Protein AF-A0A9N9EGV9-F1 (afdb_monomer_lite)

pLDDT: mean 80.07, std 10.54, range [41.47, 95.0]

Foldseek 3Di:
DAEQEDEAALADALVLVVVSLVVQLVVQVPADPVGHDAYEYEYEAVVRCCNHPRVNLPVVVCQQCPDPPDRGRSHHYHYHHPDDDDCVRCVSDDDDDDDDDDLVNLLVVLQVLLVVLPQPNDDSVLCSLVSVLVVVCLVPPDPANLLEDPLLSSQLSNQCSVDPPALVSNLLSLCFRVAFDPCSVVSCVPRVQVSSCVNVVNDGDDRDDDQVLVSVQVQLVDLPHFFEEEEAAFLLVVLVVQVSCCPPHPCVVVVAREDEDEDDPFAPCDLVNLLVVVVVVLVCQQVQHEYEYENPVVQLSQCLQVLQQPFDWDDDPVDTWTWTWGDRPSDTDTGTGDSSHHYYYYHYNVCVNVDDSSSSSSHRYYYDFLVSPDDPLLVVLLVVLVVVLVQLQFAADPPDRDTDPLGDSCQFFPLDDPRFASSLLLVALCVVDPPDDSVVSSVSSVLLRLQRTALLSLVRSCRGNDDNVVSVVSNCSQAPVPNQAHDQQAQLSNVVSVVVVDDDDDAAAAEEEEEQDDLPPDLCVLCVVPWFEDEDELVVDRDPVVLLVVLLCQLPPDPGQEYEYEYELVPDDLSSVSSSVVSNLVSRVVSRVPDDPPDHHHYYYYYYHDAPPDPDVRSRDRCRPNYRYGYHLYNDRDPFRPVLVPPDQLLVCCVPRNPLLNLCLVCVLVLLQLAADPPDPVSVVVSVCCNPLCSVFVVNSVLLSVVLSVVCVVPPPDDVLNVCSSDCVLPRVDSGSSVSSVVVSSLSSSFLVSLLVLLCQLLLQSLLQSVQRDPPNPPPPQNVVLSVLSPDCVNRVSPPDDTGDGNNHYHDNDRDNANGGSLVSVLVVLVVCVVVLVVCVVVVVVDDDADDPCLVSSLLRVLQVVCVVVVNNPCSVVLSVLLCVQQPVGDSDPNSSVVSCVVCVVVSVVVD

Sequence (912 aa):
VYLIPHQGSSSSTSDGILEVFHKAKKFQETGTREFPVVSVVLLDGVELAEVSPHNPLKVLHSLLEPSYPIDIPTVSVVGISNRRLDISKSSRAILVQRPKFGIDDLVDTAARLLENEGAGKIQRMSLKPLAEAYSEYEQTGQIHPNFHGLRDYYGLVKSLSKTEMTPENIQMALARNFSGTDQSAKLYEEYFSKVLQKFNNYAHWEYKPIPISTLINANLNDESARHLMVIGKGDFVVNILIHHLYNEGKFKEEGLDPVVIMGSQFPDDQQDYSYSVLSRIMMCVETGRPLILTDLEIIYGALYDLWNQNYVVYGSNDNPRHYARVALGDANPMLNVNKKFKCILVLDESNLPITDPHLLSRFEKQKLSAEDILTEKQHELLKSLNTWTKQMVTIIEKNNFTVCHDFTLEDLFIGYDPEKTLQSLVISTMHQNEGATNEEILETCKESLISIASSDGIIRATKSVMRKEESLRWMRIYFSNEFKNQHHDNLMNYFNGLLNSHMVNSDPLLVVVTTFSNINTNIKGCLETVLRVQVETISTFRTEIQLQNRVKHFWLDSDDQMLVLQCEVAIMNSRCIKLAKFIVEQYRDEFLRIRKVGTTSKHACIILHVHRGKKENFLSFGFMRGWKQVTIETLEPQGKHLLTILDESVTNIINTAYPFEDILKQELSWCLLCMKYPSDEDSINRLRMLNSEILQHPSFISCLKERTLAWLEERYLTDWQYDVAFNKKLLYPYSSFSAALHARIRTMVRRPVAKMLFALESFSTTKTFFNMDQPGNEGSPLLIFWKTMFNDPKVIEIDDLPEPNLDQYILPYYLHDLQFPFSYYIMRKIDDFKDTCLEKLDSLKQDRKTIEPYLEKYFNDFVTIISTRIGRKNNNESFSLLLRQFMGEEMYDPVLIHICWWVNSSKILAAL

InterPro domains:
  IPR031248 E3 ubiquitin-protein ligase RNF213 [PTHR22605] (2-834)

Secondary structure (DSSP, 8-state):
-EEEEEE--TT--HHHHHHHHHHHHHHHHT--SSS---EEEEEE-HHHHHS-TT-GGGGHHHHHSPPTT--S-SSEEEEE-SSPPPHHHHTTS----PPPPPHHHHHHHHHHHHHTTT-----HHHHHHHHHHHHHHHHHT-SSTTSS-HHHHHHHHHHHHSS---HHHHHHHHHHHS-SSTTHHHHIIIIIHHHHHHHTTT------PPPHHHHHHHHHH-TTSPEEEEEE-HHHHHHHHHHHHHHHSHHHHTT-PPEEEEPP--TT--HHHHHHHHHHHHHHHHHT--EEEES-HHHHGGGHHHHTT-PEEES-TTSPEEEEE--BTTB-PEEEEPTT--EEEEEEGGGTTTS-HHHHHHEEEEE--SGGG--HHHHHHHHHHHHHHHHHH-BB-TTS--B-TT--HHHHBTT--TTTHHHHHHHHHHHHSTT--HHHHHHHHHHHHHTTB-HHHHHHHTTBSS-HHHHHHHHHHHH-TTSTT---S-HHHHHHHHHHH--SS----EEEEEE-S-TTS-HHHHHTTT--EEEEEGGG--SHHHHHHHHHIIIII---SEEEEEEETTTS-HHHHHHHHHHHHHHHHHHHHHPPTTPPPPEEEEEEE--TT------PPPSGGGEEEEE-S-SSPPSS-GGGTTT--HHHHHHTTS-HHHHHHHHHHHHHHTEE--SSHHHHHHHHHHHHHGGG-HHHHHHHHHHHHHHHHHH--S-HHHHHHH-HHHHTTSSSHHHHHHHHHHHHHHHHHHHHHHHHHHTT-HHHHHHH--TT-TT-HHHHHHHHHHH-TTTS--TTSPPP-TT-EE--S-----SSTTHHHHHHHHHHTHHHHHHTHHHHTS--PPPPTTHHHHHHHHHHHHHHHTT-GGGHHHHHHHHHHHH-TT---HHHHHHHHHHHHHHHHHH-

Structure (mmCIF, N/CA/C/O backbone):
data_AF-A0A9N9EGV9-F1
#
_entry.id   AF-A0A9N9EGV9-F1
#
loop_
_atom_site.group_PDB
_atom_site.id
_atom_site.type_symbol
_atom_site.label_atom_id
_atom_site.label_alt_id
_atom_site.label_comp_id
_atom_site.label_asym_id
_atom_site.label_entity_id
_atom_site.label_seq_id
_atom_site.pdbx_PDB_ins_code
_atom_site.Cartn_x
_atom_site.Cartn_y
_atom_site.Cartn_z
_atom_site.occupancy
_atom_site.B_iso_or_equiv
_atom_site.auth_seq_id
_atom_site.auth_comp_id
_atom_site.auth_asym_id
_atom_site.auth_atom_id
_atom_site.pdbx_PDB_model_num
ATOM 1 N N . VAL A 1 1 ? -48.027 -6.015 26.447 1.00 80.19 1 VAL A N 1
ATOM 2 C CA . VAL A 1 1 ? -47.537 -5.124 25.369 1.00 80.19 1 VAL A CA 1
ATOM 3 C C . VAL A 1 1 ? -46.361 -5.805 24.693 1.00 80.19 1 VAL A C 1
ATOM 5 O O . VAL A 1 1 ? -45.494 -6.295 25.406 1.00 80.19 1 VAL A O 1
ATOM 8 N N . TYR A 1 2 ? -46.348 -5.891 23.367 1.00 80.31 2 TYR A N 1
ATOM 9 C CA . TYR A 1 2 ? -45.293 -6.520 22.577 1.00 80.31 2 TYR A CA 1
ATOM 10 C C . TYR A 1 2 ? -44.716 -5.500 21.592 1.00 80.31 2 TYR A C 1
ATOM 12 O O . TYR A 1 2 ? -45.456 -4.928 20.796 1.00 80.31 2 TYR A O 1
ATOM 20 N N . LEU A 1 3 ? -43.407 -5.250 21.679 1.00 81.38 3 LEU A N 1
ATOM 21 C CA . LEU A 1 3 ? -42.705 -4.273 20.845 1.00 81.38 3 LEU A CA 1
ATOM 22 C C . LEU A 1 3 ? -42.136 -4.951 19.601 1.00 81.38 3 LEU A C 1
ATOM 24 O O . LEU A 1 3 ? -41.317 -5.867 19.718 1.00 81.38 3 LEU A O 1
ATOM 28 N N . ILE A 1 4 ? -42.521 -4.455 18.431 1.00 81.94 4 ILE A N 1
ATOM 29 C CA . ILE A 1 4 ? -42.025 -4.901 17.132 1.00 81.94 4 ILE A CA 1
ATOM 30 C C . ILE A 1 4 ? -41.134 -3.787 16.583 1.00 81.94 4 ILE A C 1
ATOM 32 O O . ILE A 1 4 ? -41.653 -2.775 16.110 1.00 81.94 4 ILE A O 1
ATOM 36 N N . PRO A 1 5 ? -39.804 -3.927 16.710 1.00 77.44 5 PRO A N 1
ATOM 37 C CA . PRO A 1 5 ? -38.872 -2.905 16.268 1.00 77.44 5 PRO A CA 1
ATOM 38 C C . PRO A 1 5 ? -38.740 -2.899 14.743 1.00 77.44 5 PRO A C 1
ATOM 40 O O . PRO A 1 5 ? -38.786 -3.948 14.098 1.00 77.44 5 PRO A O 1
ATOM 43 N N . HIS A 1 6 ? -38.505 -1.716 14.198 1.00 77.62 6 HIS A N 1
ATOM 44 C CA . HIS A 1 6 ? -38.046 -1.480 12.841 1.00 77.62 6 HIS A CA 1
ATOM 45 C C . HIS A 1 6 ? -36.994 -0.378 12.888 1.00 77.62 6 HIS A C 1
ATOM 47 O O . HIS A 1 6 ? -37.257 0.715 13.391 1.00 77.62 6 HIS A O 1
ATOM 53 N N . GLN A 1 7 ? -35.804 -0.680 12.384 1.00 73.62 7 GLN A N 1
ATOM 54 C CA . GLN A 1 7 ? -34.700 0.263 12.364 1.00 73.62 7 GLN A CA 1
ATOM 55 C C . GLN A 1 7 ? -34.727 1.049 11.051 1.00 73.62 7 GLN A C 1
ATOM 57 O O . GLN A 1 7 ? -34.652 0.481 9.962 1.00 73.62 7 GLN A O 1
ATOM 62 N N . GLY A 1 8 ? -34.856 2.366 11.164 1.00 67.69 8 GLY A N 1
ATOM 63 C CA . GLY A 1 8 ? -34.770 3.305 10.061 1.00 67.69 8 GLY A CA 1
ATOM 64 C C . GLY A 1 8 ? -33.350 3.376 9.512 1.00 67.69 8 GLY A C 1
ATOM 65 O O . GLY A 1 8 ? -32.366 3.397 10.251 1.00 67.69 8 GLY A O 1
ATOM 66 N N . SER A 1 9 ? -33.248 3.424 8.191 1.00 66.25 9 SER A N 1
ATOM 67 C CA . SER A 1 9 ? -31.996 3.529 7.450 1.00 66.25 9 SER A CA 1
ATOM 68 C C . SER A 1 9 ? -32.197 4.395 6.207 1.00 66.25 9 SER A C 1
ATOM 70 O O . SER A 1 9 ? -33.327 4.659 5.789 1.00 66.25 9 SER A O 1
ATOM 72 N N . SER A 1 10 ? -31.101 4.819 5.579 1.00 63.66 10 SER A N 1
ATOM 73 C CA . SER A 1 10 ? -31.150 5.553 4.309 1.00 63.66 10 SER A CA 1
ATOM 74 C C . SER A 1 10 ? -31.729 4.719 3.154 1.00 63.66 10 SER A C 1
ATOM 76 O O . SER A 1 10 ? -32.237 5.289 2.188 1.00 63.66 10 SER A O 1
ATOM 78 N N . SER A 1 11 ? -31.720 3.387 3.263 1.00 65.69 11 SER A N 1
ATOM 79 C CA . SER A 1 11 ? -32.306 2.446 2.300 1.00 65.69 11 SER A CA 1
ATOM 80 C C . SER A 1 11 ? -33.718 1.975 2.670 1.00 65.69 11 SER A C 1
ATOM 82 O O . SER A 1 11 ? -34.290 1.162 1.948 1.00 65.69 11 SER A O 1
ATOM 84 N N . SER A 1 12 ? -34.308 2.475 3.764 1.00 70.44 12 SER A N 1
ATOM 85 C CA . SER A 1 12 ? -35.654 2.071 4.186 1.00 70.44 12 SER A CA 1
ATOM 86 C C . SER A 1 12 ? -36.702 2.388 3.115 1.00 70.44 12 SER A C 1
ATOM 88 O O . SER A 1 12 ? -36.758 3.499 2.586 1.00 70.44 12 SER A O 1
ATOM 90 N N . THR A 1 13 ? -37.577 1.421 2.834 1.00 80.56 13 THR A N 1
ATOM 91 C CA . THR A 1 13 ? -38.673 1.539 1.863 1.00 80.56 13 THR A CA 1
ATOM 92 C C . THR A 1 13 ? -40.032 1.585 2.560 1.00 80.56 13 THR A C 1
ATOM 94 O O . THR A 1 13 ? -40.180 1.208 3.725 1.00 80.56 13 THR A O 1
ATOM 97 N N . SER A 1 14 ? -41.052 2.070 1.849 1.00 84.38 14 SER A N 1
ATOM 98 C CA . SER A 1 14 ? -42.433 2.056 2.342 1.00 84.38 14 SER A CA 1
ATOM 99 C C . SER A 1 14 ? -42.949 0.639 2.608 1.00 84.38 14 SER A C 1
ATOM 101 O O . SER A 1 14 ? -43.672 0.439 3.584 1.00 84.38 14 SER A O 1
ATOM 103 N N . ASP A 1 15 ? -42.549 -0.332 1.784 1.00 82.44 15 ASP A N 1
ATOM 104 C CA . ASP A 1 15 ? -42.978 -1.728 1.904 1.00 82.44 15 ASP A CA 1
ATOM 105 C C . ASP A 1 15 ? -42.492 -2.355 3.215 1.00 82.44 15 ASP A C 1
ATOM 107 O O . ASP A 1 15 ? -43.289 -2.949 3.938 1.00 82.44 15 ASP A O 1
ATOM 111 N N . GLY A 1 16 ? -41.233 -2.112 3.604 1.00 79.62 16 GLY A N 1
ATOM 112 C CA . GLY A 1 16 ? -40.695 -2.612 4.874 1.00 79.62 16 GLY A CA 1
ATOM 113 C C . GLY A 1 16 ? -41.447 -2.078 6.100 1.00 79.62 16 GLY A C 1
ATOM 114 O O . GLY A 1 16 ? -41.691 -2.812 7.059 1.00 79.62 16 GLY A O 1
ATOM 115 N N . ILE A 1 17 ? -41.894 -0.815 6.068 1.00 84.56 17 ILE A N 1
ATOM 116 C CA . ILE A 1 17 ? -42.744 -0.263 7.135 1.00 84.56 17 ILE A CA 1
ATOM 117 C C . ILE A 1 17 ? -44.111 -0.959 7.135 1.00 84.56 17 ILE A C 1
ATOM 119 O O . ILE A 1 17 ? -44.593 -1.363 8.193 1.00 84.56 17 ILE A O 1
ATOM 123 N N . LEU A 1 18 ? -44.743 -1.131 5.971 1.00 86.50 18 LEU A N 1
ATOM 124 C CA . LEU A 1 18 ? -46.048 -1.791 5.866 1.00 86.50 18 LEU A CA 1
ATOM 125 C C . LEU A 1 18 ? -46.007 -3.232 6.389 1.00 86.50 18 LEU A C 1
ATOM 127 O O . LEU A 1 18 ? -46.892 -3.628 7.151 1.00 86.50 18 LEU A O 1
ATOM 131 N N . GLU A 1 19 ? -44.974 -4.000 6.052 1.00 85.44 19 GLU A N 1
ATOM 132 C CA . GLU A 1 19 ? -44.802 -5.373 6.534 1.00 85.44 19 GLU A CA 1
ATOM 133 C C . GLU A 1 19 ? -44.707 -5.456 8.059 1.00 85.44 19 GLU A C 1
ATOM 135 O O . GLU A 1 19 ? -45.347 -6.308 8.685 1.00 85.44 19 GLU A O 1
ATOM 140 N N . VAL A 1 20 ? -43.979 -4.530 8.684 1.00 85.50 20 VAL A N 1
ATOM 141 C CA . VAL A 1 20 ? -43.873 -4.447 10.146 1.00 85.50 20 VAL A CA 1
ATOM 142 C C . VAL A 1 20 ? -45.236 -4.176 10.785 1.00 85.50 20 VAL A C 1
ATOM 144 O O . VAL A 1 20 ? -45.592 -4.819 11.779 1.00 85.50 20 VAL A O 1
ATOM 147 N N . PHE A 1 21 ? -46.039 -3.285 10.201 1.00 87.62 21 PHE A N 1
ATOM 148 C CA . PHE A 1 21 ? -47.402 -3.020 10.670 1.00 87.62 21 PHE A CA 1
ATOM 149 C C . PHE A 1 21 ? -48.331 -4.222 10.460 1.00 87.62 21 PHE A C 1
ATOM 151 O O . PHE A 1 21 ? -49.118 -4.548 11.353 1.00 87.62 21 PHE A O 1
ATOM 158 N N . HIS A 1 22 ? -48.219 -4.932 9.335 1.00 87.19 22 HIS A N 1
ATOM 159 C CA . HIS A 1 22 ? -48.964 -6.171 9.096 1.00 87.19 22 HIS A CA 1
ATOM 160 C C . HIS A 1 22 ? -48.616 -7.248 10.126 1.00 87.19 22 HIS A C 1
ATOM 162 O O . HIS A 1 22 ? -49.514 -7.876 10.695 1.00 87.19 22 HIS A O 1
ATOM 168 N N . LYS A 1 23 ? -47.326 -7.422 10.426 1.00 84.56 23 LYS A N 1
ATOM 169 C CA . LYS A 1 23 ? -46.845 -8.336 11.467 1.00 84.56 23 LYS A CA 1
ATOM 170 C C . LYS A 1 23 ? -47.400 -7.951 12.835 1.00 84.56 23 LYS A C 1
ATOM 172 O O . LYS A 1 23 ? -47.867 -8.824 13.563 1.00 84.56 23 LYS A O 1
ATOM 177 N N . ALA A 1 24 ? -47.418 -6.659 13.159 1.00 86.94 24 ALA A N 1
ATOM 178 C CA . ALA A 1 24 ? -47.965 -6.152 14.412 1.00 86.94 24 ALA A CA 1
ATOM 179 C C . ALA A 1 24 ? -49.464 -6.392 14.558 1.00 86.94 24 ALA A C 1
ATOM 181 O O . ALA A 1 24 ? -49.904 -6.861 15.612 1.00 86.94 24 ALA A O 1
ATOM 182 N N . LYS A 1 25 ? -50.227 -6.159 13.490 1.00 87.00 25 LYS A N 1
ATOM 183 C CA . LYS A 1 25 ? -51.661 -6.440 13.449 1.00 87.00 25 LYS A CA 1
ATOM 184 C C . LYS A 1 25 ? -51.940 -7.928 13.661 1.00 87.00 25 LYS A C 1
ATOM 186 O O . LYS A 1 25 ? -52.708 -8.280 14.551 1.00 87.00 25 LYS A O 1
ATOM 191 N N . LYS A 1 26 ? -51.232 -8.801 12.938 1.00 85.69 26 LYS A N 1
ATOM 192 C CA . LYS A 1 26 ? -51.359 -10.259 13.076 1.00 85.69 26 LYS A CA 1
ATOM 193 C C . LYS A 1 26 ? -51.031 -10.743 14.495 1.00 85.69 26 LYS A C 1
ATOM 195 O O . LYS A 1 26 ? -51.704 -11.624 15.016 1.00 85.69 26 LYS A O 1
ATOM 200 N N . PHE A 1 27 ? -50.026 -10.147 15.140 1.00 83.38 27 PHE A N 1
ATOM 201 C CA . PHE A 1 27 ? -49.647 -10.484 16.518 1.00 83.38 27 PHE A CA 1
ATOM 202 C C . PHE A 1 27 ? -50.666 -9.991 17.560 1.00 83.38 27 PHE A C 1
ATOM 204 O O . PHE A 1 27 ? -50.832 -10.589 18.624 1.00 83.38 27 PHE A O 1
ATOM 211 N N . GLN A 1 28 ? -51.371 -8.902 17.258 1.00 84.94 28 GLN A N 1
ATOM 212 C CA . GLN A 1 28 ? -52.442 -8.386 18.106 1.00 84.94 28 GLN A CA 1
ATOM 213 C C . GLN A 1 28 ? -53.697 -9.264 18.007 1.00 84.94 28 GLN A C 1
ATOM 215 O O . GLN A 1 28 ? -54.348 -9.522 19.015 1.00 84.94 28 GLN A O 1
ATOM 220 N N . GLU A 1 29 ? -53.983 -9.788 16.811 1.00 83.81 29 GLU A N 1
ATOM 221 C CA . GLU A 1 29 ? -55.077 -10.735 16.548 1.00 83.81 29 GLU A CA 1
ATOM 222 C C . GLU A 1 29 ? -54.886 -12.090 17.254 1.00 83.81 29 GLU A C 1
ATOM 224 O O . GLU A 1 29 ? -55.869 -12.760 17.557 1.00 83.81 29 GLU A O 1
ATOM 229 N N . THR A 1 30 ? -53.649 -12.486 17.585 1.00 80.56 30 THR A N 1
ATOM 230 C CA . THR A 1 30 ? -53.379 -13.680 18.413 1.00 80.56 30 THR A CA 1
ATOM 231 C C . THR A 1 30 ? -53.730 -13.516 19.897 1.00 80.56 30 THR A C 1
ATOM 233 O O . THR A 1 30 ? -53.708 -14.503 20.634 1.00 80.56 30 THR A O 1
ATOM 236 N N . GLY A 1 31 ? -54.051 -12.305 20.362 1.00 76.62 31 GLY A N 1
ATOM 237 C CA . GLY A 1 31 ? -54.482 -12.070 21.739 1.00 76.62 31 GLY A CA 1
ATOM 238 C C . GLY A 1 31 ? -55.871 -12.648 22.020 1.00 76.62 31 GLY A C 1
ATOM 239 O O . GLY A 1 31 ? -56.805 -12.467 21.241 1.00 76.62 31 GLY A O 1
ATOM 240 N N . THR A 1 32 ? -56.037 -13.319 23.160 1.00 75.19 32 THR A N 1
ATOM 241 C CA . THR A 1 32 ? -57.350 -13.793 23.626 1.00 75.19 32 THR A CA 1
ATOM 242 C C . THR A 1 32 ? -57.967 -12.795 24.606 1.00 75.19 32 THR A C 1
ATOM 244 O O . THR A 1 32 ? -57.295 -11.894 25.106 1.00 75.19 32 THR A O 1
ATOM 247 N N . ARG A 1 33 ? -59.260 -12.953 24.925 1.00 70.19 33 ARG A N 1
ATOM 248 C CA . ARG A 1 33 ? -59.929 -12.115 25.940 1.00 70.19 33 ARG A CA 1
ATOM 249 C C . ARG A 1 33 ? -59.303 -12.237 27.336 1.00 70.19 33 ARG A C 1
ATOM 251 O O . ARG A 1 33 ? -59.384 -11.287 28.103 1.00 70.19 33 ARG A O 1
ATOM 258 N N . GLU A 1 34 ? -58.689 -13.378 27.648 1.00 73.31 34 GLU A N 1
ATOM 259 C CA . GLU A 1 34 ? -58.002 -13.620 28.926 1.00 73.31 34 GLU A CA 1
ATOM 260 C C . GLU A 1 34 ? -56.571 -13.065 28.941 1.00 73.31 34 GLU A C 1
ATOM 262 O O . GLU A 1 34 ? -56.104 -12.604 29.980 1.00 73.31 34 GLU A O 1
ATOM 267 N N . PHE A 1 35 ? -55.895 -13.044 27.787 1.00 75.38 35 PHE A N 1
ATOM 268 C CA . PHE A 1 35 ? -54.536 -12.521 27.637 1.00 75.38 35 PHE A CA 1
ATOM 269 C C . PHE A 1 35 ? -54.485 -11.489 26.501 1.00 75.38 35 PHE A C 1
ATOM 271 O O . PHE A 1 35 ? -54.028 -11.804 25.395 1.00 75.38 35 PHE A O 1
ATOM 278 N N . PRO A 1 36 ? -54.965 -10.253 26.742 1.00 80.19 36 PRO A N 1
ATOM 279 C CA . PRO A 1 36 ? -54.971 -9.215 25.724 1.00 80.19 36 PRO A CA 1
ATOM 280 C C . PRO A 1 36 ? -53.537 -8.830 25.349 1.00 80.19 36 PRO A C 1
ATOM 282 O O . PRO A 1 36 ? -52.739 -8.380 26.178 1.00 80.19 36 PRO A O 1
ATOM 285 N N . VAL A 1 37 ? -53.209 -8.989 24.069 1.00 82.56 37 VAL A N 1
ATOM 286 C CA . VAL A 1 37 ? -51.927 -8.568 23.504 1.00 82.56 37 VAL A CA 1
ATOM 287 C C . VAL A 1 37 ? -52.109 -7.187 22.888 1.00 82.56 37 VAL A C 1
ATOM 289 O O . VAL A 1 37 ? -53.030 -6.959 22.117 1.00 82.56 37 VAL A O 1
ATOM 292 N N . VAL A 1 38 ? -51.217 -6.260 23.232 1.00 85.88 38 VAL A N 1
ATOM 293 C CA . VAL A 1 38 ? -51.135 -4.934 22.605 1.00 85.88 38 VAL A CA 1
ATOM 294 C C . VAL A 1 38 ? -49.835 -4.889 21.825 1.00 85.88 38 VAL A C 1
ATOM 296 O O . VAL A 1 38 ? -48.771 -4.951 22.448 1.00 85.88 38 VAL A O 1
ATOM 299 N N . SER A 1 39 ? -49.912 -4.811 20.500 1.00 87.38 39 SER A N 1
ATOM 300 C CA . SER A 1 39 ? -48.739 -4.691 19.638 1.00 87.38 39 SER A CA 1
ATOM 301 C C . SER A 1 39 ? -48.363 -3.224 19.465 1.00 87.38 39 SER A C 1
ATOM 303 O O . SER A 1 39 ? -49.216 -2.374 19.211 1.00 87.38 39 SER A O 1
ATOM 305 N N . VAL A 1 40 ? -47.074 -2.927 19.595 1.00 89.69 40 VAL A N 1
ATOM 306 C CA . VAL A 1 40 ? -46.520 -1.584 19.424 1.00 89.69 40 VAL A CA 1
ATOM 307 C C . VAL A 1 40 ? -45.396 -1.660 18.403 1.00 89.69 40 VAL A C 1
ATOM 309 O O . VAL A 1 40 ? -44.432 -2.398 18.603 1.00 89.69 40 VAL A O 1
ATOM 312 N N . VAL A 1 41 ? -45.500 -0.896 17.321 1.00 88.62 41 VAL A N 1
ATOM 313 C CA . VAL A 1 41 ? -44.408 -0.729 16.359 1.00 88.62 41 VAL A CA 1
ATOM 314 C C . VAL A 1 41 ? -43.430 0.297 16.917 1.00 88.62 41 VAL A C 1
ATOM 316 O O . VAL A 1 41 ? -43.813 1.428 17.212 1.00 88.62 41 VAL A O 1
ATOM 319 N N . LEU A 1 42 ? -42.171 -0.100 17.077 1.00 87.31 42 LEU A N 1
ATOM 320 C CA . LEU A 1 42 ? -41.090 0.773 17.519 1.00 87.31 42 LEU A CA 1
ATOM 321 C C . LEU A 1 42 ? -40.230 1.134 16.308 1.00 87.31 42 LEU A C 1
ATOM 323 O O . LEU A 1 42 ? -39.461 0.304 15.839 1.00 87.31 42 LEU A O 1
ATOM 327 N N . LEU A 1 43 ? -40.368 2.354 15.801 1.00 85.19 43 LEU A N 1
ATOM 328 C CA . LEU A 1 43 ? -39.522 2.881 14.736 1.00 85.19 43 LEU A CA 1
ATOM 329 C C . LEU A 1 43 ? -38.303 3.548 15.381 1.00 85.19 43 LEU A C 1
ATOM 331 O O . LEU A 1 43 ? -38.437 4.620 15.968 1.00 85.19 43 LEU A O 1
ATOM 335 N N . ASP A 1 44 ? -37.137 2.916 15.312 1.00 78.94 44 ASP A N 1
ATOM 336 C CA . ASP A 1 44 ? -35.886 3.490 15.822 1.00 78.94 44 ASP A CA 1
ATOM 337 C C . ASP A 1 44 ? -35.107 4.155 14.681 1.00 78.94 44 ASP A C 1
ATOM 339 O O . ASP A 1 44 ? -35.056 3.610 13.585 1.00 78.94 44 ASP A O 1
ATOM 343 N N . GLY A 1 45 ? -34.518 5.330 14.895 1.00 74.81 45 GLY A N 1
ATOM 344 C CA . GLY A 1 45 ? -33.777 6.051 13.851 1.00 74.81 45 GLY A CA 1
ATOM 345 C C . GLY A 1 45 ? -34.657 6.619 12.725 1.00 74.81 45 GLY A C 1
ATOM 346 O O . GLY A 1 45 ? -34.282 6.565 11.549 1.00 74.81 45 GLY A O 1
ATOM 347 N N . VAL A 1 46 ? -35.843 7.145 13.053 1.00 79.75 46 VAL A N 1
ATOM 348 C CA . VAL A 1 46 ? -36.813 7.681 12.069 1.00 79.75 46 VAL A CA 1
ATOM 349 C C . VAL A 1 46 ? -36.208 8.793 11.195 1.00 79.75 46 VAL A C 1
ATOM 351 O O . VAL A 1 46 ? -36.575 8.939 10.029 1.00 79.75 46 VAL A O 1
ATOM 354 N N . GLU A 1 47 ? -35.239 9.543 11.715 1.00 73.88 47 GLU A N 1
ATOM 355 C CA . GLU A 1 47 ? -34.497 10.580 10.997 1.00 73.88 47 GLU A CA 1
ATOM 356 C C . GLU A 1 47 ? -33.726 10.051 9.784 1.00 73.88 47 GLU A C 1
ATOM 358 O O . GLU A 1 47 ? -33.596 10.758 8.787 1.00 73.88 47 GLU A O 1
ATOM 363 N N . LEU A 1 48 ? -33.229 8.812 9.835 1.00 71.81 48 LEU A N 1
ATOM 364 C CA . LEU A 1 48 ? -32.478 8.218 8.726 1.00 71.81 48 LEU A CA 1
ATOM 365 C C . LEU A 1 48 ? -33.418 7.849 7.576 1.00 71.81 48 LEU A C 1
ATOM 367 O O . LEU A 1 48 ? -33.096 8.062 6.408 1.00 71.81 48 LEU A O 1
ATOM 371 N N . ALA A 1 49 ? -34.614 7.373 7.923 1.00 74.94 49 ALA A N 1
ATOM 372 C CA . ALA A 1 49 ? -35.676 7.066 6.975 1.00 74.94 49 ALA A CA 1
ATOM 373 C C . ALA A 1 49 ? -36.270 8.335 6.332 1.00 74.94 49 ALA A C 1
ATOM 375 O O . ALA A 1 49 ? -36.782 8.279 5.218 1.00 74.94 49 ALA A O 1
ATOM 376 N N . GLU A 1 50 ? -36.190 9.495 6.991 1.00 75.62 50 GLU A N 1
ATOM 377 C CA . GLU A 1 50 ? -36.620 10.778 6.421 1.00 75.62 50 GLU A CA 1
ATOM 378 C C . GLU A 1 50 ? -35.709 11.272 5.289 1.00 75.62 50 GLU A C 1
ATOM 380 O O . GLU A 1 50 ? -36.199 11.874 4.336 1.00 75.62 50 GLU A O 1
ATOM 385 N N . VAL A 1 51 ? -34.408 10.984 5.369 1.00 73.81 51 VAL A N 1
ATOM 386 C CA . VAL A 1 51 ? -33.412 11.367 4.351 1.00 73.81 51 VAL A CA 1
ATOM 387 C C . VAL A 1 51 ? -33.384 10.374 3.175 1.00 73.81 51 VAL A C 1
ATOM 389 O O . VAL A 1 51 ? -32.751 10.633 2.154 1.00 73.81 51 VAL A O 1
ATOM 392 N N . SER A 1 52 ? -34.086 9.242 3.285 1.00 74.62 52 SER A N 1
ATOM 393 C CA . SER A 1 52 ? -34.125 8.223 2.237 1.00 74.62 52 SER A CA 1
ATOM 394 C C . SER A 1 52 ? -34.764 8.746 0.937 1.00 74.62 52 SER A C 1
ATOM 396 O O . SER A 1 52 ? -35.847 9.344 0.984 1.00 74.62 52 SER A O 1
ATOM 398 N N . PRO A 1 53 ? -34.184 8.448 -0.246 1.00 73.81 53 PRO A N 1
ATOM 399 C CA . PRO A 1 53 ? -34.776 8.819 -1.534 1.00 73.81 53 PRO A CA 1
ATOM 400 C C . PRO A 1 53 ? -36.130 8.136 -1.786 1.00 73.81 53 PRO A C 1
ATOM 402 O O . PRO A 1 53 ? -36.916 8.613 -2.603 1.00 73.81 53 PRO A O 1
ATOM 405 N N . HIS A 1 54 ? -36.430 7.044 -1.073 1.00 76.62 54 HIS A N 1
ATOM 406 C CA . HIS A 1 54 ? -37.683 6.296 -1.199 1.00 76.62 54 HIS A CA 1
ATOM 407 C C . HIS A 1 54 ? -38.852 6.916 -0.418 1.00 76.62 54 HIS A C 1
ATOM 409 O O . HIS A 1 54 ? -39.980 6.447 -0.550 1.00 76.62 54 HIS A O 1
ATOM 415 N N . ASN A 1 55 ? -38.605 7.960 0.385 1.00 79.19 55 ASN A N 1
ATOM 416 C CA . ASN A 1 55 ? -39.592 8.624 1.246 1.00 79.19 55 ASN A CA 1
ATOM 417 C C . ASN A 1 55 ? -40.521 7.638 2.002 1.00 79.19 55 ASN A C 1
ATOM 419 O O . ASN A 1 55 ? -41.754 7.741 1.925 1.00 79.19 55 ASN A O 1
ATOM 423 N N . PRO A 1 56 ? -39.944 6.672 2.744 1.00 80.62 56 PRO A N 1
ATOM 424 C CA . PRO A 1 56 ? -40.676 5.564 3.351 1.00 80.62 56 PRO A CA 1
ATOM 425 C C . PRO A 1 56 ? -41.757 6.037 4.327 1.00 80.62 56 PRO A C 1
ATOM 427 O O . PRO A 1 56 ? -42.833 5.450 4.390 1.00 80.62 56 PRO A O 1
ATOM 430 N N . LEU A 1 57 ? -41.516 7.148 5.030 1.00 83.25 57 LEU A N 1
ATOM 431 C CA . LEU A 1 57 ? -42.399 7.684 6.070 1.00 83.25 57 LEU A CA 1
ATOM 432 C C . LEU A 1 57 ? -43.749 8.198 5.545 1.00 83.25 57 LEU A C 1
ATOM 434 O O . LEU A 1 57 ? -44.652 8.429 6.347 1.00 83.25 57 LEU A O 1
ATOM 438 N N . LYS A 1 58 ? -43.934 8.339 4.225 1.00 84.00 58 LYS A N 1
ATOM 439 C CA . LYS A 1 58 ? -45.213 8.760 3.630 1.00 84.00 58 LYS A CA 1
ATOM 440 C C . LYS A 1 58 ? -46.376 7.834 4.016 1.00 84.00 58 LYS A C 1
ATOM 442 O O . LYS A 1 58 ? -47.496 8.308 4.193 1.00 84.00 58 LYS A O 1
ATOM 447 N N . VAL A 1 59 ? -46.121 6.535 4.185 1.00 84.94 59 VAL A N 1
ATOM 448 C CA . VAL A 1 59 ? -47.160 5.546 4.545 1.00 84.94 59 VAL A CA 1
ATOM 449 C C . VAL A 1 59 ? -47.648 5.668 5.987 1.00 84.94 59 VAL A C 1
ATOM 451 O O . VAL A 1 59 ? -48.764 5.245 6.287 1.00 84.94 59 VAL A O 1
ATOM 454 N N . LEU A 1 60 ? -46.872 6.301 6.877 1.00 83.12 60 LEU A N 1
ATOM 455 C CA . LEU A 1 60 ? -47.290 6.514 8.266 1.00 83.12 60 LEU A CA 1
ATOM 456 C C . LEU A 1 60 ? -48.568 7.345 8.346 1.00 83.12 60 LEU A C 1
ATOM 458 O O . LEU A 1 60 ? -49.368 7.140 9.256 1.00 83.12 60 LEU A O 1
ATOM 462 N N . HIS A 1 61 ? -48.803 8.226 7.370 1.00 80.69 61 HIS A N 1
ATOM 463 C CA . HIS A 1 61 ? -50.003 9.047 7.338 1.00 80.69 61 HIS A CA 1
ATOM 464 C C . HIS A 1 61 ? -51.281 8.206 7.300 1.00 80.69 61 HIS A C 1
ATOM 466 O O . HIS A 1 61 ? -52.154 8.393 8.142 1.00 80.69 61 HIS A O 1
ATOM 472 N N . SER A 1 62 ? -51.357 7.254 6.371 1.00 81.00 62 SER A N 1
ATOM 473 C CA . SER A 1 62 ? -52.503 6.349 6.233 1.00 81.00 62 SER A CA 1
ATOM 474 C C . SER A 1 62 ? -52.611 5.325 7.361 1.00 81.00 62 SER A C 1
ATOM 476 O O . SER A 1 62 ? -53.700 4.833 7.636 1.00 81.00 62 SER A O 1
ATOM 478 N N . LEU A 1 63 ? -51.490 4.974 8.000 1.00 84.00 63 LEU A N 1
ATOM 479 C CA . LEU A 1 63 ? -51.465 3.971 9.069 1.00 84.00 63 LEU A CA 1
ATOM 480 C C . LEU A 1 63 ? -51.914 4.543 10.419 1.00 84.00 63 LEU A C 1
ATOM 482 O O . LEU A 1 63 ? -52.541 3.834 11.205 1.00 84.00 63 LEU A O 1
ATOM 486 N N . LEU A 1 64 ? -51.589 5.811 10.686 1.00 83.88 64 LEU A N 1
ATOM 487 C CA . LEU A 1 64 ? -51.945 6.508 11.925 1.00 83.88 64 LEU A CA 1
ATOM 488 C C . LEU A 1 64 ? -53.326 7.177 11.855 1.00 83.88 64 LEU A C 1
ATOM 490 O O . LEU A 1 64 ? -53.989 7.286 12.882 1.00 83.88 64 LEU A O 1
ATOM 494 N N . GLU A 1 65 ? -53.767 7.587 10.661 1.00 80.75 65 GLU A N 1
ATOM 495 C CA . GLU A 1 65 ? -55.107 8.133 10.392 1.00 80.75 65 GLU A CA 1
ATOM 496 C C . GLU A 1 65 ? -55.864 7.219 9.410 1.00 80.75 65 GLU A C 1
ATOM 498 O O . GLU A 1 65 ? -55.918 7.501 8.207 1.00 80.75 65 GLU A O 1
ATOM 503 N N . PRO A 1 66 ? -56.420 6.090 9.882 1.00 73.75 66 PRO A N 1
ATOM 504 C CA . PRO A 1 66 ? -57.226 5.227 9.032 1.00 73.75 66 PRO A CA 1
ATOM 505 C C . PRO A 1 66 ? -58.502 5.941 8.550 1.00 73.75 66 PRO A C 1
ATOM 507 O O . PRO A 1 66 ? -59.048 6.819 9.213 1.00 73.75 66 PRO A O 1
ATOM 510 N N . SER A 1 67 ? -58.975 5.571 7.358 1.00 71.44 67 SER A N 1
ATOM 511 C CA . SER A 1 67 ? -60.215 6.111 6.787 1.00 71.44 67 SER A CA 1
ATOM 512 C C . SER A 1 67 ? -61.453 5.445 7.409 1.00 71.44 67 SER A C 1
ATOM 514 O O . SER A 1 67 ? -61.426 4.258 7.743 1.00 71.44 67 SER A O 1
ATOM 516 N N . TYR A 1 68 ? -62.553 6.197 7.519 1.00 63.66 68 TYR A N 1
ATOM 517 C CA . TYR A 1 68 ? -63.848 5.717 8.026 1.00 63.66 68 TYR A CA 1
ATOM 518 C C . TYR A 1 68 ? -64.260 4.377 7.372 1.00 63.66 68 TYR A C 1
ATOM 520 O O . TYR A 1 68 ? -64.113 4.245 6.152 1.00 63.66 68 TYR A O 1
ATOM 528 N N . PRO A 1 69 ? -64.776 3.378 8.126 1.00 70.12 69 PRO A N 1
ATOM 529 C CA . PRO A 1 69 ? -65.351 3.443 9.481 1.00 70.12 69 PRO A CA 1
ATOM 530 C C . PRO A 1 69 ? -64.376 3.158 10.638 1.00 70.12 69 PRO A C 1
ATOM 532 O O . PRO A 1 69 ? -64.814 2.916 11.760 1.00 70.12 69 PRO A O 1
ATOM 535 N N . ILE A 1 70 ? -63.067 3.108 10.381 1.00 72.81 70 ILE A N 1
ATOM 536 C CA . ILE A 1 70 ? -62.067 2.812 11.412 1.00 72.81 70 ILE A CA 1
ATOM 537 C C . ILE A 1 70 ? -61.621 4.134 12.046 1.00 72.81 70 ILE A C 1
ATOM 539 O O . ILE A 1 70 ? -60.856 4.871 11.438 1.00 72.81 70 ILE A O 1
ATOM 543 N N . ASP A 1 71 ? -62.079 4.419 13.267 1.00 67.00 71 ASP A N 1
ATOM 544 C CA . ASP A 1 71 ? -61.795 5.694 13.953 1.00 67.00 71 ASP A CA 1
ATOM 545 C C . ASP A 1 71 ? -60.470 5.696 14.744 1.00 67.00 71 ASP A C 1
ATOM 547 O O . ASP A 1 71 ? -60.005 6.747 15.183 1.00 67.00 71 ASP A O 1
ATOM 551 N N . ILE A 1 72 ? -59.859 4.524 14.966 1.00 69.31 72 ILE A N 1
ATOM 552 C CA . ILE A 1 72 ? -58.655 4.368 15.798 1.00 69.31 72 ILE A CA 1
ATOM 553 C C . ILE A 1 72 ? -57.627 3.494 15.062 1.00 69.31 72 ILE A C 1
ATOM 555 O O . ILE A 1 72 ? -57.999 2.437 14.538 1.00 69.31 72 ILE A O 1
ATOM 559 N N . PRO A 1 73 ? -56.333 3.876 15.036 1.00 74.94 73 PRO A N 1
ATOM 560 C CA . PRO A 1 73 ? -55.286 3.035 14.468 1.00 74.94 73 PRO A CA 1
ATOM 561 C C . PRO A 1 73 ? -55.232 1.677 15.174 1.00 74.94 73 PRO A C 1
ATOM 563 O O . PRO A 1 73 ? -55.245 1.579 16.400 1.00 74.94 73 PRO A O 1
ATOM 566 N N . THR A 1 74 ? -55.157 0.603 14.386 1.00 77.31 74 THR A N 1
ATOM 567 C CA . THR A 1 74 ? -55.200 -0.775 14.905 1.00 77.31 74 THR A CA 1
ATOM 568 C C . THR A 1 74 ? -53.973 -1.125 15.751 1.00 77.31 74 THR A C 1
ATOM 570 O O . THR A 1 74 ? -54.051 -1.995 16.614 1.00 77.31 74 THR A O 1
ATOM 573 N N . VAL A 1 75 ? -52.847 -0.452 15.508 1.00 85.88 75 VAL A N 1
ATOM 574 C CA . VAL A 1 75 ? -51.543 -0.722 16.119 1.00 85.88 75 VAL A CA 1
ATOM 575 C C . VAL A 1 75 ? -50.967 0.587 16.655 1.00 85.88 75 VAL A C 1
ATOM 577 O O . VAL A 1 75 ? -51.016 1.613 15.978 1.00 85.88 75 VAL A O 1
ATOM 580 N N . SER A 1 76 ? -50.415 0.561 17.868 1.00 88.44 76 SER A N 1
ATOM 581 C CA . SER A 1 76 ? -49.746 1.727 18.457 1.00 88.44 76 SER A CA 1
ATOM 582 C C . SER A 1 76 ? -48.324 1.885 17.915 1.00 88.44 76 SER A C 1
ATOM 584 O O . SER A 1 76 ? -47.676 0.897 17.576 1.00 88.44 76 SER A O 1
ATOM 586 N N . VAL A 1 77 ? -47.809 3.115 17.867 1.00 89.06 77 VAL A N 1
ATOM 587 C CA . VAL A 1 77 ? -46.490 3.414 17.287 1.00 89.06 77 VAL A CA 1
ATOM 588 C C . VAL A 1 77 ? -45.674 4.284 18.236 1.00 89.06 77 VAL A C 1
ATOM 590 O O . VAL A 1 77 ? -46.188 5.252 18.791 1.00 89.06 77 VAL A O 1
ATOM 593 N N . VAL A 1 78 ? -44.395 3.952 18.396 1.00 90.94 78 VAL A N 1
ATOM 594 C CA . VAL A 1 78 ? -43.392 4.769 19.088 1.00 90.94 78 VAL A CA 1
ATOM 595 C C . VAL A 1 78 ? -42.259 5.039 18.108 1.00 90.94 78 VAL A C 1
ATOM 597 O O . VAL A 1 78 ? -41.680 4.102 17.571 1.00 90.94 78 VAL A O 1
ATOM 600 N N . GLY A 1 79 ? -41.954 6.312 17.865 1.00 87.94 79 GLY A N 1
ATOM 601 C CA . GLY A 1 79 ? -40.817 6.730 17.046 1.00 87.94 79 GLY A CA 1
ATOM 602 C C . GLY A 1 79 ? -39.706 7.302 17.918 1.00 87.94 79 GLY A C 1
ATOM 603 O O . GLY A 1 79 ? -39.961 8.216 18.702 1.00 87.94 79 GLY A O 1
ATOM 604 N N . ILE A 1 80 ? -38.487 6.787 17.780 1.00 87.69 80 ILE A N 1
ATOM 605 C CA . ILE A 1 80 ? -37.280 7.333 18.406 1.00 87.69 80 ILE A CA 1
ATOM 606 C C . ILE A 1 80 ? -36.467 8.031 17.319 1.00 87.69 80 ILE A C 1
ATOM 608 O O . ILE A 1 80 ? -36.259 7.484 16.238 1.00 87.69 80 ILE A O 1
ATOM 612 N N . SER A 1 81 ? -36.036 9.259 17.604 1.00 82.69 81 SER A N 1
ATOM 613 C CA . SER A 1 81 ? -35.229 10.044 16.677 1.00 82.69 81 SER A CA 1
ATOM 614 C C . SER A 1 81 ? -34.246 10.937 17.417 1.00 82.69 81 SER A C 1
ATOM 616 O O . SER A 1 81 ? -34.599 11.560 18.422 1.00 82.69 81 SER A O 1
ATOM 618 N N . ASN A 1 82 ? -33.023 11.040 16.897 1.00 78.75 82 ASN A N 1
ATOM 619 C CA . ASN A 1 82 ? -32.015 11.976 17.403 1.00 78.75 82 ASN A CA 1
ATOM 620 C C . ASN A 1 82 ? -32.134 13.373 16.775 1.00 78.75 82 ASN A C 1
ATOM 622 O O . ASN A 1 82 ? -31.500 14.320 17.243 1.00 78.75 82 ASN A O 1
ATOM 626 N N . ARG A 1 83 ? -32.945 13.524 15.721 1.00 76.75 83 ARG A N 1
ATOM 627 C CA . ARG A 1 83 ? -33.229 14.809 15.068 1.00 76.75 83 ARG A CA 1
ATOM 628 C C . ARG A 1 83 ? -34.708 15.157 15.175 1.00 76.75 83 ARG A C 1
ATOM 630 O O . ARG A 1 83 ? -35.567 14.301 15.380 1.00 76.75 83 ARG A O 1
ATOM 637 N N . ARG A 1 84 ? -35.025 16.442 15.036 1.00 77.25 84 ARG A N 1
ATOM 638 C CA . ARG A 1 84 ? -36.424 16.856 14.908 1.00 77.25 84 ARG A CA 1
ATOM 639 C C . ARG A 1 84 ? -36.951 16.387 13.554 1.00 77.25 84 ARG A C 1
ATOM 641 O O . ARG A 1 84 ? -36.363 16.732 12.536 1.00 77.25 84 ARG A O 1
ATOM 648 N N . LEU A 1 85 ? -38.038 15.621 13.584 1.00 78.06 85 LEU A N 1
ATOM 649 C CA . LEU A 1 85 ? -38.800 15.244 12.397 1.00 78.06 85 LEU A CA 1
ATOM 650 C C . LEU A 1 85 ? -39.621 16.436 11.904 1.00 78.06 85 LEU A C 1
ATOM 652 O O . LEU A 1 85 ? -39.977 17.316 12.697 1.00 78.06 85 LEU A O 1
ATOM 656 N N . ASP A 1 86 ? -39.973 16.431 10.621 1.00 77.62 86 ASP A N 1
ATOM 657 C CA . ASP A 1 86 ? -40.875 17.436 10.064 1.00 77.62 86 ASP A CA 1
ATOM 658 C C . ASP A 1 86 ? -42.232 17.465 10.806 1.00 77.62 86 ASP A C 1
ATOM 660 O O . ASP A 1 86 ? -42.771 16.445 11.260 1.00 77.62 86 ASP A O 1
ATOM 664 N N . ILE A 1 87 ? -42.802 18.663 10.936 1.00 76.75 87 ILE A N 1
ATOM 665 C CA . ILE A 1 87 ? -44.090 18.921 11.596 1.00 76.75 87 ILE A CA 1
ATOM 666 C C . ILE A 1 87 ? -45.210 18.163 10.880 1.00 76.75 87 ILE A C 1
ATOM 668 O O . ILE A 1 87 ? -46.117 17.638 11.528 1.00 76.75 87 ILE A O 1
ATOM 672 N N . SER A 1 88 ? -45.122 18.035 9.552 1.00 74.50 88 SER A N 1
ATOM 673 C CA . SER A 1 88 ? -46.095 17.280 8.755 1.00 74.50 88 SER A CA 1
ATOM 674 C C . SER A 1 88 ? -46.258 15.835 9.252 1.00 74.50 88 SER A C 1
ATOM 676 O O . SER A 1 88 ? -47.381 15.335 9.312 1.00 74.50 88 SER A O 1
ATOM 678 N N . LYS A 1 89 ? -45.170 15.197 9.704 1.00 76.81 89 LYS A N 1
ATOM 679 C CA . LYS A 1 89 ? -45.138 13.812 10.205 1.00 76.81 89 LYS A CA 1
ATOM 680 C C . LYS A 1 89 ? -45.372 13.720 11.714 1.00 76.81 89 LYS A C 1
ATOM 682 O O . LYS A 1 89 ? -46.022 12.787 12.176 1.00 76.81 89 LYS A O 1
ATOM 687 N N . SER A 1 90 ? -44.864 14.683 12.483 1.00 77.62 90 SER A N 1
ATOM 688 C CA . SER A 1 90 ? -44.946 14.672 13.952 1.00 77.62 90 SER A CA 1
ATOM 689 C C . SER A 1 90 ? -46.253 15.235 14.518 1.00 77.62 90 SER A C 1
ATOM 691 O O . SER A 1 90 ? -46.587 14.917 15.654 1.00 77.62 90 SER A O 1
ATOM 693 N N . SER A 1 91 ? -47.037 15.988 13.734 1.00 81.19 91 SER A N 1
ATOM 694 C CA . SER A 1 91 ? -48.342 16.549 14.147 1.00 81.19 91 SER A CA 1
ATOM 695 C C . SER A 1 91 ? -49.362 15.512 14.634 1.00 81.19 91 SER A C 1
ATOM 697 O O . SER A 1 91 ? -50.293 15.854 15.358 1.00 81.19 91 SER A O 1
ATOM 699 N N . ARG A 1 92 ? -49.174 14.243 14.261 1.00 79.62 92 ARG A N 1
ATOM 700 C CA . ARG A 1 92 ? -50.051 13.105 14.590 1.00 79.62 92 ARG A CA 1
ATOM 701 C C . ARG A 1 92 ? -49.565 12.296 15.789 1.00 79.62 92 ARG A C 1
ATOM 703 O O . ARG A 1 92 ? -50.182 11.299 16.152 1.00 79.62 92 ARG A O 1
ATOM 710 N N . ALA A 1 93 ? -48.438 12.689 16.373 1.00 82.56 93 ALA A N 1
ATOM 711 C CA . ALA A 1 93 ? -47.807 12.005 17.485 1.00 82.56 93 ALA A CA 1
ATOM 712 C C . ALA A 1 93 ? -47.648 12.951 18.678 1.00 82.56 93 ALA A C 1
ATOM 714 O O . ALA A 1 93 ? -47.524 14.167 18.536 1.00 82.56 93 ALA A O 1
ATOM 715 N N . ILE A 1 94 ? -47.595 12.375 19.877 1.00 87.94 94 ILE A N 1
ATOM 716 C CA . ILE A 1 94 ? -47.177 13.116 21.065 1.00 87.94 94 ILE A CA 1
ATOM 717 C C . ILE A 1 94 ? -45.657 13.241 21.009 1.00 87.94 94 ILE A C 1
ATOM 719 O O . ILE A 1 94 ? -44.929 12.264 21.187 1.00 87.94 94 ILE A O 1
ATOM 723 N N . LEU A 1 95 ? -45.178 14.453 20.742 1.00 86.69 95 LEU A N 1
ATOM 724 C CA . LEU A 1 95 ? -43.755 14.738 20.657 1.00 86.69 95 LEU A CA 1
ATOM 725 C C . LEU A 1 95 ? -43.171 14.976 22.053 1.00 86.69 95 LEU A C 1
ATOM 727 O O . LEU A 1 95 ? -43.424 16.004 22.680 1.00 86.69 95 LEU A O 1
ATOM 731 N N . VAL A 1 96 ? -42.340 14.044 22.514 1.00 88.75 96 VAL A N 1
ATOM 732 C CA . VAL A 1 96 ? -41.556 14.193 23.745 1.00 88.75 96 VAL A CA 1
ATOM 733 C C . VAL A 1 96 ? -40.134 14.590 23.365 1.00 88.75 96 VAL A C 1
ATOM 735 O O . VAL A 1 96 ? -39.428 13.828 22.710 1.00 88.75 96 VAL A O 1
ATOM 738 N N . GLN A 1 97 ? -39.705 15.790 23.761 1.00 84.00 97 GLN A N 1
ATOM 739 C CA . GLN A 1 97 ? -38.338 16.263 23.533 1.00 84.00 97 GLN A CA 1
ATOM 740 C C . GLN A 1 97 ? -37.559 16.305 24.836 1.00 84.00 97 GLN A C 1
ATOM 742 O O . GLN A 1 97 ? -38.030 16.832 25.844 1.00 84.00 97 GLN A O 1
ATOM 747 N N . ARG A 1 98 ? -36.331 15.791 24.788 1.00 83.12 98 ARG A N 1
ATOM 748 C CA . ARG A 1 98 ? -35.380 15.914 25.885 1.00 83.12 98 ARG A CA 1
ATOM 749 C C . ARG A 1 98 ? -34.552 17.195 25.707 1.00 83.12 98 ARG A C 1
ATOM 751 O O . ARG A 1 98 ? -33.958 17.358 24.639 1.00 83.12 98 ARG A O 1
ATOM 758 N N . PRO A 1 99 ? -34.487 18.094 26.706 1.00 82.12 99 PRO A N 1
ATOM 759 C CA . PRO A 1 99 ? -33.578 19.235 26.659 1.00 82.12 99 PRO A CA 1
ATOM 760 C C . PRO A 1 99 ? -32.116 18.778 26.769 1.00 82.12 99 PRO A C 1
ATOM 762 O O . PRO A 1 99 ? -31.827 17.641 27.149 1.00 82.12 99 PRO A O 1
ATOM 765 N N . LYS A 1 100 ? -31.184 19.679 26.441 1.00 80.19 100 LYS A N 1
ATOM 766 C CA . LYS A 1 100 ? -29.760 19.456 26.721 1.00 80.19 100 LYS A CA 1
ATOM 767 C C . LYS A 1 100 ? -29.550 19.336 28.234 1.00 80.19 100 LYS A C 1
ATOM 769 O O . LYS A 1 100 ? -30.206 20.049 28.989 1.00 80.19 100 LYS A O 1
ATOM 774 N N . PHE A 1 101 ? -28.654 18.445 28.652 1.00 83.25 101 PHE A N 1
ATOM 775 C CA . PHE A 1 101 ? -28.321 18.262 30.064 1.00 83.25 101 PHE A CA 1
ATOM 776 C C . PHE A 1 101 ? -27.619 19.500 30.616 1.00 83.25 101 PHE A C 1
ATOM 778 O O . PHE A 1 101 ? -26.666 19.992 30.011 1.00 83.25 101 PHE A O 1
ATOM 785 N N . GLY A 1 102 ? -28.067 19.967 31.777 1.00 88.75 102 GLY A N 1
ATOM 786 C CA . GLY A 1 102 ? -27.303 20.906 32.586 1.00 88.75 102 GLY A CA 1
ATOM 787 C C . GLY A 1 102 ? -26.215 20.202 33.401 1.00 88.75 102 GLY A C 1
ATOM 788 O O . GLY A 1 102 ? -26.166 18.975 33.498 1.00 88.75 102 GLY A O 1
ATOM 789 N N . ILE A 1 103 ? -25.368 20.999 34.055 1.00 90.50 103 ILE A N 1
ATOM 790 C CA . ILE A 1 103 ? -24.328 20.496 34.968 1.00 90.50 103 ILE A CA 1
ATOM 791 C C . ILE A 1 103 ? -24.955 19.675 36.107 1.00 90.50 103 ILE A C 1
ATOM 793 O O . ILE A 1 103 ? -24.455 18.601 36.434 1.00 90.50 103 ILE A O 1
ATOM 797 N N . ASP A 1 104 ? -26.074 20.134 36.674 1.00 90.19 104 ASP A N 1
ATOM 798 C CA . ASP A 1 104 ? -26.756 19.432 37.769 1.00 90.19 104 ASP A CA 1
ATOM 799 C C . ASP A 1 104 ? -27.308 18.063 37.332 1.00 90.19 104 ASP A C 1
ATOM 801 O O . ASP A 1 104 ? -27.210 17.093 38.085 1.00 90.19 104 ASP A O 1
ATOM 805 N N . ASP A 1 105 ? -27.806 17.951 36.094 1.00 90.56 105 ASP A N 1
ATOM 806 C CA . ASP A 1 105 ? -28.294 16.683 35.540 1.00 90.56 105 ASP A CA 1
ATOM 807 C C . ASP A 1 105 ? -27.148 15.675 35.347 1.00 90.56 105 ASP A C 1
ATOM 809 O O . ASP A 1 105 ? -27.306 14.478 35.610 1.00 90.56 105 ASP A O 1
ATOM 813 N N . LEU A 1 106 ? -25.981 16.149 34.893 1.00 91.31 106 LEU A N 1
ATOM 814 C CA . LEU A 1 106 ? -24.775 15.328 34.745 1.00 91.31 106 LEU A CA 1
ATOM 815 C C . LEU A 1 106 ? -24.284 14.822 36.104 1.00 91.31 106 LEU A C 1
ATOM 817 O O . LEU A 1 106 ? -23.985 13.635 36.240 1.00 91.31 106 LEU A O 1
ATOM 821 N N . VAL A 1 107 ? -24.264 15.690 37.120 1.00 90.62 107 VAL A N 1
ATOM 822 C CA . VAL A 1 107 ? -23.876 15.326 38.491 1.00 90.62 107 VAL A CA 1
ATOM 823 C C . VAL A 1 107 ? -24.848 14.318 39.100 1.00 90.62 107 VAL A C 1
ATOM 825 O O . VAL A 1 107 ? -24.399 13.337 39.693 1.00 90.62 107 VAL A O 1
ATOM 828 N N . ASP A 1 108 ? -26.162 14.515 38.954 1.00 88.69 108 ASP A N 1
ATOM 829 C CA . ASP A 1 108 ? -27.160 13.570 39.475 1.00 88.69 108 ASP A CA 1
ATOM 830 C C . ASP A 1 108 ? -27.066 12.214 38.761 1.00 88.69 108 ASP A C 1
ATOM 832 O O . ASP A 1 108 ? -27.103 11.167 39.409 1.00 88.69 108 ASP A O 1
ATOM 836 N N . THR A 1 109 ? -26.845 12.220 37.443 1.00 88.00 109 THR A N 1
ATOM 837 C CA . THR A 1 109 ? -26.618 10.989 36.673 1.00 88.00 109 THR A CA 1
ATOM 838 C C . THR A 1 109 ? -25.362 10.264 37.152 1.00 88.00 109 THR A C 1
ATOM 840 O O . THR A 1 109 ? -25.403 9.056 37.390 1.00 88.00 109 THR A O 1
ATOM 843 N N . ALA A 1 110 ? -24.257 10.988 37.340 1.00 87.19 110 ALA A N 1
ATOM 844 C CA . ALA A 1 110 ? -23.003 10.406 37.794 1.00 87.19 110 ALA A CA 1
ATOM 845 C C . ALA A 1 110 ? -23.115 9.824 39.210 1.00 87.19 110 ALA A C 1
ATOM 847 O O . ALA A 1 110 ? -22.673 8.703 39.452 1.00 87.19 110 ALA A O 1
ATOM 848 N N . ALA A 1 111 ? -23.767 10.542 40.129 1.00 85.75 111 ALA A N 1
ATOM 849 C CA . ALA A 1 111 ? -23.987 10.083 41.497 1.00 85.75 111 ALA A CA 1
ATOM 850 C C . ALA A 1 111 ? -24.772 8.764 41.541 1.00 85.75 111 ALA A C 1
ATOM 852 O O . ALA A 1 111 ? -24.363 7.829 42.225 1.00 85.75 111 ALA A O 1
ATOM 853 N N . ARG A 1 112 ? -25.852 8.649 40.756 1.00 84.50 112 ARG A N 1
ATOM 854 C CA . ARG A 1 112 ? -26.660 7.419 40.694 1.00 84.50 112 ARG A CA 1
ATOM 855 C C . ARG A 1 112 ? -25.912 6.240 40.071 1.00 84.50 112 ARG A C 1
ATOM 857 O O . ARG A 1 112 ? -26.123 5.103 40.482 1.00 84.50 112 ARG A O 1
ATOM 864 N N . LEU A 1 113 ? -25.056 6.490 39.078 1.00 82.75 113 LEU A N 1
ATOM 865 C CA . LEU A 1 113 ? -24.227 5.439 38.480 1.00 82.75 113 LEU A CA 1
ATOM 866 C C . LEU A 1 113 ? -23.202 4.888 39.480 1.00 82.75 113 LEU A C 1
ATOM 868 O O . LEU A 1 113 ? -22.989 3.682 39.510 1.00 82.75 113 LEU A O 1
ATOM 872 N N . LEU A 1 114 ? -22.627 5.748 40.325 1.00 77.50 114 LEU A N 1
ATOM 873 C CA . LEU A 1 114 ? -21.679 5.342 41.367 1.00 77.50 114 LEU A CA 1
ATOM 874 C C . LEU A 1 114 ? -22.362 4.572 42.512 1.00 77.50 114 LEU A C 1
ATOM 876 O O . LEU A 1 114 ? -21.802 3.597 43.006 1.00 77.50 114 LEU A O 1
ATOM 880 N N . GLU A 1 115 ? -23.581 4.963 42.904 1.00 69.88 115 GLU A N 1
ATOM 881 C CA . GLU A 1 115 ? -24.354 4.296 43.968 1.00 69.88 115 GLU A CA 1
ATOM 882 C C . GLU A 1 115 ? -24.755 2.851 43.611 1.00 69.88 115 GLU A C 1
ATOM 884 O O . GLU A 1 115 ? -24.787 1.986 44.486 1.00 69.88 115 GLU A O 1
ATOM 889 N N . ASN A 1 116 ? -25.037 2.569 42.334 1.00 62.88 116 ASN A N 1
ATOM 890 C CA . ASN A 1 116 ? -25.529 1.261 41.884 1.00 62.88 116 ASN A CA 1
ATOM 891 C C . ASN A 1 116 ? -24.461 0.150 41.842 1.00 62.88 116 ASN A C 1
ATOM 893 O O . ASN A 1 116 ? -24.827 -1.022 41.797 1.00 62.88 116 ASN A O 1
ATOM 897 N N . GLU A 1 117 ? -23.166 0.485 41.858 1.00 59.62 117 GLU A N 1
ATOM 898 C CA . GLU A 1 117 ? -22.067 -0.491 41.723 1.00 59.62 117 GLU A CA 1
ATOM 899 C C . GLU A 1 117 ? -21.240 -0.691 43.007 1.00 59.62 117 GLU A C 1
ATOM 901 O O . GLU A 1 117 ? -20.208 -1.357 42.990 1.00 59.62 117 GLU A O 1
ATOM 906 N N . GLY A 1 118 ? -21.708 -0.178 44.150 1.00 53.50 118 GLY A N 1
ATOM 907 C CA . GLY A 1 118 ? -21.106 -0.473 45.457 1.00 53.50 118 GLY A CA 1
ATOM 908 C C . GLY A 1 118 ? -19.913 0.405 45.848 1.00 53.50 118 GLY A C 1
ATOM 909 O O . GLY A 1 118 ? -19.325 0.175 46.907 1.00 53.50 118 GLY A O 1
ATOM 910 N N . ALA A 1 119 ? -19.587 1.444 45.070 1.00 51.12 119 ALA A N 1
ATOM 911 C CA . ALA A 1 119 ? -18.733 2.523 45.555 1.00 51.12 119 ALA A CA 1
ATOM 912 C C . ALA A 1 119 ? -19.447 3.204 46.734 1.00 51.12 119 ALA A C 1
ATOM 914 O O . ALA A 1 119 ? -20.629 3.538 46.641 1.00 51.12 119 ALA A O 1
ATOM 915 N N . GLY A 1 120 ? -18.765 3.378 47.871 1.00 54.75 120 GLY A N 1
ATOM 916 C CA . GLY A 1 120 ? -19.337 4.033 49.055 1.00 54.75 120 GLY A CA 1
ATOM 917 C C . GLY A 1 120 ? -19.941 5.413 48.742 1.00 54.75 120 GLY A C 1
ATOM 918 O O . GLY A 1 120 ? -19.745 5.947 47.658 1.00 54.75 120 GLY A O 1
ATOM 919 N N . LYS A 1 121 ? -20.673 6.021 49.692 1.00 54.41 121 LYS A N 1
ATOM 920 C CA . LYS A 1 121 ? -21.344 7.333 49.526 1.00 54.41 121 LYS A CA 1
ATOM 921 C C . LYS A 1 121 ? -20.369 8.451 49.102 1.00 54.41 121 LYS A C 1
ATOM 923 O O . LYS A 1 121 ? -19.897 9.223 49.938 1.00 54.41 121 LYS A O 1
ATOM 928 N N . ILE A 1 122 ? -20.092 8.569 47.808 1.00 62.09 122 ILE A N 1
ATOM 929 C CA . ILE A 1 122 ? -19.348 9.679 47.219 1.00 62.09 122 ILE A CA 1
ATOM 930 C C . ILE A 1 122 ? -20.255 10.908 47.294 1.00 62.09 122 ILE A C 1
ATOM 932 O O . ILE A 1 122 ? -21.413 10.887 46.877 1.00 62.09 122 ILE A O 1
ATOM 936 N N . GLN A 1 123 ? -19.748 11.997 47.870 1.00 63.31 123 GLN A N 1
ATOM 937 C CA . GLN A 1 123 ? -20.517 13.234 47.981 1.00 63.31 123 GLN A CA 1
ATOM 938 C C . GLN A 1 123 ? -20.714 13.842 46.591 1.00 63.31 123 GLN A C 1
ATOM 940 O O . GLN A 1 123 ? -19.740 14.138 45.915 1.00 63.31 123 GLN A O 1
ATOM 945 N N . ARG A 1 124 ? -21.959 14.131 46.190 1.00 70.25 124 ARG A N 1
ATOM 946 C CA . ARG A 1 124 ? -22.300 14.771 44.896 1.00 70.25 124 ARG A CA 1
ATOM 947 C C . ARG A 1 124 ? -21.423 15.986 44.544 1.00 70.25 124 ARG A C 1
ATOM 949 O O . ARG A 1 124 ? -21.089 16.210 43.386 1.00 70.25 124 ARG A O 1
ATOM 956 N N . MET A 1 125 ? -21.001 16.738 45.561 1.00 65.38 125 MET A N 1
ATOM 957 C CA . MET A 1 125 ? -20.108 17.900 45.453 1.00 65.38 125 MET A CA 1
ATOM 958 C C . MET A 1 125 ? -18.711 17.579 44.881 1.00 65.38 125 MET A C 1
ATOM 960 O O . MET A 1 125 ? -18.054 18.465 44.325 1.00 65.38 125 MET A O 1
ATOM 964 N N . SER A 1 126 ? -18.219 16.342 45.005 1.00 75.38 126 SER A N 1
ATOM 965 C CA . SER A 1 126 ? -16.919 15.943 44.449 1.00 75.38 126 SER A CA 1
ATOM 966 C C . SER A 1 126 ? -16.968 15.756 42.929 1.00 75.38 126 SER A C 1
ATOM 968 O O . SER A 1 126 ? -15.957 16.006 42.281 1.00 75.38 126 SER A O 1
ATOM 970 N N . LEU A 1 127 ? -18.136 15.425 42.363 1.00 83.00 127 LEU A N 1
ATOM 971 C CA . LEU A 1 127 ? -18.342 15.128 40.935 1.00 83.00 127 LEU A CA 1
ATOM 972 C C . LEU A 1 127 ? -18.607 16.369 40.075 1.00 83.00 127 LEU A C 1
ATOM 974 O O . LEU A 1 127 ? -18.446 16.319 38.858 1.00 83.00 127 LEU A O 1
ATOM 978 N N . LYS A 1 128 ? -18.985 17.494 40.694 1.00 87.62 128 LYS A N 1
ATOM 979 C CA . LYS A 1 128 ? -19.286 18.751 39.990 1.00 87.62 128 LYS A CA 1
ATOM 980 C C . LYS A 1 128 ? -18.175 19.221 39.030 1.00 87.62 128 LYS A C 1
ATOM 982 O O . LYS A 1 128 ? -18.502 19.495 37.880 1.00 87.62 128 LYS A O 1
ATOM 987 N N . PRO A 1 129 ? -16.882 19.221 39.410 1.00 88.38 129 PRO A N 1
ATOM 988 C CA . PRO A 1 129 ? -15.804 19.606 38.495 1.00 88.38 129 PRO A CA 1
ATOM 989 C C . PRO A 1 129 ? -15.678 18.686 37.282 1.00 88.38 129 PRO A C 1
ATOM 991 O O . PRO A 1 129 ? -15.272 19.135 36.220 1.00 88.38 129 PRO A O 1
ATOM 994 N N . LEU A 1 130 ? -16.026 17.402 37.428 1.00 89.31 130 LEU A N 1
ATOM 995 C CA . LEU A 1 130 ? -15.993 16.457 36.316 1.00 89.31 130 LEU A CA 1
ATOM 996 C C . LEU A 1 130 ? -17.084 16.782 35.287 1.00 89.31 130 LEU A C 1
ATOM 998 O O . LEU A 1 130 ? -16.836 16.731 34.085 1.00 89.31 130 LEU A O 1
ATOM 1002 N N . ALA A 1 131 ? -18.283 17.129 35.762 1.00 91.75 131 ALA A N 1
ATOM 1003 C CA . ALA A 1 131 ? -19.387 17.565 34.910 1.00 91.75 131 ALA A CA 1
ATOM 1004 C C . ALA A 1 131 ? -19.099 18.918 34.234 1.00 91.75 131 ALA A C 1
ATOM 1006 O O . ALA A 1 131 ? -19.389 19.074 33.051 1.00 91.75 131 ALA A O 1
ATOM 1007 N N . GLU A 1 132 ? -18.498 19.869 34.957 1.00 91.88 132 GLU A N 1
ATOM 1008 C CA . GLU A 1 132 ? -18.064 21.163 34.409 1.00 91.88 132 GLU A CA 1
ATOM 1009 C C . GLU A 1 132 ? -17.008 20.981 33.311 1.00 91.88 132 GLU A C 1
ATOM 1011 O O . GLU A 1 132 ? -17.198 21.489 32.209 1.00 91.88 132 GLU A O 1
ATOM 1016 N N . ALA A 1 133 ? -15.962 20.187 33.569 1.00 91.69 133 ALA A N 1
ATOM 1017 C CA . ALA A 1 133 ? -14.903 19.906 32.598 1.00 91.69 133 ALA A CA 1
ATOM 1018 C C . ALA A 1 133 ? -15.441 19.241 31.323 1.00 91.69 133 ALA A C 1
ATOM 1020 O O . ALA A 1 133 ? -15.110 19.660 30.215 1.00 91.69 133 ALA A O 1
ATOM 1021 N N . TYR A 1 134 ? -16.314 18.236 31.464 1.00 92.44 134 TYR A N 1
ATOM 1022 C CA . TYR A 1 134 ? -16.954 17.599 30.313 1.00 92.44 134 TYR A CA 1
ATOM 1023 C C . TYR A 1 134 ? -17.853 18.574 29.539 1.00 92.44 134 TYR A C 1
ATOM 1025 O O . TYR A 1 134 ? -17.790 18.608 28.312 1.00 92.44 134 TYR A O 1
ATOM 1033 N N . SER A 1 135 ? -18.662 19.382 30.232 1.00 91.44 135 SER A N 1
ATOM 1034 C CA . SER A 1 135 ? -19.556 20.351 29.587 1.00 91.44 135 SER A CA 1
ATOM 1035 C C . SER A 1 135 ? -18.790 21.445 28.839 1.00 91.44 135 SER A C 1
ATOM 1037 O O . SER A 1 135 ? -19.264 21.906 27.804 1.00 91.44 135 SER A O 1
ATOM 1039 N N . GLU A 1 136 ? -17.645 21.888 29.360 1.00 91.12 136 GLU A N 1
ATOM 1040 C CA . GLU A 1 136 ? -16.764 22.849 28.689 1.00 91.12 136 GLU A CA 1
ATOM 1041 C C . GLU A 1 136 ? -16.129 22.208 27.446 1.00 91.12 136 GLU A C 1
ATOM 1043 O O . GLU A 1 136 ? -16.247 22.731 26.337 1.00 91.12 136 GLU A O 1
ATOM 1048 N N . TYR A 1 137 ? -15.567 21.006 27.606 1.00 90.38 137 TYR A N 1
ATOM 1049 C CA . TYR A 1 137 ? -14.962 20.244 26.517 1.00 90.38 137 TYR A CA 1
ATOM 1050 C C . TYR A 1 137 ? -15.944 19.946 25.372 1.00 90.38 137 TYR A C 1
ATOM 1052 O O . TYR A 1 137 ? -15.599 20.104 24.199 1.00 90.38 137 TYR A O 1
ATOM 1060 N N . GLU A 1 138 ? -17.179 19.551 25.687 1.00 88.75 138 GLU A N 1
ATOM 1061 C CA . GLU A 1 138 ? -18.205 19.256 24.684 1.00 88.75 138 GLU A CA 1
ATOM 1062 C C . GLU A 1 138 ? -18.533 20.480 23.813 1.00 88.75 138 GLU A C 1
ATOM 1064 O O . GLU A 1 138 ? -18.825 20.324 22.627 1.00 88.75 138 GLU A O 1
ATOM 1069 N N . GLN A 1 139 ? -18.465 21.689 24.381 1.00 85.62 139 GLN A N 1
ATOM 1070 C CA . GLN A 1 139 ? -18.836 22.930 23.700 1.00 85.62 139 GLN A CA 1
ATOM 1071 C C . GLN A 1 139 ? -17.705 23.520 22.855 1.00 85.62 139 GLN A C 1
ATOM 1073 O O . GLN A 1 139 ? -17.983 24.047 21.777 1.00 85.62 139 GLN A O 1
ATOM 1078 N N . THR A 1 140 ? -16.457 23.467 23.331 1.00 84.44 140 THR A N 1
ATOM 1079 C CA . THR A 1 140 ? -15.340 24.200 22.703 1.00 84.44 140 THR A CA 1
ATOM 1080 C C . THR A 1 140 ? -14.147 23.336 22.310 1.00 84.44 140 THR A C 1
ATOM 1082 O O . THR A 1 140 ? -13.323 23.790 21.521 1.00 84.44 140 THR A O 1
ATOM 1085 N N . GLY A 1 141 ? -14.028 22.117 22.840 1.00 79.56 141 GLY A N 1
ATOM 1086 C CA . GLY A 1 141 ? -12.796 21.326 22.762 1.00 79.56 141 GLY A CA 1
ATOM 1087 C C . GLY A 1 141 ? -12.773 20.218 21.709 1.00 79.56 141 GLY A C 1
ATOM 1088 O O . GLY A 1 141 ? -11.727 19.606 21.498 1.00 79.56 141 GLY A O 1
ATOM 1089 N N . GLN A 1 142 ? -13.895 19.914 21.047 1.00 85.56 142 GLN A N 1
ATOM 1090 C CA . GLN A 1 142 ? -13.947 18.817 20.075 1.00 85.56 142 GLN A CA 1
ATOM 1091 C C . GLN A 1 142 ? -13.502 19.254 18.672 1.00 85.56 142 GLN A C 1
ATOM 1093 O O . GLN A 1 142 ? -14.139 20.095 18.046 1.00 85.56 142 GLN A O 1
ATOM 1098 N N . ILE A 1 143 ? -12.450 18.614 18.147 1.00 79.50 143 ILE A N 1
ATOM 1099 C CA . ILE A 1 143 ? -11.964 18.811 16.767 1.00 79.50 143 ILE A CA 1
ATOM 1100 C C . ILE A 1 143 ? -13.000 18.309 15.754 1.00 79.50 143 ILE A C 1
ATOM 1102 O O . ILE A 1 143 ? -13.341 18.995 14.793 1.00 79.50 143 ILE A O 1
ATOM 1106 N N . HIS A 1 144 ? -13.494 17.090 15.981 1.00 80.44 144 HIS A N 1
ATOM 1107 C CA . HIS A 1 144 ? -14.550 16.480 15.185 1.00 80.44 144 HIS A CA 1
ATOM 1108 C C . HIS A 1 144 ? -15.879 16.636 15.930 1.00 80.44 144 HIS A C 1
ATOM 1110 O O . HIS A 1 144 ? -15.964 16.256 17.101 1.00 80.44 144 HIS A O 1
ATOM 1116 N N . PRO A 1 145 ? -16.925 17.182 15.288 1.00 80.38 145 PRO A N 1
ATOM 1117 C CA . PRO A 1 145 ? -18.192 17.428 15.959 1.00 80.38 145 PRO A CA 1
ATOM 1118 C C . PRO A 1 145 ? -18.816 16.111 16.439 1.00 80.38 145 PRO A C 1
ATOM 1120 O O . PRO A 1 145 ? -19.025 15.194 15.647 1.00 80.38 145 PRO A O 1
ATOM 1123 N N . ASN A 1 146 ? -19.172 16.049 17.725 1.00 82.94 146 ASN A N 1
ATOM 1124 C CA . ASN A 1 146 ? -19.791 14.886 18.378 1.00 82.94 146 ASN A CA 1
ATOM 1125 C C . ASN A 1 146 ? -18.927 13.606 18.386 1.00 82.94 146 ASN A C 1
ATOM 1127 O O . ASN A 1 146 ? -19.464 12.498 18.383 1.00 82.94 146 ASN A O 1
ATOM 1131 N N . PHE A 1 147 ? -17.600 13.738 18.405 1.00 90.12 147 PHE A N 1
ATOM 1132 C CA . PHE A 1 147 ? -16.684 12.601 18.537 1.00 90.12 147 PHE A CA 1
ATOM 1133 C C . PHE A 1 147 ? -16.769 11.938 19.923 1.00 90.12 147 PHE A C 1
ATOM 1135 O O . PHE A 1 147 ? -16.860 10.708 20.046 1.00 90.12 147 PHE A O 1
ATOM 1142 N N . HIS A 1 148 ? -16.798 12.766 20.967 1.00 91.38 148 HIS A N 1
ATOM 1143 C CA . HIS A 1 148 ? -17.100 12.365 22.336 1.00 91.38 148 HIS A CA 1
ATOM 1144 C C . HIS A 1 148 ? -18.488 12.867 22.730 1.00 91.38 148 HIS A C 1
ATOM 1146 O O . HIS A 1 148 ? -18.848 14.016 22.475 1.00 91.38 148 HIS A O 1
ATOM 1152 N N . GLY A 1 149 ? -19.277 12.015 23.374 1.00 90.00 149 GLY A N 1
ATOM 1153 C CA . GLY A 1 149 ? -20.619 12.360 23.834 1.00 90.00 149 GLY A CA 1
ATOM 1154 C C . GLY A 1 149 ? -20.936 11.794 25.212 1.00 90.00 149 GLY A C 1
ATOM 1155 O O . GLY A 1 149 ? -20.069 11.295 25.929 1.00 90.00 149 GLY A O 1
ATOM 1156 N N . LEU A 1 150 ? -22.222 11.803 25.564 1.00 90.06 150 LEU A N 1
ATOM 1157 C CA . LEU A 1 150 ? -22.687 11.371 26.887 1.00 90.06 150 LEU A CA 1
ATOM 1158 C C . LEU A 1 150 ? -22.304 9.925 27.230 1.00 90.06 150 LEU A C 1
ATOM 1160 O O . LEU A 1 150 ? -22.077 9.610 28.393 1.00 90.06 150 LEU A O 1
ATOM 1164 N N . ARG A 1 151 ? -22.202 9.035 26.234 1.00 91.31 151 ARG A N 1
ATOM 1165 C CA . ARG A 1 151 ? -21.759 7.647 26.449 1.00 91.31 151 ARG A CA 1
ATOM 1166 C C . ARG A 1 151 ? -20.302 7.561 26.906 1.00 91.31 151 ARG A C 1
ATOM 1168 O O . ARG A 1 151 ? -19.987 6.672 27.692 1.00 91.31 151 ARG A O 1
ATOM 1175 N N . ASP A 1 152 ? -19.448 8.477 26.455 1.00 92.88 152 ASP A N 1
ATOM 1176 C CA . ASP A 1 152 ? -18.055 8.568 26.896 1.00 92.88 152 ASP A CA 1
ATOM 1177 C C . ASP A 1 152 ? -17.978 9.064 28.342 1.00 92.88 152 ASP A C 1
ATOM 1179 O O . ASP A 1 152 ? -17.285 8.467 29.164 1.00 92.88 152 ASP A O 1
ATOM 1183 N N . TYR A 1 153 ? -18.796 10.061 28.692 1.00 92.50 153 TYR A N 1
ATOM 1184 C CA . TYR A 1 153 ? -18.950 10.510 30.076 1.00 92.50 153 TYR A CA 1
ATOM 1185 C C . TYR A 1 153 ? -19.483 9.397 30.997 1.00 92.50 153 TYR A C 1
ATOM 1187 O O . TYR A 1 153 ? -18.942 9.168 32.077 1.00 92.50 153 TYR A O 1
ATOM 1195 N N . TYR A 1 154 ? -20.503 8.645 30.571 1.00 91.12 154 TYR A N 1
ATOM 1196 C CA . TYR A 1 154 ? -21.015 7.509 31.348 1.00 91.12 154 TYR A CA 1
ATOM 1197 C C . TYR A 1 154 ? -19.986 6.386 31.472 1.00 91.12 154 TYR A C 1
ATOM 1199 O O . TYR A 1 154 ? -19.895 5.772 32.532 1.00 91.12 154 TYR A O 1
ATOM 1207 N N . GLY A 1 155 ? -19.209 6.128 30.417 1.00 90.56 155 GLY A N 1
ATOM 1208 C CA . GLY A 1 155 ? -18.090 5.190 30.449 1.00 90.56 155 GLY A CA 1
ATOM 1209 C C . GLY A 1 155 ? -17.044 5.598 31.484 1.00 90.56 155 GLY A C 1
ATOM 1210 O O . GLY A 1 155 ? -16.663 4.777 32.312 1.00 90.56 155 GLY A O 1
ATOM 1211 N N . LEU A 1 156 ? -16.674 6.881 31.516 1.00 91.56 156 LEU A N 1
ATOM 1212 C CA . LEU A 1 156 ? -15.752 7.437 32.506 1.00 91.56 156 LEU A CA 1
ATOM 1213 C C . LEU A 1 156 ? -16.257 7.229 33.937 1.00 91.56 156 LEU A C 1
ATOM 1215 O O . LEU A 1 156 ? -15.535 6.692 34.773 1.00 91.56 156 LEU A O 1
ATOM 1219 N N . VAL A 1 157 ? -17.505 7.610 34.218 1.00 89.38 157 VAL A N 1
ATOM 1220 C CA . VAL A 1 157 ? -18.081 7.476 35.565 1.00 89.38 157 VAL A CA 1
ATOM 1221 C C . VAL A 1 157 ? -18.179 6.008 35.994 1.00 89.38 157 VAL A C 1
ATOM 1223 O O . VAL A 1 157 ? -17.863 5.696 37.138 1.00 89.38 157 VAL A O 1
ATOM 1226 N N . LYS A 1 158 ? -18.557 5.100 35.085 1.00 87.44 158 LYS A N 1
ATOM 1227 C CA . LYS A 1 158 ? -18.595 3.649 35.350 1.00 87.44 158 LYS A CA 1
ATOM 1228 C C . LYS A 1 158 ? -17.211 3.025 35.533 1.00 87.44 158 LYS A C 1
ATOM 1230 O O . LYS A 1 158 ? -17.067 2.034 36.231 1.00 87.44 158 LYS A O 1
ATOM 1235 N N . SER A 1 159 ? -16.171 3.556 34.899 1.00 86.88 159 SER A N 1
ATOM 1236 C CA . SER A 1 159 ? -14.807 3.109 35.198 1.00 86.88 159 SER A CA 1
ATOM 1237 C C . SER A 1 159 ? -14.405 3.525 36.617 1.00 86.88 159 SER A C 1
ATOM 1239 O O . SER A 1 159 ? -13.774 2.748 37.327 1.00 86.88 159 SER A O 1
ATOM 1241 N N . LEU A 1 160 ? -14.832 4.714 37.054 1.00 85.81 160 LEU A N 1
ATOM 1242 C CA . LEU A 1 160 ? -14.548 5.247 38.388 1.00 85.81 160 LEU A CA 1
ATOM 1243 C C . LEU A 1 160 ? -15.372 4.609 39.517 1.00 85.81 160 LEU A C 1
ATOM 1245 O O . LEU A 1 160 ? -14.933 4.672 40.658 1.00 85.81 160 LEU A O 1
ATOM 1249 N N . SER A 1 161 ? -16.533 3.997 39.253 1.00 80.50 161 SER A N 1
ATOM 1250 C CA . SER A 1 161 ? -17.299 3.271 40.288 1.00 80.50 161 SER A CA 1
ATOM 1251 C C . SER A 1 161 ? -16.572 2.028 40.798 1.00 80.50 161 SER A C 1
ATOM 1253 O O . SER A 1 161 ? -16.818 1.588 41.917 1.00 80.50 161 SER A O 1
ATOM 1255 N N . LYS A 1 162 ? -15.678 1.452 39.993 1.00 76.75 162 LYS A N 1
ATOM 1256 C CA . LYS A 1 162 ? -15.012 0.179 40.300 1.00 76.75 162 LYS A CA 1
ATOM 1257 C C . LYS A 1 162 ? -13.705 0.326 41.067 1.00 76.75 162 LYS A C 1
ATOM 1259 O O . LYS A 1 162 ? -13.193 -0.657 41.596 1.00 76.75 162 LYS A O 1
ATOM 1264 N N . THR A 1 163 ? -13.139 1.525 41.079 1.00 78.75 163 THR A N 1
ATOM 1265 C CA . THR A 1 163 ? -11.808 1.806 41.623 1.00 78.75 163 THR A CA 1
ATOM 1266 C C . THR A 1 163 ? -11.869 2.989 42.572 1.00 78.75 163 THR A C 1
ATOM 1268 O O . THR A 1 163 ? -12.720 3.862 42.434 1.00 78.75 163 THR A O 1
ATOM 1271 N N . GLU A 1 164 ? -10.930 3.077 43.508 1.00 80.12 164 GLU A N 1
ATOM 1272 C CA . GLU A 1 164 ? -10.806 4.279 44.334 1.00 80.12 164 GLU A CA 1
ATOM 1273 C C . GLU A 1 164 ? -10.490 5.507 43.465 1.00 80.12 164 GLU A C 1
ATOM 1275 O O . GLU A 1 164 ? -9.709 5.420 42.516 1.00 80.12 164 GLU A O 1
ATOM 1280 N N . MET A 1 165 ? -11.092 6.660 43.778 1.00 78.88 165 MET A N 1
ATOM 1281 C CA . MET A 1 165 ? -10.900 7.914 43.034 1.00 78.88 165 MET A CA 1
ATOM 1282 C C . MET A 1 165 ? -9.552 8.575 43.362 1.00 78.88 165 MET A C 1
ATOM 1284 O O . MET A 1 165 ? -9.504 9.677 43.909 1.00 78.88 165 MET A O 1
ATOM 1288 N N . THR A 1 166 ? -8.455 7.894 43.036 1.00 84.56 166 THR A N 1
ATOM 1289 C CA . THR A 1 166 ? -7.106 8.469 43.056 1.00 84.56 166 THR A CA 1
ATOM 1290 C C . THR A 1 166 ? -6.820 9.191 41.733 1.00 84.56 166 THR A C 1
ATOM 1292 O O . THR A 1 166 ? -7.444 8.874 40.712 1.00 84.56 166 THR A O 1
ATOM 1295 N N . PRO A 1 167 ? -5.882 10.153 41.703 1.00 85.25 167 PRO A N 1
ATOM 1296 C CA . PRO A 1 167 ? -5.488 10.827 40.466 1.00 85.25 167 PRO A CA 1
ATOM 1297 C C . PRO A 1 167 ? -5.048 9.859 39.357 1.00 85.25 167 PRO A C 1
ATOM 1299 O O . PRO A 1 167 ? -5.408 10.062 38.200 1.00 85.25 167 PRO A O 1
ATOM 1302 N N . GLU A 1 168 ? -4.353 8.770 39.697 1.00 87.50 168 GLU A N 1
ATOM 1303 C CA . GLU A 1 168 ? -3.907 7.738 38.752 1.00 87.50 168 GLU A CA 1
ATOM 1304 C C . GLU A 1 168 ? -5.089 6.999 38.117 1.00 87.50 168 GLU A C 1
ATOM 1306 O O . GLU A 1 168 ? -5.135 6.825 36.898 1.00 87.50 168 GLU A O 1
ATOM 1311 N N . ASN A 1 169 ? -6.077 6.603 38.925 1.00 88.00 169 ASN A N 1
ATOM 1312 C CA . ASN A 1 169 ? -7.269 5.909 38.436 1.00 88.00 169 ASN A CA 1
ATOM 1313 C C . ASN A 1 169 ? -8.157 6.838 37.603 1.00 88.00 169 ASN A C 1
ATOM 1315 O O . ASN A 1 169 ? -8.713 6.414 36.590 1.00 88.00 169 ASN A O 1
ATOM 1319 N N . ILE A 1 170 ? -8.245 8.120 37.973 1.00 88.25 170 ILE A N 1
ATOM 1320 C CA . ILE A 1 170 ? -8.932 9.139 37.169 1.00 88.25 170 ILE A CA 1
ATOM 1321 C C . ILE A 1 170 ? -8.222 9.334 35.837 1.00 88.25 170 ILE A C 1
ATOM 1323 O O . ILE A 1 170 ? -8.878 9.346 34.797 1.00 88.25 170 ILE A O 1
ATOM 1327 N N . GLN A 1 171 ? -6.894 9.422 35.845 1.00 90.88 171 GLN A N 1
ATOM 1328 C CA . GLN A 1 171 ? -6.104 9.528 34.627 1.00 90.88 171 GLN A CA 1
ATOM 1329 C C . GLN A 1 171 ? -6.308 8.308 33.715 1.00 90.88 171 GLN A C 1
ATOM 1331 O O . GLN A 1 171 ? -6.520 8.480 32.516 1.00 90.88 171 GLN A O 1
ATOM 1336 N N . MET A 1 172 ? -6.301 7.091 34.267 1.00 90.56 172 MET A N 1
ATOM 1337 C CA . MET A 1 172 ? -6.578 5.858 33.522 1.00 90.56 172 MET A CA 1
ATOM 1338 C C . MET A 1 172 ? -7.996 5.857 32.936 1.00 90.56 172 MET A C 1
ATOM 1340 O O . MET A 1 172 ? -8.186 5.557 31.758 1.00 90.56 172 MET A O 1
ATOM 1344 N N . ALA A 1 173 ? -9.004 6.225 33.726 1.00 91.00 173 ALA A N 1
ATOM 1345 C CA . ALA A 1 173 ? -10.394 6.250 33.282 1.00 91.00 173 ALA A CA 1
ATOM 1346 C C . ALA A 1 173 ? -10.643 7.319 32.197 1.00 91.00 173 ALA A C 1
ATOM 1348 O O . ALA A 1 173 ? -11.408 7.070 31.258 1.00 91.00 173 ALA A O 1
ATOM 1349 N N . LEU A 1 174 ? -9.968 8.473 32.290 1.00 91.94 174 LEU A N 1
ATOM 1350 C CA . LEU A 1 174 ? -9.949 9.512 31.256 1.00 91.94 174 LEU A CA 1
ATOM 1351 C C . LEU A 1 174 ? -9.267 9.010 29.982 1.00 91.94 174 LEU A C 1
ATOM 1353 O O . LEU A 1 174 ? -9.869 9.091 28.918 1.00 91.94 174 LEU A O 1
ATOM 1357 N N . ALA A 1 175 ? -8.074 8.417 30.094 1.00 92.00 175 ALA A N 1
ATOM 1358 C CA . ALA A 1 175 ? -7.325 7.877 28.958 1.00 92.00 175 ALA A CA 1
ATOM 1359 C C . ALA A 1 175 ? -8.074 6.764 28.212 1.00 92.00 175 ALA A C 1
ATOM 1361 O O . ALA A 1 175 ? -7.956 6.623 26.996 1.00 92.00 175 ALA A O 1
ATOM 1362 N N . ARG A 1 176 ? -8.897 5.993 28.923 1.00 92.56 176 ARG A N 1
ATOM 1363 C CA . ARG A 1 176 ? -9.785 5.005 28.310 1.00 92.56 176 ARG A CA 1
ATOM 1364 C C . ARG A 1 176 ? -10.938 5.659 27.552 1.00 92.56 176 ARG A C 1
ATOM 1366 O O . ARG A 1 176 ? -11.181 5.321 26.402 1.00 92.56 176 ARG A O 1
ATOM 1373 N N . ASN A 1 177 ? -11.649 6.605 28.164 1.00 92.25 177 ASN A N 1
ATOM 1374 C CA . ASN A 1 177 ? -12.930 7.083 27.629 1.00 92.25 177 ASN A CA 1
ATOM 1375 C C . ASN A 1 177 ? -12.860 8.353 26.764 1.00 92.25 177 ASN A C 1
ATOM 1377 O O . ASN A 1 177 ? -13.785 8.577 25.987 1.00 92.25 177 ASN A O 1
ATOM 1381 N N . PHE A 1 178 ? -11.802 9.156 26.886 1.00 92.00 178 PHE A N 1
ATOM 1382 C CA . PHE A 1 178 ? -11.607 10.436 26.192 1.00 92.00 178 PHE A CA 1
ATOM 1383 C C . PHE A 1 178 ? -10.307 10.442 25.365 1.00 92.00 178 PHE A C 1
ATOM 1385 O O . PHE A 1 178 ? -9.504 11.367 25.450 1.00 92.00 178 PHE A O 1
ATOM 1392 N N . SER A 1 179 ? -10.110 9.395 24.559 1.00 88.94 179 SER A N 1
ATOM 1393 C CA . SER A 1 179 ? -8.949 9.190 23.678 1.00 88.94 179 SER A CA 1
ATOM 1394 C C . SER A 1 179 ? -9.397 8.958 22.224 1.00 88.94 179 SER A C 1
ATOM 1396 O O . SER A 1 179 ? -10.569 9.108 21.888 1.00 88.94 179 SER A O 1
ATOM 1398 N N . GLY A 1 180 ? -8.467 8.634 21.324 1.00 84.50 180 GLY A N 1
ATOM 1399 C CA . GLY A 1 180 ? -8.748 8.399 19.901 1.00 84.50 180 GLY A CA 1
ATOM 1400 C C . GLY A 1 180 ? -8.403 9.569 18.979 1.00 84.50 180 GLY A C 1
ATOM 1401 O O . GLY A 1 180 ? -8.712 9.514 17.793 1.00 84.50 180 GLY A O 1
ATOM 1402 N N . THR A 1 181 ? -7.743 10.610 19.499 1.00 83.88 181 THR A N 1
ATOM 1403 C CA . THR A 1 181 ? -7.229 11.744 18.710 1.00 83.88 181 THR A CA 1
ATOM 1404 C C . THR A 1 181 ? -5.787 12.080 19.096 1.00 83.88 181 THR A C 1
ATOM 1406 O O . THR A 1 181 ? -5.364 11.810 20.223 1.00 83.88 181 THR A O 1
ATOM 1409 N N . ASP A 1 182 ? -5.050 12.747 18.203 1.00 78.56 182 ASP A N 1
ATOM 1410 C CA . ASP A 1 182 ? -3.664 13.189 18.454 1.00 78.56 182 ASP A CA 1
ATOM 1411 C C . ASP A 1 182 ? -3.537 14.253 19.558 1.00 78.56 182 ASP A C 1
ATOM 1413 O O . ASP A 1 182 ? -2.441 14.558 20.019 1.00 78.56 182 ASP A O 1
ATOM 1417 N N . GLN A 1 183 ? -4.652 14.849 19.992 1.00 77.69 183 GLN A N 1
ATOM 1418 C CA . GLN A 1 183 ? -4.672 15.936 20.976 1.00 77.69 183 GLN A CA 1
ATOM 1419 C C . GLN A 1 183 ? -5.115 15.482 22.369 1.00 77.69 183 GLN A C 1
ATOM 1421 O O . GLN A 1 183 ? -5.413 16.319 23.218 1.00 77.69 183 GLN A O 1
ATOM 1426 N N . SER A 1 184 ? -5.129 14.173 22.630 1.00 80.50 184 SER A N 1
ATOM 1427 C CA . SER A 1 184 ? -5.591 13.622 23.910 1.00 80.50 184 SER A CA 1
ATOM 1428 C C . SER A 1 184 ? -4.837 14.225 25.109 1.00 80.50 184 SER A C 1
ATOM 1430 O O . SER A 1 184 ? -5.461 14.602 26.093 1.00 80.50 184 SER A O 1
ATOM 1432 N N . ALA A 1 185 ? -3.518 14.438 25.004 1.00 79.12 185 ALA A N 1
ATOM 1433 C CA . ALA A 1 185 ? -2.736 15.093 26.061 1.00 79.12 185 ALA A CA 1
ATOM 1434 C C . ALA A 1 185 ? -3.187 16.544 26.332 1.00 79.12 185 ALA A C 1
ATOM 1436 O O . ALA A 1 185 ? -3.421 16.915 27.481 1.00 79.12 185 ALA A O 1
ATOM 1437 N N . LYS A 1 186 ? -3.398 17.338 25.270 1.00 82.44 186 LYS A N 1
ATOM 1438 C CA . LYS A 1 186 ? -3.885 18.725 25.377 1.00 82.44 186 LYS A CA 1
ATOM 1439 C C . LYS A 1 186 ? -5.276 18.787 26.000 1.00 82.44 186 LYS A C 1
ATOM 1441 O O . LYS A 1 186 ? -5.538 19.645 26.833 1.00 82.44 186 LYS A O 1
ATOM 1446 N N . LEU A 1 187 ? -6.145 17.840 25.647 1.00 85.62 187 LEU A N 1
ATOM 1447 C CA . LEU A 1 187 ? -7.482 17.711 26.225 1.00 85.62 187 LEU A CA 1
ATOM 1448 C C . LEU A 1 187 ? -7.420 17.533 27.746 1.00 85.62 187 LEU A C 1
ATOM 1450 O O . LEU A 1 187 ? -8.179 18.178 28.475 1.00 85.62 187 LEU A O 1
ATOM 1454 N N . TYR A 1 188 ? -6.515 16.684 28.239 1.00 86.19 188 TYR A N 1
ATOM 1455 C CA . TYR A 1 188 ? -6.367 16.466 29.677 1.00 86.19 188 TYR A CA 1
ATOM 1456 C C . TYR A 1 188 ? -5.819 17.707 30.387 1.00 86.19 188 TYR A C 1
ATOM 1458 O O . TYR A 1 188 ? -6.315 18.062 31.456 1.00 86.19 188 TYR A O 1
ATOM 1466 N N . GLU A 1 189 ? -4.841 18.385 29.790 1.00 84.31 189 GLU A N 1
ATOM 1467 C CA . GLU A 1 189 ? -4.227 19.592 30.352 1.00 84.31 189 GLU A CA 1
ATOM 1468 C C . GLU A 1 189 ? -5.188 20.789 30.386 1.00 84.31 189 GLU A C 1
ATOM 1470 O O . GLU A 1 189 ? -5.304 21.456 31.419 1.00 84.31 189 GLU A O 1
ATOM 1475 N N . GLU A 1 190 ? -5.911 21.048 29.297 1.00 86.25 190 GLU A N 1
ATOM 1476 C CA . GLU A 1 190 ? -6.787 22.217 29.165 1.00 86.25 190 GLU A CA 1
ATOM 1477 C C . GLU A 1 190 ? -8.075 22.074 29.987 1.00 86.25 190 GLU A C 1
ATOM 1479 O O . GLU A 1 190 ? -8.442 22.996 30.718 1.00 86.25 190 GLU A O 1
ATOM 1484 N N . TYR A 1 191 ? -8.741 20.914 29.917 1.00 88.00 191 TYR A N 1
ATOM 1485 C CA . TYR A 1 191 ? -10.093 20.748 30.466 1.00 88.00 191 TYR A CA 1
ATOM 1486 C C . TYR A 1 191 ? -10.123 19.966 31.787 1.00 88.00 191 TYR A C 1
ATOM 1488 O O . TYR A 1 191 ? -10.867 20.317 32.703 1.00 88.00 191 TYR A O 1
ATOM 1496 N N . PHE A 1 192 ? -9.307 18.915 31.930 1.00 88.44 192 PHE A N 1
ATOM 1497 C CA . PHE A 1 192 ? -9.391 17.988 33.071 1.00 88.44 192 PHE A CA 1
ATOM 1498 C C . PHE A 1 192 ? -8.306 18.185 34.142 1.00 88.44 192 PHE A C 1
ATOM 1500 O O . PHE A 1 192 ? -8.386 17.573 35.211 1.00 88.44 192 PHE A O 1
ATOM 1507 N N . SER A 1 193 ? -7.337 19.080 33.940 1.00 85.75 193 SER A N 1
ATOM 1508 C CA . SER A 1 193 ? -6.253 19.340 34.903 1.00 85.75 193 SER A CA 1
ATOM 1509 C C . SER A 1 193 ? -6.770 19.786 36.272 1.00 85.75 193 SER A C 1
ATOM 1511 O O . SER A 1 193 ? -6.307 19.296 37.302 1.00 85.75 193 SER A O 1
ATOM 1513 N N . LYS A 1 194 ? -7.795 20.647 36.302 1.00 84.50 194 LYS A N 1
ATOM 1514 C CA . LYS A 1 194 ? -8.464 21.088 37.540 1.00 84.50 194 LYS A CA 1
ATOM 1515 C C . LYS A 1 194 ? -9.120 19.927 38.289 1.00 84.50 194 LYS A C 1
ATOM 1517 O O . LYS A 1 194 ? -9.151 19.926 39.520 1.00 84.50 194 LYS A O 1
ATOM 1522 N N . VAL A 1 195 ? -9.637 18.938 37.556 1.00 85.50 195 VAL A N 1
ATOM 1523 C CA . VAL A 1 195 ? -10.229 17.729 38.141 1.00 85.50 195 VAL A CA 1
ATOM 1524 C C . VAL A 1 195 ? -9.129 16.916 38.817 1.00 85.50 195 VAL A C 1
ATOM 1526 O O . VAL A 1 195 ? -9.231 16.644 40.011 1.00 85.50 195 VAL A O 1
ATOM 1529 N N . LEU A 1 196 ? -8.044 16.615 38.101 1.00 85.56 196 LEU A N 1
ATOM 1530 C CA . LEU A 1 196 ? -6.910 15.852 38.636 1.00 85.56 196 LEU A CA 1
ATOM 1531 C C . LEU A 1 196 ? -6.278 16.534 39.857 1.00 85.56 196 LEU A C 1
ATOM 1533 O O . LEU A 1 196 ? -6.056 15.880 40.872 1.00 85.56 196 LEU A O 1
ATOM 1537 N N . GLN A 1 197 ? -6.086 17.856 39.816 1.00 84.69 197 GLN A N 1
ATOM 1538 C CA . GLN A 1 197 ? -5.578 18.625 40.957 1.00 84.69 197 GLN A CA 1
ATOM 1539 C C . GLN A 1 197 ? -6.488 18.501 42.180 1.00 84.69 197 GLN A C 1
ATOM 1541 O O . GLN A 1 197 ? -6.001 18.258 43.281 1.00 84.69 197 GLN A O 1
ATOM 1546 N N . LYS A 1 198 ? -7.813 18.613 42.018 1.00 84.06 198 LYS A N 1
ATOM 1547 C CA . LYS A 1 198 ? -8.753 18.506 43.145 1.00 84.06 198 LYS A CA 1
ATOM 1548 C C . LYS A 1 198 ? -8.674 17.143 43.837 1.00 84.06 198 LYS A C 1
ATOM 1550 O O . LYS A 1 198 ? -8.705 17.090 45.064 1.00 84.06 198 LYS A O 1
ATOM 1555 N N . PHE A 1 199 ? -8.565 16.062 43.066 1.00 81.88 199 PHE A N 1
ATOM 1556 C CA . PHE A 1 199 ? -8.419 14.706 43.607 1.00 81.88 199 PHE A CA 1
ATOM 1557 C C . PHE A 1 199 ? -6.989 14.397 44.086 1.00 81.88 199 PHE A C 1
ATOM 1559 O O . PHE A 1 199 ? -6.791 13.432 44.815 1.00 81.88 199 PHE A O 1
ATOM 1566 N N . ASN A 1 200 ? -6.016 15.255 43.766 1.00 84.94 200 ASN A N 1
ATOM 1567 C CA . ASN A 1 200 ? -4.639 15.216 44.263 1.00 84.94 200 ASN A CA 1
ATOM 1568 C C . ASN A 1 200 ? -4.390 16.216 45.415 1.00 84.94 200 ASN A C 1
ATOM 1570 O O . ASN A 1 200 ? -3.323 16.819 45.508 1.00 84.94 200 ASN A O 1
ATOM 1574 N N . ASN A 1 201 ? -5.385 16.477 46.273 1.00 82.38 201 ASN A N 1
ATOM 1575 C CA . ASN A 1 201 ? -5.286 17.454 47.373 1.00 82.38 201 ASN A CA 1
ATOM 1576 C C . ASN A 1 201 ? -4.823 18.861 46.932 1.00 82.38 201 ASN A C 1
ATOM 1578 O O . ASN A 1 201 ? -4.121 19.551 47.669 1.00 82.38 201 ASN A O 1
ATOM 1582 N N . TYR A 1 202 ? -5.221 19.290 45.732 1.00 82.38 202 TYR A N 1
ATOM 1583 C CA . TYR A 1 202 ? -4.822 20.544 45.078 1.00 82.38 202 TYR A CA 1
ATOM 1584 C C . TYR A 1 202 ? -3.327 20.659 44.739 1.00 82.38 202 TYR A C 1
ATOM 1586 O O . TYR A 1 202 ? -2.871 21.733 44.346 1.00 82.38 202 TYR A O 1
ATOM 1594 N N . ALA A 1 203 ? -2.560 19.572 44.842 1.00 82.38 203 ALA A N 1
ATOM 1595 C CA . ALA A 1 203 ? -1.188 19.535 44.359 1.00 82.38 203 ALA A CA 1
ATOM 1596 C C . ALA A 1 203 ? -1.150 19.422 42.828 1.00 82.38 203 ALA A C 1
ATOM 1598 O O . ALA A 1 203 ? -2.041 18.844 42.195 1.00 82.38 203 ALA A O 1
ATOM 1599 N N . HIS A 1 204 ? -0.088 19.969 42.231 1.00 83.00 204 HIS A N 1
ATOM 1600 C CA . HIS A 1 204 ? 0.155 19.844 40.799 1.00 83.00 204 HIS A CA 1
ATOM 1601 C C . HIS A 1 204 ? 0.223 18.363 40.401 1.00 83.00 204 HIS A C 1
ATOM 1603 O O . HIS A 1 204 ? 0.875 17.565 41.074 1.00 83.00 204 HIS A O 1
ATOM 1609 N N . TRP A 1 205 ? -0.472 18.012 39.321 1.00 81.44 205 TRP A N 1
ATOM 1610 C CA . TRP A 1 205 ? -0.463 16.674 38.744 1.00 81.44 205 TRP A CA 1
ATOM 1611 C C . TRP A 1 205 ? 0.136 16.753 37.346 1.00 81.44 205 TRP A C 1
ATOM 1613 O O . TRP A 1 205 ? -0.439 17.394 36.465 1.00 81.44 205 TRP A O 1
ATOM 1623 N N . GLU A 1 206 ? 1.285 16.115 37.159 1.00 82.12 206 GLU A N 1
ATOM 1624 C CA . GLU A 1 206 ? 1.917 15.981 35.853 1.00 82.12 206 GLU A CA 1
ATOM 1625 C C . GLU A 1 206 ? 1.356 14.736 35.165 1.00 82.12 206 GLU A C 1
ATOM 1627 O O . GLU A 1 206 ? 1.467 13.619 35.681 1.00 82.12 206 GLU A O 1
ATOM 1632 N N . TYR A 1 207 ? 0.720 14.929 34.011 1.00 81.50 207 TYR A N 1
ATOM 1633 C CA . TYR A 1 207 ? 0.177 13.821 33.239 1.00 81.50 207 TYR A CA 1
ATOM 1634 C C . TYR A 1 207 ? 1.315 12.939 32.717 1.00 81.50 207 TYR A C 1
ATOM 1636 O O . TYR A 1 207 ? 2.162 13.387 31.947 1.00 81.50 207 TYR A O 1
ATOM 1644 N N . LYS A 1 208 ? 1.308 11.660 33.101 1.00 83.69 208 LYS A N 1
ATOM 1645 C CA . LYS A 1 208 ? 2.226 10.653 32.553 1.00 83.69 208 LYS A CA 1
ATOM 1646 C C . LYS A 1 208 ? 1.517 9.860 31.455 1.00 83.69 208 LYS A C 1
ATOM 1648 O O . LYS A 1 208 ? 0.567 9.155 31.792 1.00 83.69 208 LYS A O 1
ATOM 1653 N N . PRO A 1 209 ? 1.943 9.935 30.182 1.00 84.00 209 PRO A N 1
ATOM 1654 C CA . PRO A 1 209 ? 1.324 9.171 29.103 1.00 84.00 209 PRO A CA 1
ATOM 1655 C C . PRO A 1 209 ? 1.251 7.677 29.427 1.00 84.00 209 PRO A C 1
ATOM 1657 O O . PRO A 1 209 ? 2.245 7.064 29.814 1.00 84.00 209 PRO A O 1
ATOM 1660 N N . ILE A 1 210 ? 0.055 7.104 29.292 1.00 87.44 210 ILE A N 1
ATOM 1661 C CA . ILE A 1 210 ? -0.180 5.673 29.503 1.00 87.44 210 ILE A CA 1
ATOM 1662 C C . ILE A 1 210 ? -0.001 4.972 28.151 1.00 87.44 210 ILE A C 1
ATOM 1664 O O . ILE A 1 210 ? -0.648 5.393 27.189 1.00 87.44 210 ILE A O 1
ATOM 1668 N N . PRO A 1 211 ? 0.822 3.910 28.055 1.00 87.62 211 PRO A N 1
ATOM 1669 C CA . PRO A 1 211 ? 0.981 3.159 26.814 1.00 87.62 211 PRO A CA 1
ATOM 1670 C C . PRO A 1 211 ? -0.355 2.633 26.283 1.00 87.62 211 PRO A C 1
ATOM 1672 O O . PRO A 1 211 ? -1.185 2.122 27.042 1.00 87.62 211 PRO A O 1
ATOM 1675 N N . ILE A 1 212 ? -0.555 2.717 24.969 1.00 88.00 212 ILE A N 1
ATOM 1676 C CA . ILE A 1 212 ? -1.831 2.359 24.330 1.00 88.00 212 ILE A CA 1
ATOM 1677 C C . ILE A 1 212 ? -2.113 0.859 24.458 1.00 88.00 212 ILE A C 1
ATOM 1679 O O . ILE A 1 212 ? -3.257 0.469 24.684 1.00 88.00 212 ILE A O 1
ATOM 1683 N N . SER A 1 213 ? -1.078 0.017 24.425 1.00 83.88 213 SER A N 1
ATOM 1684 C CA . SER A 1 213 ? -1.186 -1.421 24.713 1.00 83.88 213 SER A CA 1
ATOM 1685 C C . SER A 1 213 ? -1.820 -1.693 26.084 1.00 83.88 213 SER A C 1
ATOM 1687 O O . SER A 1 213 ? -2.698 -2.551 26.206 1.00 83.88 213 SER A O 1
ATOM 1689 N N . THR A 1 214 ? -1.463 -0.907 27.103 1.00 88.25 214 THR A N 1
ATOM 1690 C CA . THR A 1 214 ? -2.055 -0.980 28.446 1.00 88.25 214 THR A CA 1
ATOM 1691 C C . THR A 1 214 ? -3.527 -0.574 28.435 1.00 88.25 214 THR A C 1
ATOM 1693 O O . THR A 1 214 ? -4.339 -1.235 29.082 1.00 88.25 214 THR A O 1
ATOM 1696 N N . LEU A 1 215 ? -3.900 0.471 27.687 1.00 90.62 215 LEU A N 1
ATOM 1697 C CA . LEU A 1 215 ? -5.296 0.917 27.559 1.00 90.62 215 LEU A CA 1
ATOM 1698 C C . LEU A 1 215 ? -6.164 -0.135 26.854 1.00 90.62 215 LEU A C 1
ATOM 1700 O O . LEU A 1 215 ? -7.256 -0.455 27.328 1.00 90.62 215 LEU A O 1
ATOM 1704 N N . ILE A 1 216 ? -5.655 -0.723 25.767 1.00 89.44 216 ILE A N 1
ATOM 1705 C CA . ILE A 1 216 ? -6.313 -1.816 25.039 1.00 89.44 216 ILE A CA 1
ATOM 1706 C C . ILE A 1 216 ? -6.518 -3.012 25.975 1.00 89.44 216 ILE A C 1
ATOM 1708 O O . ILE A 1 216 ? -7.639 -3.499 26.114 1.00 89.44 216 ILE A O 1
ATOM 1712 N N . ASN A 1 217 ? -5.473 -3.444 26.684 1.00 88.06 217 ASN A N 1
ATOM 1713 C CA . ASN A 1 217 ? -5.566 -4.556 27.633 1.00 88.06 217 ASN A CA 1
ATOM 1714 C C . ASN A 1 217 ? -6.547 -4.256 28.778 1.00 88.06 217 ASN A C 1
ATOM 1716 O O . ASN A 1 217 ? -7.328 -5.128 29.163 1.00 88.06 217 ASN A O 1
ATOM 1720 N N . ALA A 1 218 ? -6.570 -3.023 29.291 1.00 89.44 218 ALA A N 1
ATOM 1721 C CA . ALA A 1 218 ? -7.518 -2.608 30.321 1.00 89.44 218 ALA A CA 1
ATOM 1722 C C . ALA A 1 218 ? -8.978 -2.690 29.838 1.00 89.44 218 ALA A C 1
ATOM 1724 O O . ALA A 1 218 ? -9.837 -3.140 30.594 1.00 89.44 218 ALA A O 1
ATOM 1725 N N . ASN A 1 219 ? -9.266 -2.319 28.585 1.00 91.69 219 ASN A N 1
ATOM 1726 C CA . ASN A 1 219 ? -10.600 -2.480 27.998 1.00 91.69 219 ASN A CA 1
ATOM 1727 C C . ASN A 1 219 ? -10.991 -3.957 27.831 1.00 91.69 219 ASN A C 1
ATOM 1729 O O . ASN A 1 219 ? -12.103 -4.351 28.192 1.00 91.69 219 ASN A O 1
ATOM 1733 N N . LEU A 1 220 ? -10.079 -4.780 27.308 1.00 88.00 220 LEU A N 1
ATOM 1734 C CA . LEU A 1 220 ? -10.338 -6.198 27.037 1.00 88.00 220 LEU A CA 1
ATOM 1735 C C . LEU A 1 220 ? -10.539 -7.012 28.322 1.00 88.00 220 LEU A C 1
ATOM 1737 O O . LEU A 1 220 ? -11.316 -7.969 28.335 1.00 88.00 220 LEU A O 1
ATOM 1741 N N . ASN A 1 221 ? -9.890 -6.608 29.413 1.00 86.44 221 ASN A N 1
ATOM 1742 C CA . ASN A 1 221 ? -10.026 -7.249 30.719 1.00 86.44 221 ASN A CA 1
ATOM 1743 C C . ASN A 1 221 ? -11.297 -6.829 31.476 1.00 86.44 221 ASN A C 1
ATOM 1745 O O . ASN A 1 221 ? -11.743 -7.563 32.357 1.00 86.44 221 ASN A O 1
ATOM 1749 N N . ASP A 1 222 ? -11.899 -5.691 31.126 1.00 87.12 222 ASP A N 1
ATOM 1750 C CA . ASP A 1 222 ? -13.063 -5.116 31.799 1.00 87.12 222 ASP A CA 1
ATOM 1751 C C . ASP A 1 222 ? -14.378 -5.542 31.128 1.00 87.12 222 ASP A C 1
ATOM 1753 O O . ASP A 1 222 ? -14.782 -4.986 30.108 1.00 87.12 222 ASP A O 1
ATOM 1757 N N . GLU A 1 223 ? -15.091 -6.511 31.710 1.00 83.75 223 GLU A N 1
ATOM 1758 C CA . GLU A 1 223 ? -16.329 -7.076 31.140 1.00 83.75 223 GLU A CA 1
ATOM 1759 C C . GLU A 1 223 ? -17.432 -6.031 30.901 1.00 83.75 223 GLU A C 1
ATOM 1761 O O . GLU A 1 223 ? -18.159 -6.131 29.914 1.00 83.75 223 GLU A O 1
ATOM 1766 N N . SER A 1 224 ? -17.526 -4.985 31.732 1.00 82.31 224 SER A N 1
ATOM 1767 C CA . SER A 1 224 ? -18.559 -3.948 31.567 1.00 82.31 224 SER A CA 1
ATOM 1768 C C . SER A 1 224 ? -18.116 -2.777 30.690 1.00 82.31 224 SER A C 1
ATOM 1770 O O . SER A 1 224 ? -18.878 -1.820 30.524 1.00 82.31 224 SER A O 1
ATOM 1772 N N . ALA A 1 225 ? -16.883 -2.797 30.181 1.00 89.25 225 ALA A N 1
ATOM 1773 C CA . ALA A 1 225 ? -16.421 -1.772 29.265 1.00 89.25 225 ALA A CA 1
ATOM 1774 C C . ALA A 1 225 ? -17.173 -1.845 27.937 1.00 89.25 225 ALA A C 1
ATOM 1776 O O . ALA A 1 225 ? -17.553 -2.925 27.458 1.00 89.25 225 ALA A O 1
ATOM 1777 N N . ARG A 1 226 ? -17.294 -0.683 27.295 1.00 93.00 226 ARG A N 1
ATOM 1778 C CA . ARG A 1 226 ? -17.744 -0.595 25.907 1.00 93.00 226 ARG A CA 1
ATOM 1779 C C . ARG A 1 226 ? -16.811 -1.399 25.005 1.00 93.00 226 ARG A C 1
ATOM 1781 O O . ARG A 1 226 ? -15.662 -1.675 25.352 1.00 93.00 226 ARG A O 1
ATOM 1788 N N . HIS A 1 227 ? -17.319 -1.780 23.842 1.00 94.62 227 HIS A N 1
ATOM 1789 C CA . HIS A 1 227 ? -16.482 -2.349 22.791 1.00 94.62 227 HIS A CA 1
ATOM 1790 C C . HIS A 1 227 ? -15.399 -1.350 22.365 1.00 94.62 227 HIS A C 1
ATOM 1792 O O . HIS A 1 227 ? -15.554 -0.145 22.564 1.00 94.62 227 HIS A O 1
ATOM 1798 N N . LEU A 1 228 ? -14.309 -1.846 21.787 1.00 94.94 228 LEU A N 1
ATOM 1799 C CA . LEU A 1 228 ? -13.144 -1.034 21.451 1.00 94.94 228 LEU A CA 1
ATOM 1800 C C . LEU A 1 228 ? -13.200 -0.596 19.985 1.00 94.94 228 LEU A C 1
ATOM 1802 O O . LEU A 1 228 ? -13.499 -1.403 19.109 1.00 94.94 228 LEU A O 1
ATOM 1806 N N . MET A 1 229 ? -12.899 0.665 19.711 1.00 95.00 229 MET A N 1
ATOM 1807 C CA . MET A 1 229 ? -12.636 1.180 18.374 1.00 95.00 229 MET A CA 1
ATOM 1808 C C . MET A 1 229 ? -11.173 1.596 18.301 1.00 95.00 229 MET A C 1
ATOM 1810 O O . MET A 1 229 ? -10.720 2.415 19.099 1.00 95.00 229 MET A O 1
ATOM 1814 N N . VAL A 1 230 ? -10.442 1.033 17.345 1.00 93.88 230 VAL A N 1
ATOM 1815 C CA . VAL A 1 230 ? -9.033 1.346 17.116 1.00 93.88 230 VAL A CA 1
ATOM 1816 C C . VAL A 1 230 ? -8.916 2.119 15.813 1.00 93.88 230 VAL A C 1
ATOM 1818 O O . VAL A 1 230 ? -9.276 1.614 14.751 1.00 93.88 230 VAL A O 1
ATOM 1821 N N . ILE A 1 231 ? -8.442 3.355 15.910 1.00 91.88 231 ILE A N 1
ATOM 1822 C CA . ILE A 1 231 ? -8.319 4.288 14.793 1.00 91.88 231 ILE A CA 1
ATOM 1823 C C . ILE A 1 231 ? -6.858 4.304 14.349 1.00 91.88 231 ILE A C 1
ATOM 1825 O O . ILE A 1 231 ? -5.971 4.548 15.164 1.00 91.88 231 ILE A O 1
ATOM 1829 N N 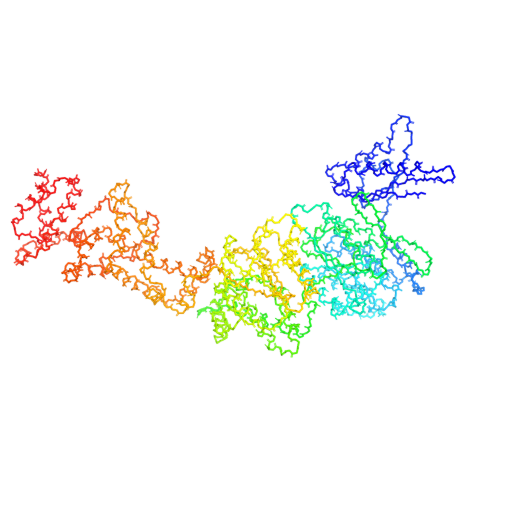. GLY A 1 232 ? -6.600 4.036 13.074 1.00 87.88 232 GLY A N 1
ATOM 1830 C CA . GLY A 1 232 ? -5.249 4.054 12.514 1.00 87.88 232 GLY A CA 1
ATOM 1831 C C . GLY A 1 232 ? -5.245 3.630 11.050 1.00 87.88 232 GLY A C 1
ATOM 1832 O O . GLY A 1 232 ? -6.291 3.560 10.412 1.00 87.88 232 GLY A O 1
ATOM 1833 N N . LYS A 1 233 ? -4.082 3.306 10.483 1.00 78.88 233 LYS A N 1
ATOM 1834 C CA . LYS A 1 233 ? -4.006 2.783 9.107 1.00 78.88 233 LYS A CA 1
ATOM 1835 C C . LYS A 1 233 ? -4.421 1.303 9.074 1.00 78.88 233 LYS A C 1
ATOM 1837 O O . LYS A 1 233 ? -3.644 0.435 9.479 1.00 78.88 233 LYS A O 1
ATOM 1842 N N . GLY A 1 234 ? -5.619 1.018 8.551 1.00 69.88 234 GLY A N 1
ATOM 1843 C CA . GLY A 1 234 ? -6.400 -0.202 8.829 1.00 69.88 234 GLY A CA 1
ATOM 1844 C C . GLY A 1 234 ? -5.647 -1.545 8.809 1.00 69.88 234 GLY A C 1
ATOM 1845 O O . GLY A 1 234 ? -5.626 -2.242 9.816 1.00 69.88 234 GLY A O 1
ATOM 1846 N N . ASP A 1 235 ? -4.985 -1.912 7.704 1.00 73.19 235 ASP A N 1
ATOM 1847 C CA . ASP A 1 235 ? -4.308 -3.226 7.571 1.00 73.19 235 ASP A CA 1
ATOM 1848 C C . ASP A 1 235 ? -3.154 -3.404 8.574 1.00 73.19 235 ASP A C 1
ATOM 1850 O O . ASP A 1 235 ? -2.975 -4.452 9.195 1.00 73.19 235 ASP A O 1
ATOM 1854 N N . PHE A 1 236 ? -2.372 -2.349 8.787 1.00 77.56 236 PHE A N 1
ATOM 1855 C CA . PHE A 1 236 ? -1.248 -2.407 9.711 1.00 77.56 236 PHE A CA 1
ATOM 1856 C C . PHE A 1 236 ? -1.731 -2.541 11.164 1.00 77.56 236 PHE A C 1
ATOM 1858 O O . PHE A 1 236 ? -1.233 -3.393 11.899 1.00 77.56 236 PHE A O 1
ATOM 1865 N N . VAL A 1 237 ? -2.775 -1.792 11.535 1.00 83.44 237 VAL A N 1
ATOM 1866 C CA . VAL A 1 237 ? -3.438 -1.891 12.846 1.00 83.44 237 VAL A CA 1
ATOM 1867 C C . VAL A 1 237 ? -3.994 -3.291 13.092 1.00 83.44 237 VAL A C 1
ATOM 1869 O O . VAL A 1 237 ? -3.764 -3.850 14.160 1.00 83.44 237 VAL A O 1
ATOM 1872 N N . VAL A 1 238 ? -4.681 -3.888 12.112 1.00 85.94 238 VAL A N 1
ATOM 1873 C CA . VAL A 1 238 ? -5.204 -5.260 12.226 1.00 85.94 238 VAL A CA 1
ATOM 1874 C C . VAL A 1 238 ? -4.068 -6.243 12.512 1.00 85.94 238 VAL A C 1
ATOM 1876 O O . VAL A 1 238 ? -4.166 -7.032 13.450 1.00 85.94 238 VAL A O 1
ATOM 1879 N N . ASN A 1 239 ? -2.964 -6.168 11.766 1.00 80.94 239 ASN A N 1
ATOM 1880 C CA . ASN A 1 239 ? -1.815 -7.050 11.974 1.00 80.94 239 ASN A CA 1
ATOM 1881 C C . ASN A 1 239 ? -1.192 -6.890 13.366 1.00 80.94 239 ASN A C 1
ATOM 1883 O O . ASN A 1 239 ? -0.866 -7.895 14.000 1.00 80.94 239 ASN A O 1
ATOM 1887 N N . ILE A 1 240 ? -1.065 -5.655 13.857 1.00 80.38 240 ILE A N 1
ATOM 1888 C CA . ILE A 1 240 ? -0.558 -5.396 15.205 1.00 80.38 240 ILE A CA 1
ATOM 1889 C C . ILE A 1 240 ? -1.511 -5.921 16.271 1.00 80.38 240 ILE A C 1
ATOM 1891 O O . ILE A 1 240 ? -1.066 -6.585 17.197 1.00 80.38 240 ILE A O 1
ATOM 1895 N N . LEU A 1 241 ? -2.812 -5.650 16.158 1.00 83.25 241 LEU A N 1
ATOM 1896 C CA . LEU A 1 241 ? -3.792 -6.122 17.134 1.00 83.25 241 LEU A CA 1
ATOM 1897 C C . LEU A 1 241 ? -3.775 -7.640 17.220 1.00 83.25 241 LEU A C 1
ATOM 1899 O O . LEU A 1 241 ? -3.769 -8.193 18.312 1.00 83.25 241 LEU A O 1
ATOM 1903 N N . ILE A 1 242 ? -3.714 -8.317 16.076 1.00 79.88 242 ILE A N 1
ATOM 1904 C CA . ILE A 1 242 ? -3.611 -9.770 16.051 1.00 79.88 242 ILE A CA 1
ATOM 1905 C C . ILE A 1 242 ? -2.326 -10.230 16.746 1.00 79.88 242 ILE A C 1
ATOM 1907 O O . ILE A 1 242 ? -2.369 -11.137 17.574 1.00 79.88 242 ILE A O 1
ATOM 1911 N N . HIS A 1 243 ? -1.197 -9.592 16.440 1.00 74.88 243 HIS A N 1
ATOM 1912 C CA . HIS A 1 243 ? 0.080 -9.891 17.073 1.00 74.88 243 HIS A CA 1
ATOM 1913 C C . HIS A 1 243 ? 0.023 -9.721 18.601 1.00 74.88 243 HIS A C 1
ATOM 1915 O O . HIS A 1 243 ? 0.372 -10.636 19.346 1.00 74.88 243 HIS A O 1
ATOM 1921 N N . HIS A 1 244 ? -0.487 -8.578 19.058 1.00 75.75 244 HIS A N 1
ATOM 1922 C CA . HIS A 1 244 ? -0.653 -8.228 20.466 1.00 75.75 244 HIS A CA 1
ATOM 1923 C C . HIS A 1 244 ? -1.560 -9.224 21.196 1.00 75.75 244 HIS A C 1
ATOM 1925 O O . HIS A 1 244 ? -1.203 -9.753 22.245 1.00 75.75 244 HIS A O 1
ATOM 1931 N N . LEU A 1 245 ? -2.714 -9.554 20.609 1.00 74.88 245 LEU A N 1
ATOM 1932 C CA . LEU A 1 245 ? -3.695 -10.462 21.207 1.00 74.88 245 LEU A CA 1
ATOM 1933 C C . LEU A 1 245 ? -3.193 -11.910 21.296 1.00 74.88 245 LEU A C 1
ATOM 1935 O O . LEU A 1 245 ? -3.513 -12.587 22.272 1.00 74.88 245 LEU A O 1
ATOM 1939 N N . TYR A 1 246 ? -2.409 -12.381 20.320 1.00 68.75 246 TYR A N 1
ATOM 1940 C CA . TYR A 1 246 ? -1.827 -13.730 20.349 1.00 68.75 246 TYR A CA 1
ATOM 1941 C C . TYR A 1 246 ? -0.638 -13.862 21.307 1.00 68.75 246 TYR A C 1
ATOM 1943 O O . TYR A 1 246 ? -0.405 -14.949 21.844 1.00 68.75 246 TYR A O 1
ATOM 1951 N N . ASN A 1 247 ? 0.123 -12.788 21.526 1.00 64.12 247 ASN A N 1
ATOM 1952 C CA . ASN A 1 247 ? 1.358 -12.851 22.305 1.00 64.12 247 ASN A CA 1
ATOM 1953 C C . ASN A 1 247 ? 1.191 -12.408 23.759 1.00 64.12 247 ASN A C 1
ATOM 1955 O O . ASN A 1 247 ? 1.746 -13.067 24.637 1.00 64.12 247 ASN A O 1
ATOM 1959 N N . GLU A 1 248 ? 0.394 -11.369 24.009 1.00 58.00 248 GLU A N 1
ATOM 1960 C CA . GLU A 1 248 ? 0.327 -10.658 25.295 1.00 58.00 248 GLU A CA 1
ATOM 1961 C C . GLU A 1 248 ? -1.105 -10.527 25.853 1.00 58.00 248 GLU A C 1
ATOM 1963 O O . GLU A 1 248 ? -1.327 -9.880 26.876 1.00 58.00 248 GLU A O 1
ATOM 1968 N N . GLY A 1 249 ? -2.102 -11.121 25.187 1.00 58.91 249 GLY A N 1
ATOM 1969 C CA . GLY A 1 249 ? -3.513 -10.964 25.539 1.00 58.91 249 GLY A CA 1
ATOM 1970 C C . GLY A 1 249 ? -4.068 -12.032 26.491 1.00 58.91 249 GLY A C 1
ATOM 1971 O O . GLY A 1 249 ? -3.760 -13.218 26.368 1.00 58.91 249 GLY A O 1
ATOM 1972 N N . LYS A 1 250 ? -5.027 -11.626 27.342 1.00 62.16 250 LYS A N 1
ATOM 1973 C CA . LYS A 1 250 ? -5.894 -12.499 28.174 1.00 62.16 250 LYS A CA 1
ATOM 1974 C C . LYS A 1 250 ? -6.475 -13.695 27.404 1.00 62.16 250 LYS A C 1
ATOM 1976 O O . LYS A 1 250 ? -6.685 -14.769 27.956 1.00 62.16 250 LYS A O 1
ATOM 1981 N N . PHE A 1 251 ? -6.727 -13.527 26.109 1.00 63.12 251 PHE A N 1
ATOM 1982 C CA . PHE A 1 251 ? -7.343 -14.552 25.269 1.00 63.12 251 PHE A CA 1
ATOM 1983 C C . PHE A 1 251 ? -6.434 -15.751 24.969 1.00 63.12 251 PHE A C 1
ATOM 1985 O O . PHE A 1 251 ? -6.951 -16.841 24.720 1.00 63.12 251 PHE A O 1
ATOM 1992 N N . LYS A 1 252 ? -5.106 -15.588 25.066 1.00 59.41 252 LYS A N 1
ATOM 1993 C CA . LYS A 1 252 ? -4.145 -16.699 25.001 1.00 59.41 252 LYS A CA 1
ATOM 1994 C C . LYS A 1 252 ? -4.279 -17.619 26.214 1.00 59.41 252 LYS A C 1
ATOM 1996 O O . LYS A 1 252 ? -4.274 -18.836 26.063 1.00 59.41 252 LYS A O 1
ATOM 2001 N N . GLU A 1 253 ? -4.442 -17.037 27.402 1.00 56.88 253 GLU A N 1
ATOM 2002 C CA . GLU A 1 253 ? -4.626 -17.777 28.659 1.00 56.88 253 GLU A CA 1
ATOM 2003 C C . GLU A 1 253 ? -5.963 -18.531 28.685 1.00 56.88 253 GLU A C 1
ATOM 2005 O O . GLU A 1 253 ? -6.059 -19.617 29.253 1.00 56.88 253 GLU A O 1
ATOM 2010 N N . GLU A 1 254 ? -6.988 -17.979 28.027 1.00 61.72 254 GLU A N 1
ATOM 2011 C CA . GLU A 1 254 ? -8.330 -18.568 27.948 1.00 61.72 254 GLU A CA 1
ATOM 2012 C C . GLU A 1 254 ? -8.551 -19.488 26.726 1.00 61.72 254 GLU A C 1
ATOM 2014 O O . GLU A 1 254 ? -9.616 -20.095 26.611 1.00 61.72 254 GLU A O 1
ATOM 2019 N N . GLY A 1 255 ? -7.573 -19.619 25.818 1.00 63.25 255 GLY A N 1
ATOM 2020 C CA . GLY A 1 255 ? -7.662 -20.476 24.626 1.00 63.25 255 GLY A CA 1
ATOM 2021 C C . GLY A 1 255 ? -8.704 -20.033 23.586 1.00 63.25 255 GLY A C 1
ATOM 2022 O O . GLY A 1 255 ? -9.242 -20.870 22.857 1.00 63.25 255 GLY A O 1
ATOM 2023 N N . LEU A 1 256 ? -9.030 -18.737 23.530 1.00 69.25 256 LEU A N 1
ATOM 2024 C CA . LEU A 1 256 ? -10.026 -18.164 22.618 1.00 69.25 256 LEU A CA 1
ATOM 2025 C C . LEU A 1 256 ? -9.347 -17.349 21.508 1.00 69.25 256 LEU A C 1
ATOM 2027 O O . LEU A 1 256 ? -9.114 -16.154 21.666 1.00 69.25 256 LEU A O 1
ATOM 2031 N N . ASP A 1 257 ? -9.080 -17.977 20.361 1.00 75.62 257 ASP A N 1
ATOM 2032 C CA . ASP A 1 257 ? -8.486 -17.284 19.208 1.00 75.62 257 ASP A CA 1
ATOM 2033 C C . ASP A 1 257 ? -9.408 -16.162 18.676 1.00 75.62 257 ASP A C 1
ATOM 2035 O O . ASP A 1 257 ? -10.601 -16.412 18.437 1.00 75.62 257 ASP A O 1
ATOM 2039 N N . PRO A 1 258 ? -8.887 -14.939 18.440 1.00 84.38 258 PRO A N 1
ATOM 2040 C CA . PRO A 1 258 ? -9.663 -13.857 17.850 1.00 84.38 258 PRO A CA 1
ATOM 2041 C C . PRO A 1 258 ? -10.039 -14.154 16.400 1.00 84.38 258 PRO A C 1
ATOM 2043 O O . PRO A 1 258 ? -9.221 -14.601 15.594 1.00 84.38 258 PRO A O 1
ATOM 2046 N N . VAL A 1 259 ? -11.288 -13.850 16.048 1.00 89.00 259 VAL A N 1
ATOM 2047 C CA . VAL A 1 259 ? -11.794 -13.966 14.679 1.00 89.00 259 VAL A CA 1
ATOM 2048 C C . VAL A 1 259 ? -11.722 -12.600 14.013 1.00 89.00 259 VAL A C 1
ATOM 2050 O O . VAL A 1 259 ? -12.280 -11.627 14.513 1.00 89.00 259 VAL A O 1
ATOM 2053 N N . VAL A 1 260 ? -11.053 -12.532 12.867 1.00 90.56 260 VAL A N 1
ATOM 2054 C CA . VAL A 1 260 ? -10.951 -11.314 12.057 1.00 90.56 260 VAL A CA 1
ATOM 2055 C C . VAL A 1 260 ? -11.928 -11.424 10.894 1.00 90.56 260 VAL A C 1
ATOM 2057 O O . VAL A 1 260 ? -11.963 -12.446 10.204 1.00 90.56 260 VAL A O 1
ATOM 2060 N N . ILE A 1 261 ? -12.729 -10.386 10.678 1.00 91.56 261 ILE A N 1
ATOM 2061 C CA . ILE A 1 261 ? -13.613 -10.274 9.521 1.00 91.56 261 ILE A CA 1
ATOM 2062 C C . ILE A 1 261 ? -13.342 -8.935 8.841 1.00 91.56 261 ILE A C 1
ATOM 2064 O O . ILE A 1 261 ? -13.595 -7.868 9.403 1.00 91.56 261 ILE A O 1
ATOM 2068 N N . MET A 1 262 ? -12.821 -9.022 7.622 1.00 90.44 262 MET A N 1
ATOM 2069 C CA . MET A 1 262 ? -12.614 -7.895 6.720 1.00 90.44 262 MET A CA 1
ATOM 2070 C C . MET A 1 262 ? -13.742 -7.882 5.699 1.00 90.44 262 MET A C 1
ATOM 2072 O O . MET A 1 262 ? -14.063 -8.929 5.140 1.00 90.44 262 MET A O 1
ATOM 2076 N N . GLY A 1 263 ? -14.365 -6.726 5.494 1.00 88.81 263 GLY A N 1
ATOM 2077 C CA . GLY A 1 263 ? -15.506 -6.624 4.603 1.00 88.81 263 GLY A CA 1
ATOM 2078 C C . GLY A 1 263 ? -15.134 -6.537 3.128 1.00 88.81 263 GLY A C 1
ATOM 2079 O O . GLY A 1 263 ? -14.212 -5.815 2.741 1.00 88.81 263 GLY A O 1
ATOM 2080 N N . SER A 1 264 ? -15.894 -7.254 2.302 1.00 89.44 264 SER A N 1
ATOM 2081 C CA . SER A 1 264 ? -15.822 -7.163 0.853 1.00 89.44 264 SER A CA 1
ATOM 2082 C C . SER A 1 264 ? -16.173 -5.787 0.312 1.00 89.44 264 SER A C 1
ATOM 2084 O O . SER A 1 264 ? -17.096 -5.118 0.766 1.00 89.44 264 SER A O 1
ATOM 2086 N N . GLN A 1 265 ? -15.417 -5.401 -0.712 1.00 86.31 265 GLN A N 1
ATOM 2087 C CA . GLN A 1 265 ? -15.609 -4.191 -1.506 1.00 86.31 265 GLN A CA 1
ATOM 2088 C C . GLN A 1 265 ? -15.754 -4.545 -2.997 1.00 86.31 265 GLN A C 1
ATOM 2090 O O . GLN A 1 265 ? -15.548 -3.701 -3.873 1.00 86.31 265 GLN A O 1
ATOM 2095 N N . PHE A 1 266 ? -16.062 -5.814 -3.293 1.00 88.31 266 PHE A N 1
ATOM 2096 C CA . PHE A 1 266 ? -16.386 -6.275 -4.636 1.00 88.31 266 PHE A CA 1
ATOM 2097 C C . PHE A 1 266 ? -17.792 -5.793 -5.054 1.00 88.31 266 PHE A C 1
ATOM 2099 O O . PHE A 1 266 ? -18.675 -5.658 -4.209 1.00 88.31 266 PHE A O 1
ATOM 2106 N N . PRO A 1 267 ? -18.019 -5.515 -6.351 1.00 84.12 267 PRO A N 1
ATOM 2107 C CA . PRO A 1 267 ? -19.207 -4.792 -6.811 1.00 84.12 267 PRO A CA 1
ATOM 2108 C C . PRO A 1 267 ? -20.533 -5.555 -6.664 1.00 84.12 267 PRO A C 1
ATOM 2110 O O . PRO A 1 267 ? -21.568 -4.913 -6.496 1.00 84.12 267 PRO A O 1
ATOM 2113 N N . ASP A 1 268 ? -20.521 -6.891 -6.730 1.00 87.50 268 ASP A N 1
ATOM 2114 C CA . ASP A 1 268 ? -21.746 -7.706 -6.702 1.00 87.50 268 ASP A CA 1
ATOM 2115 C C . ASP A 1 268 ? -22.063 -8.248 -5.289 1.00 87.50 268 ASP A C 1
ATOM 2117 O O . ASP A 1 268 ? -23.068 -8.938 -5.112 1.00 87.50 268 ASP A O 1
ATOM 2121 N N . ASP A 1 269 ? -21.252 -7.945 -4.265 1.00 84.38 269 ASP A N 1
ATOM 2122 C CA . ASP A 1 269 ? -21.538 -8.363 -2.886 1.00 84.38 269 ASP A CA 1
ATOM 2123 C C . ASP A 1 269 ? -22.638 -7.488 -2.262 1.00 84.38 269 ASP A C 1
ATOM 2125 O O . ASP A 1 269 ? -22.444 -6.310 -1.960 1.00 84.38 269 ASP A O 1
ATOM 2129 N N . GLN A 1 270 ? -23.824 -8.082 -2.085 1.00 77.44 270 GLN A N 1
ATOM 2130 C CA . GLN A 1 270 ? -25.032 -7.410 -1.586 1.00 77.44 270 GLN A CA 1
ATOM 2131 C C . GLN A 1 270 ? -25.624 -8.093 -0.330 1.00 77.44 270 GLN A C 1
ATOM 2133 O O . GLN A 1 270 ? -24.904 -8.475 0.589 1.00 77.44 270 GLN A O 1
ATOM 2138 N N . GLN A 1 271 ? -26.955 -8.221 -0.247 1.00 70.69 271 GLN A N 1
ATOM 2139 C CA . GLN A 1 271 ? -27.677 -8.673 0.950 1.00 70.69 271 GLN A CA 1
ATOM 2140 C C . GLN A 1 271 ? -27.293 -10.091 1.402 1.00 70.69 271 GLN A C 1
ATOM 2142 O O . GLN A 1 271 ? -27.117 -10.311 2.601 1.00 70.69 271 GLN A O 1
ATOM 2147 N N . ASP A 1 272 ? -27.094 -11.029 0.470 1.00 79.38 272 ASP A N 1
ATOM 2148 C CA . ASP A 1 272 ? -26.674 -12.401 0.798 1.00 79.38 272 ASP A CA 1
ATOM 2149 C C . ASP A 1 272 ? -25.300 -12.424 1.482 1.00 79.38 272 ASP A C 1
ATOM 2151 O O . ASP A 1 272 ? -25.075 -13.163 2.447 1.00 79.38 272 ASP A O 1
ATOM 2155 N N . TYR A 1 273 ? -24.394 -11.551 1.035 1.00 85.50 273 TYR A N 1
ATOM 2156 C CA . TYR A 1 273 ? -23.091 -11.367 1.659 1.00 85.50 273 TYR A CA 1
ATOM 2157 C C . TYR A 1 273 ? -23.251 -10.858 3.101 1.00 85.50 273 TYR A C 1
ATOM 2159 O O . TYR A 1 273 ? -22.730 -11.490 4.027 1.00 85.50 273 TYR A O 1
ATOM 2167 N N . SER A 1 274 ? -24.060 -9.815 3.322 1.00 83.56 274 SER A N 1
ATOM 2168 C CA . SER A 1 274 ? -24.376 -9.302 4.665 1.00 83.56 274 SER A CA 1
ATOM 2169 C C . SER A 1 274 ? -24.920 -10.388 5.594 1.00 83.56 274 SER A C 1
ATOM 2171 O O . SER A 1 274 ? -24.489 -10.479 6.744 1.00 83.56 274 SER A O 1
ATOM 2173 N N . TYR A 1 275 ? -25.817 -11.249 5.103 1.00 84.31 275 TYR A N 1
ATOM 2174 C CA . TYR A 1 275 ? -26.351 -12.374 5.874 1.00 84.31 275 TYR A CA 1
ATOM 2175 C C . TYR A 1 275 ? -25.243 -13.347 6.294 1.00 84.31 275 TYR A C 1
ATOM 2177 O O . TYR A 1 275 ? -25.155 -13.727 7.465 1.00 84.31 275 TYR A O 1
ATOM 2185 N N . SER A 1 276 ? -24.366 -13.727 5.360 1.00 86.19 276 SER A N 1
ATOM 2186 C CA . SER A 1 276 ? -23.272 -14.664 5.639 1.00 86.19 276 SER A CA 1
ATOM 2187 C C . SER A 1 276 ? -22.298 -14.124 6.694 1.00 86.19 276 SER A C 1
ATOM 2189 O O . SER A 1 276 ? -21.899 -14.850 7.612 1.00 86.19 276 SER A O 1
ATOM 2191 N N . VAL A 1 277 ? -21.972 -12.829 6.624 1.00 89.62 277 VAL A N 1
ATOM 2192 C CA . VAL A 1 277 ? -21.098 -12.164 7.593 1.00 89.62 277 VAL A CA 1
ATOM 2193 C C . VAL A 1 277 ? -21.775 -12.059 8.954 1.00 89.62 277 VAL A C 1
ATOM 2195 O O . VAL A 1 277 ? -21.174 -12.434 9.962 1.00 89.62 277 VAL A O 1
ATOM 2198 N N . LEU A 1 278 ? -23.034 -11.616 9.004 1.00 88.75 278 LEU A N 1
ATOM 2199 C CA . LEU A 1 278 ? -23.797 -11.529 10.250 1.00 88.75 278 LEU A CA 1
ATOM 2200 C C . LEU A 1 278 ? -23.904 -12.896 10.932 1.00 88.75 278 LEU A C 1
ATOM 2202 O O . LEU A 1 278 ? -23.720 -12.979 12.144 1.00 88.75 278 LEU A O 1
ATOM 2206 N N . SER A 1 279 ? -24.093 -13.981 10.177 1.00 88.06 279 SER A N 1
ATOM 2207 C CA . SER A 1 279 ? -24.086 -15.340 10.732 1.00 88.06 279 SER A CA 1
ATOM 2208 C C . SER A 1 279 ? -22.758 -15.700 11.400 1.00 88.06 279 SER A C 1
ATOM 2210 O O . SER A 1 279 ? -22.758 -16.291 12.481 1.00 88.06 279 SER A O 1
ATOM 2212 N N . ARG A 1 280 ? -21.620 -15.328 10.802 1.00 90.25 280 ARG A N 1
ATOM 2213 C CA . ARG A 1 280 ? -20.291 -15.538 11.406 1.00 90.25 280 ARG A CA 1
ATOM 2214 C C . ARG A 1 280 ? -20.117 -14.720 12.686 1.00 90.25 280 ARG A C 1
ATOM 2216 O O . ARG A 1 280 ? -19.585 -15.239 13.668 1.00 90.25 280 ARG A O 1
ATOM 2223 N N . ILE A 1 281 ? -20.592 -13.474 12.692 1.00 92.19 281 ILE A N 1
ATOM 2224 C CA . ILE A 1 281 ? -20.557 -12.590 13.867 1.00 92.19 281 ILE A CA 1
ATOM 2225 C C . ILE A 1 281 ? -21.406 -13.173 14.999 1.00 92.19 281 ILE A C 1
ATOM 2227 O O . ILE A 1 281 ? -20.920 -13.270 16.124 1.00 92.19 281 ILE A O 1
ATOM 2231 N N . MET A 1 282 ? -22.629 -13.625 14.703 1.00 90.00 282 MET A N 1
ATOM 2232 C CA . MET A 1 282 ? -23.534 -14.225 15.689 1.00 90.00 282 MET A CA 1
ATOM 2233 C C . MET A 1 282 ? -22.887 -15.419 16.404 1.00 90.00 282 MET A C 1
ATOM 2235 O O . MET A 1 282 ? -22.903 -15.468 17.632 1.00 90.00 282 MET A O 1
ATOM 2239 N N . MET A 1 283 ? -22.208 -16.311 15.672 1.00 89.62 283 MET A N 1
ATOM 2240 C CA . MET A 1 283 ? -21.471 -17.419 16.296 1.00 89.62 283 MET A CA 1
ATOM 2241 C C . MET A 1 283 ? -20.359 -16.939 17.243 1.00 89.62 283 MET A C 1
ATOM 2243 O O . MET A 1 283 ? -20.154 -17.526 18.306 1.00 89.62 283 MET A O 1
ATOM 2247 N N . CYS A 1 284 ? -19.627 -15.878 16.887 1.00 91.00 284 CYS A N 1
ATOM 2248 C CA . CYS A 1 284 ? -18.564 -15.333 17.740 1.00 91.00 284 CYS A CA 1
ATOM 2249 C C . CYS A 1 284 ? -19.135 -14.738 19.035 1.00 91.00 284 CYS A C 1
ATOM 2251 O O . CYS A 1 284 ? -18.584 -14.961 20.112 1.00 91.00 284 CYS A O 1
ATOM 2253 N N . VAL A 1 285 ? -20.274 -14.048 18.941 1.00 91.38 285 VAL A N 1
ATOM 2254 C CA . VAL A 1 285 ? -20.976 -13.456 20.088 1.00 91.38 285 VAL A CA 1
ATOM 2255 C C . VAL A 1 285 ? -21.475 -14.528 21.062 1.00 91.38 285 VAL A C 1
ATOM 2257 O O . VAL A 1 285 ? -21.259 -14.403 22.269 1.00 91.38 285 VAL A O 1
ATOM 2260 N N . GLU A 1 286 ? -22.093 -15.600 20.557 1.00 90.12 286 GLU A N 1
ATOM 2261 C CA . GLU A 1 286 ? -22.606 -16.699 21.392 1.00 90.12 286 GLU A CA 1
ATOM 2262 C C . GLU A 1 286 ? -21.478 -17.487 22.063 1.00 90.12 286 GLU A C 1
ATOM 2264 O O . GLU A 1 286 ? -21.559 -17.838 23.243 1.00 90.12 286 GLU A O 1
ATOM 2269 N N . THR A 1 287 ? -20.396 -17.741 21.323 1.00 88.75 287 THR A N 1
ATOM 2270 C CA . THR A 1 287 ? -19.228 -18.474 21.837 1.00 88.75 287 THR A CA 1
ATOM 2271 C C . THR A 1 287 ? -18.324 -17.620 22.725 1.00 88.75 287 THR A C 1
ATOM 2273 O O . THR A 1 287 ? -17.497 -18.171 23.448 1.00 88.75 287 THR A O 1
ATOM 2276 N N . GLY A 1 288 ? -18.487 -16.294 22.717 1.00 87.50 288 GLY A N 1
ATOM 2277 C CA . GLY A 1 288 ? -17.633 -15.361 23.452 1.00 87.50 288 GLY A CA 1
ATOM 2278 C C . GLY A 1 288 ? -16.249 -15.162 22.840 1.00 87.50 288 GLY A C 1
ATOM 2279 O O . GLY A 1 288 ? -15.356 -14.672 23.527 1.00 87.50 288 GLY A O 1
ATOM 2280 N N . ARG A 1 289 ? -16.056 -15.530 21.568 1.00 87.38 289 ARG A N 1
ATOM 2281 C CA . ARG A 1 289 ? -14.786 -15.312 20.866 1.00 87.38 289 ARG A CA 1
ATOM 2282 C C . ARG A 1 289 ? -14.594 -13.823 20.566 1.00 87.38 289 ARG A C 1
ATOM 2284 O O . ARG A 1 289 ? -15.533 -13.193 20.068 1.00 87.38 289 ARG A O 1
ATOM 2291 N N . PRO A 1 290 ? -13.405 -13.257 20.830 1.00 88.06 290 PRO A N 1
ATOM 2292 C CA . PRO A 1 290 ? -13.128 -11.872 20.488 1.00 88.06 290 PRO A CA 1
ATOM 2293 C C . PRO A 1 290 ? -13.177 -11.679 18.970 1.00 88.06 290 PRO A C 1
ATOM 2295 O O . PRO A 1 290 ? -12.731 -12.533 18.200 1.00 88.06 290 PRO A O 1
ATOM 2298 N N . LEU A 1 291 ? -13.743 -10.556 18.543 1.00 92.12 291 LEU A N 1
ATOM 2299 C CA . LEU A 1 291 ? -14.040 -10.276 17.142 1.00 92.12 291 LEU A CA 1
ATOM 2300 C C . LEU A 1 291 ? -13.362 -8.978 16.705 1.00 92.12 291 LEU A C 1
ATOM 2302 O O . LEU A 1 291 ? -13.566 -7.949 17.345 1.00 92.12 291 LEU A O 1
ATOM 2306 N N . ILE A 1 292 ? -12.604 -9.016 15.609 1.00 92.69 292 ILE A N 1
ATOM 2307 C CA . ILE A 1 292 ? -11.999 -7.839 14.970 1.00 92.69 292 ILE A CA 1
ATOM 2308 C C . ILE A 1 292 ? -12.721 -7.581 13.647 1.00 92.69 292 ILE A C 1
ATOM 2310 O O . ILE A 1 292 ? -12.742 -8.453 12.779 1.00 92.69 292 ILE A O 1
ATOM 2314 N N . LEU A 1 293 ? -13.305 -6.393 13.494 1.00 93.25 293 LEU A N 1
ATOM 2315 C CA . LEU A 1 293 ? -14.064 -5.982 12.310 1.00 93.25 293 LEU A CA 1
ATOM 2316 C C . LEU A 1 293 ? -13.380 -4.810 11.603 1.00 93.25 293 LEU A C 1
ATOM 2318 O O . LEU A 1 293 ? -12.957 -3.864 12.264 1.00 93.25 293 LEU A O 1
ATOM 2322 N N . THR A 1 294 ? -13.319 -4.848 10.272 1.00 91.88 294 THR A N 1
ATOM 2323 C CA . THR A 1 294 ? -12.867 -3.730 9.421 1.00 91.88 294 THR A CA 1
ATOM 2324 C C . THR A 1 294 ? -13.632 -3.728 8.097 1.00 91.88 294 THR A C 1
ATOM 2326 O O . THR A 1 294 ? -14.023 -4.790 7.615 1.00 91.88 294 THR A O 1
ATOM 2329 N N . ASP A 1 295 ? -13.836 -2.548 7.506 1.00 87.75 295 ASP A N 1
ATOM 2330 C CA . ASP A 1 295 ? -14.424 -2.357 6.163 1.00 87.75 295 ASP A CA 1
ATOM 2331 C C . ASP A 1 295 ? -15.823 -2.986 5.957 1.00 87.75 295 ASP A C 1
ATOM 2333 O O . ASP A 1 295 ? -16.150 -3.466 4.874 1.00 87.75 295 ASP A O 1
ATOM 2337 N N . LEU A 1 296 ? -16.650 -3.016 7.010 1.00 87.62 296 LEU A N 1
ATOM 2338 C CA . LEU A 1 296 ? -17.970 -3.665 7.044 1.00 87.62 296 LEU A CA 1
ATOM 2339 C C . LEU A 1 296 ? -19.123 -2.655 7.200 1.00 87.62 296 LEU A C 1
ATOM 2341 O O . LEU A 1 296 ? -20.122 -2.937 7.869 1.00 87.62 296 LEU A O 1
ATOM 2345 N N . GLU A 1 297 ? -19.013 -1.471 6.586 1.00 84.25 297 GLU A N 1
ATOM 2346 C CA . GLU A 1 297 ? -19.964 -0.366 6.793 1.00 84.25 297 GLU A CA 1
ATOM 2347 C C . GLU A 1 297 ? -21.420 -0.762 6.495 1.00 84.25 297 GLU A C 1
ATOM 2349 O O . GLU A 1 297 ? -22.343 -0.315 7.178 1.00 84.25 297 GLU A O 1
ATOM 2354 N N . ILE A 1 298 ? -21.618 -1.673 5.538 1.00 80.25 298 ILE A N 1
ATOM 2355 C CA . ILE A 1 298 ? -22.929 -2.186 5.119 1.00 80.25 298 ILE A CA 1
ATOM 2356 C C . ILE A 1 298 ? -23.708 -2.923 6.226 1.00 80.25 298 ILE A C 1
ATOM 2358 O O . ILE A 1 298 ? -24.933 -2.982 6.155 1.00 80.25 298 ILE A O 1
ATOM 2362 N N . ILE A 1 299 ? -23.035 -3.473 7.247 1.00 84.69 299 ILE A N 1
ATOM 2363 C CA . ILE A 1 299 ? -23.680 -4.239 8.333 1.00 84.69 299 ILE A CA 1
ATOM 2364 C C . ILE A 1 299 ? -23.625 -3.544 9.696 1.00 84.69 299 ILE A C 1
ATOM 2366 O O . ILE A 1 299 ? -24.236 -4.029 10.646 1.00 84.69 299 ILE A O 1
ATOM 2370 N N . TYR A 1 300 ? -22.929 -2.411 9.830 1.00 85.62 300 TYR A N 1
ATOM 2371 C CA . TYR A 1 300 ? -22.789 -1.733 11.125 1.00 85.62 300 TYR A CA 1
ATOM 2372 C C . TYR A 1 300 ? -24.140 -1.357 11.736 1.00 85.62 300 TYR A C 1
ATOM 2374 O O . TYR A 1 300 ? -24.336 -1.557 12.933 1.00 85.62 300 TYR A O 1
ATOM 2382 N N . GLY A 1 301 ? -25.096 -0.909 10.916 1.00 78.31 301 GLY A N 1
ATOM 2383 C CA . GLY A 1 301 ? -26.453 -0.600 11.374 1.00 78.31 301 GLY A CA 1
ATOM 2384 C C . GLY A 1 301 ? -27.136 -1.784 12.066 1.00 78.31 301 GLY A C 1
ATOM 2385 O O . GLY A 1 301 ? -27.735 -1.603 13.124 1.00 78.31 301 GLY A O 1
ATOM 2386 N N . ALA A 1 302 ? -26.963 -3.001 11.541 1.00 80.62 302 ALA A N 1
ATOM 2387 C CA . ALA A 1 302 ? -27.564 -4.219 12.087 1.00 80.62 302 ALA A CA 1
ATOM 2388 C C . ALA A 1 302 ? -27.020 -4.627 13.467 1.00 80.62 302 ALA A C 1
ATOM 2390 O O . ALA A 1 302 ? -27.671 -5.388 14.186 1.00 80.62 302 ALA A O 1
ATOM 2391 N N . LEU A 1 303 ? -25.839 -4.125 13.841 1.00 87.56 303 LEU A N 1
ATOM 2392 C CA . LEU A 1 303 ? -25.140 -4.446 15.088 1.00 87.56 303 LEU A CA 1
ATOM 2393 C C . LEU A 1 303 ? -25.310 -3.362 16.166 1.00 87.56 303 LEU A C 1
ATOM 2395 O O . LEU A 1 303 ? -24.746 -3.485 17.252 1.00 87.56 303 LEU A O 1
ATOM 2399 N N . TYR A 1 304 ? -26.091 -2.306 15.913 1.00 84.19 304 TYR A N 1
ATOM 2400 C CA . TYR A 1 304 ? -26.253 -1.196 16.860 1.00 84.19 304 TYR A CA 1
ATOM 2401 C C . TYR A 1 304 ? -26.817 -1.637 18.211 1.00 84.19 304 TYR A C 1
ATOM 2403 O O . TYR A 1 304 ? -26.331 -1.166 19.239 1.00 84.19 304 TYR A O 1
ATOM 2411 N N . ASP A 1 305 ? -27.787 -2.551 18.228 1.00 81.75 305 ASP A N 1
ATOM 2412 C CA . ASP A 1 305 ? -28.359 -3.089 19.468 1.00 81.75 305 ASP A CA 1
ATOM 2413 C C . ASP A 1 305 ? -27.351 -3.926 20.260 1.00 81.75 305 ASP A C 1
ATOM 2415 O O . ASP A 1 305 ? -27.291 -3.812 21.487 1.00 81.75 305 ASP A O 1
ATOM 2419 N N . LEU A 1 306 ? -26.501 -4.693 19.569 1.00 87.81 306 LEU A N 1
ATOM 2420 C CA . LEU A 1 306 ? -25.380 -5.401 20.185 1.00 87.81 306 LEU A CA 1
ATOM 2421 C C . LEU A 1 306 ? -24.402 -4.401 20.821 1.00 87.81 306 LEU A C 1
ATOM 2423 O O . LEU A 1 306 ? -24.079 -4.510 22.000 1.00 87.81 306 LEU A O 1
ATOM 2427 N N . TRP A 1 307 ? -23.985 -3.372 20.081 1.00 90.06 307 TRP A N 1
ATOM 2428 C CA . TRP A 1 307 ? -22.993 -2.407 20.563 1.00 90.06 307 TRP A CA 1
ATOM 2429 C C . TRP A 1 307 ? -23.523 -1.391 21.575 1.00 90.06 307 TRP A C 1
ATOM 2431 O O . TRP A 1 307 ? -22.742 -0.797 22.315 1.00 90.06 307 TRP A O 1
ATOM 2441 N N . ASN A 1 308 ? -24.839 -1.196 21.647 1.00 84.69 308 ASN A N 1
ATOM 2442 C CA . ASN A 1 308 ? -25.480 -0.388 22.682 1.00 84.69 308 ASN A CA 1
ATOM 2443 C C . ASN A 1 308 ? -25.309 -0.992 24.088 1.00 84.69 308 ASN A C 1
ATOM 2445 O O . ASN A 1 308 ? -25.500 -0.268 25.065 1.00 84.69 308 ASN A O 1
ATOM 2449 N N . GLN A 1 309 ? -24.997 -2.292 24.195 1.00 84.44 309 GLN A N 1
ATOM 2450 C CA . GLN A 1 309 ? -24.880 -3.039 25.456 1.00 84.44 309 GLN A CA 1
ATOM 2451 C C . GLN A 1 309 ? -26.123 -2.931 26.364 1.00 84.44 309 GLN A C 1
ATOM 2453 O O . GLN A 1 309 ? -26.040 -3.083 27.583 1.00 84.44 309 GLN A O 1
ATOM 2458 N N . ASN A 1 310 ? -27.299 -2.684 25.777 1.00 81.00 310 ASN A N 1
ATOM 2459 C CA . ASN A 1 310 ? -28.579 -2.660 26.483 1.00 81.00 310 ASN A CA 1
ATOM 2460 C C . ASN A 1 310 ? -29.271 -4.024 26.357 1.00 81.00 310 ASN A C 1
ATOM 2462 O O . ASN A 1 310 ? -30.254 -4.179 25.631 1.00 81.00 310 ASN A O 1
ATOM 2466 N N . TYR A 1 311 ? -28.695 -5.035 27.004 1.00 84.56 311 TYR A N 1
ATOM 2467 C CA . TYR A 1 311 ? -29.133 -6.419 26.851 1.00 84.56 311 TYR A CA 1
ATOM 2468 C C . TYR A 1 311 ? -30.371 -6.742 27.684 1.00 84.56 311 TYR A C 1
ATOM 2470 O O . TYR A 1 311 ? -30.473 -6.376 28.856 1.00 84.56 311 TYR A O 1
ATOM 2478 N N . VAL A 1 312 ? -31.283 -7.518 27.100 1.00 81.62 312 VAL A N 1
ATOM 2479 C CA . VAL A 1 312 ? -32.416 -8.091 27.828 1.00 81.62 312 VAL A CA 1
ATOM 2480 C C . VAL A 1 312 ? -31.902 -9.248 28.675 1.00 81.62 312 VAL A C 1
ATOM 2482 O O . VAL A 1 312 ? -31.319 -10.195 28.151 1.00 81.62 312 VAL A O 1
ATOM 2485 N N . VAL A 1 313 ? -32.106 -9.173 29.987 1.00 79.88 313 VAL A N 1
ATOM 2486 C CA . VAL A 1 313 ? -31.646 -10.204 30.921 1.00 79.88 313 VAL A CA 1
ATOM 2487 C C . VAL A 1 313 ? -32.758 -11.220 31.165 1.00 79.88 313 VAL A C 1
ATOM 2489 O O . VAL A 1 313 ? -33.850 -10.855 31.594 1.00 79.88 313 VAL A O 1
ATOM 2492 N N . TYR A 1 314 ? -32.472 -12.497 30.920 1.00 74.62 314 TYR A N 1
ATOM 2493 C CA . TYR A 1 314 ? -33.345 -13.626 31.249 1.00 74.62 314 TYR A CA 1
ATOM 2494 C C . TYR A 1 314 ? -32.609 -14.620 32.158 1.00 74.62 314 TYR A C 1
ATOM 2496 O O . TYR A 1 314 ? -31.423 -14.876 31.969 1.00 74.62 314 TYR A O 1
ATOM 2504 N N . GLY A 1 315 ? -33.316 -15.225 33.115 1.00 68.38 315 GLY A N 1
ATOM 2505 C CA . GLY A 1 315 ? -32.760 -16.220 34.045 1.00 68.38 315 GLY A CA 1
ATOM 2506 C C . GLY A 1 315 ? -32.869 -15.806 35.513 1.00 68.38 315 GLY A C 1
ATOM 2507 O O . GLY A 1 315 ? -33.417 -14.753 35.829 1.00 68.38 315 GLY A O 1
ATOM 2508 N N . SER A 1 316 ? -32.382 -16.660 36.417 1.00 66.06 316 SER A N 1
ATOM 2509 C CA . SER A 1 316 ? -32.258 -16.332 37.842 1.00 66.06 316 SER A CA 1
ATOM 2510 C C . SER A 1 316 ? -31.097 -15.359 38.074 1.00 66.06 316 SER A C 1
ATOM 2512 O O . SER A 1 316 ? -30.143 -15.331 37.294 1.00 66.06 316 SER A O 1
ATOM 2514 N N . ASN A 1 317 ? -31.153 -14.592 39.169 1.00 67.75 317 ASN A N 1
ATOM 2515 C CA . ASN A 1 317 ? -30.108 -13.623 39.531 1.00 67.75 317 ASN A CA 1
ATOM 2516 C C . ASN A 1 317 ? -28.698 -14.247 39.609 1.00 67.75 317 ASN A C 1
ATOM 2518 O O . ASN A 1 317 ? -27.721 -13.552 39.351 1.00 67.75 317 ASN A O 1
ATOM 2522 N N . ASP A 1 318 ? -28.598 -15.550 39.898 1.00 64.25 318 ASP A N 1
ATOM 2523 C CA . ASP A 1 318 ? -27.323 -16.271 39.996 1.00 64.25 318 ASP A CA 1
ATOM 2524 C C . ASP A 1 318 ? -26.708 -16.639 38.631 1.00 64.25 318 ASP A C 1
ATOM 2526 O O . ASP A 1 318 ? -25.501 -16.860 38.540 1.00 64.25 318 ASP A O 1
ATOM 2530 N N . ASN A 1 319 ? -27.497 -16.702 37.548 1.00 70.81 319 ASN A N 1
ATOM 2531 C CA . ASN A 1 319 ? -26.978 -16.963 36.199 1.00 70.81 319 ASN A CA 1
ATOM 2532 C C . ASN A 1 319 ? -27.754 -16.190 35.114 1.00 70.81 319 ASN A C 1
ATOM 2534 O O . ASN A 1 319 ? -28.502 -16.788 34.329 1.00 70.81 319 ASN A O 1
ATOM 2538 N N . PRO A 1 320 ? -27.592 -14.853 35.064 1.00 80.25 320 PRO A N 1
ATOM 2539 C CA . PRO A 1 320 ? -28.267 -14.023 34.081 1.00 80.25 320 PRO A CA 1
ATOM 2540 C C . PRO A 1 320 ? -27.714 -14.299 32.680 1.00 80.25 320 PRO A C 1
ATOM 2542 O O . PRO A 1 320 ? -26.502 -14.243 32.452 1.00 80.25 320 PRO A O 1
ATOM 2545 N N . ARG A 1 321 ? -28.617 -14.567 31.735 1.00 83.06 321 ARG A N 1
ATOM 2546 C CA . ARG A 1 321 ? -28.325 -14.631 30.300 1.00 83.06 321 ARG A CA 1
ATOM 2547 C C . ARG A 1 321 ? -28.692 -13.307 29.656 1.00 83.06 321 ARG A C 1
ATOM 2549 O O . ARG A 1 321 ? -29.805 -12.816 29.841 1.00 83.06 321 ARG A O 1
ATOM 2556 N N . HIS A 1 322 ? -27.756 -12.744 28.908 1.00 86.19 322 HIS A N 1
ATOM 2557 C CA . HIS A 1 322 ? -27.911 -11.457 28.247 1.00 86.19 322 HIS A CA 1
ATOM 2558 C C . HIS A 1 322 ? -28.295 -11.688 26.792 1.00 86.19 322 HIS A C 1
ATOM 2560 O O . HIS A 1 322 ? -27.621 -12.437 26.099 1.00 86.19 322 HIS A O 1
ATOM 2566 N N . TYR A 1 323 ? -29.360 -11.048 26.323 1.00 86.62 323 TYR A N 1
ATOM 2567 C CA . TYR A 1 323 ? -29.810 -11.162 24.942 1.00 86.62 323 TYR A CA 1
ATOM 2568 C C . TYR A 1 323 ? -29.774 -9.808 24.237 1.00 86.62 323 TYR A C 1
ATOM 2570 O O . TYR A 1 323 ? -30.267 -8.809 24.766 1.00 86.62 323 TYR A O 1
ATOM 2578 N N . ALA A 1 324 ? -29.217 -9.788 23.030 1.00 86.12 324 ALA A N 1
ATOM 2579 C CA . ALA A 1 324 ? -29.219 -8.645 22.122 1.00 86.12 324 ALA A CA 1
ATOM 2580 C C . ALA A 1 324 ? -30.026 -8.974 20.866 1.00 86.12 324 ALA A C 1
ATOM 2582 O O . ALA A 1 324 ? -30.162 -10.137 20.496 1.00 86.12 324 ALA A O 1
ATOM 2583 N N . ARG A 1 325 ? -30.549 -7.954 20.190 1.00 80.69 325 ARG A N 1
ATOM 2584 C CA . ARG A 1 325 ? -31.155 -8.117 18.865 1.00 80.69 325 ARG A CA 1
ATOM 2585 C C . ARG A 1 325 ? -30.116 -7.809 17.796 1.00 80.69 325 ARG A C 1
ATOM 2587 O O . ARG A 1 325 ? -29.268 -6.943 17.991 1.00 80.69 325 ARG A O 1
ATOM 2594 N N . VAL A 1 326 ? -30.194 -8.519 16.679 1.00 79.50 326 VAL A N 1
ATOM 2595 C CA . VAL A 1 326 ? -29.411 -8.232 15.472 1.00 79.50 326 VAL A CA 1
ATOM 2596 C C . VAL A 1 326 ? -30.385 -8.168 14.308 1.00 79.50 326 VAL A C 1
ATOM 2598 O O . VAL A 1 326 ? -31.210 -9.069 14.167 1.00 79.50 326 VAL A O 1
ATOM 2601 N N . ALA A 1 327 ? -30.319 -7.109 13.501 1.00 69.31 327 ALA A N 1
ATOM 2602 C CA . ALA A 1 327 ? -31.170 -6.991 12.321 1.00 69.31 327 ALA A CA 1
ATOM 2603 C C . ALA A 1 327 ? -30.609 -7.860 11.185 1.00 69.31 327 ALA A C 1
ATOM 2605 O O . ALA A 1 327 ? -29.470 -7.685 10.758 1.00 69.31 327 ALA A O 1
ATOM 2606 N N . LEU A 1 328 ? -31.395 -8.814 10.699 1.00 67.56 328 LEU A N 1
ATOM 2607 C CA . LEU A 1 328 ? -31.004 -9.779 9.674 1.00 67.56 328 LEU A CA 1
ATOM 2608 C C . LEU A 1 328 ? -32.086 -9.802 8.586 1.00 67.56 328 LEU A C 1
ATOM 2610 O O . LEU A 1 328 ? -32.999 -10.628 8.615 1.00 67.56 328 LEU A O 1
ATOM 2614 N N . GLY A 1 329 ? -32.015 -8.846 7.655 1.00 64.25 329 GLY A N 1
ATOM 2615 C CA . GLY A 1 329 ? -33.120 -8.575 6.727 1.00 64.25 329 GLY A CA 1
ATOM 2616 C C . GLY A 1 329 ? -34.379 -8.157 7.496 1.00 64.25 329 GLY A C 1
ATOM 2617 O O . GLY A 1 329 ? -34.305 -7.308 8.382 1.00 64.25 329 GLY A O 1
ATOM 2618 N N . ASP A 1 330 ? -35.513 -8.804 7.219 1.00 54.69 330 ASP A N 1
ATOM 2619 C CA . ASP A 1 330 ? -36.793 -8.560 7.915 1.00 54.69 330 ASP A CA 1
ATOM 2620 C C . ASP A 1 330 ? -36.933 -9.343 9.240 1.00 54.69 330 ASP A C 1
ATOM 2622 O O . ASP A 1 330 ? -37.938 -9.242 9.965 1.00 54.69 330 ASP A O 1
ATOM 2626 N N . ALA A 1 331 ? -35.929 -10.161 9.575 1.00 61.09 331 ALA A N 1
ATOM 2627 C CA . ALA A 1 331 ? -35.856 -10.908 10.821 1.00 61.09 331 ALA A CA 1
ATOM 2628 C C . ALA A 1 331 ? -35.008 -10.167 11.865 1.00 61.09 331 ALA A C 1
ATOM 2630 O O . ALA A 1 331 ? -33.954 -9.622 11.566 1.00 61.09 331 ALA A O 1
ATOM 2631 N N . ASN A 1 332 ? -35.449 -10.207 13.124 1.00 68.50 332 ASN A N 1
ATOM 2632 C CA . ASN A 1 332 ? -34.734 -9.629 14.266 1.00 68.50 332 ASN A CA 1
ATOM 2633 C C . ASN A 1 332 ? -34.486 -10.719 15.325 1.00 68.50 332 ASN A C 1
ATOM 2635 O O . ASN A 1 332 ? -35.192 -10.742 16.343 1.00 68.50 332 ASN A O 1
ATOM 2639 N N . PRO A 1 333 ? -33.586 -11.690 15.070 1.00 73.62 333 PRO A N 1
ATOM 2640 C CA . PRO A 1 333 ? -33.266 -12.742 16.032 1.00 73.62 333 PRO A CA 1
ATOM 2641 C C . PRO A 1 333 ? -32.750 -12.179 17.364 1.00 73.62 333 PRO A C 1
ATOM 2643 O O . PRO A 1 333 ? -32.066 -11.157 17.416 1.00 73.62 333 PRO A O 1
ATOM 2646 N N . MET A 1 334 ? -33.081 -12.885 18.449 1.00 80.88 334 MET A N 1
ATOM 2647 C CA . MET A 1 334 ? -32.509 -12.657 19.777 1.00 80.88 334 MET A CA 1
ATOM 2648 C C . MET A 1 334 ? -31.260 -13.523 19.929 1.00 80.88 334 MET A C 1
ATOM 2650 O O . MET A 1 334 ? -31.347 -14.748 19.896 1.00 80.88 334 MET A O 1
ATOM 2654 N N . LEU A 1 335 ? -30.120 -12.876 20.123 1.00 85.06 335 LEU A N 1
ATOM 2655 C CA . LEU A 1 335 ? -28.798 -13.472 20.227 1.00 85.06 335 LEU A CA 1
ATOM 2656 C C . LEU A 1 335 ? -28.360 -13.516 21.689 1.00 85.06 335 LEU A C 1
ATOM 2658 O O . LEU A 1 335 ? -28.387 -12.486 22.361 1.00 85.06 335 LEU A O 1
ATOM 2662 N N . ASN A 1 336 ? -27.945 -14.683 22.183 1.00 89.12 336 ASN A N 1
ATOM 2663 C CA . ASN A 1 336 ? -27.370 -14.789 23.524 1.00 89.12 336 ASN A CA 1
ATOM 2664 C C . ASN A 1 336 ? -25.937 -14.240 23.511 1.00 89.12 336 ASN A C 1
ATOM 2666 O O . ASN A 1 336 ? -25.070 -14.772 22.823 1.00 89.12 336 ASN A O 1
ATOM 2670 N N . VAL A 1 337 ? -25.686 -13.186 24.278 1.00 90.12 337 VAL A N 1
ATOM 2671 C CA . VAL A 1 337 ? -24.388 -12.523 24.368 1.00 90.12 337 VAL A CA 1
ATOM 2672 C C . VAL A 1 337 ? -23.596 -13.121 25.518 1.00 90.12 337 VAL A C 1
ATOM 2674 O O . VAL A 1 337 ? -23.984 -13.032 26.687 1.00 90.12 337 VAL A O 1
ATOM 2677 N N . ASN A 1 338 ? -22.452 -13.716 25.193 1.00 89.12 338 ASN A N 1
ATOM 2678 C CA . ASN A 1 338 ? -21.516 -14.182 26.201 1.00 89.12 338 ASN A CA 1
ATOM 2679 C C . ASN A 1 338 ? -20.921 -12.989 26.972 1.00 89.12 338 ASN A C 1
ATOM 2681 O O . ASN A 1 338 ? -20.493 -12.009 26.368 1.00 89.12 338 ASN A O 1
ATOM 2685 N N . LYS A 1 339 ? -20.840 -13.081 28.305 1.00 85.25 339 LYS A N 1
ATOM 2686 C CA . LYS A 1 339 ? -20.310 -12.005 29.167 1.00 85.25 339 LYS A CA 1
ATOM 2687 C C . LYS A 1 339 ? -18.871 -11.601 28.829 1.00 85.25 339 LYS A C 1
ATOM 2689 O O . LYS A 1 339 ? -18.508 -10.444 29.001 1.00 85.25 339 LYS A O 1
ATOM 2694 N N . LYS A 1 340 ? -18.068 -12.539 28.318 1.00 84.94 340 LYS A N 1
ATOM 2695 C CA . LYS A 1 340 ? -16.670 -12.303 27.933 1.00 84.94 340 LYS A CA 1
ATOM 2696 C C . LYS A 1 340 ? -16.501 -11.735 26.522 1.00 84.94 340 LYS A C 1
ATOM 2698 O O . LYS A 1 340 ? -15.385 -11.404 26.132 1.00 84.94 340 LYS A O 1
ATOM 2703 N N . PHE A 1 341 ? -17.579 -11.639 25.743 1.00 89.25 341 PHE A N 1
ATOM 2704 C CA . PHE A 1 341 ? -17.503 -11.198 24.356 1.00 89.25 341 PHE A CA 1
ATOM 2705 C C . PHE A 1 341 ? -16.998 -9.750 24.248 1.00 89.25 341 PHE A C 1
ATOM 2707 O O . PHE A 1 341 ? -17.568 -8.822 24.830 1.00 89.25 341 PHE A O 1
ATOM 2714 N N . LYS A 1 342 ? -15.964 -9.547 23.426 1.00 90.62 342 LYS A N 1
ATOM 2715 C CA . LYS A 1 342 ? -15.445 -8.228 23.057 1.00 90.62 342 LYS A CA 1
ATOM 2716 C C . LYS A 1 342 ? -15.345 -8.095 21.542 1.00 90.62 342 LYS A C 1
ATOM 2718 O O . LYS A 1 342 ? -14.863 -8.986 20.850 1.00 90.62 342 LYS A O 1
ATOM 2723 N N . CYS A 1 343 ? -15.790 -6.943 21.053 1.00 93.44 343 CYS A N 1
ATOM 2724 C CA . CYS A 1 343 ? -15.691 -6.536 19.662 1.00 93.44 343 CYS A CA 1
ATOM 2725 C C . CYS A 1 343 ? -14.669 -5.400 19.568 1.00 93.44 343 CYS A C 1
ATOM 2727 O O . CYS A 1 343 ? -14.728 -4.459 20.364 1.00 93.44 343 CYS A O 1
ATOM 2729 N N . ILE A 1 344 ? -13.762 -5.500 18.603 1.00 93.94 344 ILE A N 1
ATOM 2730 C CA . ILE A 1 344 ? -12.776 -4.488 18.247 1.00 93.94 344 ILE A CA 1
ATOM 2731 C C . ILE A 1 344 ? -13.088 -4.036 16.823 1.00 93.94 344 ILE A C 1
ATOM 2733 O O . ILE A 1 344 ? -13.020 -4.825 15.883 1.00 93.94 344 ILE A O 1
ATOM 2737 N N . LEU A 1 345 ? -13.463 -2.776 16.661 1.00 94.50 345 LEU A N 1
ATOM 2738 C CA . LEU A 1 345 ? -13.726 -2.169 15.365 1.00 94.50 345 LEU A CA 1
ATOM 2739 C C . LEU A 1 345 ? -12.494 -1.376 14.927 1.00 94.50 345 LEU A C 1
ATOM 2741 O O . LEU A 1 345 ? -12.138 -0.393 15.573 1.00 94.50 345 LEU A O 1
ATOM 2745 N N . VAL A 1 346 ? -11.842 -1.792 13.846 1.00 93.81 346 VAL A N 1
ATOM 2746 C CA . VAL A 1 346 ? -10.722 -1.051 13.260 1.00 93.81 346 VAL A CA 1
ATOM 2747 C C . VAL A 1 346 ? -11.273 -0.063 12.240 1.00 93.81 346 VAL A C 1
ATOM 2749 O O . VAL A 1 346 ? -11.959 -0.451 11.295 1.00 93.81 346 VAL A O 1
ATOM 2752 N N . LEU A 1 347 ? -10.987 1.220 12.448 1.00 91.50 347 LEU A N 1
ATOM 2753 C CA . LEU A 1 347 ? -11.416 2.306 11.575 1.00 91.50 347 LEU A CA 1
ATOM 2754 C C . LEU A 1 347 ? -10.196 2.967 10.936 1.00 91.50 347 LEU A C 1
ATOM 2756 O O . LEU A 1 347 ? -9.276 3.389 11.638 1.00 91.50 347 LEU A O 1
ATOM 2760 N N . ASP A 1 348 ? -10.210 3.085 9.608 1.00 87.94 348 ASP A N 1
ATOM 2761 C CA . ASP A 1 348 ? -9.181 3.845 8.903 1.00 87.94 348 ASP A CA 1
ATOM 2762 C C . ASP A 1 348 ? -9.307 5.342 9.228 1.00 87.94 348 ASP A C 1
ATOM 2764 O O . ASP A 1 348 ? -10.403 5.904 9.146 1.00 87.94 348 ASP A O 1
ATOM 2768 N N . GLU A 1 349 ? -8.198 6.000 9.572 1.00 86.12 349 GLU A N 1
ATOM 2769 C CA . GLU A 1 349 ? -8.157 7.446 9.854 1.00 86.12 349 GLU A CA 1
ATOM 2770 C C . GLU A 1 349 ? -8.793 8.287 8.739 1.00 86.12 349 GLU A C 1
ATOM 2772 O O . GLU A 1 349 ? -9.468 9.280 9.015 1.00 86.12 349 GLU A O 1
ATOM 2777 N N . SER A 1 350 ? -8.645 7.862 7.481 1.00 84.44 350 SER A N 1
ATOM 2778 C CA . SER A 1 350 ? -9.242 8.545 6.327 1.00 84.44 350 SER A CA 1
ATOM 2779 C C . SER A 1 350 ? -10.776 8.543 6.336 1.00 84.44 350 SER A C 1
ATOM 2781 O O . SER A 1 350 ? -11.396 9.456 5.789 1.00 84.44 350 SER A O 1
ATOM 2783 N N . ASN A 1 351 ? -11.400 7.568 7.003 1.00 85.38 351 ASN A N 1
ATOM 2784 C CA . ASN A 1 351 ? -12.854 7.446 7.115 1.00 85.38 351 ASN A CA 1
ATOM 2785 C C . ASN A 1 351 ? -13.423 8.210 8.324 1.00 85.38 351 ASN A C 1
ATOM 2787 O O . ASN A 1 351 ? -14.645 8.365 8.433 1.00 85.38 351 ASN A O 1
ATOM 2791 N N . LEU A 1 352 ? -12.576 8.716 9.227 1.00 85.56 352 LEU A N 1
ATOM 2792 C CA . LEU A 1 352 ? -13.002 9.409 10.444 1.00 85.56 352 LEU A CA 1
ATOM 2793 C C . LEU A 1 352 ? -13.955 10.594 10.181 1.00 85.56 352 LEU A C 1
ATOM 2795 O O . LEU A 1 352 ? -14.970 10.680 10.873 1.00 85.56 352 LEU A O 1
ATOM 2799 N N . PRO A 1 353 ? -13.730 11.463 9.169 1.00 83.56 353 PRO A N 1
ATOM 2800 C CA . PRO A 1 353 ? -14.618 12.600 8.905 1.00 83.56 353 PRO A CA 1
ATOM 2801 C C . PRO A 1 353 ? -16.008 12.209 8.385 1.00 83.56 353 PRO A C 1
ATOM 2803 O O . PRO A 1 353 ? -16.935 13.012 8.455 1.00 83.56 353 PRO A O 1
ATOM 2806 N N . ILE A 1 354 ? -16.142 11.005 7.823 1.00 83.19 354 ILE A N 1
ATOM 2807 C CA . ILE A 1 354 ? -17.355 10.522 7.143 1.00 83.19 354 ILE A CA 1
ATOM 2808 C C . ILE A 1 354 ? -18.179 9.621 8.078 1.00 83.19 354 ILE A C 1
ATOM 2810 O O . ILE A 1 354 ? -19.367 9.393 7.854 1.00 83.19 354 ILE A O 1
ATOM 2814 N N . THR A 1 355 ? -17.557 9.107 9.140 1.00 85.25 355 THR A N 1
ATOM 2815 C CA . THR A 1 355 ? -18.168 8.136 10.047 1.00 85.25 355 THR A CA 1
ATOM 2816 C C . THR A 1 355 ? -19.301 8.756 10.868 1.00 85.25 355 THR A C 1
ATOM 2818 O O . THR A 1 355 ? -19.177 9.858 11.399 1.00 85.25 355 THR A O 1
ATOM 2821 N N . ASP A 1 356 ? -20.404 8.016 11.014 1.00 82.75 356 ASP A N 1
ATOM 2822 C CA . ASP A 1 356 ? -21.559 8.424 11.816 1.00 82.75 356 ASP A CA 1
ATOM 2823 C C . ASP A 1 356 ? -21.169 8.636 13.300 1.00 82.75 356 ASP A C 1
ATOM 2825 O O . ASP A 1 356 ? -20.727 7.686 13.959 1.00 82.75 356 ASP A O 1
ATOM 2829 N N . PRO A 1 357 ? -21.382 9.834 13.882 1.00 83.31 357 PRO A N 1
ATOM 2830 C CA . PRO A 1 357 ? -21.140 10.082 15.304 1.00 83.31 357 PRO A CA 1
ATOM 2831 C C . PRO A 1 357 ? -21.871 9.112 16.240 1.00 83.31 357 PRO A C 1
ATOM 2833 O O . PRO A 1 357 ? -21.382 8.789 17.330 1.00 83.31 357 PRO A O 1
ATOM 2836 N N . HIS A 1 358 ? -23.032 8.589 15.829 1.00 81.88 358 HIS A N 1
ATOM 2837 C CA . HIS A 1 358 ? -23.741 7.589 16.620 1.00 81.88 358 HIS A CA 1
ATOM 2838 C C . HIS A 1 358 ? -22.939 6.291 16.731 1.00 81.88 358 HIS A C 1
ATOM 2840 O O . HIS A 1 358 ? -22.941 5.682 17.805 1.00 81.88 358 HIS A O 1
ATOM 2846 N N . LEU A 1 359 ? -22.243 5.874 15.670 1.00 87.69 359 LEU A N 1
ATOM 2847 C CA . LEU A 1 359 ? -21.332 4.733 15.713 1.00 87.69 359 LEU A CA 1
ATOM 2848 C C . LEU A 1 359 ? -20.177 5.023 16.673 1.00 87.69 359 LEU A C 1
ATOM 2850 O O . LEU A 1 359 ? -19.973 4.249 17.605 1.00 87.69 359 LEU A O 1
ATOM 2854 N N . LEU A 1 360 ? -19.504 6.170 16.513 1.00 90.31 360 LEU A N 1
ATOM 2855 C CA . LEU A 1 360 ? -18.371 6.569 17.356 1.00 90.31 360 LEU A CA 1
ATOM 2856 C C . LEU A 1 360 ? -18.739 6.490 18.844 1.00 90.31 360 LEU A C 1
ATOM 2858 O O . LEU A 1 360 ? -18.077 5.803 19.612 1.00 90.31 360 LEU A O 1
ATOM 2862 N N . SER A 1 361 ? -19.849 7.099 19.265 1.00 88.75 361 SER A N 1
ATOM 2863 C CA . SER A 1 361 ? -20.263 7.149 20.680 1.00 88.75 361 SER A CA 1
ATOM 2864 C C . SER A 1 361 ? -20.449 5.782 21.372 1.00 88.75 361 SER A C 1
ATOM 2866 O O . SER A 1 361 ? -20.441 5.714 22.604 1.00 88.75 361 SER A O 1
ATOM 2868 N N . ARG A 1 362 ? -20.643 4.691 20.619 1.00 90.69 362 ARG A N 1
ATOM 2869 C CA . ARG A 1 362 ? -20.866 3.340 21.171 1.00 90.69 362 ARG A CA 1
ATOM 2870 C C . ARG A 1 362 ? -19.580 2.638 21.593 1.00 90.69 362 ARG A C 1
ATOM 2872 O O . ARG A 1 362 ? -19.644 1.720 22.406 1.00 90.69 362 ARG A O 1
ATOM 2879 N N . PHE A 1 363 ? -18.436 3.091 21.095 1.00 94.62 363 PHE A N 1
ATOM 2880 C CA . PHE A 1 363 ? -17.146 2.466 21.350 1.00 94.62 363 PHE A CA 1
ATOM 2881 C C . PHE A 1 363 ? -16.275 3.310 22.285 1.00 94.62 363 PHE A C 1
ATOM 2883 O O . PHE A 1 363 ? -16.378 4.534 22.332 1.00 94.62 363 PHE A O 1
ATOM 2890 N N . GLU A 1 364 ? -15.410 2.641 23.036 1.00 95.00 364 GLU A N 1
ATOM 2891 C CA . GLU A 1 364 ? -14.221 3.237 23.645 1.00 95.00 364 GLU A CA 1
ATOM 2892 C C . GLU A 1 364 ? -13.174 3.415 22.534 1.00 95.00 364 GLU A C 1
ATOM 2894 O O . GLU A 1 364 ? -12.909 2.449 21.823 1.00 95.00 364 GLU A O 1
ATOM 2899 N N . LYS A 1 365 ? -12.619 4.617 22.321 1.00 94.19 365 LYS A N 1
ATOM 2900 C CA . LYS A 1 365 ? -11.747 4.889 21.161 1.00 94.19 365 LYS A CA 1
ATOM 2901 C C . LYS A 1 365 ? -10.292 4.997 21.568 1.00 94.19 365 LYS A C 1
ATOM 2903 O O . LYS A 1 365 ? -9.969 5.721 22.503 1.00 94.19 365 LYS A O 1
ATOM 2908 N N . GLN A 1 366 ? -9.422 4.339 20.815 1.00 93.56 366 GLN A N 1
ATOM 2909 C CA . GLN A 1 366 ? -7.975 4.465 20.938 1.00 93.56 366 GLN A CA 1
ATOM 2910 C C . GLN A 1 366 ? -7.375 4.707 19.557 1.00 93.56 366 GLN A C 1
ATOM 2912 O O . GLN A 1 366 ? -7.760 4.057 18.585 1.00 93.56 366 GLN A O 1
ATOM 2917 N N . LYS A 1 367 ? -6.447 5.659 19.461 1.00 90.44 367 LYS A N 1
ATOM 2918 C CA . LYS A 1 367 ? -5.653 5.850 18.248 1.00 90.44 367 LYS A CA 1
ATOM 2919 C C . LYS A 1 367 ? -4.446 4.928 18.353 1.00 90.44 367 LYS A C 1
ATOM 2921 O O . LYS A 1 367 ? -3.860 4.856 19.422 1.00 90.44 367 LYS A O 1
ATOM 2926 N N . LEU A 1 368 ? -4.112 4.202 17.295 1.00 87.81 368 LEU A N 1
ATOM 2927 C CA . LEU A 1 368 ? -2.967 3.301 17.286 1.00 87.81 368 LEU A CA 1
ATOM 2928 C C . LEU A 1 368 ? -2.064 3.647 16.111 1.00 87.81 368 LEU A C 1
ATOM 2930 O O . LEU A 1 368 ? -2.394 3.360 14.956 1.00 87.81 368 LEU A O 1
ATOM 2934 N N . SER A 1 369 ? -0.925 4.256 16.416 1.00 81.62 369 SER A N 1
ATOM 2935 C CA . SER A 1 369 ? 0.147 4.458 15.453 1.00 81.62 369 SER A CA 1
ATOM 2936 C C . SER A 1 369 ? 1.159 3.319 15.533 1.00 81.62 369 SER A C 1
ATOM 2938 O O . SER A 1 369 ? 1.169 2.521 16.469 1.00 81.62 369 SER A O 1
ATOM 2940 N N . ALA A 1 370 ? 2.042 3.241 14.542 1.00 73.50 370 ALA A N 1
ATOM 2941 C CA . ALA A 1 370 ? 3.115 2.261 14.557 1.00 73.50 370 ALA A CA 1
ATOM 2942 C C . ALA A 1 370 ? 4.137 2.502 15.667 1.00 73.50 370 ALA A C 1
ATOM 2944 O O . ALA A 1 370 ? 4.776 1.553 16.101 1.00 73.50 370 ALA A O 1
ATOM 2945 N N . GLU A 1 371 ? 4.287 3.744 16.120 1.00 75.94 371 GLU A N 1
ATOM 2946 C CA . GLU A 1 371 ? 5.262 4.120 17.141 1.00 75.94 371 GLU A CA 1
ATOM 2947 C C . GLU A 1 371 ? 4.830 3.660 18.538 1.00 75.94 371 GLU A C 1
ATOM 2949 O O . GLU A 1 371 ? 5.684 3.344 19.357 1.00 75.94 371 GLU A O 1
ATOM 2954 N N . ASP A 1 372 ? 3.523 3.525 18.784 1.00 75.19 372 ASP A N 1
ATOM 2955 C CA . ASP A 1 372 ? 2.968 3.254 20.118 1.00 75.19 372 ASP A CA 1
ATOM 2956 C C . ASP A 1 372 ? 3.181 1.816 20.621 1.00 75.19 372 ASP A C 1
ATOM 2958 O O . ASP A 1 372 ? 2.988 1.543 21.807 1.00 75.19 372 ASP A O 1
ATOM 2962 N N . ILE A 1 373 ? 3.534 0.881 19.732 1.00 72.75 373 ILE A N 1
ATOM 2963 C CA . ILE A 1 373 ? 3.756 -0.540 20.071 1.00 72.75 373 ILE A CA 1
ATOM 2964 C C . ILE A 1 373 ? 5.244 -0.894 20.124 1.00 72.75 373 ILE A C 1
ATOM 2966 O O . ILE A 1 373 ? 5.607 -1.949 20.645 1.00 72.75 373 ILE A O 1
ATOM 2970 N N . LEU A 1 374 ? 6.123 -0.051 19.580 1.00 77.88 374 LEU A N 1
ATOM 2971 C CA . LEU A 1 374 ? 7.534 -0.400 19.478 1.00 77.88 374 LEU A CA 1
ATOM 2972 C C . LEU A 1 374 ? 8.193 -0.402 20.861 1.00 77.88 374 LEU A C 1
ATOM 2974 O O . LEU A 1 374 ? 8.057 0.518 21.661 1.00 77.88 374 LEU A O 1
ATOM 2978 N N . THR A 1 375 ? 8.967 -1.446 21.126 1.00 80.25 375 THR A N 1
ATOM 2979 C CA . THR A 1 375 ? 9.866 -1.498 22.283 1.00 80.25 375 THR A CA 1
ATOM 2980 C C . THR A 1 375 ? 11.042 -0.533 22.097 1.00 80.25 375 THR A C 1
ATOM 2982 O O . THR A 1 375 ? 11.405 -0.185 20.972 1.00 80.25 375 THR A O 1
ATOM 2985 N N . GLU A 1 376 ? 11.715 -0.144 23.185 1.00 82.88 376 GLU A N 1
ATOM 2986 C CA . GLU A 1 376 ? 12.895 0.741 23.119 1.00 82.88 376 GLU A CA 1
ATOM 2987 C C . GLU A 1 376 ? 13.975 0.212 22.157 1.00 82.88 376 GLU A C 1
ATOM 2989 O O . GLU A 1 376 ? 14.500 0.959 21.332 1.00 82.88 376 GLU A O 1
ATOM 2994 N N . LYS A 1 377 ? 14.231 -1.105 22.173 1.00 84.25 377 LYS A N 1
ATOM 2995 C CA . LYS A 1 377 ? 15.161 -1.758 21.235 1.00 84.25 377 LYS A CA 1
ATOM 2996 C C . LYS A 1 377 ? 14.725 -1.601 19.776 1.00 84.25 377 LYS A C 1
ATOM 2998 O O . LYS A 1 377 ? 15.549 -1.324 18.905 1.00 84.25 377 LYS A O 1
ATOM 3003 N N . GLN A 1 378 ? 13.432 -1.763 19.495 1.00 85.94 378 GLN A N 1
ATOM 3004 C CA . GLN A 1 378 ? 12.889 -1.586 18.146 1.00 85.94 378 GLN A CA 1
ATOM 3005 C C . GLN A 1 378 ? 13.001 -0.129 17.684 1.00 85.94 378 GLN A C 1
ATOM 3007 O O . GLN A 1 378 ? 13.313 0.113 16.517 1.00 85.94 378 GLN A O 1
ATOM 3012 N N . HIS A 1 379 ? 12.827 0.843 18.585 1.00 86.81 379 HIS A N 1
ATOM 3013 C CA . HIS A 1 379 ? 13.041 2.258 18.276 1.00 86.81 379 HIS A CA 1
ATOM 3014 C C . HIS A 1 379 ? 14.496 2.573 17.902 1.00 86.81 379 HIS A C 1
ATOM 3016 O O . HIS A 1 379 ? 14.730 3.321 16.948 1.00 86.81 379 HIS A O 1
ATOM 3022 N N . GLU A 1 380 ? 15.482 2.000 18.596 1.00 88.38 380 GLU A N 1
ATOM 3023 C CA . GLU A 1 380 ? 16.905 2.180 18.266 1.00 88.38 380 GLU A CA 1
ATOM 3024 C C . GLU A 1 380 ? 17.252 1.629 16.874 1.00 88.38 380 GLU A C 1
ATOM 3026 O O . GLU A 1 380 ? 17.904 2.308 16.067 1.00 88.38 380 GLU A O 1
ATOM 3031 N N . LEU A 1 381 ? 16.766 0.424 16.561 1.00 89.62 381 LEU A N 1
ATOM 3032 C CA . LEU A 1 381 ? 16.928 -0.200 15.245 1.00 89.62 381 LEU A CA 1
ATOM 3033 C C . LEU A 1 381 ? 16.255 0.631 14.151 1.00 89.62 381 LEU A C 1
ATOM 3035 O O . LEU A 1 381 ? 16.860 0.899 13.110 1.00 89.62 381 LEU A O 1
ATOM 3039 N N . LEU A 1 382 ? 15.037 1.110 14.403 1.00 89.94 382 LEU A N 1
ATOM 3040 C CA . LEU A 1 382 ? 14.293 1.934 13.459 1.00 89.94 382 LEU A CA 1
ATOM 3041 C C . LEU A 1 382 ? 14.985 3.274 13.196 1.00 89.94 382 LEU A C 1
ATOM 3043 O O . LEU A 1 382 ? 15.069 3.705 12.047 1.00 89.94 382 LEU A O 1
ATOM 3047 N N . LYS A 1 383 ? 15.540 3.921 14.226 1.00 90.56 383 LYS A N 1
ATOM 3048 C CA . LYS A 1 383 ? 16.324 5.155 14.069 1.00 90.56 383 LYS A CA 1
ATOM 3049 C C . LYS A 1 383 ? 17.563 4.925 13.202 1.00 90.56 383 LYS A C 1
ATOM 3051 O O . LYS A 1 383 ? 17.879 5.755 12.344 1.00 90.56 383 LYS A O 1
ATOM 3056 N N . SER A 1 384 ? 18.235 3.794 13.396 1.00 91.06 384 SER A N 1
ATOM 3057 C CA . SER A 1 384 ? 19.418 3.408 12.624 1.00 91.06 384 SER A CA 1
ATOM 3058 C C . SER A 1 384 ? 19.065 3.127 11.159 1.00 91.06 384 SER A C 1
ATOM 3060 O O . SER A 1 384 ? 19.692 3.691 10.261 1.00 91.06 384 SER A O 1
ATOM 3062 N N . LEU A 1 385 ? 18.001 2.359 10.904 1.00 91.56 385 LEU A N 1
ATOM 3063 C CA . LEU A 1 385 ? 17.495 2.087 9.554 1.00 91.56 385 LEU A CA 1
ATOM 3064 C C . LEU A 1 385 ? 17.013 3.355 8.847 1.00 91.56 385 LEU A C 1
ATOM 3066 O O . LEU A 1 385 ? 17.363 3.573 7.694 1.00 91.56 385 LEU A O 1
ATOM 3070 N N . ASN A 1 386 ? 16.277 4.231 9.532 1.00 91.44 386 ASN A N 1
ATOM 3071 C CA . ASN A 1 386 ? 15.808 5.499 8.964 1.00 91.44 386 ASN A CA 1
ATOM 3072 C C . ASN A 1 386 ? 16.976 6.439 8.616 1.00 91.44 386 ASN A C 1
ATOM 3074 O O . ASN A 1 386 ? 16.933 7.179 7.637 1.00 91.44 386 ASN A O 1
ATOM 3078 N N . THR A 1 387 ? 18.051 6.412 9.408 1.00 91.56 387 THR A N 1
ATOM 3079 C CA . THR A 1 387 ? 19.277 7.154 9.082 1.00 91.56 387 THR A CA 1
ATOM 3080 C C . THR A 1 387 ? 19.932 6.583 7.825 1.00 91.56 387 THR A C 1
ATOM 3082 O O . THR A 1 387 ? 20.294 7.341 6.929 1.00 91.56 387 THR A O 1
ATOM 3085 N N . TRP A 1 388 ? 20.029 5.256 7.730 1.00 92.50 388 TRP A N 1
ATOM 3086 C CA . TRP A 1 388 ? 20.603 4.561 6.579 1.00 92.50 388 TRP A CA 1
ATOM 3087 C C . TRP A 1 388 ? 19.809 4.806 5.284 1.00 92.50 388 TRP A C 1
ATOM 3089 O O . TRP A 1 388 ? 20.389 5.187 4.267 1.00 92.50 388 TRP A O 1
ATOM 3099 N N . THR A 1 389 ? 18.477 4.699 5.316 1.00 92.00 389 THR A N 1
ATOM 3100 C CA . THR A 1 389 ? 17.633 4.954 4.136 1.00 92.00 389 THR A CA 1
ATOM 3101 C C . THR A 1 389 ? 17.721 6.409 3.671 1.00 92.00 389 THR A C 1
ATOM 3103 O O . THR A 1 389 ? 17.843 6.674 2.475 1.00 92.00 389 THR A O 1
ATOM 3106 N N . LYS A 1 390 ? 17.745 7.377 4.599 1.00 90.06 390 LYS A N 1
ATOM 3107 C CA . LYS A 1 390 ? 17.967 8.797 4.269 1.00 90.06 390 LYS A CA 1
ATOM 3108 C C . LYS A 1 390 ? 19.338 9.038 3.639 1.00 90.06 390 LYS A C 1
ATOM 3110 O O . LYS A 1 390 ? 19.447 9.841 2.711 1.00 90.06 390 LYS A O 1
ATOM 3115 N N . GLN A 1 391 ? 20.374 8.346 4.113 1.00 89.25 391 GLN A N 1
ATOM 3116 C CA . GLN A 1 391 ? 21.708 8.435 3.524 1.00 89.25 391 GLN A CA 1
ATOM 3117 C C . GLN A 1 391 ? 21.724 7.918 2.083 1.00 89.25 391 GLN A C 1
ATOM 3119 O O . GLN A 1 391 ? 22.336 8.584 1.255 1.00 89.25 391 GLN A O 1
ATOM 3124 N N . MET A 1 392 ? 21.016 6.823 1.763 1.00 88.38 392 MET A N 1
ATOM 3125 C CA . MET A 1 392 ? 20.934 6.278 0.394 1.00 88.38 392 MET A CA 1
ATOM 3126 C C . MET A 1 392 ? 20.334 7.255 -0.622 1.00 88.38 392 MET A C 1
ATOM 3128 O O . MET A 1 392 ? 20.722 7.250 -1.788 1.00 88.38 392 MET A O 1
ATOM 3132 N N . VAL A 1 393 ? 19.380 8.080 -0.194 1.00 88.50 393 VAL A N 1
ATOM 3133 C CA . VAL A 1 393 ? 18.652 8.994 -1.085 1.00 88.50 393 VAL A CA 1
ATOM 3134 C C . VAL A 1 393 ? 19.314 10.371 -1.184 1.00 88.50 393 VAL A C 1
ATOM 3136 O O . VAL A 1 393 ? 19.129 11.092 -2.162 1.00 88.50 393 VAL A O 1
ATOM 3139 N N . THR A 1 394 ? 20.138 10.747 -0.206 1.00 86.25 394 THR A N 1
ATOM 3140 C CA . THR A 1 394 ? 20.819 12.047 -0.226 1.00 86.25 394 THR A CA 1
ATOM 3141 C C . THR A 1 394 ? 22.018 11.992 -1.171 1.00 86.25 394 THR A C 1
ATOM 3143 O O . THR A 1 394 ? 22.986 11.292 -0.893 1.00 86.25 394 THR A O 1
ATOM 3146 N N . ILE A 1 395 ? 21.973 12.736 -2.279 1.00 82.38 395 ILE A N 1
ATOM 3147 C CA . ILE A 1 395 ? 23.031 12.772 -3.306 1.00 82.38 395 ILE A CA 1
ATOM 3148 C C . ILE A 1 395 ? 23.917 14.008 -3.134 1.00 82.38 395 ILE A C 1
ATOM 3150 O O . ILE A 1 395 ? 23.411 15.102 -2.883 1.00 82.38 395 ILE A O 1
ATOM 3154 N N . ILE A 1 396 ? 25.233 13.839 -3.310 1.00 69.62 396 ILE A N 1
ATOM 3155 C CA . ILE A 1 396 ? 26.209 14.941 -3.334 1.00 69.62 396 ILE A CA 1
ATOM 3156 C C . ILE A 1 396 ? 26.627 15.197 -4.786 1.00 69.62 396 ILE A C 1
ATOM 3158 O O . ILE A 1 396 ? 27.304 14.368 -5.399 1.00 69.62 396 ILE A O 1
ATOM 3162 N N . GLU A 1 397 ? 26.275 16.358 -5.340 1.00 62.09 397 GLU A N 1
ATOM 3163 C CA . GLU A 1 397 ? 26.834 16.798 -6.620 1.00 62.09 397 GLU A CA 1
ATOM 3164 C C . GLU A 1 397 ? 28.264 17.321 -6.442 1.00 62.09 397 GLU A C 1
ATOM 3166 O O . GLU A 1 397 ? 28.580 18.035 -5.492 1.00 62.09 397 GLU A O 1
ATOM 3171 N N . LYS A 1 398 ? 29.153 16.973 -7.383 1.00 55.62 398 LYS A N 1
ATOM 3172 C CA . LYS A 1 398 ? 30.603 17.211 -7.272 1.00 55.62 398 LYS A CA 1
ATOM 3173 C C . LYS A 1 398 ? 31.017 18.687 -7.159 1.00 55.62 398 LYS A C 1
ATOM 3175 O O . LYS A 1 398 ? 32.162 18.913 -6.792 1.00 55.62 398 LYS A O 1
ATOM 3180 N N . ASN A 1 399 ? 30.141 19.663 -7.433 1.00 43.91 399 ASN A N 1
ATOM 3181 C CA . ASN A 1 399 ? 30.538 21.077 -7.524 1.00 43.91 399 ASN A CA 1
ATOM 3182 C C . ASN A 1 399 ? 29.680 22.096 -6.755 1.00 43.91 399 ASN A C 1
ATOM 3184 O O . ASN A 1 399 ? 30.042 23.263 -6.774 1.00 43.91 399 ASN A O 1
ATOM 3188 N N . ASN A 1 400 ? 28.614 21.709 -6.054 1.00 41.47 400 ASN A N 1
ATOM 3189 C CA . ASN A 1 400 ? 27.901 22.576 -5.107 1.00 41.47 400 ASN A CA 1
ATOM 3190 C C . ASN A 1 400 ? 27.206 21.681 -4.074 1.00 41.47 400 ASN A C 1
ATOM 3192 O O . ASN A 1 400 ? 26.680 20.631 -4.428 1.00 41.47 400 ASN A O 1
ATOM 3196 N N . PHE A 1 401 ? 27.185 22.085 -2.801 1.00 44.06 401 PHE A N 1
ATOM 3197 C CA . PHE A 1 401 ? 26.433 21.421 -1.724 1.00 44.06 401 PHE A CA 1
ATOM 3198 C C . PHE A 1 401 ? 24.905 21.594 -1.902 1.00 44.06 401 PHE A C 1
ATOM 3200 O O . PHE A 1 401 ? 24.199 22.020 -0.991 1.00 44.06 401 PHE A O 1
ATOM 3207 N N . THR A 1 402 ? 24.381 21.320 -3.093 1.00 42.78 402 THR A N 1
ATOM 3208 C CA . THR A 1 402 ? 22.955 21.323 -3.409 1.00 42.78 402 THR A CA 1
ATOM 3209 C C . THR A 1 402 ? 22.426 19.901 -3.306 1.00 42.78 402 THR A C 1
ATOM 3211 O O . THR A 1 402 ? 22.824 19.017 -4.060 1.00 42.78 402 THR A O 1
ATOM 3214 N N . VAL A 1 403 ? 21.529 19.676 -2.344 1.00 50.50 403 VAL A N 1
ATOM 3215 C CA . VAL A 1 403 ? 20.780 18.422 -2.216 1.00 50.50 403 VAL A CA 1
ATOM 3216 C C . VAL A 1 403 ? 19.834 18.321 -3.412 1.00 50.50 403 VAL A C 1
ATOM 3218 O O . VAL A 1 403 ? 18.976 19.181 -3.599 1.00 50.50 403 VAL A O 1
ATOM 3221 N N . CYS A 1 404 ? 19.987 17.282 -4.234 1.00 53.12 404 CYS A N 1
ATOM 3222 C CA . CYS A 1 404 ? 19.032 16.995 -5.301 1.00 53.12 404 CYS A CA 1
ATOM 3223 C C . CYS A 1 404 ? 17.700 16.554 -4.670 1.00 53.12 404 CYS A C 1
ATOM 3225 O O . CYS A 1 404 ? 17.612 15.474 -4.091 1.00 53.12 404 CYS A O 1
ATOM 3227 N N . HIS A 1 405 ? 16.665 17.391 -4.766 1.00 56.75 405 HIS A N 1
ATOM 3228 C CA . HIS A 1 405 ? 15.332 17.097 -4.224 1.00 56.75 405 HIS A CA 1
ATOM 3229 C C . HIS A 1 405 ? 14.508 16.117 -5.089 1.00 56.75 405 HIS A C 1
ATOM 3231 O O . HIS A 1 405 ? 13.395 15.761 -4.707 1.00 56.75 405 HIS A O 1
ATOM 3237 N N . ASP A 1 406 ? 15.038 15.667 -6.234 1.00 70.00 406 ASP A N 1
ATOM 3238 C CA . ASP A 1 406 ? 14.300 14.859 -7.218 1.00 70.00 406 ASP A CA 1
ATOM 3239 C C . ASP A 1 406 ? 14.378 13.337 -6.995 1.00 70.00 406 ASP A C 1
ATOM 3241 O O . ASP A 1 406 ? 13.695 12.586 -7.704 1.00 70.00 406 ASP A O 1
ATOM 3245 N N . PHE A 1 407 ? 15.186 12.880 -6.030 1.00 85.50 407 PHE A N 1
ATOM 3246 C CA . PHE A 1 407 ? 15.289 11.477 -5.626 1.00 85.50 407 PHE A CA 1
ATOM 3247 C C . PHE A 1 407 ? 14.686 11.292 -4.234 1.00 85.50 407 PHE A C 1
ATOM 3249 O O . PHE A 1 407 ? 15.086 11.961 -3.284 1.00 85.50 407 PHE A O 1
ATOM 3256 N N . THR A 1 408 ? 13.705 10.401 -4.116 1.00 87.06 408 THR A N 1
ATOM 3257 C CA . THR A 1 408 ? 12.981 10.130 -2.866 1.00 87.06 408 THR A CA 1
ATOM 3258 C C . THR A 1 408 ? 13.048 8.651 -2.483 1.00 87.06 408 THR A C 1
ATOM 3260 O O . THR A 1 408 ? 13.415 7.801 -3.292 1.00 87.06 408 THR A O 1
ATOM 3263 N N . LEU A 1 409 ? 12.660 8.319 -1.245 1.00 87.75 409 LEU A N 1
ATOM 3264 C CA . LEU A 1 409 ? 12.564 6.923 -0.796 1.00 87.75 409 LEU A CA 1
ATOM 3265 C C . LEU A 1 409 ? 11.548 6.112 -1.608 1.00 87.75 409 LEU A C 1
ATOM 3267 O O . LEU A 1 409 ? 11.765 4.925 -1.804 1.00 87.75 409 LEU A O 1
ATOM 3271 N N . GLU A 1 410 ? 10.496 6.755 -2.117 1.00 86.56 410 GLU A N 1
ATOM 3272 C CA . GLU A 1 410 ? 9.496 6.135 -2.997 1.00 86.56 410 GLU A CA 1
ATOM 3273 C C . GLU A 1 410 ? 10.061 5.819 -4.394 1.00 86.56 410 GLU A C 1
ATOM 3275 O O . GLU A 1 410 ? 9.605 4.881 -5.043 1.00 86.56 410 GLU A O 1
ATOM 3280 N N . ASP A 1 411 ? 11.060 6.582 -4.864 1.00 86.25 411 ASP A N 1
ATOM 3281 C CA . ASP A 1 411 ? 11.755 6.296 -6.127 1.00 86.25 411 ASP A CA 1
ATOM 3282 C C . ASP A 1 411 ? 12.737 5.115 -5.973 1.00 86.25 411 ASP A C 1
ATOM 3284 O O . ASP A 1 411 ? 12.929 4.337 -6.912 1.00 86.25 411 ASP A O 1
ATOM 3288 N N . LEU A 1 412 ? 13.374 4.989 -4.800 1.00 90.31 412 LEU A N 1
ATOM 3289 C CA . LEU A 1 412 ? 14.316 3.910 -4.494 1.00 90.31 412 LEU A CA 1
ATOM 3290 C C . LEU A 1 412 ? 13.594 2.608 -4.144 1.00 90.31 412 LEU A C 1
ATOM 3292 O O . LEU A 1 412 ? 13.860 1.591 -4.769 1.00 90.31 412 LEU A O 1
ATOM 3296 N N . PHE A 1 413 ? 12.704 2.637 -3.155 1.00 91.25 413 PHE A N 1
ATOM 3297 C CA . PHE A 1 413 ? 12.009 1.475 -2.609 1.00 91.25 413 PHE A CA 1
ATOM 3298 C C . PHE A 1 413 ? 10.548 1.487 -3.065 1.00 91.25 413 PHE A C 1
ATOM 3300 O O . PHE A 1 413 ? 9.736 2.298 -2.612 1.00 91.25 413 PHE A O 1
ATOM 3307 N N . ILE A 1 414 ? 10.194 0.573 -3.966 1.00 88.69 414 ILE A N 1
ATOM 3308 C CA . ILE A 1 414 ? 8.859 0.556 -4.564 1.00 88.69 414 ILE A CA 1
ATOM 3309 C C . ILE A 1 414 ? 7.844 0.034 -3.539 1.00 88.69 414 ILE A C 1
ATOM 3311 O O . ILE A 1 414 ? 7.975 -1.077 -3.033 1.00 88.69 414 ILE A O 1
ATOM 3315 N N . GLY A 1 415 ? 6.819 0.840 -3.240 1.00 83.19 415 GLY A N 1
ATOM 3316 C CA . GLY A 1 415 ? 5.810 0.531 -2.215 1.00 83.19 415 GLY A CA 1
ATOM 3317 C C . GLY A 1 415 ? 6.164 1.007 -0.798 1.00 83.19 415 GLY A C 1
ATOM 3318 O O . GLY A 1 415 ? 5.489 0.622 0.161 1.00 83.19 415 GLY A O 1
ATOM 3319 N N . TYR A 1 416 ? 7.195 1.847 -0.655 1.00 86.62 416 TYR A N 1
ATOM 3320 C CA . TYR A 1 416 ? 7.624 2.400 0.628 1.00 86.62 416 TYR A CA 1
ATOM 3321 C C . TYR A 1 416 ? 6.585 3.355 1.238 1.00 86.62 416 TYR A C 1
ATOM 3323 O O . TYR A 1 416 ? 6.339 4.445 0.733 1.00 86.62 416 TYR A O 1
ATOM 3331 N N . ASP A 1 417 ? 6.014 2.956 2.372 1.00 84.44 417 ASP A N 1
ATOM 3332 C CA . ASP A 1 417 ? 5.249 3.803 3.295 1.00 84.44 417 ASP A CA 1
ATOM 3333 C C . ASP A 1 417 ? 6.152 4.212 4.481 1.00 84.44 417 ASP A C 1
ATOM 3335 O O . ASP A 1 417 ? 6.649 3.321 5.188 1.00 84.44 417 ASP A O 1
ATOM 3339 N N . PRO A 1 418 ? 6.368 5.523 4.721 1.00 79.50 418 PRO A N 1
ATOM 3340 C CA . PRO A 1 418 ? 7.225 6.028 5.799 1.00 79.50 418 PRO A CA 1
ATOM 3341 C C . PRO A 1 418 ? 6.834 5.586 7.216 1.00 79.50 418 PRO A C 1
ATOM 3343 O O . PRO A 1 418 ? 7.688 5.550 8.100 1.00 79.50 418 PRO A O 1
ATOM 3346 N N . GLU A 1 419 ? 5.562 5.257 7.441 1.00 73.81 419 GLU A N 1
ATOM 3347 C CA . GLU A 1 419 ? 5.012 4.913 8.756 1.00 73.81 419 GLU A CA 1
ATOM 3348 C C . GLU A 1 419 ? 4.799 3.408 8.957 1.00 73.81 419 GLU A C 1
ATOM 3350 O O . GLU A 1 419 ? 4.512 2.985 10.076 1.00 73.81 419 GLU A O 1
ATOM 3355 N N . LYS A 1 420 ? 4.906 2.589 7.900 1.00 79.62 420 LYS A N 1
ATOM 3356 C CA . LYS A 1 420 ? 4.676 1.134 7.992 1.00 79.62 420 LYS A CA 1
ATOM 3357 C C . LYS A 1 420 ? 5.875 0.288 7.613 1.00 79.62 420 LYS A C 1
ATOM 3359 O O . LYS A 1 420 ? 6.064 -0.785 8.185 1.00 79.62 420 LYS A O 1
ATOM 3364 N N . THR A 1 421 ? 6.637 0.694 6.602 1.00 85.75 421 THR A N 1
ATOM 3365 C CA . THR A 1 421 ? 7.597 -0.205 5.938 1.00 85.75 421 THR A CA 1
ATOM 3366 C C . THR A 1 421 ? 8.707 -0.605 6.896 1.00 85.75 421 THR A C 1
ATOM 3368 O O . THR A 1 421 ? 8.929 -1.791 7.120 1.00 85.75 421 THR A O 1
ATOM 3371 N N . LEU A 1 422 ? 9.345 0.384 7.527 1.00 87.56 422 LEU A N 1
ATOM 3372 C CA . LEU A 1 422 ? 10.435 0.149 8.472 1.00 87.56 422 LEU A CA 1
ATOM 3373 C C . LEU A 1 422 ? 9.935 -0.529 9.751 1.00 87.56 422 LEU A C 1
ATOM 3375 O O . LEU A 1 422 ? 10.564 -1.466 10.232 1.00 87.56 422 LEU A O 1
ATOM 3379 N N . GLN A 1 423 ? 8.788 -0.092 10.276 1.00 85.25 423 GLN A N 1
ATOM 3380 C CA . GLN A 1 423 ? 8.190 -0.626 11.499 1.00 85.25 423 GLN A CA 1
ATOM 3381 C C . GLN A 1 423 ? 7.823 -2.100 11.319 1.00 85.25 423 GLN A C 1
ATOM 3383 O O . GLN A 1 423 ? 8.254 -2.944 12.101 1.00 85.25 423 GLN A O 1
ATOM 3388 N N . SER A 1 424 ? 7.075 -2.424 10.258 1.00 83.81 424 SER A N 1
ATOM 3389 C CA . SER A 1 424 ? 6.676 -3.805 9.963 1.00 83.81 424 SER A CA 1
ATOM 3390 C C . SER A 1 424 ? 7.874 -4.721 9.755 1.00 83.81 424 SER A C 1
ATOM 3392 O O . SER A 1 424 ? 7.828 -5.863 10.195 1.00 83.81 424 SER A O 1
ATOM 3394 N N . LEU A 1 425 ? 8.945 -4.216 9.139 1.00 86.00 425 LEU A N 1
ATOM 3395 C CA . LEU A 1 425 ? 10.157 -4.978 8.883 1.00 86.00 425 LEU A CA 1
ATOM 3396 C C . LEU A 1 425 ? 10.948 -5.274 10.160 1.00 86.00 425 LEU A C 1
ATOM 3398 O O . LEU A 1 425 ? 11.381 -6.407 10.367 1.00 86.00 425 LEU A O 1
ATOM 3402 N N . VAL A 1 426 ? 11.121 -4.276 11.030 1.00 86.81 426 VAL A N 1
ATOM 3403 C CA . VAL A 1 426 ? 11.794 -4.464 12.323 1.00 86.81 426 VAL A CA 1
ATOM 3404 C C . VAL A 1 426 ? 11.005 -5.450 13.182 1.00 86.81 426 VAL A C 1
ATOM 3406 O O . VAL A 1 426 ? 11.586 -6.401 13.702 1.00 86.81 426 VAL A O 1
ATOM 3409 N N . ILE A 1 427 ? 9.680 -5.285 13.271 1.00 81.31 427 ILE A N 1
ATOM 3410 C CA . ILE A 1 427 ? 8.812 -6.205 14.017 1.00 81.31 427 ILE A CA 1
ATOM 3411 C C . ILE A 1 427 ? 8.925 -7.622 13.433 1.00 81.31 427 ILE A C 1
ATOM 3413 O O . ILE A 1 427 ? 9.239 -8.562 14.163 1.00 81.31 427 ILE A O 1
ATOM 3417 N N . SER A 1 428 ? 8.743 -7.802 12.120 1.00 81.44 428 SER A N 1
ATOM 3418 C CA . SER A 1 428 ? 8.770 -9.131 11.493 1.00 81.44 428 SER A CA 1
ATOM 3419 C C . SER A 1 428 ? 10.118 -9.834 11.646 1.00 81.44 428 SER A C 1
ATOM 3421 O O . SER A 1 428 ? 10.156 -11.029 11.937 1.00 81.44 428 SER A O 1
ATOM 3423 N N . THR A 1 429 ? 11.220 -9.103 11.473 1.00 82.38 429 THR A N 1
ATOM 3424 C CA . THR A 1 429 ? 12.579 -9.661 11.505 1.00 82.38 429 THR A CA 1
ATOM 3425 C C . THR A 1 429 ? 12.978 -10.065 12.919 1.00 82.38 429 THR A C 1
ATOM 3427 O O . THR A 1 429 ? 13.594 -11.116 13.093 1.00 82.38 429 THR A O 1
ATOM 3430 N N . MET A 1 430 ? 12.587 -9.282 13.931 1.00 81.69 430 MET A N 1
ATOM 3431 C CA . MET A 1 430 ? 12.830 -9.634 15.333 1.00 81.69 430 MET A CA 1
ATOM 3432 C C . MET A 1 430 ? 12.058 -10.886 15.756 1.00 81.69 430 MET A C 1
ATOM 3434 O O . MET A 1 430 ? 12.613 -11.714 16.469 1.00 81.69 430 MET A O 1
ATOM 3438 N N . HIS A 1 431 ? 10.818 -11.063 15.287 1.00 76.31 431 HIS A N 1
ATOM 3439 C CA . HIS A 1 431 ? 10.049 -12.278 15.581 1.00 76.31 431 HIS A CA 1
ATOM 3440 C C . HIS A 1 431 ? 10.573 -13.523 14.867 1.00 76.31 431 HIS A C 1
ATOM 3442 O O . HIS A 1 431 ? 10.473 -14.619 15.403 1.00 76.31 431 HIS A O 1
ATOM 3448 N N . GLN A 1 432 ? 11.110 -13.382 13.655 1.00 74.62 432 GLN A N 1
ATOM 3449 C CA . GLN A 1 432 ? 11.670 -14.520 12.919 1.00 74.62 432 GLN A CA 1
ATOM 3450 C C . GLN A 1 432 ? 13.034 -14.961 13.464 1.00 74.62 432 GLN A C 1
ATOM 3452 O O . GLN A 1 432 ? 13.375 -16.135 13.350 1.00 74.62 432 GLN A O 1
ATOM 3457 N N . ASN A 1 433 ? 13.797 -14.039 14.057 1.00 75.44 433 ASN A N 1
ATOM 3458 C CA . ASN A 1 433 ? 15.162 -14.270 14.526 1.00 75.44 433 ASN A CA 1
ATOM 3459 C C . ASN A 1 433 ? 15.281 -14.011 16.035 1.00 75.44 433 ASN A C 1
ATOM 3461 O O . ASN A 1 433 ? 16.072 -13.173 16.478 1.00 75.44 433 ASN A O 1
ATOM 3465 N N . GLU A 1 434 ? 14.477 -14.715 16.836 1.00 72.56 434 GLU A N 1
ATOM 3466 C CA . GLU A 1 434 ? 14.551 -14.619 18.296 1.00 72.56 434 GLU A CA 1
ATOM 3467 C C . GLU A 1 434 ? 15.965 -14.978 18.790 1.00 72.56 434 GLU A C 1
ATOM 3469 O O . GLU A 1 434 ? 16.448 -16.094 18.600 1.00 72.56 434 GLU A O 1
ATOM 3474 N N . GLY A 1 435 ? 16.641 -14.013 19.423 1.00 73.06 435 GLY A N 1
ATOM 3475 C CA . GLY A 1 435 ? 18.001 -14.174 19.955 1.00 73.06 435 GLY A CA 1
ATOM 3476 C C . GLY A 1 435 ? 19.138 -13.674 19.055 1.00 73.06 435 GLY A C 1
ATOM 3477 O O . GLY A 1 435 ? 20.287 -13.714 19.494 1.00 73.06 435 GLY A O 1
ATOM 3478 N N . ALA A 1 436 ? 18.847 -13.173 17.850 1.00 80.56 436 ALA A N 1
ATOM 3479 C CA . ALA A 1 436 ? 19.841 -12.521 16.996 1.00 80.56 436 ALA A CA 1
ATOM 3480 C C . ALA A 1 436 ? 20.312 -11.172 17.570 1.00 80.56 436 ALA A C 1
ATOM 3482 O O . ALA A 1 436 ? 19.605 -10.505 18.334 1.00 80.56 436 ALA A O 1
ATOM 3483 N N . THR A 1 437 ? 21.522 -10.766 17.194 1.00 86.12 437 THR A N 1
ATOM 3484 C CA . THR A 1 437 ? 22.092 -9.463 17.565 1.00 86.12 437 THR A CA 1
ATOM 3485 C C . THR A 1 437 ? 21.400 -8.316 16.825 1.00 86.12 437 THR A C 1
ATOM 3487 O O . THR A 1 437 ? 20.821 -8.496 15.750 1.00 86.12 437 THR A O 1
ATOM 3490 N N . ASN A 1 438 ? 21.473 -7.106 17.387 1.00 85.56 438 ASN A N 1
ATOM 3491 C CA . ASN A 1 438 ? 20.905 -5.912 16.757 1.00 85.56 438 ASN A CA 1
ATOM 3492 C C . ASN A 1 438 ? 21.503 -5.677 15.356 1.00 85.56 438 ASN A C 1
ATOM 3494 O O . ASN A 1 438 ? 20.791 -5.255 14.447 1.00 85.56 438 ASN A O 1
ATOM 3498 N N . GLU A 1 439 ? 22.786 -5.984 15.167 1.00 87.50 439 GLU A N 1
ATOM 3499 C CA . GLU A 1 439 ? 23.493 -5.867 13.893 1.00 87.50 439 GLU A CA 1
ATOM 3500 C C . GLU A 1 439 ? 22.982 -6.865 12.842 1.00 87.50 439 GLU A C 1
ATOM 3502 O O . GLU A 1 439 ? 22.747 -6.474 11.700 1.00 87.50 439 GLU A O 1
ATOM 3507 N N . GLU A 1 440 ? 22.752 -8.127 13.215 1.00 87.75 440 GLU A N 1
ATOM 3508 C CA . GLU A 1 440 ? 22.207 -9.156 12.313 1.00 87.75 440 GLU A CA 1
ATOM 3509 C C . GLU A 1 440 ? 20.774 -8.830 11.876 1.00 87.75 440 GLU A C 1
ATOM 3511 O O . GLU A 1 440 ? 20.428 -8.952 10.696 1.00 87.75 440 GLU A O 1
ATOM 3516 N N . ILE A 1 441 ? 19.944 -8.360 12.815 1.00 88.25 441 ILE A N 1
ATOM 3517 C CA . ILE A 1 441 ? 18.578 -7.907 12.527 1.00 88.25 441 ILE A CA 1
ATOM 3518 C C . ILE A 1 441 ? 18.619 -6.735 11.544 1.00 88.25 441 ILE A C 1
ATOM 3520 O O . ILE A 1 441 ? 17.855 -6.701 10.578 1.00 88.25 441 ILE A O 1
ATOM 3524 N N . LEU A 1 442 ? 19.524 -5.783 11.767 1.00 89.56 442 LEU A N 1
ATOM 3525 C CA . LEU A 1 442 ? 19.661 -4.594 10.939 1.00 89.56 442 LEU A CA 1
ATOM 3526 C C . LEU A 1 442 ? 20.152 -4.933 9.525 1.00 89.56 442 LEU A C 1
ATOM 3528 O O . LEU A 1 442 ? 19.609 -4.387 8.565 1.00 89.56 442 LEU A O 1
ATOM 3532 N N . GLU A 1 443 ? 21.107 -5.850 9.364 1.00 89.25 443 GLU A N 1
ATOM 3533 C CA . GLU A 1 443 ? 21.536 -6.318 8.036 1.00 89.25 443 GLU A CA 1
ATOM 3534 C C . GLU A 1 443 ? 20.411 -7.068 7.307 1.00 89.25 443 GLU A C 1
ATOM 3536 O O . GLU A 1 443 ? 20.151 -6.772 6.143 1.00 89.25 443 GLU A O 1
ATOM 3541 N N . THR A 1 444 ? 19.658 -7.932 7.995 1.00 87.81 444 THR A N 1
ATOM 3542 C CA . THR A 1 444 ? 18.495 -8.634 7.411 1.00 87.81 444 THR A CA 1
ATOM 3543 C C . THR A 1 444 ? 17.402 -7.652 6.967 1.00 87.81 444 THR A C 1
ATOM 3545 O O . THR A 1 444 ? 16.782 -7.812 5.908 1.00 87.81 444 THR A O 1
ATOM 3548 N N . CYS A 1 445 ? 17.181 -6.590 7.749 1.00 90.19 445 CYS A N 1
ATOM 3549 C CA . CYS A 1 445 ? 16.280 -5.505 7.375 1.00 90.19 445 CYS A CA 1
ATOM 3550 C C . CYS A 1 445 ? 16.786 -4.772 6.122 1.00 90.19 445 CYS A C 1
ATOM 3552 O O . CYS A 1 445 ? 16.020 -4.549 5.188 1.00 90.19 445 CYS A O 1
ATOM 3554 N N . LYS A 1 446 ? 18.076 -4.424 6.050 1.00 91.19 446 LYS A N 1
ATOM 3555 C CA . LYS A 1 446 ? 18.639 -3.787 4.849 1.00 91.19 446 LYS A CA 1
ATOM 3556 C C . LYS A 1 446 ? 18.498 -4.679 3.621 1.00 91.19 446 LYS A C 1
ATOM 3558 O O . LYS A 1 446 ? 18.044 -4.192 2.593 1.00 91.19 446 LYS A O 1
ATOM 3563 N N . GLU A 1 447 ? 18.802 -5.971 3.726 1.00 88.81 447 GLU A N 1
ATOM 3564 C CA . GLU A 1 447 ? 18.608 -6.928 2.631 1.00 88.81 447 GLU A CA 1
ATOM 3565 C C . GLU A 1 447 ? 17.152 -6.929 2.145 1.00 88.81 447 GLU A C 1
ATOM 3567 O O . GLU A 1 447 ? 16.898 -6.800 0.949 1.00 88.81 447 GLU A O 1
ATOM 3572 N N . SER A 1 448 ? 16.188 -6.973 3.063 1.00 89.00 448 SER A N 1
ATOM 3573 C CA . SER A 1 448 ? 14.756 -6.940 2.729 1.00 89.00 448 SER A CA 1
ATOM 3574 C C . SER A 1 448 ? 14.284 -5.601 2.141 1.00 89.00 448 SER A C 1
ATOM 3576 O O . SER A 1 448 ? 13.315 -5.559 1.390 1.00 89.00 448 SER A O 1
ATOM 3578 N N . LEU A 1 449 ? 14.947 -4.485 2.460 1.00 91.06 449 LEU A N 1
ATOM 3579 C CA . LEU A 1 449 ? 14.688 -3.200 1.801 1.00 91.06 449 LEU A CA 1
ATOM 3580 C C . LEU A 1 449 ? 15.273 -3.177 0.389 1.00 91.06 449 LEU A C 1
ATOM 3582 O O . LEU A 1 449 ? 14.630 -2.701 -0.543 1.00 91.06 449 LEU A O 1
ATOM 3586 N N . ILE A 1 450 ? 16.470 -3.728 0.203 1.00 91.25 450 ILE A N 1
ATOM 3587 C CA . ILE A 1 450 ? 17.095 -3.831 -1.118 1.00 91.25 450 ILE A CA 1
ATOM 3588 C C . ILE A 1 450 ? 16.275 -4.742 -2.040 1.00 91.25 450 ILE A C 1
ATOM 3590 O O . ILE A 1 450 ? 16.161 -4.441 -3.226 1.00 91.25 450 ILE A O 1
ATOM 3594 N N . SER A 1 451 ? 15.591 -5.764 -1.510 1.00 89.69 451 SER A N 1
ATOM 3595 C CA . SER A 1 451 ? 14.720 -6.612 -2.331 1.00 89.69 451 SER A CA 1
ATOM 3596 C C . SER A 1 451 ? 13.513 -5.869 -2.921 1.00 89.69 451 SER A C 1
ATOM 3598 O O . SER A 1 451 ? 12.987 -6.282 -3.951 1.00 89.69 451 SER A O 1
ATOM 3600 N N . ILE A 1 452 ? 13.064 -4.763 -2.325 1.00 90.88 452 ILE A N 1
ATOM 3601 C CA . ILE A 1 452 ? 11.992 -3.925 -2.893 1.00 90.88 452 ILE A CA 1
ATOM 3602 C C . ILE A 1 452 ? 12.531 -2.734 -3.699 1.00 90.88 452 ILE A C 1
ATOM 3604 O O . ILE A 1 452 ? 11.743 -1.924 -4.200 1.00 90.88 452 ILE A O 1
ATOM 3608 N N . ALA A 1 453 ? 13.852 -2.616 -3.855 1.00 91.69 453 ALA A N 1
ATOM 3609 C CA . ALA A 1 453 ? 14.462 -1.498 -4.554 1.00 91.69 453 ALA A CA 1
ATOM 3610 C C . ALA A 1 453 ? 14.302 -1.579 -6.084 1.00 91.69 453 ALA A C 1
ATOM 3612 O O . ALA A 1 453 ? 14.269 -2.660 -6.682 1.00 91.69 453 ALA A O 1
ATOM 3613 N N . SER A 1 454 ? 14.230 -0.414 -6.730 1.00 91.06 454 SER A N 1
ATOM 3614 C CA . SER A 1 454 ? 14.341 -0.276 -8.183 1.00 91.06 454 SER A CA 1
ATOM 3615 C C . SER A 1 454 ? 15.803 -0.338 -8.621 1.00 91.06 454 SER A C 1
ATOM 3617 O O . SER A 1 454 ? 16.702 0.156 -7.934 1.00 91.06 454 SER A O 1
ATOM 3619 N N . SER A 1 455 ? 16.053 -0.910 -9.797 1.00 89.75 455 SER A N 1
ATOM 3620 C CA . SER A 1 455 ? 17.418 -1.048 -10.312 1.00 89.75 455 SER A CA 1
ATOM 3621 C C . SER A 1 455 ? 18.044 0.317 -10.605 1.00 89.75 455 SER A C 1
ATOM 3623 O O . SER A 1 455 ? 19.210 0.550 -10.287 1.00 89.75 455 SER A O 1
ATOM 3625 N N . ASP A 1 456 ? 17.254 1.268 -11.114 1.00 88.94 456 ASP A N 1
ATOM 3626 C CA . ASP A 1 456 ? 17.692 2.648 -11.303 1.00 88.94 456 ASP A CA 1
ATOM 3627 C C . ASP A 1 456 ? 17.917 3.382 -9.973 1.00 88.94 456 ASP A C 1
ATOM 3629 O O . ASP A 1 456 ? 18.859 4.167 -9.870 1.00 88.94 456 ASP A O 1
ATOM 3633 N N . GLY A 1 457 ? 17.116 3.107 -8.938 1.00 90.06 457 GLY A N 1
ATOM 3634 C CA . GLY A 1 457 ? 17.311 3.654 -7.597 1.00 90.06 457 GLY A CA 1
ATOM 3635 C C . GLY A 1 457 ? 18.635 3.210 -6.974 1.00 90.06 457 GLY A C 1
ATOM 3636 O O . GLY A 1 457 ? 19.362 4.046 -6.433 1.00 90.06 457 GLY A O 1
ATOM 3637 N N . ILE A 1 458 ? 18.994 1.929 -7.107 1.00 90.44 458 ILE A N 1
ATOM 3638 C CA . ILE A 1 458 ? 20.280 1.391 -6.629 1.00 90.44 458 ILE A CA 1
ATOM 3639 C C . ILE A 1 458 ? 21.458 2.066 -7.335 1.00 90.44 458 ILE A C 1
ATOM 3641 O O . ILE A 1 458 ? 22.418 2.462 -6.673 1.00 90.44 458 ILE A O 1
ATOM 3645 N N . ILE A 1 459 ? 21.368 2.277 -8.653 1.00 88.06 459 ILE A N 1
ATOM 3646 C CA . ILE A 1 459 ? 22.399 3.007 -9.402 1.00 88.06 459 ILE A CA 1
ATOM 3647 C C . ILE A 1 459 ? 22.487 4.464 -8.948 1.00 88.06 459 ILE A C 1
ATOM 3649 O O . ILE A 1 459 ? 23.586 4.965 -8.755 1.00 88.06 459 ILE A O 1
ATOM 3653 N N . ARG A 1 460 ? 21.374 5.162 -8.697 1.00 87.75 460 ARG A N 1
ATOM 3654 C CA . ARG A 1 460 ? 21.429 6.530 -8.141 1.00 87.75 460 ARG A CA 1
ATOM 3655 C C . ARG A 1 460 ? 22.068 6.561 -6.750 1.00 87.75 460 ARG A C 1
ATOM 3657 O O . ARG A 1 460 ? 22.836 7.478 -6.456 1.00 87.75 460 ARG A O 1
ATOM 3664 N N . ALA A 1 461 ? 21.801 5.552 -5.921 1.00 88.44 461 ALA A N 1
ATOM 3665 C CA . ALA A 1 461 ? 22.314 5.457 -4.556 1.00 88.44 461 ALA A CA 1
ATOM 3666 C C . ALA A 1 461 ? 23.844 5.280 -4.477 1.00 88.44 461 ALA A C 1
ATOM 3668 O O . ALA A 1 461 ? 24.437 5.581 -3.439 1.00 88.44 461 ALA A O 1
ATOM 3669 N N . THR A 1 462 ? 24.532 4.874 -5.551 1.00 86.56 462 THR A N 1
ATOM 3670 C CA . THR A 1 462 ? 26.009 4.814 -5.571 1.00 86.56 462 THR A CA 1
ATOM 3671 C C . THR A 1 462 ? 26.663 6.198 -5.462 1.00 86.56 462 THR A C 1
ATOM 3673 O O . THR A 1 462 ? 27.782 6.304 -4.956 1.00 86.56 462 THR A O 1
ATOM 3676 N N . LYS A 1 463 ? 25.957 7.261 -5.883 1.00 84.69 463 LYS A N 1
ATOM 3677 C CA . LYS A 1 463 ? 26.354 8.679 -5.762 1.00 84.69 463 LYS A CA 1
ATOM 3678 C C . LYS A 1 463 ? 25.820 9.358 -4.495 1.00 84.69 463 LYS A C 1
ATOM 3680 O O . LYS A 1 463 ? 25.884 10.584 -4.372 1.00 84.69 463 LYS A O 1
ATOM 3685 N N . SER A 1 464 ? 25.275 8.581 -3.564 1.00 85.06 464 SER A N 1
ATOM 3686 C CA . SER A 1 464 ? 24.758 9.102 -2.303 1.00 85.06 464 SER A CA 1
ATOM 3687 C C . SER A 1 464 ? 25.866 9.536 -1.330 1.00 85.06 464 SER A C 1
ATOM 3689 O O . SER A 1 464 ? 27.055 9.318 -1.571 1.00 85.06 464 SER A O 1
ATOM 3691 N N . VAL A 1 465 ? 25.478 10.145 -0.205 1.00 85.56 465 VAL A N 1
ATOM 3692 C CA . VAL A 1 465 ? 26.370 10.527 0.913 1.00 85.56 465 VAL A CA 1
ATOM 3693 C C . VAL A 1 465 ? 27.020 9.301 1.577 1.00 85.56 465 VAL A C 1
ATOM 3695 O O . VAL A 1 465 ? 27.980 9.441 2.337 1.00 85.56 465 VAL A O 1
ATOM 3698 N N . MET A 1 466 ? 26.516 8.092 1.314 1.00 83.56 466 MET A N 1
ATOM 3699 C CA . MET A 1 466 ? 27.057 6.861 1.884 1.00 83.56 466 MET A CA 1
ATOM 3700 C C . MET A 1 466 ? 28.525 6.622 1.517 1.00 83.56 466 MET A C 1
ATOM 3702 O O . MET A 1 466 ? 29.041 7.082 0.496 1.00 83.56 466 MET A O 1
ATOM 3706 N N . ARG A 1 467 ? 29.212 5.825 2.346 1.00 84.56 467 ARG A N 1
ATOM 3707 C CA . ARG A 1 467 ? 30.563 5.355 2.023 1.00 84.56 467 ARG A CA 1
ATOM 3708 C C . ARG A 1 467 ? 30.515 4.555 0.722 1.00 84.56 467 ARG A C 1
ATOM 3710 O O . ARG A 1 467 ? 29.714 3.632 0.599 1.00 84.56 467 ARG A O 1
ATOM 3717 N N . LYS A 1 468 ? 31.420 4.865 -0.212 1.00 83.62 468 LYS A N 1
ATOM 3718 C CA . LYS A 1 468 ? 31.488 4.204 -1.529 1.00 83.62 468 LYS A CA 1
ATOM 3719 C C . LYS A 1 468 ? 31.582 2.679 -1.438 1.00 83.62 468 LYS A C 1
ATOM 3721 O O . LYS A 1 468 ? 31.006 1.981 -2.258 1.00 83.62 468 LYS A O 1
ATOM 3726 N N . GLU A 1 469 ? 32.292 2.157 -0.442 1.00 86.00 469 GLU A N 1
ATOM 3727 C CA . GLU A 1 469 ? 32.410 0.711 -0.213 1.00 86.00 469 GLU A CA 1
ATOM 3728 C C . GLU A 1 469 ? 31.059 0.066 0.122 1.00 86.00 469 GLU A C 1
ATOM 3730 O O . GLU A 1 469 ? 30.748 -1.018 -0.366 1.00 86.00 469 GLU A O 1
ATOM 3735 N N . GLU A 1 470 ? 30.233 0.750 0.916 1.00 86.50 470 GLU A N 1
ATOM 3736 C CA . GLU A 1 470 ? 28.919 0.255 1.317 1.00 86.50 470 GLU A CA 1
ATOM 3737 C C . GLU A 1 470 ? 27.914 0.348 0.165 1.00 86.50 470 GLU A C 1
ATOM 3739 O O . GLU A 1 470 ? 27.187 -0.611 -0.089 1.00 86.50 470 GLU A O 1
ATOM 3744 N N . SER A 1 471 ? 27.905 1.455 -0.583 1.00 85.19 471 SER A N 1
ATOM 3745 C CA . SER A 1 471 ? 27.007 1.596 -1.735 1.00 85.19 471 SER A CA 1
ATOM 3746 C C . SER A 1 471 ? 27.334 0.591 -2.846 1.00 85.19 471 SER A C 1
ATOM 3748 O O . SER A 1 471 ? 26.428 -0.031 -3.400 1.00 85.19 471 SER A O 1
ATOM 3750 N N . LEU A 1 472 ? 28.622 0.336 -3.109 1.00 85.44 472 LEU A N 1
ATOM 3751 C CA . LEU A 1 472 ? 29.059 -0.706 -4.043 1.00 85.44 472 LEU A CA 1
ATOM 3752 C C . LEU A 1 472 ? 28.748 -2.120 -3.534 1.00 85.44 472 LEU A C 1
ATOM 3754 O O . LEU A 1 472 ? 28.436 -2.991 -4.344 1.00 85.44 472 LEU A O 1
ATOM 3758 N N . ARG A 1 473 ? 28.801 -2.368 -2.218 1.00 87.88 473 ARG A N 1
ATOM 3759 C CA . ARG A 1 473 ? 28.384 -3.653 -1.630 1.00 87.88 473 ARG A CA 1
ATOM 3760 C C . ARG A 1 473 ? 26.908 -3.923 -1.914 1.00 87.88 473 ARG A C 1
ATOM 3762 O O . ARG A 1 473 ? 26.596 -4.996 -2.418 1.00 87.88 473 ARG A O 1
ATOM 3769 N N . TRP A 1 474 ? 26.019 -2.965 -1.649 1.00 87.12 474 TRP A N 1
ATOM 3770 C CA . TRP A 1 474 ? 24.583 -3.131 -1.911 1.00 87.12 474 TRP A CA 1
ATOM 3771 C C . TRP A 1 474 ? 24.263 -3.241 -3.400 1.00 87.12 474 TRP A C 1
ATOM 3773 O O . TRP A 1 474 ? 23.442 -4.068 -3.781 1.00 87.12 474 TRP A O 1
ATOM 3783 N N . MET A 1 475 ? 24.972 -2.497 -4.251 1.00 85.94 475 MET A N 1
ATOM 3784 C CA . MET A 1 475 ? 24.882 -2.659 -5.703 1.00 85.94 475 MET A CA 1
ATOM 3785 C C . MET A 1 475 ? 25.253 -4.084 -6.138 1.00 85.94 475 MET A C 1
ATOM 3787 O O . MET A 1 475 ? 24.535 -4.697 -6.925 1.00 85.94 475 MET A O 1
ATOM 3791 N N . ARG A 1 476 ? 26.339 -4.650 -5.596 1.00 83.75 476 ARG A N 1
ATOM 3792 C CA . ARG A 1 476 ? 26.718 -6.045 -5.867 1.00 83.75 476 ARG A CA 1
ATOM 3793 C C . ARG A 1 476 ? 25.677 -7.022 -5.340 1.00 83.75 476 ARG A C 1
ATOM 3795 O O . ARG A 1 476 ? 25.338 -7.947 -6.058 1.00 83.75 476 ARG A O 1
ATOM 3802 N N . ILE A 1 477 ? 25.150 -6.824 -4.135 1.00 82.94 477 ILE A N 1
ATOM 3803 C CA . ILE A 1 477 ? 24.112 -7.703 -3.573 1.00 82.94 477 ILE A CA 1
ATOM 3804 C C . ILE A 1 477 ? 22.855 -7.704 -4.456 1.00 82.94 477 ILE A C 1
ATOM 3806 O O . ILE A 1 477 ? 22.312 -8.770 -4.713 1.00 82.94 477 ILE A O 1
ATOM 3810 N N . TYR A 1 478 ? 22.449 -6.543 -4.973 1.00 85.12 478 TYR A N 1
ATOM 3811 C CA . TYR A 1 478 ? 21.266 -6.416 -5.825 1.00 85.12 478 TYR A CA 1
ATOM 3812 C C . TYR A 1 478 ? 21.440 -7.062 -7.211 1.00 85.12 478 TYR A C 1
ATOM 3814 O O . TYR A 1 478 ? 20.519 -7.697 -7.716 1.00 85.12 478 TYR A O 1
ATOM 3822 N N . PHE A 1 479 ? 22.602 -6.881 -7.854 1.00 79.38 479 PHE A N 1
ATOM 3823 C CA . PHE A 1 479 ? 22.818 -7.349 -9.230 1.00 79.38 479 PHE A CA 1
ATOM 3824 C C . PHE A 1 479 ? 23.514 -8.711 -9.342 1.00 79.38 479 PHE A C 1
ATOM 3826 O O . PHE A 1 479 ? 23.389 -9.359 -10.376 1.00 79.38 479 PHE A O 1
ATOM 3833 N N . SER A 1 480 ? 24.292 -9.144 -8.347 1.00 69.56 480 SER A N 1
ATOM 3834 C CA . SER A 1 480 ? 25.079 -10.379 -8.455 1.00 69.56 480 SER A CA 1
ATOM 3835 C C . SER A 1 480 ? 24.287 -11.613 -8.029 1.00 69.56 480 SER A C 1
ATOM 3837 O O . SER A 1 480 ? 23.691 -11.664 -6.958 1.00 69.56 480 SER A O 1
ATOM 3839 N N . ASN A 1 481 ? 24.391 -12.667 -8.838 1.00 58.72 481 ASN A N 1
ATOM 3840 C CA . ASN A 1 481 ? 23.823 -13.985 -8.542 1.00 58.72 481 ASN A CA 1
ATOM 3841 C C . ASN A 1 481 ? 24.623 -14.774 -7.481 1.00 58.72 481 ASN A C 1
ATOM 3843 O O . ASN A 1 481 ? 24.268 -15.908 -7.167 1.00 58.72 481 ASN A O 1
ATOM 3847 N N . GLU A 1 482 ? 25.716 -14.210 -6.949 1.00 49.62 482 GLU A N 1
ATOM 3848 C CA . GLU A 1 482 ? 26.571 -14.868 -5.950 1.00 49.62 482 GLU A CA 1
ATOM 3849 C C . GLU A 1 482 ? 25.938 -14.885 -4.548 1.00 49.62 482 GLU A C 1
ATOM 3851 O O . GLU A 1 482 ? 26.213 -15.792 -3.756 1.00 49.62 482 GLU A O 1
ATOM 3856 N N . PHE A 1 483 ? 25.046 -13.936 -4.242 1.00 51.94 483 PHE A N 1
ATOM 3857 C CA . PHE A 1 483 ? 24.298 -13.909 -2.985 1.00 51.94 483 PHE A CA 1
ATOM 3858 C C . PHE A 1 483 ? 22.935 -14.586 -3.173 1.00 51.94 483 PHE A C 1
ATOM 3860 O O . PHE A 1 483 ? 22.074 -14.112 -3.906 1.00 51.94 483 PHE A O 1
ATOM 3867 N N . LYS A 1 484 ? 22.745 -15.718 -2.484 1.00 48.81 484 LYS A N 1
ATOM 3868 C CA . LYS A 1 484 ? 21.696 -16.737 -2.707 1.00 48.81 484 LYS A CA 1
ATOM 3869 C C . LYS A 1 484 ? 20.220 -16.280 -2.687 1.00 48.81 484 LYS A C 1
ATOM 3871 O O . LYS A 1 484 ? 19.357 -17.125 -2.901 1.00 48.81 484 LYS A O 1
ATOM 3876 N N . ASN A 1 485 ? 19.901 -15.010 -2.419 1.00 51.38 485 ASN A N 1
ATOM 3877 C CA . ASN A 1 485 ? 18.542 -14.592 -2.045 1.00 51.38 485 ASN A CA 1
ATOM 3878 C C . ASN A 1 485 ? 17.951 -13.394 -2.821 1.00 51.38 485 ASN A C 1
ATOM 3880 O O . ASN A 1 485 ? 16.806 -13.038 -2.540 1.00 51.38 485 ASN A O 1
ATOM 3884 N N . GLN A 1 486 ? 18.660 -12.774 -3.774 1.00 60.84 486 GLN A N 1
ATOM 3885 C CA . GLN A 1 486 ? 18.173 -11.567 -4.471 1.00 60.84 486 GLN A CA 1
ATOM 3886 C C . GLN A 1 486 ? 18.357 -11.656 -5.990 1.00 60.84 486 GLN A C 1
ATOM 3888 O O . GLN A 1 486 ? 19.309 -11.130 -6.550 1.00 60.84 486 GLN A O 1
ATOM 3893 N N . HIS A 1 487 ? 17.424 -12.327 -6.671 1.00 71.56 487 HIS A N 1
ATOM 3894 C CA . HIS A 1 487 ? 17.370 -12.321 -8.135 1.00 71.56 487 HIS A CA 1
ATOM 3895 C C . HIS A 1 487 ? 16.280 -11.356 -8.611 1.00 71.56 487 HIS A C 1
ATOM 3897 O O . HIS A 1 487 ? 15.091 -11.634 -8.463 1.00 71.56 487 HIS A O 1
ATOM 3903 N N . HIS A 1 488 ? 16.690 -10.233 -9.199 1.00 78.44 488 HIS A N 1
ATOM 3904 C CA . HIS A 1 488 ? 15.784 -9.186 -9.694 1.00 78.44 488 HIS A CA 1
ATOM 3905 C C . HIS A 1 488 ? 15.544 -9.237 -11.211 1.00 78.44 488 HIS A C 1
ATOM 3907 O O . HIS A 1 488 ? 14.738 -8.462 -11.726 1.00 78.44 488 HIS A O 1
ATOM 3913 N N . ASP A 1 489 ? 16.218 -10.142 -11.930 1.00 77.50 489 ASP A N 1
ATOM 3914 C CA . ASP A 1 489 ? 16.232 -10.141 -13.398 1.00 77.50 489 ASP A CA 1
ATOM 3915 C C . ASP A 1 489 ? 14.878 -10.490 -14.018 1.00 77.50 489 ASP A C 1
ATOM 3917 O O . ASP A 1 489 ? 14.433 -9.838 -14.960 1.00 77.50 489 ASP A O 1
ATOM 3921 N N . ASN A 1 490 ? 14.256 -11.566 -13.532 1.00 83.81 490 ASN A N 1
ATOM 3922 C CA . ASN A 1 490 ? 12.977 -12.065 -14.020 1.00 83.81 490 ASN A CA 1
ATOM 3923 C C . ASN A 1 490 ? 12.316 -12.984 -12.984 1.00 83.81 490 ASN A C 1
ATOM 3925 O O . ASN A 1 490 ? 12.942 -13.436 -12.019 1.00 83.81 490 ASN A O 1
ATOM 3929 N N . LEU A 1 491 ? 11.038 -13.284 -13.216 1.00 86.31 491 LEU A N 1
ATOM 3930 C CA . LEU A 1 491 ? 10.216 -14.064 -12.295 1.00 86.31 491 LEU A CA 1
ATOM 3931 C C . LEU A 1 491 ? 10.744 -15.498 -12.101 1.00 86.31 491 LEU A C 1
ATOM 3933 O O . LEU A 1 491 ? 10.740 -16.014 -10.985 1.00 86.31 491 LEU A O 1
ATOM 3937 N N . MET A 1 492 ? 11.233 -16.127 -13.173 1.00 85.56 492 MET A N 1
ATOM 3938 C CA . MET A 1 492 ? 11.735 -17.504 -13.159 1.00 85.56 492 MET A CA 1
ATOM 3939 C C . MET A 1 492 ? 12.994 -17.637 -12.290 1.00 85.56 492 MET A C 1
ATOM 3941 O O . MET A 1 492 ? 13.060 -18.508 -11.423 1.00 85.56 492 MET A O 1
ATOM 3945 N N . ASN A 1 493 ? 13.975 -16.752 -12.484 1.00 83.00 493 ASN A N 1
ATOM 3946 C CA . ASN A 1 493 ? 15.228 -16.733 -11.725 1.00 83.00 493 ASN A CA 1
ATOM 3947 C C . ASN A 1 493 ? 14.969 -16.510 -10.232 1.00 83.00 493 ASN A C 1
ATOM 3949 O O . ASN A 1 493 ? 15.561 -17.198 -9.400 1.00 83.00 493 ASN A O 1
ATOM 3953 N N . TYR A 1 494 ? 14.044 -15.604 -9.900 1.00 86.19 494 TYR A N 1
ATOM 3954 C CA . TYR A 1 494 ? 13.642 -15.348 -8.520 1.00 86.19 494 TYR A CA 1
ATOM 3955 C C . TYR A 1 494 ? 13.106 -16.597 -7.826 1.00 86.19 494 TYR A C 1
ATOM 3957 O O . TYR A 1 494 ? 13.629 -16.989 -6.781 1.00 86.19 494 TYR A O 1
ATOM 3965 N N . PHE A 1 495 ? 12.106 -17.262 -8.409 1.00 85.06 495 PHE A N 1
ATOM 3966 C CA . PHE A 1 495 ? 11.530 -18.452 -7.784 1.00 85.06 495 PHE A CA 1
ATOM 3967 C C . PHE A 1 495 ? 12.489 -19.643 -7.786 1.00 85.06 495 PHE A C 1
ATOM 3969 O O . PHE A 1 495 ? 12.532 -20.362 -6.792 1.00 85.06 495 PHE A O 1
ATOM 3976 N N . ASN A 1 496 ? 13.322 -19.815 -8.816 1.00 83.69 496 ASN A N 1
ATOM 3977 C CA . ASN A 1 496 ? 14.374 -20.834 -8.811 1.00 83.69 496 ASN A CA 1
ATOM 3978 C C . ASN A 1 496 ? 15.353 -20.634 -7.646 1.00 83.69 496 ASN A C 1
ATOM 3980 O O . ASN A 1 496 ? 15.618 -21.574 -6.899 1.00 83.69 496 ASN A O 1
ATOM 3984 N N . GLY A 1 497 ? 15.868 -19.417 -7.453 1.00 78.12 497 GLY A N 1
ATOM 3985 C CA . GLY A 1 497 ? 16.762 -19.117 -6.333 1.00 78.12 497 GLY A CA 1
ATOM 3986 C C . GLY A 1 497 ? 16.080 -19.301 -4.977 1.00 78.12 497 GLY A C 1
ATOM 3987 O O . GLY A 1 497 ? 16.637 -19.942 -4.085 1.00 78.12 497 GLY A O 1
ATOM 3988 N N . LEU A 1 498 ? 14.841 -18.817 -4.844 1.00 80.56 498 LEU A N 1
ATOM 3989 C CA . LEU A 1 498 ? 14.064 -18.906 -3.606 1.00 80.56 498 LEU A CA 1
ATOM 3990 C C . LEU A 1 498 ? 13.728 -20.354 -3.220 1.00 80.56 498 LEU A C 1
ATOM 3992 O O . LEU A 1 498 ? 13.799 -20.702 -2.045 1.00 80.56 498 LEU A O 1
ATOM 3996 N N . LEU A 1 499 ? 13.362 -21.202 -4.182 1.00 79.81 499 LEU A N 1
ATOM 3997 C CA . LEU A 1 499 ? 13.042 -22.612 -3.939 1.00 79.81 499 LEU A CA 1
ATOM 3998 C C . LEU A 1 499 ? 14.304 -23.440 -3.672 1.00 79.81 499 LEU A C 1
ATOM 4000 O O . LEU A 1 499 ? 14.277 -24.334 -2.832 1.00 79.81 499 LEU A O 1
ATOM 4004 N N . ASN A 1 500 ? 15.421 -23.122 -4.332 1.00 75.81 500 ASN A N 1
ATOM 4005 C CA . ASN A 1 500 ? 16.698 -23.802 -4.106 1.00 75.81 500 ASN A CA 1
ATOM 4006 C C . ASN A 1 500 ? 17.302 -23.476 -2.733 1.00 75.81 500 ASN A C 1
ATOM 4008 O O . ASN A 1 500 ? 17.935 -24.340 -2.124 1.00 75.81 500 ASN A O 1
ATOM 4012 N N . SER A 1 501 ? 17.121 -22.248 -2.232 1.00 67.38 501 SER A N 1
ATOM 4013 C CA . SER A 1 501 ? 17.518 -21.889 -0.865 1.00 67.38 501 SER A CA 1
ATOM 4014 C C . SER A 1 501 ? 16.575 -22.485 0.186 1.00 67.38 501 SER A C 1
ATOM 4016 O O . SER A 1 501 ? 17.013 -22.812 1.290 1.00 67.38 501 SER A O 1
ATOM 4018 N N . HIS A 1 502 ? 15.308 -22.712 -0.170 1.00 65.12 502 HIS A N 1
ATOM 4019 C CA . HIS A 1 502 ? 14.319 -23.419 0.642 1.00 65.12 502 HIS A CA 1
ATOM 4020 C C . HIS A 1 502 ? 14.404 -24.949 0.468 1.00 65.12 502 HIS A C 1
ATOM 4022 O O . HIS A 1 502 ? 13.529 -25.563 -0.137 1.00 65.12 502 HIS A O 1
ATOM 4028 N N . MET A 1 503 ? 15.414 -25.606 1.050 1.00 50.41 503 MET A N 1
ATOM 4029 C CA . MET A 1 503 ? 15.472 -27.077 1.084 1.00 50.41 503 MET A CA 1
ATOM 4030 C C . MET A 1 503 ? 15.339 -27.671 2.497 1.00 50.41 503 MET A C 1
ATOM 4032 O O . MET A 1 503 ? 16.090 -27.343 3.409 1.00 50.41 503 MET A O 1
ATOM 4036 N N . VAL A 1 504 ? 14.412 -28.639 2.569 1.00 43.62 504 VAL A N 1
ATOM 4037 C CA . VAL A 1 504 ? 14.045 -29.583 3.646 1.00 43.62 504 VAL A CA 1
ATOM 4038 C C . VAL A 1 504 ? 13.194 -29.010 4.793 1.00 43.62 504 VAL A C 1
ATOM 4040 O O . VAL A 1 504 ? 13.698 -28.490 5.779 1.00 43.62 504 VAL A O 1
ATOM 4043 N N . ASN A 1 505 ? 11.879 -29.250 4.670 1.00 47.47 505 ASN A N 1
ATOM 4044 C CA . ASN A 1 505 ? 10.794 -28.998 5.629 1.00 47.47 505 ASN A CA 1
ATOM 4045 C C . ASN A 1 505 ? 10.504 -27.507 5.933 1.00 47.47 505 ASN A C 1
ATOM 4047 O O . ASN A 1 505 ? 11.288 -26.833 6.585 1.00 47.47 505 ASN A O 1
ATOM 4051 N N . SER A 1 506 ? 9.295 -27.011 5.633 1.00 61.91 506 SER A N 1
ATOM 4052 C CA . SER A 1 506 ? 8.268 -26.855 6.686 1.00 61.91 506 SER A CA 1
ATOM 4053 C C . SER A 1 506 ? 7.096 -25.932 6.329 1.00 61.91 506 SER A C 1
ATOM 4055 O O . SER A 1 506 ? 6.006 -26.391 6.586 1.00 61.91 506 SER A O 1
ATOM 4057 N N . ASP A 1 507 ? 7.167 -24.757 5.684 1.00 66.88 507 ASP A N 1
ATOM 4058 C CA . ASP A 1 507 ? 5.963 -23.882 5.552 1.00 66.88 507 ASP A CA 1
ATOM 4059 C C . ASP A 1 507 ? 5.689 -23.282 4.153 1.00 66.88 507 ASP A C 1
ATOM 4061 O O . ASP A 1 507 ? 6.625 -23.043 3.388 1.00 66.88 507 ASP A O 1
ATOM 4065 N N . PRO A 1 508 ? 4.410 -23.012 3.794 1.00 77.69 508 PRO A N 1
ATOM 4066 C CA . PRO A 1 508 ? 4.038 -22.319 2.563 1.00 77.69 508 PRO A CA 1
ATOM 4067 C C . PRO A 1 508 ? 4.674 -20.929 2.450 1.00 77.69 508 PRO A C 1
ATOM 4069 O O . PRO A 1 508 ? 4.398 -20.054 3.277 1.00 77.69 508 PRO A O 1
ATOM 4072 N N . LEU A 1 509 ? 5.488 -20.736 1.404 1.00 85.19 509 LEU A N 1
ATOM 4073 C CA . LEU A 1 509 ? 6.013 -19.434 0.972 1.00 85.19 509 LEU A CA 1
ATOM 4074 C C . LEU A 1 509 ? 4.892 -18.491 0.525 1.00 85.19 509 LEU A C 1
ATOM 4076 O O . LEU A 1 509 ? 4.041 -18.865 -0.285 1.00 85.19 509 LEU A O 1
ATOM 4080 N N . LEU A 1 510 ? 4.965 -17.254 1.011 1.00 89.75 510 LEU A N 1
ATOM 4081 C CA . LEU A 1 510 ? 4.100 -16.144 0.636 1.00 89.75 510 LEU A CA 1
ATOM 4082 C C . LEU A 1 510 ? 4.962 -15.004 0.089 1.00 89.75 510 LEU A C 1
ATOM 4084 O O . LEU A 1 510 ? 5.871 -14.535 0.779 1.00 89.75 510 LEU A O 1
ATOM 4088 N N . VAL A 1 511 ? 4.700 -14.571 -1.145 1.00 91.06 511 VAL A N 1
ATOM 4089 C CA . VAL A 1 511 ? 5.506 -13.542 -1.823 1.00 91.06 511 VAL A CA 1
ATOM 4090 C C . VAL A 1 511 ? 4.625 -12.462 -2.446 1.00 91.06 511 VAL A C 1
ATOM 4092 O O . VAL A 1 511 ? 3.699 -12.765 -3.192 1.00 91.06 511 VAL A O 1
ATOM 4095 N N . VAL A 1 512 ? 4.939 -11.193 -2.206 1.00 92.50 512 VAL A N 1
ATOM 4096 C CA . VAL A 1 512 ? 4.396 -10.070 -2.981 1.00 92.50 512 VAL A CA 1
ATOM 4097 C C . VAL A 1 512 ? 5.459 -9.608 -3.972 1.00 92.50 512 VAL A C 1
ATOM 4099 O O . VAL A 1 512 ? 6.556 -9.225 -3.569 1.00 92.50 512 VAL A O 1
ATOM 4102 N N . VAL A 1 513 ? 5.136 -9.652 -5.262 1.00 92.56 513 VAL A N 1
ATOM 4103 C CA . VAL A 1 513 ? 5.999 -9.169 -6.343 1.00 92.56 513 VAL A CA 1
ATOM 4104 C C . VAL A 1 513 ? 5.430 -7.862 -6.873 1.00 92.56 513 VAL A C 1
ATOM 4106 O O . VAL A 1 513 ? 4.307 -7.837 -7.372 1.00 92.56 513 VAL A O 1
ATOM 4109 N N . THR A 1 514 ? 6.210 -6.790 -6.832 1.00 91.81 514 THR A N 1
ATOM 4110 C CA . THR A 1 514 ? 5.862 -5.532 -7.500 1.00 91.81 514 THR A CA 1
ATOM 4111 C C . THR A 1 514 ? 6.584 -5.445 -8.836 1.00 91.81 514 THR A C 1
ATOM 4113 O O . THR A 1 514 ? 7.786 -5.698 -8.915 1.00 91.81 514 THR A O 1
ATOM 4116 N N . THR A 1 515 ? 5.865 -5.098 -9.901 1.00 92.25 515 THR A N 1
ATOM 4117 C CA . THR A 1 515 ? 6.415 -5.044 -11.258 1.00 92.25 515 THR A CA 1
ATOM 4118 C C . THR A 1 515 ? 5.890 -3.856 -12.052 1.00 92.25 515 THR A C 1
ATOM 4120 O O . THR A 1 515 ? 4.788 -3.365 -11.815 1.00 92.25 515 THR A O 1
ATOM 4123 N N . PHE A 1 516 ? 6.669 -3.437 -13.048 1.00 90.31 516 PHE A N 1
ATOM 4124 C CA . PHE A 1 516 ? 6.269 -2.451 -14.054 1.00 90.31 516 PHE A CA 1
ATOM 4125 C C . PHE A 1 516 ? 5.844 -3.109 -15.379 1.00 90.31 516 PHE A C 1
ATOM 4127 O O . PHE A 1 516 ? 5.624 -2.429 -16.382 1.00 90.31 516 PHE A O 1
ATOM 4134 N N . SER A 1 517 ? 5.775 -4.444 -15.411 1.00 88.62 517 SER A N 1
ATOM 4135 C CA . SER A 1 517 ? 5.297 -5.206 -16.569 1.00 88.62 517 SER A CA 1
ATOM 4136 C C . SER A 1 517 ? 3.792 -5.041 -16.764 1.00 88.62 517 SER A C 1
ATOM 4138 O O . SER A 1 517 ? 3.055 -4.760 -15.818 1.00 88.62 517 SER A O 1
ATOM 4140 N N . ASN A 1 518 ? 3.315 -5.281 -17.984 1.00 87.12 518 ASN A N 1
ATOM 4141 C CA . ASN A 1 518 ? 1.885 -5.266 -18.284 1.00 87.12 518 ASN A CA 1
ATOM 4142 C C . ASN A 1 518 ? 1.159 -6.414 -17.549 1.00 87.12 518 ASN A C 1
ATOM 4144 O O . ASN A 1 518 ? 1.712 -7.499 -17.385 1.00 87.12 518 ASN A O 1
ATOM 4148 N N . ILE A 1 519 ? -0.092 -6.197 -17.137 1.00 86.44 519 ILE A N 1
ATOM 4149 C CA . ILE A 1 519 ? -0.926 -7.242 -16.525 1.00 86.44 519 ILE A CA 1
ATOM 4150 C C . ILE A 1 519 ? -1.174 -8.436 -17.458 1.00 86.44 519 ILE A C 1
ATOM 4152 O O . ILE A 1 519 ? -1.330 -9.560 -16.993 1.00 86.44 519 ILE A O 1
ATOM 4156 N N . ASN A 1 520 ? -1.127 -8.226 -18.774 1.00 85.19 520 ASN A N 1
ATOM 4157 C CA . ASN A 1 520 ? -1.324 -9.279 -19.774 1.00 85.19 520 ASN A CA 1
ATOM 4158 C C . ASN A 1 520 ? -0.075 -10.143 -20.035 1.00 85.19 520 ASN A C 1
ATOM 4160 O O . ASN A 1 520 ? -0.095 -10.987 -20.931 1.00 85.19 520 ASN A O 1
ATOM 4164 N N . THR A 1 521 ? 1.026 -9.927 -19.310 1.00 84.88 521 THR A N 1
ATOM 4165 C CA . THR A 1 521 ? 2.237 -10.748 -19.438 1.00 84.88 521 THR A CA 1
ATOM 4166 C C . THR A 1 521 ? 1.944 -12.217 -19.104 1.00 84.88 521 THR A C 1
ATOM 4168 O O . THR A 1 521 ? 1.265 -12.521 -18.121 1.00 84.88 521 THR A O 1
ATOM 4171 N N . ASN A 1 522 ? 2.467 -13.148 -19.909 1.00 85.88 522 ASN A N 1
ATOM 4172 C CA . ASN A 1 522 ? 2.180 -14.577 -19.768 1.00 85.88 522 ASN A CA 1
ATOM 4173 C C . ASN A 1 522 ? 2.962 -15.215 -18.604 1.00 85.88 522 ASN A C 1
ATOM 4175 O O . ASN A 1 522 ? 3.996 -15.852 -18.798 1.00 85.88 522 ASN A O 1
ATOM 4179 N N . ILE A 1 523 ? 2.437 -15.090 -17.384 1.00 85.81 523 ILE A N 1
ATOM 4180 C CA . ILE A 1 523 ? 3.069 -15.652 -16.178 1.00 85.81 523 ILE A CA 1
ATOM 4181 C C . ILE A 1 523 ? 3.133 -17.178 -16.206 1.00 85.81 523 ILE A C 1
ATOM 4183 O O . ILE A 1 523 ? 4.105 -17.743 -15.707 1.00 85.81 523 ILE A O 1
ATOM 4187 N N . LYS A 1 524 ? 2.126 -17.846 -16.788 1.00 84.44 524 LYS A N 1
ATOM 4188 C CA . LYS A 1 524 ? 2.138 -19.310 -16.909 1.00 84.44 524 LYS A CA 1
ATOM 4189 C C . LYS A 1 524 ? 3.371 -19.752 -17.692 1.00 84.44 524 LYS A C 1
ATOM 4191 O O . LYS A 1 524 ? 4.173 -20.505 -17.157 1.00 84.44 524 LYS A O 1
ATOM 4196 N N . GLY A 1 525 ? 3.618 -19.148 -18.855 1.00 82.81 525 GLY A N 1
ATOM 4197 C CA . GLY A 1 525 ? 4.832 -19.410 -19.634 1.00 82.81 525 GLY A CA 1
ATOM 4198 C C . GLY A 1 525 ? 6.138 -19.110 -18.880 1.00 82.81 525 GLY A C 1
ATOM 4199 O O . GLY A 1 525 ? 7.113 -19.839 -19.042 1.00 82.81 525 GLY A O 1
ATOM 4200 N N . CYS A 1 526 ? 6.169 -18.084 -18.020 1.00 81.31 526 CYS A N 1
ATOM 4201 C CA . CYS A 1 526 ? 7.358 -17.753 -17.222 1.00 81.31 526 CYS A CA 1
ATOM 4202 C C . CYS A 1 526 ? 7.663 -18.760 -16.099 1.00 81.31 526 CYS A C 1
ATOM 4204 O O . CYS A 1 526 ? 8.822 -18.880 -15.706 1.00 81.31 526 CYS A O 1
ATOM 4206 N N . LEU A 1 527 ? 6.649 -19.432 -15.546 1.00 83.38 527 LEU A N 1
ATOM 4207 C CA . LEU A 1 527 ? 6.782 -20.296 -14.363 1.00 83.38 527 LEU A CA 1
ATOM 4208 C C . LEU A 1 527 ? 6.546 -21.785 -14.636 1.00 83.38 527 LEU A C 1
ATOM 4210 O O . LEU A 1 527 ? 6.873 -22.602 -13.779 1.00 83.38 527 LEU A O 1
ATOM 4214 N N . GLU A 1 528 ? 6.030 -22.151 -15.811 1.00 76.06 528 GLU A N 1
ATOM 4215 C CA . GLU A 1 528 ? 5.754 -23.538 -16.221 1.00 76.06 528 GLU A CA 1
ATOM 4216 C C . GLU A 1 528 ? 6.980 -24.455 -16.117 1.00 76.06 528 GLU A C 1
ATOM 4218 O O . GLU A 1 528 ? 6.844 -25.646 -15.845 1.00 76.06 528 GLU A O 1
ATOM 4223 N N . THR A 1 529 ? 8.185 -23.908 -16.302 1.00 75.06 529 THR A N 1
ATOM 4224 C CA . THR A 1 529 ? 9.450 -24.645 -16.168 1.00 75.06 529 THR A CA 1
ATOM 4225 C C . THR A 1 529 ? 9.876 -24.871 -14.715 1.00 75.06 529 THR A C 1
ATOM 4227 O O . THR A 1 529 ? 10.761 -25.690 -14.473 1.00 75.06 529 THR A O 1
ATOM 4230 N N . VAL A 1 530 ? 9.266 -24.161 -13.759 1.00 74.81 530 VAL A N 1
ATOM 4231 C CA . VAL A 1 530 ? 9.629 -24.158 -12.333 1.00 74.81 530 VAL A CA 1
ATOM 4232 C C . VAL A 1 530 ? 8.613 -24.953 -11.511 1.00 74.81 530 VAL A C 1
ATOM 4234 O O . VAL A 1 530 ? 8.998 -25.858 -10.774 1.00 74.81 530 VAL A O 1
ATOM 4237 N N . LEU A 1 531 ? 7.317 -24.639 -11.633 1.00 82.56 531 LEU A N 1
ATOM 4238 C CA . LEU A 1 531 ? 6.225 -25.245 -10.856 1.00 82.56 531 LEU A CA 1
ATOM 4239 C C . LEU A 1 531 ? 4.921 -25.297 -11.667 1.00 82.56 531 LEU A C 1
ATOM 4241 O O . LEU A 1 531 ? 4.729 -24.554 -12.627 1.00 82.56 531 LEU A O 1
ATOM 4245 N N . ARG A 1 532 ? 3.966 -26.126 -11.225 1.00 84.62 532 ARG A N 1
ATOM 4246 C CA . ARG A 1 532 ? 2.570 -26.037 -11.692 1.00 84.62 532 ARG A CA 1
ATOM 4247 C C . ARG A 1 532 ? 1.874 -24.847 -11.036 1.00 84.62 532 ARG A C 1
ATOM 4249 O O . ARG A 1 532 ? 1.851 -24.760 -9.804 1.00 84.62 532 ARG A O 1
ATOM 4256 N N . VAL A 1 533 ? 1.329 -23.944 -11.853 1.00 88.88 533 VAL A N 1
ATOM 4257 C CA . VAL A 1 533 ? 0.826 -22.641 -11.398 1.00 88.88 533 VAL A CA 1
ATOM 4258 C C . VAL A 1 533 ? -0.641 -22.422 -11.766 1.00 88.88 533 VAL A C 1
ATOM 4260 O O . VAL A 1 533 ? -1.026 -22.495 -12.935 1.00 88.88 533 VAL A O 1
ATOM 4263 N N . GLN A 1 534 ? -1.430 -22.018 -10.772 1.00 91.31 534 GLN A N 1
ATOM 4264 C CA . GLN A 1 534 ? -2.752 -21.430 -10.958 1.00 91.31 534 GLN A CA 1
ATOM 4265 C C . GLN A 1 534 ? -2.617 -19.903 -10.991 1.00 91.31 534 GLN A C 1
ATOM 4267 O O . GLN A 1 534 ? -2.269 -19.291 -9.986 1.00 91.31 534 GLN A O 1
ATOM 4272 N N . VAL A 1 535 ? -2.892 -19.279 -12.139 1.00 91.94 535 VAL A N 1
ATOM 4273 C CA . VAL A 1 535 ? -2.861 -17.814 -12.300 1.00 91.94 535 VAL A CA 1
ATOM 4274 C C . VAL A 1 535 ? -4.288 -17.297 -12.409 1.00 91.94 535 VAL A C 1
ATOM 4276 O O . VAL A 1 535 ? -5.034 -17.753 -13.276 1.00 91.94 535 VAL A O 1
ATOM 4279 N N . GLU A 1 536 ? -4.648 -16.350 -11.550 1.00 92.50 536 GLU A N 1
ATOM 4280 C CA . GLU A 1 536 ? -5.954 -15.690 -11.519 1.00 92.50 536 GLU A CA 1
ATOM 4281 C C . GLU A 1 536 ? -5.759 -14.170 -11.428 1.00 92.50 536 GLU A C 1
ATOM 4283 O O . GLU A 1 536 ? -4.838 -13.681 -10.772 1.00 92.50 536 GLU A O 1
ATOM 4288 N N . THR A 1 537 ? -6.638 -13.396 -12.060 1.00 91.12 537 THR A N 1
ATOM 4289 C CA . THR A 1 537 ? -6.597 -11.927 -11.999 1.00 91.12 537 THR A CA 1
ATOM 4290 C C . THR A 1 537 ? -7.707 -11.418 -11.087 1.00 91.12 537 THR A C 1
ATOM 4292 O O . THR A 1 537 ? -8.874 -11.735 -11.311 1.00 91.12 537 THR A O 1
ATOM 4295 N N . ILE A 1 538 ? -7.385 -10.593 -10.085 1.00 88.81 538 ILE A N 1
ATOM 4296 C CA . ILE A 1 538 ? -8.367 -10.169 -9.069 1.00 88.81 538 ILE A CA 1
ATOM 4297 C C . ILE A 1 538 ? -9.552 -9.411 -9.681 1.00 88.81 538 ILE A C 1
ATOM 4299 O O . ILE A 1 538 ? -10.684 -9.588 -9.238 1.00 88.81 538 ILE A O 1
ATOM 4303 N N . SER A 1 539 ? -9.322 -8.634 -10.743 1.00 86.94 539 SER A N 1
ATOM 4304 C CA . SER A 1 539 ? -10.372 -7.881 -11.444 1.00 86.94 539 SER A CA 1
ATOM 4305 C C . SER A 1 539 ? -11.437 -8.754 -12.119 1.00 86.94 539 SER A C 1
ATOM 4307 O O . SER A 1 539 ? -12.479 -8.238 -12.517 1.00 86.94 539 SER A O 1
ATOM 4309 N N . THR A 1 540 ? -11.201 -10.063 -12.257 1.00 89.69 540 THR A N 1
ATOM 4310 C CA . THR A 1 540 ? -12.191 -11.002 -12.810 1.00 89.69 540 THR A CA 1
ATOM 4311 C C . THR A 1 540 ? -13.271 -11.379 -11.800 1.00 89.69 540 THR A C 1
ATOM 4313 O O . THR A 1 540 ? -14.376 -11.750 -12.200 1.00 89.69 540 THR A O 1
ATOM 4316 N N . PHE A 1 541 ? -12.982 -11.261 -10.502 1.00 90.75 541 PHE A N 1
ATOM 4317 C CA . PHE A 1 541 ? -13.930 -11.580 -9.444 1.00 90.75 541 PHE A CA 1
ATOM 4318 C C . PHE A 1 541 ? -14.872 -10.411 -9.192 1.00 90.75 541 PHE A C 1
ATOM 4320 O O . PHE A 1 541 ? -14.455 -9.254 -9.121 1.00 90.75 541 PHE A O 1
ATOM 4327 N N . ARG A 1 542 ? -16.157 -10.727 -9.021 1.00 90.31 542 ARG A N 1
ATOM 4328 C CA . ARG A 1 542 ? -17.185 -9.739 -8.672 1.00 90.31 542 ARG A CA 1
ATOM 4329 C C . ARG A 1 542 ? -17.766 -9.913 -7.274 1.00 90.31 542 ARG A C 1
ATOM 4331 O O . ARG A 1 542 ? -18.493 -9.032 -6.835 1.00 90.31 542 ARG A O 1
ATOM 4338 N N . THR A 1 543 ? -17.434 -11.009 -6.591 1.00 91.31 543 THR A N 1
ATOM 4339 C CA . THR A 1 543 ? -17.873 -11.322 -5.218 1.00 91.31 543 THR A CA 1
ATOM 4340 C C . THR A 1 543 ? -16.739 -11.963 -4.417 1.00 91.31 543 THR A C 1
ATOM 4342 O O . THR A 1 543 ? -15.891 -12.666 -4.982 1.00 91.31 543 THR A O 1
ATOM 4345 N N . GLU A 1 544 ? -16.749 -11.792 -3.095 1.00 91.56 544 GLU A N 1
ATOM 4346 C CA . GLU A 1 544 ? -15.820 -12.444 -2.163 1.00 91.56 544 GLU A CA 1
ATOM 4347 C C . GLU A 1 544 ? -15.909 -13.972 -2.261 1.00 91.56 544 GLU A C 1
ATOM 4349 O O . GLU A 1 544 ? -14.887 -14.657 -2.261 1.00 91.56 544 GLU A O 1
ATOM 4354 N N . ILE A 1 545 ? -17.122 -14.513 -2.405 1.00 90.44 545 ILE A N 1
ATOM 4355 C CA . ILE A 1 545 ? -17.368 -15.961 -2.467 1.00 90.44 545 ILE A CA 1
ATOM 4356 C C . ILE A 1 545 ? -16.662 -16.588 -3.676 1.00 90.44 545 ILE A C 1
ATOM 4358 O O . ILE A 1 545 ? -16.077 -17.666 -3.557 1.00 90.44 545 ILE A O 1
ATOM 4362 N N . GLN A 1 546 ? -16.673 -15.928 -4.840 1.00 93.12 546 GLN A N 1
ATOM 4363 C CA . GLN A 1 546 ? -15.964 -16.420 -6.028 1.00 93.12 546 GLN A CA 1
ATOM 4364 C C . GLN A 1 546 ? -14.456 -16.528 -5.778 1.00 93.12 546 GLN A C 1
ATOM 4366 O O . GLN A 1 546 ? -13.857 -17.564 -6.079 1.00 93.12 546 GLN A O 1
ATOM 4371 N N . LEU A 1 547 ? -13.858 -15.488 -5.190 1.00 93.81 547 LEU A N 1
ATOM 4372 C CA . LEU A 1 547 ? -12.440 -15.475 -4.841 1.00 93.81 547 LEU A CA 1
ATOM 4373 C C . LEU A 1 547 ? -12.121 -16.550 -3.793 1.00 93.81 547 LEU A C 1
ATOM 4375 O O . LEU A 1 547 ? -11.194 -17.337 -3.984 1.00 93.81 547 LEU A O 1
ATOM 4379 N N . GLN A 1 548 ? -12.910 -16.634 -2.719 1.00 92.56 548 GLN A N 1
ATOM 4380 C CA . GLN A 1 548 ? -12.742 -17.643 -1.673 1.00 92.56 548 GLN A CA 1
ATOM 4381 C C . GLN A 1 548 ? -12.806 -19.059 -2.233 1.00 92.56 548 GLN A C 1
ATOM 4383 O O . GLN A 1 548 ? -11.941 -19.864 -1.910 1.00 92.56 548 GLN A O 1
ATOM 4388 N N . ASN A 1 549 ? -13.773 -19.362 -3.099 1.00 93.25 549 ASN A N 1
ATOM 4389 C CA . ASN A 1 549 ? -13.901 -20.687 -3.702 1.00 93.25 549 ASN A CA 1
ATOM 4390 C C . ASN A 1 549 ? -12.672 -21.051 -4.543 1.00 93.25 549 ASN A C 1
ATOM 4392 O O . ASN A 1 549 ? -12.200 -22.183 -4.472 1.00 93.25 549 ASN A O 1
ATOM 4396 N N . ARG A 1 550 ? -12.116 -20.098 -5.302 1.00 94.19 550 ARG A N 1
ATOM 4397 C CA . ARG A 1 550 ? -10.900 -20.325 -6.099 1.00 94.19 550 ARG A CA 1
ATOM 4398 C C . ARG A 1 550 ? -9.653 -20.522 -5.246 1.00 94.19 550 ARG A C 1
ATOM 4400 O O . ARG A 1 550 ? -8.879 -21.435 -5.522 1.00 94.19 550 ARG A O 1
ATOM 4407 N N . VAL A 1 551 ? -9.470 -19.699 -4.215 1.00 93.75 551 VAL A N 1
ATOM 4408 C CA . VAL A 1 551 ? -8.333 -19.812 -3.288 1.00 93.75 551 VAL A CA 1
ATOM 4409 C C . VAL A 1 551 ? -8.440 -21.097 -2.465 1.00 93.75 551 VAL A C 1
ATOM 4411 O O . VAL A 1 551 ? -7.459 -21.822 -2.320 1.00 93.75 551 VAL A O 1
ATOM 4414 N N . LYS A 1 552 ? -9.639 -21.437 -1.984 1.00 93.19 552 LYS A N 1
ATOM 4415 C CA . LYS A 1 552 ? -9.910 -22.689 -1.270 1.00 93.19 552 LYS A CA 1
ATOM 4416 C C . LYS A 1 552 ? -9.618 -23.908 -2.139 1.00 93.19 552 LYS A C 1
ATOM 4418 O O . LYS A 1 552 ? -8.934 -24.818 -1.680 1.00 93.19 552 LYS A O 1
ATOM 4423 N N . HIS A 1 553 ? -10.086 -23.897 -3.389 1.00 92.44 553 HIS A N 1
ATOM 4424 C CA . HIS A 1 553 ? -9.806 -24.958 -4.352 1.00 92.44 553 HIS A CA 1
ATOM 4425 C C . HIS A 1 553 ? -8.297 -25.146 -4.544 1.00 92.44 553 HIS A C 1
ATOM 4427 O O . HIS A 1 553 ? -7.812 -26.270 -4.470 1.00 92.44 553 HIS A O 1
ATOM 4433 N N . PHE A 1 554 ? -7.537 -24.054 -4.690 1.00 92.81 554 PHE A N 1
ATOM 4434 C CA . PHE A 1 554 ? -6.080 -24.129 -4.771 1.00 92.81 554 PHE A CA 1
ATOM 4435 C C . PHE A 1 554 ? -5.466 -24.817 -3.546 1.00 92.81 554 PHE A C 1
ATOM 4437 O O . PHE A 1 554 ? -4.689 -25.754 -3.702 1.00 92.81 554 PHE A O 1
ATOM 4444 N N . TRP A 1 555 ? -5.800 -24.385 -2.327 1.00 89.75 555 TRP A N 1
ATOM 4445 C CA . TRP A 1 555 ? -5.157 -24.905 -1.114 1.00 89.75 555 TRP A CA 1
ATOM 4446 C C . TRP A 1 555 ? -5.566 -26.340 -0.779 1.00 89.75 555 TRP A C 1
ATOM 4448 O O . TRP A 1 555 ? -4.703 -27.141 -0.412 1.00 89.75 555 TRP A O 1
ATOM 4458 N N . LEU A 1 556 ? -6.844 -26.686 -0.928 1.00 87.31 556 LEU A N 1
ATOM 4459 C CA . LEU A 1 556 ? -7.390 -27.950 -0.428 1.00 87.31 556 LEU A CA 1
ATOM 4460 C C . LEU A 1 556 ? -7.549 -29.030 -1.505 1.00 87.31 556 LEU A C 1
ATOM 4462 O O . LEU A 1 556 ? -7.313 -30.196 -1.199 1.00 87.31 556 LEU A O 1
ATOM 4466 N N . ASP A 1 557 ? -7.882 -28.656 -2.744 1.00 86.69 557 ASP A N 1
ATOM 4467 C CA . ASP A 1 557 ? -8.328 -29.617 -3.766 1.00 86.69 557 ASP A CA 1
ATOM 4468 C C . ASP A 1 557 ? -7.369 -29.751 -4.963 1.00 86.69 557 ASP A C 1
ATOM 4470 O O . ASP A 1 557 ? -7.322 -30.808 -5.585 1.00 86.69 557 ASP A O 1
ATOM 4474 N N . SER A 1 558 ? -6.628 -28.695 -5.317 1.00 87.19 558 SER A N 1
ATOM 4475 C CA . SER A 1 558 ? -5.748 -28.676 -6.495 1.00 87.19 558 SER A CA 1
ATOM 4476 C C . SER A 1 558 ? -4.399 -29.366 -6.245 1.00 87.19 558 SER A C 1
ATOM 4478 O O . SER A 1 558 ? -3.865 -29.332 -5.132 1.00 87.19 558 SER A O 1
ATOM 4480 N N . ASP A 1 559 ? -3.816 -29.916 -7.314 1.00 85.12 559 ASP A N 1
ATOM 4481 C CA . ASP A 1 559 ? -2.436 -30.423 -7.370 1.00 85.12 559 ASP A CA 1
ATOM 4482 C C . ASP A 1 559 ? -1.409 -29.330 -7.733 1.00 85.12 559 ASP A C 1
ATOM 4484 O O . ASP A 1 559 ? -0.204 -29.597 -7.800 1.00 85.12 559 ASP A O 1
ATOM 4488 N N . ASP A 1 560 ? -1.864 -28.102 -8.000 1.00 86.94 560 ASP A N 1
ATOM 4489 C CA . ASP A 1 560 ? -0.984 -26.973 -8.288 1.00 86.94 560 ASP A CA 1
ATOM 4490 C C . ASP A 1 560 ? -0.142 -26.601 -7.062 1.00 86.94 560 ASP A C 1
ATOM 4492 O O . ASP A 1 560 ? -0.586 -26.647 -5.911 1.00 86.94 560 ASP A O 1
ATOM 4496 N N . GLN A 1 561 ? 1.103 -26.208 -7.320 1.00 88.06 561 GLN A N 1
ATOM 4497 C CA . GLN A 1 561 ? 2.077 -25.895 -6.275 1.00 88.06 561 GLN A CA 1
ATOM 4498 C C . GLN A 1 561 ? 2.132 -24.399 -5.974 1.00 88.06 561 GLN A C 1
ATOM 4500 O O . GLN A 1 561 ? 2.570 -24.017 -4.891 1.00 88.06 561 GLN A O 1
ATOM 4505 N N . MET A 1 562 ? 1.688 -23.545 -6.898 1.00 90.25 562 MET A N 1
ATOM 4506 C CA . MET A 1 562 ? 1.763 -22.097 -6.738 1.00 90.25 562 MET A CA 1
ATOM 4507 C C . MET A 1 562 ? 0.487 -21.393 -7.202 1.00 90.25 562 MET A C 1
ATOM 4509 O O . MET A 1 562 ? 0.054 -21.563 -8.339 1.00 90.25 562 MET A O 1
ATOM 4513 N N . LEU A 1 563 ? -0.085 -20.563 -6.332 1.00 93.75 563 LEU A N 1
ATOM 4514 C CA . LEU A 1 563 ? -1.166 -19.638 -6.665 1.00 93.75 563 LEU A CA 1
ATOM 4515 C C . LEU A 1 563 ? -0.572 -18.271 -6.990 1.00 93.75 563 LEU A C 1
ATOM 4517 O O . LEU A 1 563 ? 0.180 -17.729 -6.185 1.00 93.75 563 LEU A O 1
ATOM 4521 N N . VAL A 1 564 ? -0.937 -17.690 -8.127 1.00 93.81 564 VAL A N 1
ATOM 4522 C CA . VAL A 1 564 ? -0.570 -16.325 -8.508 1.00 93.81 564 VAL A CA 1
ATOM 4523 C C . VAL A 1 564 ? -1.832 -15.489 -8.665 1.00 93.81 564 VAL A C 1
ATOM 4525 O O . VAL A 1 564 ? -2.664 -15.777 -9.523 1.00 93.81 564 VAL A O 1
ATOM 4528 N N . LEU A 1 565 ? -1.953 -14.432 -7.863 1.00 94.12 565 LEU A N 1
ATOM 4529 C CA . LEU A 1 565 ? -3.013 -13.434 -7.979 1.00 94.12 565 LEU A CA 1
ATOM 4530 C C . LEU A 1 565 ? -2.457 -12.152 -8.606 1.00 94.12 565 LEU A C 1
ATOM 4532 O O . LEU A 1 565 ? -1.620 -11.479 -8.006 1.00 94.12 565 LEU A O 1
ATOM 4536 N N . GLN A 1 566 ? -2.924 -11.798 -9.802 1.00 93.06 566 GLN A N 1
ATOM 4537 C CA . GLN A 1 566 ? -2.528 -10.565 -10.487 1.00 93.06 566 GLN A CA 1
ATOM 4538 C C . GLN A 1 566 ? -3.467 -9.403 -10.176 1.00 93.06 566 GLN A C 1
ATOM 4540 O O . GLN A 1 566 ? -4.692 -9.547 -10.230 1.00 93.06 566 GLN A O 1
ATOM 4545 N N . CYS A 1 567 ? -2.885 -8.230 -9.927 1.00 90.38 567 CYS A N 1
ATOM 4546 C CA . CYS A 1 567 ? -3.616 -7.003 -9.624 1.00 90.38 567 CYS A CA 1
ATOM 4547 C C . CYS A 1 567 ? -3.004 -5.814 -10.364 1.00 90.38 567 CYS A C 1
ATOM 4549 O O . CYS A 1 567 ? -1.795 -5.606 -10.289 1.00 90.38 567 CYS A O 1
ATOM 4551 N N . GLU A 1 568 ? -3.832 -4.985 -10.997 1.00 87.56 568 GLU A N 1
ATOM 4552 C CA . GLU A 1 568 ? -3.410 -3.656 -11.449 1.00 87.56 568 GLU A CA 1
ATOM 4553 C C . GLU A 1 568 ? -3.806 -2.619 -10.399 1.00 87.56 568 GLU A C 1
ATOM 4555 O O . GLU A 1 568 ? -4.995 -2.402 -10.146 1.00 87.56 568 GLU A O 1
ATOM 4560 N N . VAL A 1 569 ? -2.802 -1.992 -9.778 1.00 83.19 569 VAL A N 1
ATOM 4561 C CA . VAL A 1 569 ? -2.995 -1.078 -8.637 1.00 83.19 569 VAL A CA 1
ATOM 4562 C C . VAL A 1 569 ? -3.794 0.168 -9.039 1.00 83.19 569 VAL A C 1
ATOM 4564 O O . VAL A 1 569 ? -4.603 0.650 -8.253 1.00 83.19 569 VAL A O 1
ATOM 4567 N N . ALA A 1 570 ? -3.652 0.616 -10.289 1.00 78.06 570 ALA A N 1
ATOM 4568 C CA . ALA A 1 570 ? -4.324 1.802 -10.816 1.00 78.06 570 ALA A CA 1
ATOM 4569 C C . ALA A 1 570 ? -5.846 1.650 -10.969 1.00 78.06 570 ALA A C 1
ATOM 4571 O O . ALA A 1 570 ? -6.576 2.640 -10.929 1.00 78.06 570 ALA A O 1
ATOM 4572 N N . ILE A 1 571 ? -6.323 0.425 -11.209 1.00 77.00 571 ILE A N 1
ATOM 4573 C CA . ILE A 1 571 ? -7.728 0.147 -11.550 1.00 77.00 571 ILE A CA 1
ATOM 4574 C C . ILE A 1 571 ? -8.485 -0.412 -10.342 1.00 77.00 571 ILE A C 1
ATOM 4576 O O . ILE A 1 571 ? -9.677 -0.152 -10.175 1.00 77.00 571 ILE A O 1
ATOM 4580 N N . MET A 1 572 ? -7.816 -1.209 -9.510 1.00 76.25 572 MET A N 1
ATOM 4581 C CA . MET A 1 572 ? -8.463 -1.957 -8.437 1.00 76.25 572 MET A CA 1
ATOM 4582 C C . MET A 1 572 ? -8.557 -1.179 -7.129 1.00 76.25 572 MET A C 1
ATOM 4584 O O . MET A 1 572 ? -7.656 -0.443 -6.737 1.00 76.25 572 MET A O 1
ATOM 4588 N N . ASN A 1 573 ? -9.648 -1.416 -6.397 1.00 78.19 573 ASN A N 1
ATOM 4589 C CA . ASN A 1 573 ? -9.782 -0.920 -5.036 1.00 78.19 573 ASN A CA 1
ATOM 4590 C C . ASN A 1 573 ? -8.740 -1.610 -4.141 1.00 78.19 573 ASN A C 1
ATOM 4592 O O . ASN A 1 573 ? -8.720 -2.838 -4.016 1.00 78.19 573 ASN A O 1
ATOM 4596 N N . SER A 1 574 ? -7.900 -0.811 -3.485 1.00 80.50 574 SER A N 1
ATOM 4597 C CA . SER A 1 574 ? -6.865 -1.278 -2.558 1.00 80.50 574 SER A CA 1
ATOM 4598 C C . SER A 1 574 ? -7.427 -2.176 -1.446 1.00 80.50 574 SER A C 1
ATOM 4600 O O . SER A 1 574 ? -6.746 -3.103 -1.006 1.00 80.50 574 SER A O 1
ATOM 4602 N N . ARG A 1 575 ? -8.687 -1.967 -1.033 1.00 83.44 575 ARG A N 1
ATOM 4603 C CA . ARG A 1 575 ? -9.390 -2.808 -0.051 1.00 83.44 575 ARG A CA 1
ATOM 4604 C C . ARG A 1 575 ? -9.629 -4.239 -0.560 1.00 83.44 575 ARG A C 1
ATOM 4606 O O . ARG A 1 575 ? -9.435 -5.178 0.204 1.00 83.44 575 ARG A O 1
ATOM 4613 N N . CYS A 1 576 ? -9.932 -4.437 -1.848 1.00 86.94 576 CYS A N 1
ATOM 4614 C CA . CYS A 1 576 ? -10.092 -5.781 -2.427 1.00 86.94 576 CYS A CA 1
ATOM 4615 C C . CYS A 1 576 ? -8.772 -6.560 -2.447 1.00 86.94 576 CYS A C 1
ATOM 4617 O O . CYS A 1 576 ? -8.755 -7.762 -2.196 1.00 86.94 576 CYS A O 1
ATOM 4619 N N . ILE A 1 577 ? -7.653 -5.875 -2.711 1.00 87.75 577 ILE A N 1
ATOM 4620 C CA . ILE A 1 577 ? -6.327 -6.508 -2.719 1.00 87.75 577 ILE A CA 1
ATOM 4621 C C . ILE A 1 577 ? -5.937 -6.931 -1.290 1.00 87.75 577 ILE A C 1
ATOM 4623 O O . ILE A 1 577 ? -5.445 -8.042 -1.087 1.00 87.75 577 ILE A O 1
ATOM 4627 N N . LYS A 1 578 ? -6.224 -6.092 -0.282 1.00 87.44 578 LYS A N 1
ATOM 4628 C CA . LYS A 1 578 ? -6.051 -6.442 1.142 1.00 87.44 578 LYS A CA 1
ATOM 4629 C C . LYS A 1 578 ? -6.900 -7.651 1.539 1.00 87.44 578 LYS A C 1
ATOM 4631 O O . LYS A 1 578 ? -6.381 -8.572 2.163 1.00 87.44 578 LYS A O 1
ATOM 4636 N N . LEU A 1 579 ? -8.166 -7.685 1.119 1.00 89.81 579 LEU A N 1
ATOM 4637 C CA . LEU A 1 579 ? -9.055 -8.818 1.375 1.00 89.81 579 LEU A CA 1
ATOM 4638 C C . LEU A 1 579 ? -8.541 -10.105 0.723 1.00 89.81 579 LEU A C 1
ATOM 4640 O O . LEU A 1 579 ? -8.540 -11.156 1.356 1.00 89.81 579 LEU A O 1
ATOM 4644 N N . ALA A 1 580 ? -8.045 -10.037 -0.512 1.00 91.81 580 ALA A N 1
ATOM 4645 C CA . ALA A 1 580 ? -7.470 -11.199 -1.181 1.00 91.81 580 ALA A CA 1
ATOM 4646 C C . ALA A 1 580 ? -6.239 -11.743 -0.447 1.00 91.81 580 ALA A C 1
ATOM 4648 O O . ALA A 1 580 ? -6.142 -12.953 -0.235 1.00 91.81 580 ALA A O 1
ATOM 4649 N N . LYS A 1 581 ? -5.342 -10.858 0.007 1.00 90.81 581 LYS A N 1
ATOM 4650 C CA . LYS A 1 581 ? -4.216 -11.231 0.874 1.00 90.81 581 LYS A CA 1
ATOM 4651 C C . LYS A 1 581 ? -4.710 -11.930 2.146 1.00 90.81 581 LYS A C 1
ATOM 4653 O O . LYS A 1 581 ? -4.226 -13.013 2.464 1.00 90.81 581 LYS A O 1
ATOM 4658 N N . PHE A 1 582 ? -5.705 -11.358 2.823 1.00 89.44 582 PHE A N 1
ATOM 4659 C CA . PHE A 1 582 ? -6.293 -11.932 4.036 1.00 89.44 582 PHE A CA 1
ATOM 4660 C C . PHE A 1 582 ? -6.911 -13.324 3.798 1.00 89.44 582 PHE A C 1
ATOM 4662 O O . PHE A 1 582 ? -6.682 -14.245 4.578 1.00 89.44 582 PHE A O 1
ATOM 4669 N N . ILE A 1 583 ? -7.637 -13.517 2.693 1.00 91.25 583 ILE A N 1
ATOM 4670 C CA . ILE A 1 583 ? -8.229 -14.813 2.319 1.00 91.25 583 ILE A CA 1
ATOM 4671 C C . ILE A 1 583 ? -7.142 -15.865 2.058 1.00 91.25 583 ILE A C 1
ATOM 4673 O O . ILE A 1 583 ? -7.279 -17.014 2.483 1.00 91.25 583 ILE A O 1
ATOM 4677 N N . VAL A 1 584 ? -6.053 -15.488 1.381 1.00 92.25 584 VAL A N 1
ATOM 4678 C CA . VAL A 1 584 ? -4.908 -16.384 1.150 1.00 92.25 584 VAL A CA 1
ATOM 4679 C C . VAL A 1 584 ? -4.274 -16.812 2.473 1.00 92.25 584 VAL A C 1
ATOM 4681 O O . VAL A 1 584 ? -3.996 -17.997 2.646 1.00 92.25 584 VAL A O 1
ATOM 4684 N N . GLU A 1 585 ? -4.088 -15.886 3.417 1.00 89.19 585 GLU A N 1
ATOM 4685 C CA . GLU A 1 585 ? -3.577 -16.195 4.759 1.00 89.19 585 GLU A CA 1
ATOM 4686 C C . GLU A 1 585 ? -4.506 -17.147 5.521 1.00 89.19 585 GLU A C 1
ATOM 4688 O O . GLU A 1 585 ? -4.045 -18.147 6.067 1.00 89.19 585 GLU A O 1
ATOM 4693 N N . GLN A 1 586 ? -5.817 -16.891 5.499 1.00 87.69 586 GLN A N 1
ATOM 4694 C CA . GLN A 1 586 ? -6.806 -17.721 6.188 1.00 87.69 586 GLN A CA 1
ATOM 4695 C C . GLN A 1 586 ? -6.768 -19.180 5.704 1.00 87.69 586 GLN A C 1
ATOM 4697 O O . GLN A 1 586 ? -6.704 -20.102 6.520 1.00 87.69 586 GLN A O 1
ATOM 4702 N N . TYR A 1 587 ? -6.785 -19.405 4.386 1.00 90.19 587 TYR A N 1
ATOM 4703 C CA . TYR A 1 587 ? -6.761 -20.762 3.830 1.00 90.19 587 TYR A CA 1
ATOM 4704 C C . TYR A 1 587 ? -5.382 -21.422 3.910 1.00 90.19 587 TYR A C 1
ATOM 4706 O O . TYR A 1 587 ? -5.306 -22.647 4.009 1.00 90.19 587 TYR A O 1
ATOM 4714 N N . ARG A 1 588 ? -4.294 -20.644 3.937 1.00 87.94 588 ARG A N 1
ATOM 4715 C CA . ARG A 1 588 ? -2.961 -21.162 4.272 1.00 87.94 588 ARG A CA 1
ATOM 4716 C C . ARG A 1 588 ? -2.944 -21.722 5.688 1.00 87.94 588 ARG A C 1
ATOM 4718 O O . ARG A 1 588 ? -2.469 -22.838 5.880 1.00 87.94 588 ARG A O 1
ATOM 4725 N N . ASP A 1 589 ? -3.448 -20.976 6.666 1.00 84.69 589 ASP A N 1
ATOM 4726 C CA . ASP A 1 589 ? -3.465 -21.413 8.065 1.00 84.69 589 ASP A CA 1
ATOM 4727 C C . ASP A 1 589 ? -4.372 -22.642 8.251 1.00 84.69 589 ASP A C 1
ATOM 4729 O O . ASP A 1 589 ? -4.033 -23.565 8.993 1.00 84.69 589 ASP A O 1
ATOM 4733 N N . GLU A 1 590 ? -5.489 -22.714 7.521 1.00 87.25 590 GLU A N 1
ATOM 4734 C CA . GLU A 1 590 ? -6.336 -23.911 7.455 1.00 87.25 590 GLU A CA 1
ATOM 4735 C C . GLU A 1 590 ? -5.593 -25.109 6.837 1.00 87.25 590 GLU A C 1
ATOM 4737 O O . GLU A 1 590 ? -5.579 -26.197 7.417 1.00 87.25 590 GLU A O 1
ATOM 4742 N N . PHE A 1 591 ? -4.900 -24.913 5.713 1.00 85.69 591 PHE A N 1
ATOM 4743 C CA . PHE A 1 591 ? -4.077 -25.944 5.079 1.00 85.69 591 PHE A CA 1
ATOM 4744 C C . PHE A 1 591 ? -2.968 -26.444 6.013 1.00 85.69 591 PHE A C 1
ATOM 4746 O O . PHE A 1 591 ? -2.761 -27.650 6.138 1.00 85.69 591 PHE A O 1
ATOM 4753 N N . LEU A 1 592 ? -2.292 -25.541 6.727 1.00 83.81 592 LEU A N 1
ATOM 4754 C CA . LEU A 1 592 ? -1.266 -25.869 7.718 1.00 83.81 592 LEU A CA 1
ATOM 4755 C C . LEU A 1 592 ? -1.798 -26.749 8.858 1.00 83.81 592 LEU A C 1
ATOM 4757 O O . LEU A 1 592 ? -1.057 -27.597 9.356 1.00 83.81 592 LEU A O 1
ATOM 4761 N N . ARG A 1 593 ? -3.069 -26.580 9.245 1.00 82.94 593 ARG A N 1
ATOM 4762 C CA . ARG A 1 593 ? -3.738 -27.395 10.275 1.00 82.94 593 ARG A CA 1
ATOM 4763 C C . ARG A 1 593 ? -4.140 -28.783 9.767 1.00 82.94 593 ARG A C 1
ATOM 4765 O O . ARG A 1 593 ? -4.131 -29.730 10.547 1.00 82.94 593 ARG A O 1
ATOM 4772 N N . ILE A 1 594 ? -4.512 -28.906 8.491 1.00 84.31 594 ILE A N 1
ATOM 4773 C CA . ILE A 1 594 ? -5.060 -30.147 7.910 1.00 84.31 594 ILE A CA 1
ATOM 4774 C C . ILE A 1 594 ? -3.974 -31.013 7.245 1.00 84.31 594 ILE A C 1
ATOM 4776 O O . ILE A 1 594 ? -4.135 -32.234 7.139 1.00 84.31 594 ILE A O 1
ATOM 4780 N N . ARG A 1 595 ? -2.866 -30.414 6.785 1.00 76.12 595 ARG A N 1
ATOM 4781 C CA . ARG A 1 595 ? -1.827 -31.112 6.013 1.00 76.12 595 ARG A CA 1
ATOM 4782 C C . ARG A 1 595 ? -1.232 -32.305 6.769 1.00 76.12 595 ARG A C 1
ATOM 4784 O O . ARG A 1 595 ? -0.927 -32.237 7.958 1.00 76.12 595 ARG A O 1
ATOM 4791 N N . LYS A 1 596 ? -1.007 -33.399 6.040 1.00 71.69 596 LYS A N 1
ATOM 4792 C CA . LYS A 1 596 ? -0.304 -34.589 6.540 1.00 71.69 596 LYS A CA 1
ATOM 4793 C C . LYS A 1 596 ? 1.183 -34.490 6.210 1.00 71.69 596 LYS A C 1
ATOM 4795 O O . LYS A 1 596 ? 1.565 -33.902 5.203 1.00 71.69 596 LYS A O 1
ATOM 4800 N N . VAL A 1 597 ? 2.029 -35.104 7.034 1.00 63.12 597 VAL A N 1
ATOM 4801 C CA . VAL A 1 597 ? 3.473 -35.200 6.765 1.00 63.12 597 VAL A CA 1
ATOM 4802 C C . VAL A 1 597 ? 3.685 -35.874 5.400 1.00 63.12 597 VAL A C 1
ATOM 4804 O O . VAL A 1 597 ? 3.227 -36.996 5.198 1.00 63.12 597 VAL A O 1
ATOM 4807 N N . GLY A 1 598 ? 4.337 -35.177 4.461 1.00 60.44 598 GLY A N 1
ATOM 4808 C CA . GLY A 1 598 ? 4.608 -35.663 3.099 1.00 60.44 598 GLY A CA 1
ATOM 4809 C C . GLY A 1 598 ? 3.753 -35.058 1.974 1.00 60.44 598 GLY A C 1
ATOM 4810 O O . GLY A 1 598 ? 3.975 -35.404 0.817 1.00 60.44 598 GLY A O 1
ATOM 4811 N N . THR A 1 599 ? 2.804 -34.156 2.259 1.00 67.88 599 THR A N 1
ATOM 4812 C CA . THR A 1 599 ? 2.102 -33.389 1.207 1.00 67.88 599 THR A CA 1
ATOM 4813 C C . THR A 1 599 ? 3.030 -32.396 0.504 1.00 67.88 599 THR A C 1
ATOM 4815 O O . THR A 1 599 ? 3.892 -31.794 1.147 1.00 67.88 599 THR A O 1
ATOM 4818 N N . THR A 1 600 ? 2.819 -32.188 -0.799 1.00 68.69 600 THR A N 1
ATOM 4819 C CA . THR A 1 600 ? 3.555 -31.214 -1.619 1.00 68.69 600 THR A CA 1
ATOM 4820 C C . THR A 1 600 ? 3.468 -29.806 -1.034 1.00 68.69 600 THR A C 1
ATOM 4822 O O . THR A 1 600 ? 2.409 -29.377 -0.569 1.00 68.69 600 THR A O 1
ATOM 4825 N N . SER A 1 601 ? 4.581 -29.070 -1.058 1.00 77.12 601 SER A N 1
ATOM 4826 C CA . SER A 1 601 ? 4.604 -27.672 -0.635 1.00 77.12 601 SER A CA 1
ATOM 4827 C C . SER A 1 601 ? 3.764 -26.823 -1.589 1.00 77.12 601 SER A C 1
ATOM 4829 O O . SER A 1 601 ? 3.966 -26.855 -2.802 1.00 77.12 601 SER A O 1
ATOM 4831 N N . LYS A 1 602 ? 2.809 -26.079 -1.027 1.00 87.44 602 LYS A N 1
ATOM 4832 C CA . LYS A 1 602 ? 2.023 -25.073 -1.744 1.00 87.44 602 LYS A CA 1
ATOM 4833 C C . LYS A 1 602 ? 2.549 -23.682 -1.417 1.00 87.44 602 LYS A C 1
ATOM 4835 O O . LYS A 1 602 ? 2.982 -23.430 -0.293 1.00 87.44 602 LYS A O 1
ATOM 4840 N N . HIS A 1 603 ? 2.511 -22.791 -2.394 1.00 89.81 603 HIS A N 1
ATOM 4841 C CA . HIS A 1 603 ? 3.039 -21.433 -2.331 1.00 89.81 603 HIS A CA 1
ATOM 4842 C C . HIS A 1 603 ? 2.000 -20.452 -2.876 1.00 89.81 603 HIS A C 1
ATOM 4844 O O . HIS A 1 603 ? 1.191 -20.816 -3.729 1.00 89.81 603 HIS A O 1
ATOM 4850 N N . ALA A 1 604 ? 2.019 -19.205 -2.413 1.00 92.38 604 ALA A N 1
ATOM 4851 C CA . ALA A 1 604 ? 1.163 -18.163 -2.970 1.00 92.38 604 ALA A CA 1
ATOM 4852 C C . ALA A 1 604 ? 1.950 -16.885 -3.251 1.00 92.38 604 ALA A C 1
ATOM 4854 O O . ALA A 1 604 ? 2.830 -16.479 -2.489 1.00 92.38 604 ALA A O 1
ATOM 4855 N N . CYS A 1 605 ? 1.614 -16.251 -4.367 1.00 93.44 605 CYS A N 1
ATOM 4856 C CA . CYS A 1 605 ? 2.219 -15.029 -4.843 1.00 93.44 605 CYS A CA 1
ATOM 4857 C C . CYS A 1 605 ? 1.144 -14.026 -5.263 1.00 93.44 605 CYS A C 1
ATOM 4859 O O . CYS A 1 605 ? 0.185 -14.376 -5.948 1.00 93.44 605 CYS A O 1
ATOM 4861 N N . ILE A 1 606 ? 1.313 -12.769 -4.865 1.00 93.56 606 ILE A N 1
ATOM 4862 C CA . ILE A 1 606 ? 0.497 -11.652 -5.344 1.00 93.56 606 ILE A CA 1
ATOM 4863 C C . ILE A 1 606 ? 1.395 -10.774 -6.209 1.00 93.56 606 ILE A C 1
ATOM 4865 O O . ILE A 1 606 ? 2.415 -10.287 -5.726 1.00 93.56 606 ILE A O 1
ATOM 4869 N N . ILE A 1 607 ? 1.024 -10.575 -7.473 1.00 93.56 607 ILE A N 1
ATOM 4870 C CA . ILE A 1 607 ? 1.757 -9.719 -8.410 1.00 93.56 607 ILE A CA 1
ATOM 4871 C C . ILE A 1 607 ? 1.011 -8.395 -8.561 1.00 93.56 607 ILE A C 1
ATOM 4873 O O . ILE A 1 607 ? -0.136 -8.357 -9.014 1.00 93.56 607 ILE A O 1
ATOM 4877 N N . LEU A 1 608 ? 1.679 -7.308 -8.183 1.00 91.94 608 LEU A N 1
ATOM 4878 C CA . LEU A 1 608 ? 1.193 -5.939 -8.284 1.00 91.94 608 LEU A CA 1
ATOM 4879 C C . LEU A 1 608 ? 1.804 -5.266 -9.510 1.00 91.94 608 LEU A C 1
ATOM 4881 O O . LEU A 1 608 ? 3.004 -4.996 -9.554 1.00 91.94 608 LEU A O 1
ATOM 4885 N N . HIS A 1 609 ? 0.960 -4.969 -10.490 1.00 90.88 609 HIS A N 1
ATOM 4886 C CA . HIS A 1 609 ? 1.326 -4.202 -11.673 1.00 90.88 609 HIS A CA 1
ATOM 4887 C C . HIS A 1 609 ? 1.178 -2.706 -11.378 1.00 90.88 609 HIS A C 1
ATOM 4889 O O . HIS A 1 609 ? 0.082 -2.227 -11.063 1.00 90.88 609 HIS A O 1
ATOM 4895 N N . VAL A 1 610 ? 2.295 -1.986 -11.462 1.00 88.31 610 VAL A N 1
ATOM 4896 C CA . VAL A 1 610 ? 2.441 -0.566 -11.123 1.00 88.31 610 VAL A CA 1
ATOM 4897 C C . VAL A 1 610 ? 2.940 0.211 -12.339 1.00 88.31 610 VAL A C 1
ATOM 4899 O O . VAL A 1 610 ? 3.766 -0.273 -13.107 1.00 88.31 610 VAL A O 1
ATOM 4902 N N . HIS A 1 611 ? 2.488 1.456 -12.490 1.00 84.31 611 HIS A N 1
ATOM 4903 C CA . HIS A 1 611 ? 2.982 2.370 -13.523 1.00 84.31 611 HIS A CA 1
ATOM 4904 C C . HIS A 1 611 ? 4.023 3.336 -12.951 1.00 84.31 611 HIS A C 1
ATOM 4906 O O . HIS A 1 611 ? 3.783 3.987 -11.932 1.00 84.31 611 HIS A O 1
ATOM 4912 N N . ARG A 1 612 ? 5.173 3.481 -13.622 1.00 79.38 612 ARG A N 1
ATOM 4913 C CA . ARG A 1 612 ? 6.212 4.442 -13.214 1.00 79.38 612 ARG A CA 1
ATOM 4914 C C . ARG A 1 612 ? 5.660 5.877 -13.242 1.00 79.38 612 ARG A C 1
ATOM 4916 O O . ARG A 1 612 ? 5.018 6.291 -14.205 1.00 79.38 612 ARG A O 1
ATOM 4923 N N . GLY A 1 613 ? 5.934 6.651 -12.191 1.00 67.12 613 GLY A N 1
ATOM 4924 C CA . GLY A 1 613 ? 5.645 8.090 -12.138 1.00 67.12 613 GLY A CA 1
ATOM 4925 C C . GLY A 1 613 ? 4.226 8.497 -11.744 1.00 67.12 613 GLY A C 1
ATOM 4926 O O . GLY A 1 613 ? 3.982 9.692 -11.566 1.00 67.12 613 GLY A O 1
ATOM 4927 N N . LYS A 1 614 ? 3.294 7.555 -11.561 1.00 65.25 614 LYS A N 1
ATOM 4928 C CA . LYS A 1 614 ? 2.006 7.870 -10.941 1.00 65.25 614 LYS A CA 1
ATOM 4929 C C . LYS A 1 614 ? 2.145 7.767 -9.424 1.00 65.25 614 LYS A C 1
ATOM 4931 O O . LYS A 1 614 ? 2.397 6.688 -8.900 1.00 65.25 614 LYS A O 1
ATOM 4936 N N . LYS A 1 615 ? 1.961 8.891 -8.723 1.00 55.88 615 LYS A N 1
ATOM 4937 C CA . LYS A 1 615 ? 1.714 8.905 -7.274 1.00 55.88 615 LYS A CA 1
ATOM 4938 C C . LYS A 1 615 ? 0.293 8.416 -7.027 1.00 55.88 615 LYS A C 1
ATOM 4940 O O . LYS A 1 615 ? -0.615 9.205 -6.785 1.00 55.88 615 LYS A O 1
ATOM 4945 N N . GLU A 1 616 ? 0.070 7.127 -7.212 1.00 53.59 616 GLU A N 1
ATOM 4946 C CA . GLU A 1 616 ? -1.160 6.509 -6.734 1.00 53.59 616 GLU A CA 1
ATOM 4947 C C . GLU A 1 616 ? -1.081 6.445 -5.204 1.00 53.59 616 GLU A C 1
ATOM 4949 O O . GLU A 1 616 ? 0.012 6.496 -4.638 1.00 53.59 616 GLU A O 1
ATOM 4954 N N . ASN A 1 617 ? -2.225 6.382 -4.516 1.00 52.09 617 ASN A N 1
ATOM 4955 C CA . ASN A 1 617 ? -2.254 6.062 -3.088 1.00 52.09 617 ASN A CA 1
ATOM 4956 C C . ASN A 1 617 ? -1.731 4.629 -2.940 1.00 52.09 617 ASN A C 1
ATOM 4958 O O . ASN A 1 617 ? -2.509 3.674 -2.952 1.00 52.09 617 ASN A O 1
ATOM 4962 N N . PHE A 1 618 ? -0.405 4.492 -2.927 1.00 55.03 618 PHE A N 1
ATOM 4963 C CA . PHE A 1 618 ? 0.277 3.224 -3.085 1.00 55.03 618 PHE A CA 1
ATOM 4964 C C . PHE A 1 618 ? -0.202 2.265 -2.005 1.00 55.03 618 PHE A C 1
ATOM 4966 O O . PHE A 1 618 ? -0.158 2.552 -0.806 1.00 55.03 618 PHE A O 1
ATOM 4973 N N . LEU A 1 619 ? -0.675 1.106 -2.453 1.00 59.78 619 LEU A N 1
ATOM 4974 C CA . LEU A 1 619 ? -0.929 -0.024 -1.585 1.00 59.78 619 LEU A CA 1
ATOM 4975 C C . LEU A 1 619 ? 0.423 -0.499 -1.037 1.00 59.78 619 LEU A C 1
ATOM 4977 O O . LEU A 1 619 ? 1.108 -1.299 -1.665 1.00 59.78 619 LEU A O 1
ATOM 4981 N N . SER A 1 620 ? 0.821 0.024 0.118 1.00 63.28 620 SER A N 1
ATOM 4982 C CA . SER A 1 620 ? 1.976 -0.489 0.847 1.00 63.28 620 SER A CA 1
ATOM 4983 C C . SER A 1 620 ? 1.545 -1.695 1.668 1.00 63.28 620 SER A C 1
ATOM 4985 O O . SER A 1 620 ? 0.700 -1.581 2.565 1.00 63.28 620 SER A O 1
ATOM 4987 N N . PHE A 1 621 ? 2.111 -2.854 1.345 1.00 68.38 621 PHE A N 1
ATOM 4988 C CA . PHE A 1 621 ? 2.039 -4.015 2.214 1.00 68.38 621 PHE A CA 1
ATOM 4989 C C . PHE A 1 621 ? 3.146 -3.927 3.263 1.00 68.38 621 PHE A C 1
ATOM 4991 O O . PHE A 1 621 ? 4.295 -3.628 2.953 1.00 68.38 621 PHE A O 1
ATOM 4998 N N . GLY A 1 622 ? 2.811 -4.213 4.521 1.00 65.56 622 GLY A N 1
ATOM 4999 C CA . GLY A 1 622 ? 3.832 -4.445 5.542 1.00 65.56 622 GLY A CA 1
ATOM 5000 C C . GLY A 1 622 ? 4.499 -5.813 5.365 1.00 65.56 622 GLY A C 1
ATOM 5001 O O . GLY A 1 622 ? 3.885 -6.737 4.829 1.00 65.56 622 GLY A O 1
ATOM 5002 N N . PHE A 1 623 ? 5.710 -5.977 5.900 1.00 70.62 623 PHE A N 1
ATOM 5003 C CA . PHE A 1 623 ? 6.452 -7.255 5.962 1.00 70.62 623 PHE A CA 1
ATOM 5004 C C . PHE A 1 623 ? 5.896 -8.251 7.007 1.00 70.62 623 PHE A C 1
ATOM 5006 O O . PHE A 1 623 ? 6.516 -9.262 7.341 1.00 70.62 623 PHE A O 1
ATOM 5013 N N . MET A 1 624 ? 4.704 -7.978 7.543 1.00 70.12 624 MET A N 1
ATOM 5014 C CA . MET A 1 624 ? 4.067 -8.787 8.581 1.00 70.12 624 MET A CA 1
ATOM 5015 C C . MET A 1 624 ? 3.565 -10.133 8.035 1.00 70.12 624 MET A C 1
ATOM 5017 O O . MET A 1 624 ? 3.257 -10.273 6.850 1.00 70.12 624 MET A O 1
ATOM 5021 N N . ARG A 1 625 ? 3.441 -11.122 8.934 1.00 72.00 625 ARG A N 1
ATOM 5022 C CA . ARG A 1 625 ? 2.896 -12.472 8.665 1.00 72.00 625 ARG A CA 1
ATOM 5023 C C . ARG A 1 625 ? 3.661 -13.309 7.630 1.00 72.00 625 ARG A C 1
ATOM 5025 O O . ARG A 1 625 ? 3.113 -14.238 7.046 1.00 72.00 625 ARG A O 1
ATOM 5032 N N . GLY A 1 626 ? 4.951 -13.028 7.445 1.00 74.81 626 GLY A N 1
ATOM 5033 C CA . GLY A 1 626 ? 5.845 -13.878 6.652 1.00 74.81 626 GLY A CA 1
ATOM 5034 C C . GLY A 1 626 ? 5.760 -13.670 5.139 1.00 74.81 626 GLY A C 1
ATOM 5035 O O . GLY A 1 626 ? 6.344 -14.456 4.395 1.00 74.81 626 GLY A O 1
ATOM 5036 N N . TRP A 1 627 ? 5.077 -12.619 4.677 1.00 86.06 627 TRP A N 1
ATOM 5037 C CA . TRP A 1 627 ? 5.131 -12.208 3.277 1.00 86.06 627 TRP A CA 1
ATOM 5038 C C . TRP A 1 627 ? 6.502 -11.614 2.953 1.00 86.06 627 TRP A C 1
ATOM 5040 O O . TRP A 1 627 ? 6.873 -10.561 3.473 1.00 86.06 627 TRP A O 1
ATOM 5050 N N . LYS A 1 628 ? 7.241 -12.271 2.057 1.00 87.50 628 LYS A N 1
ATOM 5051 C CA . LYS A 1 628 ? 8.444 -11.695 1.446 1.00 87.50 628 LYS A CA 1
ATOM 5052 C C . LYS A 1 628 ? 8.019 -10.721 0.352 1.00 87.50 628 LYS A C 1
ATOM 5054 O O . LYS A 1 628 ? 7.112 -11.026 -0.419 1.00 87.50 628 LYS A O 1
ATOM 5059 N N . GLN A 1 629 ? 8.661 -9.562 0.276 1.00 89.88 629 GLN A N 1
ATOM 5060 C CA . GLN A 1 629 ? 8.385 -8.571 -0.764 1.00 89.88 629 GLN A CA 1
ATOM 5061 C C . GLN A 1 629 ? 9.582 -8.447 -1.697 1.00 89.88 629 GLN A C 1
ATOM 5063 O O . GLN A 1 629 ? 10.730 -8.426 -1.245 1.00 89.88 629 GLN A O 1
ATOM 5068 N N . VAL A 1 630 ? 9.313 -8.374 -2.996 1.00 91.44 630 VAL A N 1
ATOM 5069 C CA . VAL A 1 630 ? 10.347 -8.196 -4.012 1.00 91.44 630 VAL A CA 1
ATOM 5070 C C . VAL A 1 630 ? 9.851 -7.303 -5.142 1.00 91.44 630 VAL A C 1
ATOM 5072 O O . VAL A 1 630 ? 8.704 -7.404 -5.574 1.00 91.44 630 VAL A O 1
ATOM 5075 N N . THR A 1 631 ? 10.728 -6.449 -5.653 1.00 91.69 631 THR A N 1
ATOM 5076 C CA . THR A 1 631 ? 10.497 -5.699 -6.886 1.00 91.69 631 THR A CA 1
ATOM 5077 C C . THR A 1 631 ? 11.200 -6.409 -8.037 1.00 91.69 631 THR A C 1
ATOM 5079 O O . THR A 1 631 ? 12.419 -6.577 -8.026 1.00 91.69 631 THR A O 1
ATOM 5082 N N . ILE A 1 632 ? 10.425 -6.826 -9.039 1.00 91.06 632 ILE A N 1
ATOM 5083 C CA . ILE A 1 632 ? 10.913 -7.421 -10.287 1.00 91.06 632 ILE A CA 1
ATOM 5084 C C . ILE A 1 632 ? 10.392 -6.551 -11.427 1.00 91.06 632 ILE A C 1
ATOM 5086 O O . ILE A 1 632 ? 9.214 -6.604 -11.786 1.00 91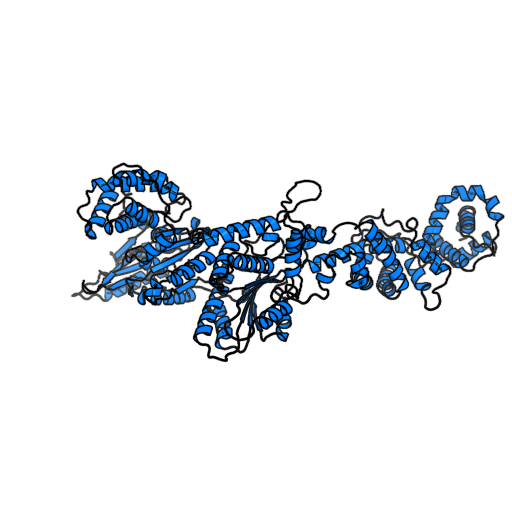.06 632 ILE A O 1
ATOM 5090 N N . GLU A 1 633 ? 11.257 -5.718 -12.003 1.00 89.62 633 GLU A N 1
ATOM 5091 C CA . GLU A 1 633 ? 10.834 -4.713 -12.986 1.00 89.62 633 GLU A CA 1
ATOM 5092 C C . GLU A 1 633 ? 10.206 -5.342 -14.236 1.00 89.62 633 GLU A C 1
ATOM 5094 O O . GLU A 1 633 ? 9.189 -4.856 -14.732 1.00 89.62 633 GLU A O 1
ATOM 5099 N N . THR A 1 634 ? 10.788 -6.440 -14.731 1.00 88.38 634 THR A N 1
ATOM 5100 C CA . THR A 1 634 ? 10.295 -7.197 -15.891 1.00 88.38 634 THR A CA 1
ATOM 5101 C C . THR A 1 634 ? 10.073 -8.656 -15.519 1.00 88.38 634 THR A C 1
ATOM 5103 O O . THR A 1 634 ? 10.997 -9.324 -15.075 1.00 88.38 634 THR A O 1
ATOM 5106 N N . LEU A 1 635 ? 8.851 -9.162 -15.694 1.00 88.25 635 LEU A N 1
ATOM 5107 C CA . LEU A 1 635 ? 8.535 -10.555 -15.357 1.00 88.25 635 LEU A CA 1
ATOM 5108 C C . LEU A 1 635 ? 9.140 -11.550 -16.358 1.00 88.25 635 LEU A C 1
ATOM 5110 O O . LEU A 1 635 ? 9.487 -12.667 -15.975 1.00 88.25 635 LEU A O 1
ATOM 5114 N N . GLU A 1 636 ? 9.252 -11.148 -17.626 1.00 86.31 636 GLU A N 1
ATOM 5115 C CA . GLU A 1 636 ? 9.829 -11.953 -18.705 1.00 86.31 636 GLU A CA 1
ATOM 5116 C C . GLU A 1 636 ? 11.363 -11.853 -18.741 1.00 86.31 636 GLU A C 1
ATOM 5118 O O . GLU A 1 636 ? 11.920 -10.796 -18.425 1.00 86.31 636 GLU A O 1
ATOM 5123 N N . PRO A 1 637 ? 12.064 -12.920 -19.170 1.00 80.12 637 PRO A N 1
ATOM 5124 C CA . PRO A 1 637 ? 13.506 -12.877 -19.367 1.00 80.12 637 PRO A CA 1
ATOM 5125 C C . PRO A 1 637 ? 13.884 -11.821 -20.407 1.00 80.12 637 PRO A C 1
ATOM 5127 O O . PRO A 1 637 ? 13.426 -11.851 -21.549 1.00 80.12 637 PRO A O 1
ATOM 5130 N N . GLN A 1 638 ? 14.759 -10.895 -20.027 1.00 71.31 638 GLN A N 1
ATOM 5131 C CA . GLN A 1 638 ? 15.319 -9.938 -20.971 1.00 71.31 638 GLN A CA 1
ATOM 5132 C C . GLN A 1 638 ? 16.445 -10.590 -21.775 1.00 71.31 638 GLN A C 1
ATOM 5134 O O . GLN A 1 638 ? 17.275 -11.313 -21.229 1.00 71.31 638 GLN A O 1
ATOM 5139 N N . GLY A 1 639 ? 16.507 -10.303 -23.078 1.00 62.34 639 GLY A N 1
ATOM 5140 C CA . GLY A 1 639 ? 17.513 -10.900 -23.964 1.00 62.34 639 GLY A CA 1
ATOM 5141 C C . GLY A 1 639 ? 18.959 -10.470 -23.681 1.00 62.34 639 GLY A C 1
ATOM 5142 O O . GLY A 1 639 ? 19.881 -11.136 -24.140 1.00 62.34 639 GLY A O 1
ATOM 5143 N N . LYS A 1 640 ? 19.173 -9.369 -22.948 1.00 70.25 640 LYS A N 1
ATOM 5144 C CA . LYS A 1 640 ? 20.498 -8.818 -22.618 1.00 70.25 640 LYS A CA 1
ATOM 5145 C C . LYS A 1 640 ? 20.547 -8.441 -21.143 1.00 70.25 640 LYS A C 1
ATOM 5147 O O . LYS A 1 640 ? 19.682 -7.708 -20.666 1.00 70.25 640 LYS A O 1
ATOM 5152 N N . HIS A 1 641 ? 21.540 -8.968 -20.432 1.00 67.50 641 HIS A N 1
ATOM 5153 C CA . HIS A 1 641 ? 21.655 -8.820 -18.985 1.00 67.50 641 HIS A CA 1
ATOM 5154 C C . HIS A 1 641 ? 22.123 -7.410 -18.612 1.00 67.50 641 HIS A C 1
ATOM 5156 O O . HIS A 1 641 ? 23.078 -6.894 -19.190 1.00 67.50 641 HIS A O 1
ATOM 5162 N N . LEU A 1 642 ? 21.489 -6.802 -17.605 1.00 73.31 642 LEU A N 1
ATOM 5163 C CA . LEU A 1 642 ? 21.817 -5.446 -17.152 1.00 73.31 642 LEU A CA 1
ATOM 5164 C C . LEU A 1 642 ? 23.275 -5.321 -16.672 1.00 73.31 642 LEU A C 1
ATOM 5166 O O . LEU A 1 642 ? 23.956 -4.373 -17.040 1.00 73.31 642 LEU A O 1
ATOM 5170 N N . LEU A 1 643 ? 23.780 -6.313 -15.931 1.00 70.38 643 LEU A N 1
ATOM 5171 C CA . LEU A 1 643 ? 25.183 -6.424 -15.508 1.00 70.38 643 LEU A CA 1
ATOM 5172 C C . LEU A 1 643 ? 26.208 -6.246 -16.638 1.00 70.38 643 LEU A C 1
ATOM 5174 O O . LEU A 1 643 ? 27.276 -5.710 -16.384 1.00 70.38 643 LEU A O 1
ATOM 5178 N N . THR A 1 644 ? 25.903 -6.675 -17.865 1.00 71.31 644 THR A N 1
ATOM 5179 C CA . THR A 1 644 ? 26.820 -6.527 -19.012 1.00 71.31 644 THR A CA 1
ATOM 5180 C C . THR A 1 644 ? 26.866 -5.086 -19.538 1.00 71.31 644 THR A C 1
ATOM 5182 O O . THR A 1 644 ? 27.740 -4.729 -20.311 1.00 71.31 644 THR A O 1
ATOM 5185 N N . ILE A 1 645 ? 25.899 -4.254 -19.152 1.00 75.00 645 ILE A N 1
ATOM 5186 C CA . ILE A 1 645 ? 25.760 -2.859 -19.590 1.00 75.00 645 ILE A CA 1
ATOM 5187 C C . ILE A 1 645 ? 26.286 -1.908 -18.506 1.00 75.00 645 ILE A C 1
ATOM 5189 O O . ILE A 1 645 ? 26.756 -0.816 -18.819 1.00 75.00 645 ILE A O 1
ATOM 5193 N N . LEU A 1 646 ? 26.195 -2.300 -17.233 1.00 74.88 646 LEU A N 1
ATOM 5194 C CA . LEU A 1 646 ? 26.628 -1.493 -16.092 1.00 74.88 646 LEU A CA 1
ATOM 5195 C C . LEU A 1 646 ? 28.150 -1.289 -16.086 1.00 74.88 646 LEU A C 1
ATOM 5197 O O . LEU A 1 646 ? 28.905 -2.195 -16.414 1.00 74.88 646 LEU A O 1
ATOM 5201 N N . ASP A 1 647 ? 28.585 -0.080 -15.721 1.00 71.44 647 ASP A N 1
ATOM 5202 C CA . ASP A 1 647 ? 29.997 0.344 -15.640 1.00 71.44 647 ASP A CA 1
ATOM 5203 C C . ASP A 1 647 ? 30.838 0.226 -16.938 1.00 71.44 647 ASP A C 1
ATOM 5205 O O . ASP A 1 647 ? 32.029 0.544 -16.931 1.00 71.44 647 ASP A O 1
ATOM 5209 N N . GLU A 1 648 ? 30.239 -0.140 -18.078 1.00 73.75 648 GLU A N 1
ATOM 5210 C CA . GLU A 1 648 ? 30.899 -0.128 -19.388 1.00 73.75 648 GLU A CA 1
ATOM 5211 C C . GLU A 1 648 ? 30.678 1.185 -20.169 1.00 73.75 648 GLU A C 1
ATOM 5213 O O . GLU A 1 648 ? 29.653 1.875 -20.054 1.00 73.75 648 GLU A O 1
ATOM 5218 N N . SER A 1 649 ? 31.652 1.538 -21.019 1.00 79.56 649 SER A N 1
ATOM 5219 C CA . SER A 1 649 ? 31.484 2.623 -21.986 1.00 79.56 649 SER A CA 1
ATOM 5220 C C . SER A 1 649 ? 30.475 2.218 -23.062 1.00 79.56 649 SER A C 1
ATOM 5222 O O . SER A 1 649 ? 30.402 1.058 -23.469 1.00 79.56 649 SER A O 1
ATOM 5224 N N . VAL A 1 650 ? 29.727 3.194 -23.587 1.00 80.94 650 VAL A N 1
ATOM 5225 C CA . VAL A 1 650 ? 28.788 2.960 -24.700 1.00 80.94 650 VAL A CA 1
ATOM 5226 C C . VAL A 1 650 ? 29.502 2.299 -25.886 1.00 80.94 650 VAL A C 1
ATOM 5228 O O . VAL A 1 650 ? 28.940 1.422 -26.535 1.00 80.94 650 VAL A O 1
ATOM 5231 N N . THR A 1 651 ? 30.759 2.671 -26.135 1.00 79.75 651 THR A N 1
ATOM 5232 C CA . THR A 1 651 ? 31.585 2.107 -27.206 1.00 79.75 651 THR A CA 1
ATOM 5233 C C . THR A 1 651 ? 31.906 0.628 -27.003 1.00 79.75 651 THR A C 1
ATOM 5235 O O . THR A 1 651 ? 31.804 -0.144 -27.955 1.00 79.75 651 THR A O 1
ATOM 5238 N N . ASN A 1 652 ? 32.228 0.205 -25.779 1.00 82.19 652 ASN A N 1
ATOM 5239 C CA . ASN A 1 652 ? 32.488 -1.202 -25.475 1.00 82.19 652 ASN A CA 1
ATOM 5240 C C . ASN A 1 652 ? 31.214 -2.032 -25.622 1.00 82.19 652 ASN A C 1
ATOM 5242 O O . ASN A 1 652 ? 31.231 -3.036 -26.329 1.00 82.19 652 ASN A O 1
ATOM 5246 N N . ILE A 1 653 ? 30.094 -1.546 -25.082 1.00 82.00 653 ILE A N 1
ATOM 5247 C CA . ILE A 1 653 ? 28.793 -2.224 -25.167 1.00 82.00 653 ILE A CA 1
ATOM 5248 C C . ILE A 1 653 ? 28.380 -2.428 -26.627 1.00 82.00 653 ILE A C 1
ATOM 5250 O O . ILE A 1 653 ? 27.918 -3.509 -26.989 1.00 82.00 653 ILE A O 1
ATOM 5254 N N . ILE A 1 654 ? 28.574 -1.414 -27.480 1.00 83.00 654 ILE A N 1
ATOM 5255 C CA . ILE A 1 654 ? 28.267 -1.488 -28.917 1.00 83.00 654 ILE A CA 1
ATOM 5256 C C . ILE A 1 654 ? 29.140 -2.524 -29.647 1.00 83.00 654 ILE A C 1
ATOM 5258 O O . ILE A 1 654 ? 28.743 -3.052 -30.687 1.00 83.00 654 ILE A O 1
ATOM 5262 N N . ASN A 1 655 ? 30.324 -2.833 -29.123 1.00 82.06 655 ASN A N 1
ATOM 5263 C CA . ASN A 1 655 ? 31.237 -3.808 -29.712 1.00 82.06 655 ASN A CA 1
ATOM 5264 C C . ASN A 1 655 ? 31.044 -5.232 -29.170 1.00 82.06 655 ASN A C 1
ATOM 5266 O O . ASN A 1 655 ? 31.383 -6.181 -29.874 1.00 82.06 655 ASN A O 1
ATOM 5270 N N . THR A 1 656 ? 30.511 -5.395 -27.957 1.00 80.94 656 THR A N 1
ATOM 5271 C CA . THR A 1 656 ? 30.412 -6.691 -27.268 1.00 80.94 656 THR A CA 1
ATOM 5272 C C . THR A 1 656 ? 28.960 -7.140 -27.079 1.00 80.94 656 THR A C 1
ATOM 5274 O O . THR A 1 656 ? 28.497 -8.064 -27.745 1.00 80.94 656 THR A O 1
ATOM 5277 N N . ALA A 1 657 ? 28.231 -6.497 -26.167 1.00 78.19 657 ALA A N 1
ATOM 5278 C CA . ALA A 1 657 ? 26.950 -6.961 -25.640 1.00 78.19 657 ALA A CA 1
ATOM 5279 C C . ALA A 1 657 ? 25.747 -6.544 -26.496 1.00 78.19 657 ALA A C 1
ATOM 5281 O O . ALA A 1 657 ? 24.736 -7.252 -26.577 1.00 78.19 657 ALA A O 1
ATOM 5282 N N . TYR A 1 658 ? 25.836 -5.389 -27.153 1.00 82.62 658 TYR A N 1
ATOM 5283 C CA . TYR A 1 658 ? 24.831 -4.903 -28.087 1.00 82.62 658 TYR A CA 1
ATOM 5284 C C . TYR A 1 658 ? 25.463 -4.453 -29.406 1.00 82.62 658 TYR A C 1
ATOM 5286 O O . TYR A 1 658 ? 25.581 -3.251 -29.631 1.00 82.62 658 TYR A O 1
ATOM 5294 N N . PRO A 1 659 ? 25.786 -5.410 -30.296 1.00 86.88 659 PRO A N 1
ATOM 5295 C CA . PRO A 1 659 ? 26.435 -5.132 -31.571 1.00 86.88 659 PRO A CA 1
ATOM 5296 C C . PRO A 1 659 ? 25.756 -4.001 -32.354 1.00 86.88 659 PRO A C 1
ATOM 5298 O O . PRO A 1 659 ? 24.525 -3.965 -32.476 1.00 86.88 659 PRO A O 1
ATOM 5301 N N . PHE A 1 660 ? 26.560 -3.084 -32.901 1.00 87.81 660 PHE A N 1
ATOM 5302 C CA . PHE A 1 660 ? 26.099 -1.984 -33.760 1.00 87.81 660 PHE A CA 1
ATOM 5303 C C . PHE A 1 660 ? 25.175 -2.473 -34.881 1.00 87.81 660 PHE A C 1
ATOM 5305 O O . PHE A 1 660 ? 24.192 -1.819 -35.213 1.00 87.81 660 PHE A O 1
ATOM 5312 N N . GLU A 1 661 ? 25.480 -3.638 -35.436 1.00 87.88 661 GLU A N 1
ATOM 5313 C CA . GLU A 1 661 ? 24.775 -4.292 -36.530 1.00 87.88 661 GLU A CA 1
ATOM 5314 C C . GLU A 1 661 ? 23.316 -4.602 -36.144 1.00 87.88 661 GLU A C 1
ATOM 5316 O O . GLU A 1 661 ? 22.390 -4.337 -36.916 1.00 87.88 661 GLU A O 1
ATOM 5321 N N . ASP A 1 662 ? 23.091 -5.074 -34.912 1.00 86.56 662 ASP A N 1
ATOM 5322 C CA . ASP A 1 662 ? 21.753 -5.341 -34.376 1.00 86.56 662 ASP A CA 1
ATOM 5323 C C . ASP A 1 662 ? 20.976 -4.045 -34.123 1.00 86.56 662 ASP A C 1
ATOM 5325 O O . ASP A 1 662 ? 19.776 -3.972 -34.400 1.00 86.56 662 ASP A O 1
ATOM 5329 N N . ILE A 1 663 ? 21.653 -3.018 -33.592 1.00 87.25 663 ILE A N 1
ATOM 5330 C CA . ILE A 1 663 ? 21.059 -1.695 -33.341 1.00 87.25 663 ILE A CA 1
ATOM 5331 C C . ILE A 1 663 ? 20.636 -1.060 -34.665 1.00 87.25 663 ILE A C 1
ATOM 5333 O O . ILE A 1 663 ? 19.507 -0.584 -34.794 1.00 87.25 663 ILE A O 1
ATOM 5337 N N . LEU A 1 664 ? 21.530 -1.084 -35.656 1.00 88.31 664 LEU A N 1
ATOM 5338 C CA . LEU A 1 664 ? 21.283 -0.555 -36.987 1.00 88.31 664 LEU A CA 1
ATOM 5339 C C . LEU A 1 664 ? 20.089 -1.264 -37.617 1.00 88.31 664 LEU A C 1
ATOM 5341 O O . LEU A 1 664 ? 19.186 -0.593 -38.097 1.00 88.31 664 LEU A O 1
ATOM 5345 N N . LYS A 1 665 ? 20.018 -2.596 -37.548 1.00 87.62 665 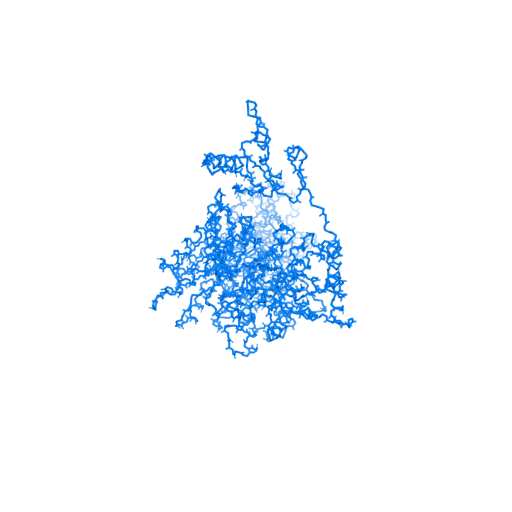LYS A N 1
ATOM 5346 C CA . LYS A 1 665 ? 18.884 -3.358 -38.088 1.00 87.62 665 LYS A CA 1
ATOM 5347 C C . LYS A 1 665 ? 17.535 -2.936 -37.491 1.00 87.62 665 LYS A C 1
ATOM 5349 O O . LYS A 1 665 ? 16.535 -2.952 -38.203 1.00 87.62 665 LYS A O 1
ATOM 5354 N N . GLN A 1 666 ? 17.493 -2.560 -36.212 1.00 86.94 666 GLN A N 1
ATOM 5355 C CA . GLN A 1 666 ? 16.265 -2.096 -35.554 1.00 86.94 666 GLN A CA 1
ATOM 5356 C C . GLN A 1 666 ? 15.908 -0.645 -35.900 1.00 86.94 666 GLN A C 1
ATOM 5358 O O . GLN A 1 666 ? 14.733 -0.332 -36.074 1.00 86.94 666 GLN A O 1
ATOM 5363 N N . GLU A 1 667 ? 16.900 0.244 -35.989 1.00 89.44 667 GLU A N 1
ATOM 5364 C CA . GLU A 1 667 ? 16.670 1.689 -36.130 1.00 89.44 667 GLU A CA 1
ATOM 5365 C C . GLU A 1 667 ? 16.786 2.197 -37.579 1.00 89.44 667 GLU A C 1
ATOM 5367 O O . GLU A 1 667 ? 16.365 3.319 -37.856 1.00 89.44 667 GLU A O 1
ATOM 5372 N N . LEU A 1 668 ? 17.303 1.400 -38.524 1.00 88.19 668 LEU A N 1
ATOM 5373 C CA . LEU A 1 668 ? 17.544 1.807 -39.918 1.00 88.19 668 LEU A CA 1
ATOM 5374 C C . LEU A 1 668 ? 16.290 2.390 -40.570 1.00 88.19 668 LEU A C 1
ATOM 5376 O O . LEU A 1 668 ? 16.342 3.466 -41.162 1.00 88.19 668 LEU A O 1
ATOM 5380 N N . SER A 1 669 ? 15.151 1.713 -40.417 1.00 86.69 669 SER A N 1
ATOM 5381 C CA . SER A 1 669 ? 13.886 2.186 -40.981 1.00 86.69 669 SER A CA 1
ATOM 5382 C C . SER A 1 669 ? 13.468 3.536 -40.392 1.00 86.69 669 SER A C 1
ATOM 5384 O O . SER A 1 669 ? 13.005 4.398 -41.131 1.00 86.69 669 SER A O 1
ATOM 5386 N N . TRP A 1 670 ? 13.686 3.763 -39.093 1.00 88.69 670 TRP A N 1
ATOM 5387 C CA . TRP A 1 670 ? 13.408 5.058 -38.467 1.00 88.69 670 TRP A CA 1
ATOM 5388 C C . TRP A 1 670 ? 14.338 6.153 -39.003 1.00 88.69 670 TRP A C 1
ATOM 5390 O O . TRP A 1 670 ? 13.864 7.228 -39.360 1.00 88.69 670 TRP A O 1
ATOM 5400 N N . CYS A 1 671 ? 15.637 5.865 -39.140 1.00 87.06 671 CYS A N 1
ATOM 5401 C CA . CYS A 1 671 ? 16.615 6.799 -39.703 1.00 87.06 671 CYS A CA 1
ATOM 5402 C C . CYS A 1 671 ? 16.267 7.216 -41.141 1.00 87.06 671 CYS A C 1
ATOM 5404 O O . CYS A 1 671 ? 16.416 8.385 -41.493 1.00 87.06 671 CYS A O 1
ATOM 5406 N N . LEU A 1 672 ? 15.791 6.278 -41.967 1.00 84.75 672 LEU A N 1
ATOM 5407 C CA . LEU A 1 672 ? 15.356 6.561 -43.338 1.00 84.75 672 LEU A CA 1
ATOM 5408 C C . LEU A 1 672 ? 14.089 7.433 -43.372 1.00 84.75 672 LEU A C 1
ATOM 5410 O O . LEU A 1 672 ? 14.000 8.330 -44.205 1.00 84.75 672 LEU A O 1
ATOM 5414 N N . LEU A 1 673 ? 13.156 7.232 -42.436 1.00 85.12 673 LEU A N 1
ATOM 5415 C CA . LEU A 1 673 ? 11.930 8.036 -42.296 1.00 85.12 673 LEU A CA 1
ATOM 5416 C C . LEU A 1 673 ? 12.169 9.460 -41.761 1.00 85.12 673 LEU A C 1
ATOM 5418 O O . LEU A 1 673 ? 11.266 10.294 -41.792 1.00 85.12 673 LEU A O 1
ATOM 5422 N N . CYS A 1 674 ? 13.368 9.781 -41.269 1.00 83.38 674 CYS A N 1
ATOM 5423 C CA . CYS A 1 674 ? 13.716 11.167 -40.937 1.00 83.38 674 CYS A CA 1
ATOM 5424 C C . CYS A 1 674 ? 13.852 12.056 -42.184 1.00 83.38 674 CYS A C 1
ATOM 5426 O O . CYS A 1 674 ? 13.838 13.285 -42.072 1.00 83.38 674 CYS A O 1
ATOM 5428 N N . MET A 1 675 ? 14.021 11.450 -43.361 1.00 83.62 675 MET A N 1
ATOM 5429 C CA . MET A 1 675 ? 14.176 12.151 -44.628 1.00 83.62 675 MET A CA 1
ATOM 5430 C C . MET A 1 675 ? 12.834 12.262 -45.345 1.00 83.62 675 MET A C 1
ATOM 5432 O O . MET A 1 675 ? 12.129 11.274 -45.535 1.00 83.62 675 MET A O 1
ATOM 5436 N N . LYS A 1 676 ? 12.514 13.469 -45.805 1.00 80.81 676 LYS A N 1
ATOM 5437 C CA . LYS A 1 676 ? 11.314 13.741 -46.585 1.00 80.81 676 LYS A CA 1
ATOM 5438 C C . LYS A 1 676 ? 11.572 13.438 -48.057 1.00 80.81 676 LYS A C 1
ATOM 5440 O O . LYS A 1 676 ? 12.159 14.253 -48.773 1.00 80.81 676 LYS A O 1
ATOM 5445 N N . TYR A 1 677 ? 11.109 12.276 -48.499 1.00 77.88 677 TYR A N 1
ATOM 5446 C CA . TYR A 1 677 ? 11.112 11.899 -49.909 1.00 77.88 677 TYR A CA 1
ATOM 5447 C C . TYR A 1 677 ? 9.890 12.486 -50.641 1.00 77.88 677 TYR A C 1
ATOM 5449 O O . TYR A 1 677 ? 8.819 12.624 -50.039 1.00 77.88 677 TYR A O 1
ATOM 5457 N N . PRO A 1 678 ? 10.013 12.846 -51.930 1.00 73.06 678 PRO A N 1
ATOM 5458 C CA . PRO A 1 678 ? 8.851 13.154 -52.752 1.00 73.06 678 PRO A CA 1
ATOM 5459 C C . PRO A 1 678 ? 7.939 11.922 -52.922 1.00 73.06 678 PRO A C 1
ATOM 5461 O O . PRO A 1 678 ? 8.356 10.777 -52.764 1.00 73.06 678 PRO A O 1
ATOM 5464 N N . SER A 1 679 ? 6.646 12.158 -53.172 1.00 70.94 679 SER A N 1
ATOM 5465 C CA . SER A 1 679 ? 5.613 11.105 -53.240 1.00 70.94 679 SER A CA 1
ATOM 5466 C C . SER A 1 679 ? 5.577 10.371 -54.589 1.00 70.94 679 SER A C 1
ATOM 5468 O O . SER A 1 679 ? 4.503 10.094 -55.120 1.00 70.94 679 SER A O 1
ATOM 5470 N N . ASP A 1 680 ? 6.740 10.101 -55.168 1.00 76.31 680 ASP A N 1
ATOM 5471 C CA . ASP A 1 680 ? 6.919 9.397 -56.435 1.00 76.31 680 ASP A CA 1
ATOM 5472 C C . ASP A 1 680 ? 7.275 7.913 -56.229 1.00 76.31 680 ASP A C 1
ATOM 5474 O O . ASP A 1 680 ? 7.806 7.505 -55.193 1.00 76.31 680 ASP A O 1
ATOM 5478 N N . GLU A 1 681 ? 6.958 7.082 -57.226 1.00 71.75 681 GLU A N 1
ATOM 5479 C CA . GLU A 1 681 ? 7.211 5.635 -57.186 1.00 71.75 681 GLU A CA 1
ATOM 5480 C C . GLU A 1 681 ? 8.714 5.311 -57.095 1.00 71.75 681 GLU A C 1
ATOM 5482 O O . GLU A 1 681 ? 9.107 4.368 -56.400 1.00 71.75 681 GLU A O 1
ATOM 5487 N N . ASP A 1 682 ? 9.563 6.137 -57.716 1.00 70.19 682 ASP A N 1
ATOM 5488 C CA . ASP A 1 682 ? 11.020 5.975 -57.697 1.00 70.19 682 ASP A CA 1
ATOM 5489 C C . ASP A 1 682 ? 11.584 6.168 -56.281 1.00 70.19 682 ASP A C 1
ATOM 5491 O O . ASP A 1 682 ? 12.386 5.352 -55.820 1.00 70.19 682 ASP A O 1
ATOM 5495 N N . SER A 1 683 ? 11.109 7.173 -55.541 1.00 72.94 683 SER A N 1
ATOM 5496 C CA . SER A 1 683 ? 11.462 7.399 -54.133 1.00 72.94 683 SER A CA 1
ATOM 5497 C C . SER A 1 683 ? 11.075 6.234 -53.211 1.00 72.94 683 SER A C 1
ATOM 5499 O O . SER A 1 683 ? 11.852 5.853 -52.331 1.00 72.94 683 SER A O 1
ATOM 5501 N N . ILE A 1 684 ? 9.909 5.612 -53.420 1.00 74.25 684 ILE A N 1
ATOM 5502 C CA . ILE A 1 684 ? 9.465 4.443 -52.634 1.00 74.25 684 ILE A CA 1
ATOM 5503 C C . ILE A 1 684 ? 10.345 3.223 -52.931 1.00 74.25 684 ILE A C 1
ATOM 5505 O O . ILE A 1 684 ? 10.756 2.504 -52.014 1.00 74.25 684 ILE A O 1
ATOM 5509 N N . ASN A 1 685 ? 10.659 2.989 -54.206 1.00 76.88 685 ASN A N 1
ATOM 5510 C CA . ASN A 1 685 ? 11.553 1.908 -54.614 1.00 76.88 685 ASN A CA 1
ATOM 5511 C C . ASN A 1 685 ? 12.975 2.125 -54.079 1.00 76.88 685 ASN A C 1
ATOM 5513 O O . ASN A 1 685 ? 13.606 1.171 -53.621 1.00 76.88 685 ASN A O 1
ATOM 5517 N N . ARG A 1 686 ? 13.446 3.375 -54.045 1.00 75.19 686 ARG A N 1
ATOM 5518 C CA . ARG A 1 686 ? 14.743 3.759 -53.475 1.00 75.19 686 ARG A CA 1
ATOM 5519 C C . ARG A 1 686 ? 14.802 3.529 -51.966 1.00 75.19 686 ARG A C 1
ATOM 5521 O O . ARG A 1 686 ? 15.756 2.922 -51.493 1.00 75.19 686 ARG A O 1
ATOM 5528 N N . LEU A 1 687 ? 13.762 3.898 -51.219 1.00 79.81 687 LEU A N 1
ATOM 5529 C CA . LEU A 1 687 ? 13.641 3.588 -49.788 1.00 79.81 687 LEU A CA 1
ATOM 5530 C C . LEU A 1 687 ? 13.672 2.079 -49.505 1.00 79.81 687 LEU A C 1
ATOM 5532 O O . LEU A 1 687 ? 14.364 1.631 -48.587 1.00 79.81 687 LEU A O 1
ATOM 5536 N N . ARG A 1 688 ? 12.943 1.283 -50.299 1.00 80.44 688 ARG A N 1
ATOM 5537 C CA . ARG A 1 688 ? 12.934 -0.183 -50.172 1.00 80.44 688 ARG A CA 1
ATOM 5538 C C . ARG A 1 688 ? 14.311 -0.775 -50.468 1.00 80.44 688 ARG A C 1
ATOM 5540 O O . ARG A 1 688 ? 14.758 -1.640 -49.719 1.00 80.44 688 ARG A O 1
ATOM 5547 N N . MET A 1 689 ? 14.968 -0.284 -51.519 1.00 82.12 689 MET A N 1
ATOM 5548 C CA . MET A 1 689 ? 16.332 -0.659 -51.882 1.00 82.12 689 MET A CA 1
ATOM 5549 C C . MET A 1 689 ? 17.287 -0.374 -50.721 1.00 82.12 689 MET A C 1
ATOM 5551 O O . MET A 1 689 ? 17.885 -1.317 -50.211 1.00 82.12 689 MET A O 1
ATOM 5555 N N . LEU A 1 690 ? 17.325 0.861 -50.206 1.00 82.06 690 LEU A N 1
ATOM 5556 C CA . LEU A 1 690 ? 18.215 1.258 -49.108 1.00 82.06 690 LEU A CA 1
ATOM 5557 C C . LEU A 1 690 ? 18.021 0.389 -47.860 1.00 82.06 690 LEU A C 1
ATOM 5559 O O . LEU A 1 690 ? 18.994 -0.088 -47.281 1.00 82.06 690 LEU A O 1
ATOM 5563 N N . ASN A 1 691 ? 16.772 0.130 -47.464 1.00 83.00 691 ASN A N 1
ATOM 5564 C CA . ASN A 1 691 ? 16.480 -0.684 -46.281 1.00 83.00 691 ASN A CA 1
ATOM 5565 C C . ASN A 1 691 ? 16.943 -2.149 -46.439 1.00 83.00 691 ASN A C 1
ATOM 5567 O O . ASN A 1 691 ? 17.200 -2.821 -45.442 1.00 83.00 691 ASN A O 1
ATOM 5571 N N . SER A 1 692 ? 17.050 -2.647 -47.677 1.00 81.06 692 SER A N 1
ATOM 5572 C CA . SER A 1 692 ? 17.495 -4.014 -47.975 1.00 81.06 692 SER A CA 1
ATOM 5573 C C . SER A 1 692 ? 18.996 -4.133 -48.260 1.00 81.06 692 SER A C 1
ATOM 5575 O O . SER A 1 692 ? 19.617 -5.072 -47.768 1.00 81.06 692 SER A O 1
ATOM 5577 N N . GLU A 1 693 ? 19.582 -3.194 -49.006 1.00 80.81 693 GLU A N 1
ATOM 5578 C CA . GLU A 1 693 ? 20.974 -3.251 -49.469 1.00 80.81 693 GLU A CA 1
ATOM 5579 C C . GLU A 1 693 ? 21.956 -2.825 -48.372 1.00 80.81 693 GLU A C 1
ATOM 5581 O O . GLU A 1 693 ? 22.983 -3.474 -48.204 1.00 80.81 693 GLU A O 1
ATOM 5586 N N . ILE A 1 694 ? 21.624 -1.835 -47.529 1.00 83.06 694 ILE A N 1
ATOM 5587 C CA . ILE A 1 694 ? 22.510 -1.392 -46.428 1.00 83.06 694 ILE A CA 1
ATOM 5588 C C . ILE A 1 694 ? 22.910 -2.563 -45.516 1.00 83.06 694 ILE A C 1
ATOM 5590 O O . ILE A 1 694 ? 24.054 -2.644 -45.075 1.00 83.06 694 ILE A O 1
ATOM 5594 N N . LEU A 1 695 ? 21.982 -3.489 -45.252 1.00 82.06 695 LEU A N 1
ATOM 5595 C CA . LEU A 1 695 ? 22.222 -4.655 -44.397 1.00 82.06 695 LEU A CA 1
ATOM 5596 C C . LEU A 1 695 ? 23.029 -5.770 -45.089 1.00 82.06 695 LEU A C 1
ATOM 5598 O O . LEU A 1 695 ? 23.478 -6.691 -44.410 1.00 82.06 695 LEU A O 1
ATOM 5602 N N . GLN A 1 696 ? 23.211 -5.708 -46.412 1.00 83.00 696 GLN A N 1
ATOM 5603 C CA . GLN A 1 696 ? 23.944 -6.701 -47.209 1.00 83.00 696 GLN A CA 1
ATOM 5604 C C . GLN A 1 696 ? 25.424 -6.349 -47.415 1.00 83.00 696 GLN A C 1
ATOM 5606 O O . GLN A 1 696 ? 26.177 -7.203 -47.876 1.00 83.00 696 GLN A O 1
ATOM 5611 N N . HIS A 1 697 ? 25.851 -5.136 -47.042 1.00 82.62 697 HIS A N 1
ATOM 5612 C CA . HIS A 1 697 ? 27.210 -4.623 -47.249 1.00 82.62 697 HIS A CA 1
ATOM 5613 C C . HIS A 1 697 ? 27.961 -4.420 -45.913 1.00 82.62 697 HIS A C 1
ATOM 5615 O O . HIS A 1 697 ? 27.882 -3.343 -45.314 1.00 82.62 697 HIS A O 1
ATOM 5621 N N . PRO A 1 698 ? 28.736 -5.412 -45.421 1.00 81.88 698 PRO A N 1
ATOM 5622 C CA . PRO A 1 698 ? 29.453 -5.312 -44.143 1.00 81.88 698 PRO A CA 1
ATOM 5623 C C . PRO A 1 698 ? 30.484 -4.179 -44.098 1.00 81.88 698 PRO A C 1
ATOM 5625 O O . PRO A 1 698 ? 30.682 -3.563 -43.052 1.00 81.88 698 PRO A O 1
ATOM 5628 N N . SER A 1 699 ? 31.128 -3.875 -45.230 1.00 79.62 699 SER A N 1
ATOM 5629 C CA . SER A 1 699 ? 32.129 -2.809 -45.318 1.00 79.62 699 SER A CA 1
ATOM 5630 C C . SER A 1 699 ? 31.499 -1.426 -45.091 1.00 79.62 699 SER A C 1
ATOM 5632 O O . SER A 1 699 ? 32.087 -0.589 -44.405 1.00 79.62 699 SER A O 1
ATOM 5634 N N . PHE A 1 700 ? 30.272 -1.218 -45.582 1.00 82.69 700 PHE A N 1
ATOM 5635 C CA . PHE A 1 700 ? 29.480 -0.011 -45.348 1.00 82.69 700 PHE A CA 1
ATOM 5636 C C . PHE A 1 700 ? 29.101 0.130 -43.871 1.00 82.69 700 PHE A C 1
ATOM 5638 O O . PHE A 1 700 ? 29.265 1.197 -43.277 1.00 82.69 700 PHE A O 1
ATOM 5645 N N . ILE A 1 701 ? 28.643 -0.967 -43.260 1.00 84.69 701 ILE A N 1
ATOM 5646 C CA . ILE A 1 701 ? 28.281 -1.006 -41.839 1.00 84.69 701 ILE A CA 1
ATOM 5647 C C . ILE A 1 701 ? 29.505 -0.701 -40.964 1.00 84.69 701 ILE A C 1
ATOM 5649 O O . ILE A 1 701 ? 29.381 0.068 -40.013 1.00 84.69 701 ILE A O 1
ATOM 5653 N N . SER A 1 702 ? 30.689 -1.217 -41.315 1.00 84.81 702 SER A N 1
ATOM 5654 C CA . SER A 1 702 ? 31.946 -0.906 -40.616 1.00 84.81 702 SER A CA 1
ATOM 5655 C C . SER A 1 702 ? 32.280 0.586 -40.665 1.00 84.81 702 SER A C 1
ATOM 5657 O O . SER A 1 702 ? 32.597 1.171 -39.633 1.00 84.81 702 SER A O 1
ATOM 5659 N N . CYS A 1 703 ? 32.145 1.235 -41.828 1.00 82.88 703 CYS A N 1
ATOM 5660 C CA . CYS A 1 703 ? 32.370 2.679 -41.948 1.00 82.88 703 CYS A CA 1
ATOM 5661 C C . CYS A 1 703 ? 31.383 3.489 -41.090 1.00 82.88 703 CYS A C 1
ATOM 5663 O O . CYS A 1 703 ? 31.786 4.418 -40.389 1.00 82.88 703 CYS A O 1
ATOM 5665 N N . LEU A 1 704 ? 30.095 3.123 -41.098 1.00 85.38 704 LEU A N 1
ATOM 5666 C CA . LEU A 1 704 ? 29.093 3.754 -40.230 1.00 85.38 704 LEU A CA 1
ATOM 5667 C C . LEU A 1 704 ? 29.414 3.540 -38.744 1.00 85.38 704 LEU A C 1
ATOM 5669 O O . LEU A 1 704 ? 29.264 4.468 -37.947 1.00 85.38 704 LEU A O 1
ATOM 5673 N N . LYS A 1 705 ? 29.870 2.340 -38.377 1.00 88.25 705 LYS A N 1
ATOM 5674 C CA . LYS A 1 705 ? 30.240 1.966 -37.011 1.00 88.25 705 LYS A CA 1
ATOM 5675 C C . LYS A 1 705 ? 31.426 2.777 -36.509 1.00 88.25 705 LYS A C 1
ATOM 5677 O O . LYS A 1 705 ? 31.290 3.438 -35.487 1.00 88.25 705 LYS A O 1
ATOM 5682 N N . GLU A 1 706 ? 32.546 2.788 -37.232 1.00 85.62 706 GLU A N 1
ATOM 5683 C CA . GLU A 1 706 ? 33.763 3.532 -36.865 1.00 85.62 706 GLU A CA 1
ATOM 5684 C C . GLU A 1 706 ? 33.463 5.011 -36.621 1.00 85.62 706 GLU A C 1
ATOM 5686 O O . GLU A 1 706 ? 33.827 5.574 -35.588 1.00 85.62 706 GLU A O 1
ATOM 5691 N N . ARG A 1 707 ? 32.718 5.628 -37.539 1.00 82.00 707 ARG A N 1
ATOM 5692 C CA . ARG A 1 707 ? 32.380 7.043 -37.436 1.00 82.00 707 ARG A CA 1
ATOM 5693 C C . ARG A 1 707 ? 31.382 7.338 -36.319 1.00 82.00 707 ARG A C 1
ATOM 5695 O O . ARG A 1 707 ? 31.476 8.376 -35.669 1.00 82.00 707 ARG A O 1
ATOM 5702 N N . THR A 1 708 ? 30.432 6.435 -36.084 1.00 86.06 708 THR A N 1
ATOM 5703 C CA . THR A 1 708 ? 29.505 6.551 -34.952 1.00 86.06 708 THR A CA 1
ATOM 5704 C C . THR A 1 708 ? 30.249 6.409 -33.628 1.00 86.06 708 THR A C 1
ATOM 5706 O O . THR A 1 708 ? 29.976 7.169 -32.708 1.00 86.06 708 THR A O 1
ATOM 5709 N N . LEU A 1 709 ? 31.212 5.491 -33.522 1.00 85.94 709 LEU A N 1
ATOM 5710 C CA . LEU A 1 709 ? 32.033 5.333 -32.320 1.00 85.94 709 LEU A CA 1
ATOM 5711 C C . LEU A 1 709 ? 32.860 6.593 -32.043 1.00 85.94 709 LEU A C 1
ATOM 5713 O O . LEU A 1 709 ? 32.778 7.109 -30.933 1.00 85.94 709 LEU A O 1
ATOM 5717 N N . ALA A 1 710 ? 33.538 7.151 -33.053 1.00 84.31 710 ALA A N 1
ATOM 5718 C CA . ALA A 1 710 ? 34.279 8.410 -32.914 1.00 84.31 710 ALA A CA 1
ATOM 5719 C C . ALA A 1 710 ? 33.376 9.560 -32.426 1.00 84.31 710 ALA A C 1
ATOM 5721 O O . ALA A 1 710 ? 33.705 10.266 -31.475 1.00 84.31 710 ALA A O 1
ATOM 5722 N N . TRP A 1 711 ? 32.177 9.684 -33.005 1.00 83.69 711 TRP A N 1
ATOM 5723 C CA . TRP A 1 711 ? 31.175 10.666 -32.578 1.00 83.69 711 TRP A CA 1
ATOM 5724 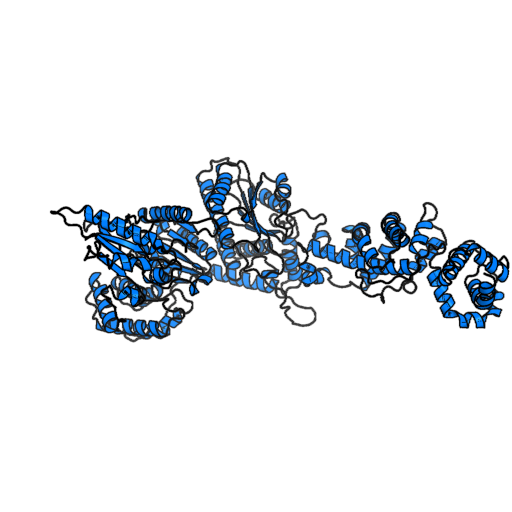C C . TRP A 1 711 ? 30.741 10.487 -31.117 1.00 83.69 711 TRP A C 1
ATOM 5726 O O . TRP A 1 711 ? 30.483 11.462 -30.404 1.00 83.69 711 TRP A O 1
ATOM 5736 N N . LEU A 1 712 ? 30.605 9.237 -30.668 1.00 84.06 712 LEU A N 1
ATOM 5737 C CA . LEU A 1 712 ? 30.203 8.932 -29.300 1.00 84.06 712 LEU A CA 1
ATOM 5738 C C . LEU A 1 712 ? 31.323 9.239 -28.297 1.00 84.06 712 LEU A C 1
ATOM 5740 O O . LEU A 1 712 ? 31.023 9.776 -27.232 1.00 84.06 712 LEU A O 1
ATOM 5744 N N . GLU A 1 713 ? 32.582 8.953 -28.634 1.00 81.50 713 GLU A N 1
ATOM 5745 C CA . GLU A 1 713 ? 33.747 9.225 -27.776 1.00 81.50 713 GLU A CA 1
ATOM 5746 C C . GLU A 1 713 ? 33.951 10.722 -27.522 1.00 81.50 713 GLU A C 1
ATOM 5748 O O . GLU A 1 713 ? 34.230 11.122 -26.393 1.00 81.50 713 GLU A O 1
ATOM 5753 N N . GLU A 1 714 ? 33.746 11.562 -28.538 1.00 78.00 714 GLU A N 1
ATOM 5754 C CA . GLU A 1 714 ? 33.911 13.016 -28.414 1.00 78.00 714 GLU A CA 1
ATOM 5755 C C . GLU A 1 714 ? 32.818 13.675 -27.558 1.00 78.00 714 GLU A C 1
ATOM 5757 O O . GLU A 1 714 ? 33.071 14.663 -26.866 1.00 78.00 714 GLU A O 1
ATOM 5762 N N . ARG A 1 715 ? 31.587 13.146 -27.600 1.00 74.75 715 ARG A N 1
ATOM 5763 C CA . ARG A 1 715 ? 30.400 13.807 -27.022 1.00 74.75 715 ARG A CA 1
ATOM 5764 C C . ARG A 1 715 ? 29.889 13.187 -25.724 1.00 74.75 715 ARG A C 1
ATOM 5766 O O . ARG A 1 715 ? 29.173 13.866 -24.986 1.00 74.75 715 ARG A O 1
ATOM 5773 N N . TYR A 1 716 ? 30.223 11.933 -25.426 1.00 67.62 716 TYR A N 1
ATOM 5774 C CA . TYR A 1 716 ? 29.730 11.211 -24.248 1.00 67.62 716 TYR A CA 1
ATOM 5775 C C . TYR A 1 716 ? 30.884 10.748 -23.350 1.00 67.62 716 TYR A C 1
ATOM 5777 O O . TYR A 1 716 ? 31.142 9.559 -23.193 1.00 67.62 716 TYR A O 1
ATOM 5785 N N . LEU A 1 717 ? 31.555 11.719 -22.722 1.00 58.97 717 LEU A N 1
ATOM 5786 C CA . LEU A 1 717 ? 32.651 11.498 -21.765 1.00 58.97 717 LEU A CA 1
ATOM 5787 C C . LEU A 1 717 ? 32.176 11.209 -20.325 1.00 58.97 717 LEU A C 1
ATOM 5789 O O . LEU A 1 717 ? 32.972 10.798 -19.484 1.00 58.97 717 LEU A O 1
ATOM 5793 N N . THR A 1 718 ? 30.896 11.436 -20.010 1.00 61.38 718 THR A N 1
ATOM 5794 C CA . THR A 1 718 ? 30.350 11.376 -18.641 1.00 61.38 718 THR A CA 1
ATOM 5795 C C . THR A 1 718 ? 29.216 10.365 -18.501 1.00 61.38 718 THR A C 1
ATOM 5797 O O . THR A 1 718 ? 28.320 10.358 -19.336 1.00 61.38 718 THR A O 1
ATOM 5800 N N . ASP A 1 719 ? 29.257 9.561 -17.426 1.00 74.75 719 ASP A N 1
ATOM 5801 C CA . ASP A 1 719 ? 28.171 8.958 -16.619 1.00 74.75 719 ASP A CA 1
ATOM 5802 C C . ASP A 1 719 ? 26.760 8.798 -17.249 1.00 74.75 719 ASP A C 1
ATOM 5804 O O . ASP A 1 719 ? 25.745 8.977 -16.577 1.00 74.75 719 ASP A O 1
ATOM 5808 N N . TRP A 1 720 ? 26.664 8.398 -18.519 1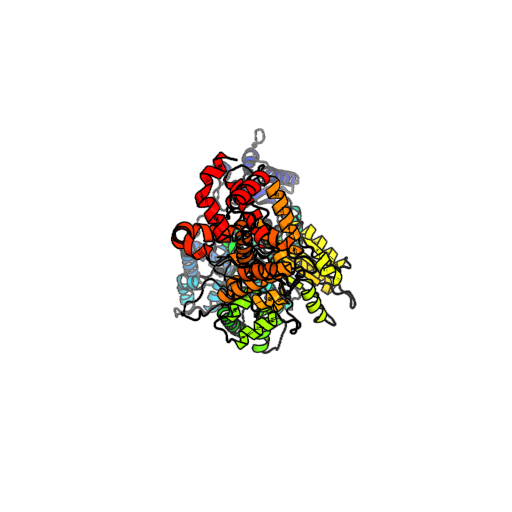.00 83.00 720 TRP A N 1
ATOM 5809 C CA . TRP A 1 720 ? 25.417 8.366 -19.298 1.00 83.00 720 TRP A CA 1
ATOM 5810 C C . TRP A 1 720 ? 24.303 7.507 -18.674 1.00 83.00 720 TRP A C 1
ATOM 5812 O O . TRP A 1 720 ? 23.118 7.772 -18.882 1.00 83.00 720 TRP A O 1
ATOM 5822 N N . GLN A 1 721 ? 24.670 6.482 -17.901 1.00 85.94 721 GLN A N 1
ATOM 5823 C CA . GLN A 1 721 ? 23.737 5.622 -17.164 1.00 85.94 721 GLN A CA 1
ATOM 5824 C C . GLN A 1 721 ? 23.033 6.398 -16.048 1.00 85.94 721 GLN A C 1
ATOM 5826 O O . GLN A 1 721 ? 21.828 6.246 -15.847 1.00 85.94 721 GLN A O 1
ATOM 5831 N N . TYR A 1 722 ? 23.766 7.284 -15.365 1.00 85.00 722 TYR A N 1
ATOM 5832 C CA . TYR A 1 722 ? 23.195 8.168 -14.354 1.00 85.00 722 TYR A CA 1
ATOM 5833 C C . TYR A 1 722 ? 22.251 9.179 -14.994 1.00 85.00 722 TYR A C 1
ATOM 5835 O O . TYR A 1 722 ? 21.180 9.415 -14.447 1.00 85.00 722 TYR A O 1
ATOM 5843 N N . ASP A 1 723 ? 22.578 9.711 -16.174 1.00 84.56 723 ASP A N 1
ATOM 5844 C CA . ASP A 1 723 ? 21.672 10.620 -16.887 1.00 84.56 723 ASP A CA 1
ATOM 5845 C C . ASP A 1 723 ? 20.325 9.951 -17.196 1.00 84.56 723 ASP A C 1
ATOM 5847 O O . ASP A 1 723 ? 19.275 10.578 -17.059 1.00 84.56 723 ASP A O 1
ATOM 5851 N N . VAL A 1 724 ? 20.332 8.670 -17.588 1.00 86.25 724 VAL A N 1
ATOM 5852 C CA . VAL A 1 724 ? 19.095 7.896 -17.806 1.00 86.25 724 VAL A CA 1
ATOM 5853 C C . VAL A 1 724 ? 18.367 7.649 -16.491 1.00 86.25 724 VAL A C 1
ATOM 5855 O O . VAL A 1 724 ? 17.150 7.814 -16.444 1.00 86.25 724 VAL A O 1
ATOM 5858 N N . ALA A 1 725 ? 19.093 7.291 -15.429 1.00 86.31 725 ALA A N 1
ATOM 5859 C CA . ALA A 1 725 ? 18.501 7.043 -14.123 1.00 86.31 725 ALA A CA 1
ATOM 5860 C C . ALA A 1 725 ? 17.818 8.309 -13.578 1.00 86.31 725 ALA A C 1
ATOM 5862 O O . ALA A 1 725 ? 16.648 8.261 -13.225 1.00 86.31 725 ALA A O 1
ATOM 5863 N N . PHE A 1 726 ? 18.483 9.466 -13.574 1.00 84.69 726 PHE A N 1
ATOM 5864 C CA . PHE A 1 726 ? 17.919 10.715 -13.046 1.00 84.69 726 PHE A CA 1
ATOM 5865 C C . PHE A 1 726 ? 16.825 11.325 -13.934 1.00 84.69 726 PHE A C 1
ATOM 5867 O O . PHE A 1 726 ? 15.918 11.996 -13.433 1.00 84.69 726 PHE A O 1
ATOM 5874 N N . ASN A 1 727 ? 16.860 11.091 -15.247 1.00 85.94 727 ASN A N 1
ATOM 5875 C CA . ASN A 1 727 ? 15.902 11.691 -16.166 1.00 85.94 727 ASN A CA 1
ATOM 5876 C C . ASN A 1 727 ? 14.608 10.872 -16.283 1.00 85.94 727 ASN A C 1
ATOM 5878 O O . ASN A 1 727 ? 14.471 9.975 -17.119 1.00 85.94 727 ASN A O 1
ATOM 5882 N N . LYS A 1 728 ? 13.591 11.284 -15.519 1.00 85.31 728 LYS A N 1
ATOM 5883 C CA . LYS A 1 728 ? 12.248 10.674 -15.517 1.00 85.31 728 LYS A CA 1
ATOM 5884 C C . LYS A 1 728 ? 11.615 10.572 -16.916 1.00 85.31 728 LYS A C 1
ATOM 5886 O O . LYS A 1 728 ? 10.905 9.607 -17.180 1.00 85.31 728 LYS A O 1
ATOM 5891 N N . LYS A 1 729 ? 11.906 11.499 -17.845 1.00 85.94 729 LYS A N 1
ATOM 5892 C CA . LYS A 1 729 ? 11.382 11.449 -19.228 1.00 85.94 729 LYS A CA 1
ATOM 5893 C C . LYS A 1 729 ? 11.994 10.318 -20.055 1.00 85.94 729 LYS A C 1
ATOM 5895 O O . LYS A 1 729 ? 11.339 9.824 -20.966 1.00 85.94 729 LYS A O 1
ATOM 5900 N N . LEU A 1 730 ? 13.239 9.939 -19.769 1.00 85.25 730 LEU A N 1
ATOM 5901 C CA . LEU A 1 730 ? 13.918 8.831 -20.444 1.00 85.25 730 LEU A CA 1
ATOM 5902 C C . LEU A 1 730 ? 13.552 7.482 -19.821 1.00 85.25 730 LEU A C 1
ATOM 5904 O O . LEU A 1 730 ? 13.507 6.488 -20.537 1.00 85.25 730 LEU A O 1
ATOM 5908 N N . LEU A 1 731 ? 13.276 7.458 -18.516 1.00 86.12 731 LEU A N 1
ATOM 5909 C CA . LEU A 1 731 ? 13.030 6.237 -17.754 1.00 86.12 731 LEU A CA 1
ATOM 5910 C C . LEU A 1 731 ? 11.568 5.770 -17.790 1.00 86.12 731 LEU A C 1
ATOM 5912 O O . LEU A 1 731 ? 11.299 4.613 -18.094 1.00 86.12 731 LEU A O 1
ATOM 5916 N N . TYR A 1 732 ? 10.615 6.652 -17.475 1.00 87.44 732 TYR A N 1
ATOM 5917 C CA . TYR A 1 732 ? 9.210 6.276 -17.250 1.00 87.44 732 TYR A CA 1
ATOM 5918 C C . TYR A 1 732 ? 8.462 5.693 -18.463 1.00 87.44 732 TYR A C 1
ATOM 5920 O O . TYR A 1 732 ? 7.522 4.936 -18.231 1.00 87.44 732 TYR A O 1
ATOM 5928 N N . PRO A 1 733 ? 8.839 5.969 -19.731 1.00 87.75 733 PRO A N 1
ATOM 5929 C CA . PRO A 1 733 ? 8.225 5.294 -20.876 1.00 87.75 733 PRO A CA 1
ATOM 5930 C C . PRO A 1 733 ? 8.504 3.785 -20.959 1.00 87.75 733 PRO A C 1
ATOM 5932 O O . PRO A 1 733 ? 7.841 3.098 -21.733 1.00 87.75 733 PRO A O 1
ATOM 5935 N N . TYR A 1 734 ? 9.484 3.268 -20.213 1.00 87.62 734 TYR A N 1
ATOM 5936 C CA . TYR A 1 734 ? 9.907 1.869 -20.274 1.00 87.62 734 TYR A CA 1
ATOM 5937 C C . TYR A 1 734 ? 9.585 1.130 -18.970 1.00 87.62 734 TYR A C 1
ATOM 5939 O O . TYR A 1 734 ? 9.599 1.709 -17.885 1.00 87.62 734 TYR A O 1
ATOM 5947 N N . SER A 1 735 ? 9.321 -0.176 -19.069 1.00 84.06 735 SER A N 1
ATOM 5948 C CA . SER A 1 735 ? 9.027 -1.029 -17.910 1.00 84.06 735 SER A CA 1
ATOM 5949 C C . SER A 1 735 ? 10.258 -1.263 -17.026 1.00 84.06 735 SER A C 1
ATOM 5951 O O . SER A 1 735 ? 10.135 -1.350 -15.810 1.00 84.06 735 SER A O 1
ATOM 5953 N N . SER A 1 736 ? 11.467 -1.287 -17.587 1.00 87.56 736 SER A N 1
ATOM 5954 C CA . SER A 1 736 ? 12.696 -1.485 -16.812 1.00 87.56 736 SER A CA 1
ATOM 5955 C C . SER A 1 736 ? 13.779 -0.464 -17.107 1.00 87.56 736 SER A C 1
ATOM 5957 O O . SER A 1 736 ? 13.828 0.132 -18.188 1.00 87.56 736 SER A O 1
ATOM 5959 N N . PHE A 1 737 ? 14.695 -0.307 -16.154 1.00 88.44 737 PHE A N 1
ATOM 5960 C CA . PHE A 1 737 ? 15.900 0.491 -16.345 1.00 88.44 737 PHE A CA 1
ATOM 5961 C C . PHE A 1 737 ? 16.756 -0.068 -17.482 1.00 88.44 737 PHE A C 1
ATOM 5963 O O . PHE A 1 737 ? 17.204 0.682 -18.343 1.00 88.44 737 PHE A O 1
ATOM 5970 N N . SER A 1 738 ? 16.899 -1.394 -17.557 1.00 87.38 738 SER A N 1
ATOM 5971 C CA . SER A 1 738 ? 17.572 -2.064 -18.673 1.00 87.38 738 SER A CA 1
ATOM 5972 C C . SER A 1 738 ? 16.950 -1.690 -20.023 1.00 87.38 738 SER A C 1
ATOM 5974 O O . SER A 1 738 ? 17.666 -1.303 -20.947 1.00 87.38 738 SER A O 1
ATOM 5976 N N . ALA A 1 739 ? 15.620 -1.720 -20.157 1.00 87.56 739 ALA A N 1
ATOM 5977 C CA . ALA A 1 739 ? 14.950 -1.305 -21.391 1.00 87.56 739 ALA A CA 1
ATOM 5978 C C . ALA A 1 739 ? 15.193 0.182 -21.714 1.00 87.56 739 ALA A C 1
ATOM 5980 O O . ALA A 1 739 ? 15.423 0.526 -22.877 1.00 87.56 739 ALA A O 1
ATOM 5981 N N . ALA A 1 740 ? 15.216 1.051 -20.698 1.00 89.38 740 ALA A N 1
ATOM 5982 C CA . ALA A 1 740 ? 15.542 2.466 -20.862 1.00 89.38 740 ALA A CA 1
ATOM 5983 C C . ALA A 1 740 ? 16.998 2.684 -21.321 1.00 89.38 740 ALA A C 1
ATOM 5985 O O . ALA A 1 740 ? 17.237 3.487 -22.227 1.00 89.38 740 ALA A O 1
ATOM 5986 N N . LEU A 1 741 ? 17.967 1.939 -20.773 1.00 88.88 741 LEU A N 1
ATOM 5987 C CA . LEU A 1 741 ? 19.368 1.977 -21.209 1.00 88.88 741 LEU A CA 1
ATOM 5988 C C . LEU A 1 741 ? 19.512 1.506 -22.658 1.00 88.88 741 LEU A C 1
ATOM 5990 O O . LEU A 1 741 ? 20.118 2.204 -23.470 1.00 88.88 741 LEU A O 1
ATOM 5994 N N . HIS A 1 742 ? 18.889 0.383 -23.024 1.00 87.00 742 HIS A N 1
ATOM 5995 C CA . HIS A 1 742 ? 18.878 -0.099 -24.407 1.00 87.00 742 HIS A CA 1
ATOM 5996 C C . HIS A 1 742 ? 18.279 0.936 -25.363 1.00 87.00 742 HIS A C 1
ATOM 5998 O O . HIS A 1 742 ? 18.837 1.207 -26.427 1.00 87.00 742 HIS A O 1
ATOM 6004 N N . ALA A 1 743 ? 17.160 1.559 -24.993 1.00 88.38 743 ALA A N 1
ATOM 6005 C CA . ALA A 1 743 ? 16.554 2.611 -25.794 1.00 88.38 743 ALA A CA 1
ATOM 6006 C C . ALA A 1 743 ? 17.428 3.869 -25.887 1.00 88.38 743 ALA A C 1
ATOM 6008 O O . ALA A 1 743 ? 17.464 4.518 -26.939 1.00 88.38 743 ALA A O 1
ATOM 6009 N N . ARG A 1 744 ? 18.170 4.200 -24.825 1.00 88.81 744 ARG A N 1
ATOM 6010 C CA . ARG A 1 744 ? 19.142 5.292 -24.843 1.00 88.81 744 ARG A CA 1
ATOM 6011 C C . ARG A 1 744 ? 20.290 4.994 -25.796 1.00 88.81 744 ARG A C 1
ATOM 6013 O O . ARG A 1 744 ? 20.586 5.864 -26.610 1.00 88.81 744 ARG A O 1
ATOM 6020 N N . ILE A 1 745 ? 20.866 3.793 -25.749 1.00 87.88 745 ILE A N 1
ATOM 6021 C CA . ILE A 1 745 ? 21.923 3.349 -26.671 1.00 87.88 745 ILE A CA 1
ATOM 6022 C C . ILE A 1 745 ? 21.417 3.424 -28.117 1.00 87.88 745 ILE A C 1
ATOM 6024 O O . ILE A 1 745 ? 22.051 4.064 -28.954 1.00 87.88 745 ILE A O 1
ATOM 6028 N N . ARG A 1 746 ? 20.219 2.890 -28.399 1.00 88.75 746 ARG A N 1
ATOM 6029 C CA . ARG A 1 746 ? 19.582 3.015 -29.725 1.00 88.75 746 ARG A CA 1
ATOM 6030 C C . ARG A 1 746 ? 19.434 4.473 -30.150 1.00 88.75 746 ARG A C 1
ATOM 6032 O O . ARG A 1 746 ? 19.765 4.824 -31.274 1.00 88.75 746 ARG A O 1
ATOM 6039 N N . THR A 1 747 ? 19.013 5.351 -29.239 1.00 87.38 747 THR A N 1
ATOM 6040 C CA . THR A 1 747 ? 18.880 6.788 -29.520 1.00 87.38 747 THR A CA 1
ATOM 6041 C C . THR A 1 747 ? 20.231 7.470 -29.768 1.00 87.38 747 THR A C 1
ATOM 6043 O O . THR A 1 747 ? 20.316 8.359 -30.613 1.00 87.38 747 THR A O 1
ATOM 6046 N N . MET A 1 748 ? 21.279 7.081 -29.042 1.00 86.75 748 MET A N 1
ATOM 6047 C CA . MET A 1 748 ? 22.637 7.602 -29.215 1.00 86.75 748 MET A CA 1
ATOM 6048 C C . MET A 1 748 ? 23.245 7.175 -30.552 1.00 86.75 748 MET A C 1
ATOM 6050 O O . MET A 1 748 ? 23.927 7.983 -31.168 1.00 86.75 748 MET A O 1
ATOM 6054 N N . VAL A 1 749 ? 22.956 5.957 -31.020 1.00 88.56 749 VAL A N 1
ATOM 6055 C CA . VAL A 1 749 ? 23.425 5.429 -32.313 1.00 88.56 749 VAL A CA 1
ATOM 6056 C C . VAL A 1 749 ? 22.598 5.959 -33.484 1.00 88.56 749 VAL A C 1
ATOM 6058 O O . VAL A 1 749 ? 23.153 6.401 -34.486 1.00 88.56 749 VAL A O 1
ATOM 6061 N N . ARG A 1 750 ? 21.265 5.977 -33.376 1.00 88.56 750 ARG A N 1
ATOM 6062 C CA . ARG A 1 750 ? 20.398 6.390 -34.492 1.00 88.56 750 ARG A CA 1
ATOM 6063 C C . ARG A 1 750 ? 20.581 7.856 -34.880 1.00 88.56 750 ARG A C 1
ATOM 6065 O O . ARG A 1 750 ? 20.388 8.200 -36.036 1.00 88.56 750 ARG A O 1
ATOM 6072 N N . ARG A 1 751 ? 20.953 8.729 -33.933 1.00 87.69 751 ARG A N 1
ATOM 6073 C CA . ARG A 1 751 ? 21.164 10.165 -34.188 1.00 87.69 751 ARG A CA 1
ATOM 6074 C C . ARG A 1 751 ? 22.280 10.436 -35.209 1.00 87.69 751 ARG A C 1
ATOM 6076 O O . ARG A 1 751 ? 21.976 11.040 -36.237 1.00 87.69 751 ARG A O 1
ATOM 6083 N N . PRO A 1 752 ? 23.537 10.011 -34.975 1.00 88.12 752 PRO A N 1
ATOM 6084 C CA . PRO A 1 752 ? 24.609 10.165 -35.951 1.00 88.12 752 PRO A CA 1
ATOM 6085 C C . PRO A 1 752 ? 24.322 9.377 -37.231 1.00 88.12 752 PRO A C 1
ATOM 6087 O O . PRO A 1 752 ? 24.523 9.922 -38.311 1.00 88.12 752 PRO A O 1
ATOM 6090 N N . VAL A 1 753 ? 23.763 8.163 -37.143 1.00 88.56 753 VAL A N 1
ATOM 6091 C CA . VAL A 1 753 ? 23.423 7.360 -38.332 1.00 88.56 753 VAL A CA 1
ATOM 6092 C C . VAL A 1 753 ? 22.403 8.071 -39.227 1.00 88.56 753 VAL A C 1
ATOM 6094 O O . VAL A 1 753 ? 22.624 8.162 -40.430 1.00 88.56 753 VAL A O 1
ATOM 6097 N N . ALA A 1 754 ? 21.320 8.629 -38.677 1.00 87.12 754 ALA A N 1
ATOM 6098 C CA . ALA A 1 754 ? 20.323 9.362 -39.460 1.00 87.12 754 ALA A CA 1
ATOM 6099 C C . ALA A 1 754 ? 20.934 10.580 -40.168 1.00 87.12 754 ALA A C 1
ATOM 6101 O O . ALA A 1 754 ? 20.678 10.798 -41.351 1.00 87.12 754 ALA A O 1
ATOM 6102 N N . LYS A 1 755 ? 21.794 11.336 -39.473 1.00 87.50 755 LYS A N 1
ATOM 6103 C CA . LYS A 1 755 ? 22.505 12.481 -40.057 1.00 87.50 755 LYS A CA 1
ATOM 6104 C C . LYS A 1 755 ? 23.500 12.057 -41.148 1.00 87.50 755 LYS A C 1
ATOM 6106 O O . LYS A 1 755 ? 23.560 12.699 -42.193 1.00 87.50 755 LYS A O 1
ATOM 6111 N N . MET A 1 756 ? 24.242 10.965 -40.942 1.00 86.19 756 MET A N 1
ATOM 6112 C CA . MET A 1 756 ? 25.162 10.394 -41.938 1.00 86.19 756 MET A CA 1
ATOM 6113 C C . MET A 1 756 ? 24.418 9.920 -43.182 1.00 86.19 756 MET A C 1
ATOM 6115 O O . MET A 1 756 ? 24.815 10.259 -44.293 1.00 86.19 756 MET A O 1
ATOM 6119 N N . LEU A 1 757 ? 23.333 9.163 -43.001 1.00 85.56 757 LEU A N 1
ATOM 6120 C CA . LEU A 1 757 ? 22.511 8.674 -44.104 1.00 85.56 757 LEU A CA 1
ATOM 6121 C C . LEU A 1 757 ? 21.885 9.839 -44.871 1.00 85.56 757 LEU A C 1
ATOM 6123 O O . LEU A 1 757 ? 21.920 9.828 -46.095 1.00 85.56 757 LEU A O 1
ATOM 6127 N N . PHE A 1 758 ? 21.399 10.873 -44.179 1.00 84.75 758 PHE A N 1
ATOM 6128 C CA . PHE A 1 758 ? 20.911 12.082 -44.837 1.00 84.75 758 PHE A CA 1
ATOM 6129 C C . PHE A 1 758 ? 22.008 12.769 -45.658 1.00 84.75 758 PHE A C 1
ATOM 6131 O O . PHE A 1 758 ? 21.775 13.106 -46.816 1.00 84.75 758 PHE A O 1
ATOM 6138 N N . ALA A 1 759 ? 23.210 12.946 -45.104 1.00 82.69 759 ALA A N 1
ATOM 6139 C CA . ALA A 1 759 ? 24.311 13.570 -45.830 1.00 82.69 759 ALA A CA 1
ATOM 6140 C C . ALA A 1 759 ? 24.707 12.752 -47.072 1.00 82.69 759 ALA A C 1
ATOM 6142 O O . ALA A 1 759 ? 24.814 13.307 -48.166 1.00 82.69 759 ALA A O 1
ATOM 6143 N N . LEU A 1 760 ? 24.846 11.431 -46.935 1.00 83.25 760 LEU A N 1
ATOM 6144 C CA . LEU A 1 760 ? 25.131 10.521 -48.048 1.00 83.25 760 LEU A CA 1
ATOM 6145 C C . LEU A 1 760 ? 24.048 10.578 -49.133 1.00 83.25 760 LEU A C 1
ATOM 6147 O O . LEU A 1 760 ? 24.355 10.657 -50.325 1.00 83.25 760 LEU A O 1
ATOM 6151 N N . GLU A 1 761 ? 22.782 10.586 -48.729 1.00 83.31 761 GLU A N 1
ATOM 6152 C CA . GLU A 1 761 ? 21.652 10.620 -49.653 1.00 83.31 761 GLU A CA 1
ATOM 6153 C C . GLU A 1 761 ? 21.520 11.984 -50.345 1.00 83.31 761 GLU A C 1
ATOM 6155 O O . GLU A 1 761 ? 21.283 12.046 -51.552 1.00 83.31 761 GLU A O 1
ATOM 6160 N N . SER A 1 762 ? 21.801 13.080 -49.631 1.00 78.12 762 SER A N 1
ATOM 6161 C CA . SER A 1 762 ? 21.844 14.437 -50.194 1.00 78.12 762 SER A CA 1
ATOM 6162 C C . SER A 1 762 ? 22.909 14.597 -51.287 1.00 78.12 762 SER A C 1
ATOM 6164 O O . SER A 1 762 ? 22.734 15.392 -52.210 1.00 78.12 762 SER A O 1
ATOM 6166 N N . PHE A 1 763 ? 23.985 13.806 -51.216 1.00 76.81 763 PHE A N 1
ATOM 6167 C CA . PHE A 1 763 ? 25.026 13.731 -52.240 1.00 76.81 763 PHE A CA 1
ATOM 6168 C C . PHE A 1 763 ? 24.811 12.591 -53.249 1.00 76.81 763 PHE A C 1
ATOM 6170 O O . PHE A 1 763 ? 25.616 12.452 -54.171 1.00 76.81 763 PHE A O 1
ATOM 6177 N N . SER A 1 764 ? 23.740 11.797 -53.112 1.00 75.00 764 SER A N 1
ATOM 6178 C CA . SER A 1 764 ? 23.440 10.624 -53.948 1.00 75.00 764 SER A CA 1
ATOM 6179 C C . SER A 1 764 ? 24.597 9.611 -54.029 1.00 75.00 764 SER A C 1
ATOM 6181 O O . SER A 1 764 ? 24.873 9.048 -55.088 1.00 75.00 764 SER A O 1
ATOM 6183 N N . THR A 1 765 ? 25.296 9.374 -52.914 1.00 76.62 765 THR A N 1
ATOM 6184 C CA . THR A 1 765 ? 26.506 8.527 -52.870 1.00 76.62 765 THR A CA 1
ATOM 6185 C C . THR A 1 765 ? 26.278 7.120 -52.321 1.00 76.62 765 THR A C 1
ATOM 6187 O O . THR A 1 765 ? 27.157 6.271 -52.465 1.00 76.62 765 THR A O 1
ATOM 6190 N N . THR A 1 766 ? 25.115 6.831 -51.739 1.00 74.94 766 THR A N 1
ATOM 6191 C CA . THR A 1 766 ? 24.750 5.513 -51.182 1.00 74.94 766 THR A CA 1
ATOM 6192 C C . THR A 1 766 ? 24.807 4.412 -52.245 1.00 74.94 766 THR A C 1
ATOM 6194 O O . THR A 1 766 ? 25.574 3.461 -52.120 1.00 74.94 766 THR A O 1
ATOM 6197 N N . LYS A 1 767 ? 24.104 4.598 -53.366 1.00 74.44 767 LYS A N 1
ATOM 6198 C CA . LYS A 1 767 ? 24.080 3.639 -54.483 1.00 74.44 767 LYS A CA 1
ATOM 6199 C C . LYS A 1 767 ? 25.436 3.475 -55.182 1.00 74.44 767 LYS A C 1
ATOM 6201 O O . LYS A 1 767 ? 25.767 2.379 -55.631 1.00 74.44 767 LYS A O 1
ATOM 6206 N N . THR A 1 768 ? 26.249 4.541 -55.240 1.00 76.31 768 THR A N 1
ATOM 6207 C CA . THR A 1 768 ? 27.621 4.448 -55.784 1.00 76.31 768 THR A CA 1
ATOM 6208 C C . THR A 1 768 ? 28.442 3.433 -54.994 1.00 76.31 768 THR A C 1
ATOM 6210 O O . THR A 1 768 ? 29.188 2.660 -55.588 1.00 76.31 768 THR A O 1
ATOM 6213 N N . PHE A 1 769 ? 28.267 3.395 -53.669 1.00 78.12 769 PHE A N 1
ATOM 6214 C CA . PHE A 1 769 ? 28.983 2.479 -52.794 1.00 78.12 769 PHE A CA 1
ATOM 6215 C C . PHE A 1 769 ? 28.591 1.024 -53.054 1.00 78.12 769 PHE A C 1
ATOM 6217 O O . PHE A 1 769 ? 29.471 0.209 -53.311 1.00 78.12 769 PHE A O 1
ATOM 6224 N N . PHE A 1 770 ? 27.291 0.712 -53.074 1.00 79.06 770 PHE A N 1
ATOM 6225 C CA . PHE A 1 770 ? 26.796 -0.659 -53.281 1.00 79.06 770 PHE A CA 1
ATOM 6226 C C . PHE A 1 770 ? 27.245 -1.252 -54.622 1.00 79.06 770 PHE A C 1
ATOM 6228 O O . PHE A 1 770 ? 27.630 -2.415 -54.701 1.00 79.06 770 PHE A O 1
ATOM 6235 N N . ASN A 1 771 ? 27.302 -0.426 -55.671 1.00 74.19 771 ASN A N 1
ATOM 6236 C CA . ASN A 1 771 ? 27.806 -0.848 -56.978 1.00 74.19 771 ASN A CA 1
ATOM 6237 C C . ASN A 1 771 ? 29.317 -1.151 -56.984 1.00 74.19 771 ASN A C 1
ATOM 6239 O O . ASN A 1 771 ? 29.777 -1.951 -57.798 1.00 74.19 771 ASN A O 1
ATOM 6243 N N . MET A 1 772 ? 30.103 -0.492 -56.125 1.00 69.62 772 MET A N 1
ATOM 6244 C CA . MET A 1 772 ? 31.557 -0.685 -56.037 1.00 69.62 772 MET A CA 1
ATOM 6245 C C . MET A 1 772 ? 31.946 -1.812 -55.073 1.00 69.62 772 MET A C 1
ATOM 6247 O O . MET A 1 772 ? 32.947 -2.491 -55.309 1.00 69.62 772 MET A O 1
ATOM 6251 N N . ASP A 1 773 ? 31.161 -2.014 -54.015 1.00 70.06 773 ASP A N 1
ATOM 6252 C CA . ASP A 1 773 ? 31.370 -3.004 -52.955 1.00 70.06 773 ASP A CA 1
ATOM 6253 C C . ASP A 1 773 ? 30.913 -4.409 -53.392 1.00 70.06 773 ASP A C 1
ATOM 6255 O O . ASP A 1 773 ? 30.002 -5.009 -52.825 1.00 70.06 773 ASP A O 1
ATOM 6259 N N . GLN A 1 774 ? 31.540 -4.922 -54.455 1.00 70.62 774 GLN A N 1
ATOM 6260 C CA . GLN A 1 774 ? 31.335 -6.275 -54.979 1.00 70.62 774 GLN A CA 1
ATOM 6261 C C . GLN A 1 774 ? 32.516 -7.195 -54.619 1.00 70.62 774 GLN A C 1
ATOM 6263 O O . GLN A 1 774 ? 33.660 -6.726 -54.551 1.00 70.62 774 GLN A O 1
ATOM 6268 N N . PRO A 1 775 ? 32.285 -8.510 -54.427 1.00 58.16 775 PRO A N 1
ATOM 6269 C CA . PRO A 1 775 ? 33.347 -9.459 -54.093 1.00 58.16 775 PRO A CA 1
ATOM 6270 C C . PRO A 1 775 ? 34.441 -9.459 -55.176 1.00 58.16 775 PRO A C 1
ATOM 6272 O O . PRO A 1 775 ? 34.176 -9.772 -56.335 1.00 58.16 775 PRO A O 1
ATOM 6275 N N . GLY A 1 776 ? 35.670 -9.084 -54.792 1.00 58.66 776 GLY A N 1
ATOM 6276 C CA . GLY A 1 776 ? 36.829 -8.941 -55.690 1.00 58.66 776 GLY A CA 1
ATOM 6277 C C . GLY A 1 776 ? 37.332 -7.503 -55.919 1.00 58.66 776 GLY A C 1
ATOM 6278 O O . GLY A 1 776 ? 38.411 -7.338 -56.483 1.00 58.66 776 GLY A O 1
ATOM 6279 N N . ASN A 1 777 ? 36.617 -6.470 -55.445 1.00 60.66 777 ASN A N 1
ATOM 6280 C CA . ASN A 1 777 ? 36.964 -5.041 -55.611 1.00 60.66 777 ASN A CA 1
ATOM 6281 C C . ASN A 1 777 ? 37.524 -4.349 -54.346 1.00 60.66 777 ASN A C 1
ATOM 6283 O O . ASN A 1 777 ? 37.639 -3.119 -54.312 1.00 60.66 777 ASN A O 1
ATOM 6287 N N . GLU A 1 778 ? 37.906 -5.112 -53.317 1.00 54.62 778 GLU A N 1
ATOM 6288 C CA . GLU A 1 778 ? 38.276 -4.617 -51.975 1.00 54.62 778 GLU A CA 1
ATOM 6289 C C . GLU A 1 778 ? 39.453 -3.616 -51.952 1.00 54.62 778 GLU A C 1
ATOM 6291 O O . GLU A 1 778 ? 39.578 -2.834 -51.011 1.00 54.62 778 GLU A O 1
ATOM 6296 N N . GLY A 1 779 ? 40.282 -3.593 -53.004 1.00 56.84 779 GLY A N 1
ATOM 6297 C CA . GLY A 1 779 ? 41.417 -2.674 -53.172 1.00 56.84 779 GLY A CA 1
ATOM 6298 C C . GLY A 1 779 ? 41.250 -1.624 -54.276 1.00 56.84 779 GLY A C 1
ATOM 6299 O O . GLY A 1 779 ? 42.239 -1.013 -54.681 1.00 56.84 779 GLY A O 1
ATOM 6300 N N . SER A 1 780 ? 40.044 -1.428 -54.822 1.00 69.19 780 SER A N 1
ATOM 6301 C CA . SER A 1 780 ? 39.848 -0.465 -55.913 1.00 69.19 780 SER A CA 1
ATOM 6302 C C . SER A 1 780 ? 40.123 0.982 -55.447 1.00 69.19 780 SER A C 1
ATOM 6304 O O . SER A 1 780 ? 39.635 1.389 -54.386 1.00 69.19 780 SER A O 1
ATOM 6306 N N . PRO A 1 781 ? 40.855 1.805 -56.231 1.00 70.00 781 PRO A N 1
ATOM 6307 C CA . PRO A 1 781 ? 41.157 3.194 -55.868 1.00 70.00 781 PRO A CA 1
ATOM 6308 C C . PRO A 1 781 ? 39.910 4.039 -55.571 1.00 70.00 781 PRO A C 1
ATOM 6310 O O . PRO A 1 781 ? 39.951 4.920 -54.719 1.00 70.00 781 PRO A O 1
ATOM 6313 N N . LEU A 1 782 ? 38.784 3.736 -56.229 1.00 72.62 782 LEU A N 1
ATOM 6314 C CA . LEU A 1 782 ? 37.506 4.424 -56.031 1.00 72.62 782 LEU A CA 1
ATOM 6315 C C . LEU A 1 782 ? 36.834 4.087 -54.697 1.00 72.62 782 LEU A C 1
ATOM 6317 O O . LEU A 1 782 ? 36.257 4.978 -54.076 1.00 72.62 782 LEU A O 1
ATOM 6321 N N . LEU A 1 783 ? 36.926 2.837 -54.232 1.00 75.69 783 LEU A N 1
ATOM 6322 C CA . LEU A 1 783 ? 36.400 2.443 -52.924 1.00 75.69 783 LEU A CA 1
ATOM 6323 C C . LEU A 1 783 ? 37.236 3.056 -51.793 1.00 75.69 783 LEU A C 1
ATOM 6325 O O . LEU A 1 783 ? 36.678 3.536 -50.807 1.00 75.69 783 LEU A O 1
ATOM 6329 N N . ILE A 1 784 ? 38.565 3.100 -51.958 1.00 76.31 784 ILE A N 1
ATOM 6330 C CA . ILE A 1 784 ? 39.472 3.795 -51.031 1.00 76.31 784 ILE A CA 1
ATOM 6331 C C . ILE A 1 784 ? 39.139 5.291 -51.007 1.00 76.31 784 ILE A C 1
ATOM 6333 O O . ILE A 1 784 ? 38.932 5.845 -49.932 1.00 76.31 784 ILE A O 1
ATOM 6337 N N . PHE A 1 785 ? 38.995 5.921 -52.177 1.00 79.31 785 PHE A N 1
ATOM 6338 C CA . PHE A 1 785 ? 38.619 7.330 -52.298 1.00 79.31 785 PHE A CA 1
ATOM 6339 C C . PHE A 1 785 ? 37.268 7.635 -51.636 1.00 79.31 785 PHE A C 1
ATOM 6341 O O . PHE A 1 785 ? 37.162 8.607 -50.890 1.00 79.31 785 PHE A O 1
ATOM 6348 N N . TRP A 1 786 ? 36.253 6.785 -51.834 1.00 83.44 786 TRP A N 1
ATOM 6349 C CA . TRP A 1 786 ? 34.958 6.935 -51.165 1.00 83.44 786 TRP A CA 1
ATOM 6350 C C . TRP A 1 786 ? 35.112 6.878 -49.643 1.00 83.44 786 TRP A C 1
ATOM 6352 O O . TRP A 1 786 ? 34.589 7.752 -48.955 1.00 83.44 786 TRP A O 1
ATOM 6362 N N . LYS A 1 787 ? 35.866 5.904 -49.109 1.00 78.75 787 LYS A N 1
ATOM 6363 C CA . LYS A 1 787 ? 36.110 5.773 -47.661 1.00 78.75 787 LYS A CA 1
ATOM 6364 C C . LYS A 1 787 ? 36.863 6.981 -47.098 1.00 78.75 787 LYS A C 1
ATOM 6366 O O . LYS A 1 787 ? 36.498 7.474 -46.034 1.00 78.75 787 LYS A O 1
ATOM 6371 N N . THR A 1 788 ? 37.862 7.500 -47.815 1.00 79.75 788 THR A N 1
ATOM 6372 C CA . THR A 1 788 ? 38.594 8.715 -47.419 1.00 79.75 788 THR A CA 1
ATOM 6373 C C . THR A 1 788 ? 37.675 9.935 -47.375 1.00 79.75 788 THR A C 1
ATOM 6375 O O . THR A 1 788 ? 37.689 10.664 -46.390 1.00 79.75 788 THR A O 1
ATOM 6378 N N . MET A 1 789 ? 36.838 10.128 -48.397 1.00 78.56 789 MET A N 1
ATOM 6379 C CA . MET A 1 789 ? 35.880 11.238 -48.453 1.00 78.56 789 MET A CA 1
ATOM 6380 C C . MET A 1 789 ? 34.771 11.104 -47.406 1.00 78.56 789 MET A C 1
ATOM 6382 O O . MET A 1 789 ? 34.338 12.103 -46.841 1.00 78.56 789 MET A O 1
ATOM 6386 N N . PHE A 1 790 ? 34.324 9.881 -47.115 1.00 81.50 790 PHE A N 1
ATOM 6387 C CA . PHE A 1 790 ? 33.351 9.633 -46.058 1.00 81.50 790 PHE A CA 1
ATOM 6388 C C . PHE A 1 790 ? 33.919 9.981 -44.680 1.00 81.50 790 PHE A C 1
ATOM 6390 O O . PHE A 1 790 ? 33.224 10.606 -43.883 1.00 81.50 790 PHE A O 1
ATOM 6397 N N . ASN A 1 791 ? 35.171 9.615 -44.407 1.00 78.75 791 ASN A N 1
ATOM 6398 C CA . ASN A 1 791 ? 35.814 9.861 -43.118 1.00 78.75 791 ASN A CA 1
ATOM 6399 C C . ASN A 1 791 ? 36.287 11.313 -42.925 1.00 78.75 791 ASN A C 1
ATOM 6401 O O . ASN A 1 791 ? 36.620 11.680 -41.801 1.00 78.75 791 ASN A O 1
ATOM 6405 N N . ASP A 1 792 ? 36.304 12.148 -43.969 1.00 79.06 792 ASP A N 1
ATOM 6406 C CA . ASP A 1 792 ? 36.659 13.563 -43.840 1.00 79.06 792 ASP A CA 1
ATOM 6407 C C . ASP A 1 792 ? 35.498 14.366 -43.203 1.00 79.06 792 ASP A C 1
ATOM 6409 O O . ASP A 1 792 ? 34.428 14.511 -43.815 1.00 79.06 792 ASP A O 1
ATOM 6413 N N . PRO A 1 793 ? 35.684 14.934 -41.991 1.00 71.50 793 PRO A N 1
ATOM 6414 C CA . PRO A 1 793 ? 34.646 15.703 -41.306 1.00 71.50 793 PRO A CA 1
ATOM 6415 C C . PRO A 1 793 ? 34.238 16.979 -42.059 1.00 71.50 793 PRO A C 1
ATOM 6417 O O . PRO A 1 793 ? 33.137 17.475 -41.842 1.00 71.50 793 PRO A O 1
ATOM 6420 N N . LYS A 1 794 ? 35.070 17.495 -42.977 1.00 73.50 794 LYS A N 1
ATOM 6421 C CA . LYS A 1 794 ? 34.745 18.676 -43.801 1.00 73.50 794 LYS A CA 1
ATOM 6422 C C . LYS A 1 794 ? 33.841 18.357 -44.991 1.00 73.50 794 LYS A C 1
ATOM 6424 O O . LYS A 1 794 ? 33.213 19.261 -45.540 1.00 73.50 794 LYS A O 1
ATOM 6429 N N . VAL A 1 795 ? 33.822 17.103 -45.443 1.00 72.50 795 VAL A N 1
ATOM 6430 C CA . VAL A 1 795 ? 33.007 16.663 -46.589 1.00 72.50 795 VAL A CA 1
ATOM 6431 C C . VAL A 1 795 ? 31.606 16.301 -46.119 1.00 72.50 795 VAL A C 1
ATOM 6433 O O . VAL A 1 795 ? 30.614 16.708 -46.724 1.00 72.50 795 VAL A O 1
ATOM 6436 N N . ILE A 1 796 ? 31.526 15.549 -45.024 1.00 75.44 796 ILE A N 1
ATOM 6437 C CA . ILE A 1 796 ? 30.268 15.159 -44.399 1.00 75.44 796 ILE A CA 1
ATOM 6438 C C . ILE A 1 796 ? 30.188 15.868 -43.049 1.00 75.44 796 ILE A C 1
ATOM 6440 O O . ILE A 1 796 ? 30.616 15.337 -42.029 1.00 75.44 796 ILE A O 1
ATOM 6444 N N . GLU A 1 797 ? 29.652 17.082 -43.063 1.00 75.12 797 GLU A N 1
ATOM 6445 C CA . GLU A 1 797 ? 29.475 17.914 -41.874 1.00 75.12 797 GLU A CA 1
ATOM 6446 C C . GLU A 1 797 ? 28.177 17.515 -41.155 1.00 75.12 797 GLU A C 1
ATOM 6448 O O . GLU A 1 797 ? 27.068 17.749 -41.635 1.00 75.12 797 GLU A O 1
ATOM 6453 N N . ILE A 1 798 ? 28.317 16.817 -40.027 1.00 76.12 798 ILE A N 1
ATOM 6454 C CA . ILE A 1 798 ? 27.201 16.215 -39.269 1.00 76.12 798 ILE A CA 1
ATOM 6455 C C . ILE A 1 798 ? 26.847 17.078 -38.048 1.00 76.12 798 ILE A C 1
ATOM 6457 O O . ILE A 1 798 ? 25.717 17.032 -37.551 1.00 76.12 798 ILE A O 1
ATOM 6461 N N . ASP A 1 799 ? 27.803 17.872 -37.564 1.00 71.12 799 ASP A N 1
ATOM 6462 C CA . ASP A 1 799 ? 27.679 18.684 -36.353 1.00 71.12 799 ASP A CA 1
ATOM 6463 C C . ASP A 1 799 ? 26.611 19.773 -36.474 1.00 71.12 799 ASP A C 1
ATOM 6465 O O . ASP A 1 799 ? 25.801 19.918 -35.555 1.00 71.12 799 ASP A O 1
ATOM 6469 N N . ASP A 1 800 ? 26.537 20.432 -37.630 1.00 74.94 800 ASP A N 1
ATOM 6470 C CA . ASP A 1 800 ? 25.637 21.564 -37.884 1.00 74.94 800 ASP A CA 1
ATOM 6471 C C . ASP A 1 800 ? 24.206 21.154 -38.273 1.00 74.94 800 ASP A C 1
ATOM 6473 O O . ASP A 1 800 ? 23.301 21.990 -38.352 1.00 74.94 800 ASP A O 1
ATOM 6477 N N . LEU A 1 801 ? 23.958 19.859 -38.501 1.00 80.25 801 LEU A N 1
ATOM 6478 C CA . LEU A 1 801 ? 22.625 19.367 -38.848 1.00 80.25 801 LEU A CA 1
ATOM 6479 C C . LEU A 1 801 ? 21.694 19.368 -37.623 1.00 80.25 801 LEU A C 1
ATOM 6481 O O . LEU A 1 801 ? 22.108 18.930 -36.539 1.00 80.25 801 LEU A O 1
ATOM 6485 N N . PRO A 1 802 ? 20.409 19.759 -37.779 1.00 80.94 802 PRO A N 1
ATOM 6486 C CA . PRO A 1 802 ? 19.448 19.727 -36.681 1.00 80.94 802 PRO A CA 1
ATOM 6487 C C . PRO A 1 802 ? 19.237 18.295 -36.171 1.00 80.94 802 PRO A C 1
ATOM 6489 O O . PRO A 1 802 ? 19.521 17.325 -36.876 1.00 80.94 802 PRO A O 1
ATOM 6492 N N . GLU A 1 803 ? 18.748 18.145 -34.937 1.00 81.50 803 GLU A N 1
ATOM 6493 C CA . GLU A 1 803 ? 18.437 16.822 -34.380 1.00 81.50 803 GLU A CA 1
ATOM 6494 C C . GLU A 1 803 ? 17.374 16.101 -35.230 1.00 81.50 803 GLU A C 1
ATOM 6496 O O . GLU A 1 803 ? 16.408 16.743 -35.640 1.00 81.50 803 GLU A O 1
ATOM 6501 N N . PRO A 1 804 ? 17.535 14.792 -35.495 1.00 81.94 804 PRO A N 1
ATOM 6502 C CA . PRO A 1 804 ? 16.654 14.054 -36.392 1.00 81.94 804 PRO A CA 1
ATOM 6503 C C . PRO A 1 804 ? 15.245 13.889 -35.815 1.00 81.94 804 PRO A C 1
ATOM 6505 O O . PRO A 1 804 ? 15.072 13.448 -34.675 1.00 81.94 804 PRO A O 1
ATOM 6508 N N . ASN A 1 805 ? 14.243 14.171 -36.646 1.00 83.56 805 ASN A N 1
ATOM 6509 C CA . ASN A 1 805 ? 12.831 13.884 -36.411 1.00 83.56 805 ASN A CA 1
ATOM 6510 C C . ASN A 1 805 ? 12.173 13.435 -37.728 1.00 83.56 805 ASN A C 1
ATOM 6512 O O . ASN A 1 805 ? 12.753 13.608 -38.802 1.00 83.56 805 ASN A O 1
ATOM 6516 N N . LEU A 1 806 ? 10.979 12.847 -37.648 1.00 79.81 806 LEU A N 1
ATOM 6517 C CA . LEU A 1 806 ? 10.224 12.381 -38.816 1.00 79.81 806 LEU A CA 1
ATOM 6518 C C . LEU A 1 806 ? 10.000 13.526 -39.815 1.00 79.81 806 LEU A C 1
ATOM 6520 O O . LEU A 1 806 ? 9.595 14.619 -39.416 1.00 79.81 806 LEU A O 1
ATOM 6524 N N . ASP A 1 807 ? 10.291 13.267 -41.094 1.00 76.44 807 ASP A N 1
ATOM 6525 C CA . ASP A 1 807 ? 10.154 14.203 -42.223 1.00 76.44 807 ASP A CA 1
ATOM 6526 C C . ASP A 1 807 ? 10.861 15.566 -42.071 1.00 76.44 807 ASP A C 1
ATOM 6528 O O . ASP A 1 807 ? 10.541 16.527 -42.780 1.00 76.44 807 ASP A O 1
ATOM 6532 N N . GLN A 1 808 ? 11.830 15.684 -41.161 1.00 82.19 808 GLN A N 1
ATOM 6533 C CA . GLN A 1 808 ? 12.500 16.957 -40.896 1.00 82.19 808 GLN A CA 1
ATOM 6534 C C . GLN A 1 808 ? 13.582 17.279 -41.931 1.00 82.19 808 GLN A C 1
ATOM 6536 O O . GLN A 1 808 ? 13.789 18.449 -42.264 1.00 82.19 808 GLN A O 1
ATOM 6541 N N . TYR A 1 809 ? 14.285 16.267 -42.441 1.00 81.31 809 TYR A N 1
ATOM 6542 C CA . TYR A 1 809 ? 15.359 16.484 -43.400 1.00 81.31 809 TYR A CA 1
ATOM 6543 C C . TYR A 1 809 ? 14.814 16.546 -44.824 1.00 81.31 809 TYR A C 1
ATOM 6545 O O . TYR A 1 809 ? 14.355 15.549 -45.377 1.00 81.31 809 TYR A O 1
ATOM 6553 N N . ILE A 1 810 ? 14.880 17.727 -45.434 1.00 76.25 810 ILE A N 1
ATOM 6554 C CA . ILE A 1 810 ? 14.416 17.947 -46.804 1.00 76.25 810 ILE A CA 1
ATOM 6555 C C . ILE A 1 810 ? 15.539 17.565 -47.769 1.00 76.25 810 ILE A C 1
ATOM 6557 O O . ILE A 1 810 ? 16.598 18.195 -47.778 1.00 76.25 810 ILE A O 1
ATOM 6561 N N . LEU A 1 811 ? 15.302 16.536 -48.584 1.00 75.00 811 LEU A N 1
ATOM 6562 C CA . LEU A 1 811 ? 16.223 16.131 -49.642 1.00 75.00 811 LEU A CA 1
ATOM 6563 C C . LEU A 1 811 ? 16.120 17.078 -50.852 1.00 75.00 811 LEU A C 1
ATOM 6565 O O . LEU A 1 811 ? 15.054 17.644 -51.114 1.00 75.00 811 LEU A O 1
ATOM 6569 N N . PRO A 1 812 ? 17.209 17.260 -51.620 1.00 66.31 812 PRO A N 1
ATOM 6570 C CA . PRO A 1 812 ? 17.128 17.944 -52.903 1.00 66.31 812 PRO A CA 1
ATOM 6571 C C . PRO A 1 812 ? 16.169 17.187 -53.839 1.00 66.31 812 PRO A C 1
ATOM 6573 O O . PRO A 1 812 ? 16.222 15.965 -53.926 1.00 66.31 812 PRO A O 1
ATOM 6576 N N . TYR A 1 813 ? 15.310 17.921 -54.562 1.00 58.50 813 TYR A N 1
ATOM 6577 C CA . TYR A 1 813 ? 14.215 17.389 -55.401 1.00 58.50 813 TYR A CA 1
ATOM 6578 C C . TYR A 1 813 ? 14.631 16.380 -56.493 1.00 58.50 813 TYR A C 1
ATOM 6580 O O . TYR A 1 813 ? 13.767 15.791 -57.139 1.00 58.50 813 TYR A O 1
ATOM 6588 N N . TYR A 1 814 ? 15.931 16.181 -56.716 1.00 64.56 814 TYR A N 1
ATOM 6589 C CA . TYR A 1 814 ? 16.465 15.273 -57.722 1.00 64.56 814 TYR A CA 1
ATOM 6590 C C . TYR A 1 814 ? 17.524 14.367 -57.090 1.00 64.56 814 TYR A C 1
ATOM 6592 O O . TYR A 1 814 ? 18.674 14.767 -56.917 1.00 64.56 814 TYR A O 1
ATOM 6600 N N . LEU A 1 815 ? 17.125 13.145 -56.744 1.00 66.06 815 LEU A N 1
ATOM 6601 C CA . LEU A 1 815 ? 18.052 12.082 -56.371 1.00 66.06 815 LEU A CA 1
ATOM 6602 C C . LEU A 1 815 ? 18.584 11.425 -57.650 1.00 66.06 815 LEU A C 1
ATOM 6604 O O . LEU A 1 815 ? 17.814 11.098 -58.557 1.00 66.06 815 LEU A O 1
ATOM 6608 N N . HIS A 1 816 ? 19.902 11.264 -57.741 1.00 68.25 816 HIS A N 1
ATOM 6609 C CA . HIS A 1 816 ? 20.572 10.713 -58.918 1.00 68.25 816 HIS A CA 1
ATOM 6610 C C . HIS A 1 816 ? 21.151 9.327 -58.627 1.00 68.25 816 HIS A C 1
ATOM 6612 O O . HIS A 1 816 ? 21.447 8.991 -57.479 1.00 68.25 816 HIS A O 1
ATOM 6618 N N . ASP A 1 817 ? 21.325 8.532 -59.679 1.00 68.88 817 ASP A N 1
ATOM 6619 C CA . ASP A 1 817 ? 22.079 7.280 -59.640 1.00 68.88 817 ASP A CA 1
ATOM 6620 C C . ASP A 1 817 ? 23.457 7.538 -60.252 1.00 68.88 817 ASP A C 1
ATOM 6622 O O . ASP A 1 817 ? 23.677 7.337 -61.444 1.00 68.88 817 ASP A O 1
ATOM 6626 N N . LEU A 1 818 ? 24.357 8.079 -59.432 1.00 77.75 818 LEU A N 1
ATOM 6627 C CA . LEU A 1 818 ? 25.702 8.471 -59.848 1.00 77.75 818 LEU A CA 1
ATOM 6628 C C . LEU A 1 818 ? 26.628 7.243 -59.922 1.00 77.75 818 LEU A C 1
ATOM 6630 O O . LEU A 1 818 ? 26.399 6.231 -59.253 1.00 77.75 818 LEU A O 1
ATOM 6634 N N . GLN A 1 819 ? 27.672 7.321 -60.742 1.00 71.69 819 GLN A N 1
ATOM 6635 C CA . GLN A 1 819 ? 28.670 6.270 -60.966 1.00 71.69 819 GLN A CA 1
ATOM 6636 C C . GLN A 1 819 ? 30.005 6.566 -60.274 1.00 71.69 819 GLN A C 1
ATOM 6638 O O . GLN A 1 819 ? 30.735 5.631 -59.935 1.00 71.69 819 GLN A O 1
ATOM 6643 N N . PHE A 1 820 ? 30.343 7.839 -60.076 1.00 76.31 820 PHE A N 1
ATOM 6644 C CA . PHE A 1 820 ? 31.561 8.298 -59.420 1.00 76.31 820 PHE A CA 1
ATOM 6645 C C . PHE A 1 820 ? 31.259 8.796 -57.984 1.00 76.31 820 PHE A C 1
ATOM 6647 O O . PHE A 1 820 ? 30.253 9.474 -57.748 1.00 76.31 820 PHE A O 1
ATOM 6654 N N . PRO A 1 821 ? 32.097 8.454 -56.982 1.00 77.50 821 PRO A N 1
ATOM 6655 C CA . PRO A 1 821 ? 31.897 8.868 -55.591 1.00 77.50 821 PRO A CA 1
ATOM 6656 C C . PRO A 1 821 ? 31.839 10.388 -55.414 1.00 77.50 821 PRO A C 1
ATOM 6658 O O . PRO A 1 821 ? 32.732 11.104 -55.857 1.00 77.50 821 PRO A O 1
ATOM 6661 N N . PHE A 1 822 ? 30.838 10.884 -54.682 1.00 77.31 822 PHE A N 1
ATOM 6662 C CA . PHE A 1 822 ? 30.727 12.299 -54.298 1.00 77.31 822 PHE A CA 1
ATOM 6663 C C . PHE A 1 822 ? 30.719 13.295 -55.479 1.00 77.31 822 PHE A C 1
ATOM 6665 O O . PHE A 1 822 ? 31.010 14.476 -55.274 1.00 77.31 822 PHE A O 1
ATOM 6672 N N . SER A 1 823 ? 30.322 12.877 -56.693 1.00 78.94 823 SER A N 1
ATOM 6673 C CA . SER A 1 823 ? 30.291 13.751 -57.881 1.00 78.94 823 SER A CA 1
ATOM 6674 C C . SER A 1 823 ? 29.521 15.046 -57.642 1.00 78.94 823 SER A C 1
ATOM 6676 O O . SER A 1 823 ? 30.006 16.119 -57.991 1.00 78.94 823 SER A O 1
ATOM 6678 N N . TYR A 1 824 ? 28.369 14.976 -56.967 1.00 76.94 824 TYR A N 1
ATOM 6679 C CA . TYR A 1 824 ? 27.563 16.156 -56.645 1.00 76.94 824 TYR A CA 1
ATOM 6680 C C . TYR A 1 824 ? 28.282 17.136 -55.699 1.00 76.94 824 TYR A C 1
ATOM 6682 O O . TYR A 1 824 ? 28.210 18.351 -55.889 1.00 76.94 824 TYR A O 1
ATOM 6690 N N . TYR A 1 825 ? 29.012 16.622 -54.702 1.00 79.06 825 TYR A N 1
ATOM 6691 C CA . TYR A 1 825 ? 29.800 17.441 -53.775 1.00 79.06 825 TYR A CA 1
ATOM 6692 C C . TYR A 1 825 ? 30.980 18.112 -54.486 1.00 79.06 825 TYR A C 1
ATOM 6694 O O . TYR A 1 825 ? 31.172 19.320 -54.345 1.00 79.06 825 TYR A O 1
ATOM 6702 N N . ILE A 1 826 ? 31.731 17.347 -55.284 1.00 76.19 826 ILE A N 1
ATOM 6703 C CA . ILE A 1 826 ? 32.872 17.846 -56.064 1.00 76.19 826 ILE A CA 1
ATOM 6704 C C . ILE A 1 826 ? 32.399 18.919 -57.047 1.00 76.19 826 ILE A C 1
ATOM 6706 O O . ILE A 1 826 ? 32.987 19.994 -57.102 1.00 76.19 826 ILE A O 1
ATOM 6710 N N . MET A 1 827 ? 31.289 18.669 -57.747 1.00 75.50 827 MET A N 1
ATOM 6711 C CA . MET A 1 827 ? 30.680 19.618 -58.679 1.00 75.50 827 MET A CA 1
ATOM 6712 C C . MET A 1 827 ? 30.343 20.943 -57.978 1.00 75.50 827 MET A C 1
ATOM 6714 O O . MET A 1 827 ? 30.715 22.009 -58.460 1.00 75.50 827 MET A O 1
ATOM 6718 N N . ARG A 1 828 ? 29.712 20.887 -56.797 1.00 77.12 828 ARG A N 1
ATOM 6719 C CA . ARG A 1 828 ? 29.391 22.088 -56.012 1.00 77.12 828 ARG A CA 1
ATOM 6720 C C . ARG A 1 828 ? 30.645 22.838 -55.561 1.00 77.12 828 ARG A C 1
ATOM 6722 O O . ARG A 1 828 ? 30.689 24.053 -55.681 1.00 77.12 828 ARG A O 1
ATOM 6729 N N . LYS A 1 829 ? 31.671 22.133 -55.076 1.00 77.19 829 LYS A N 1
ATOM 6730 C CA . LYS A 1 829 ? 32.927 22.770 -54.656 1.00 77.19 829 LYS A CA 1
ATOM 6731 C C . LYS A 1 829 ? 33.664 23.419 -55.824 1.00 77.19 829 LYS A C 1
ATOM 6733 O O . LYS A 1 829 ? 34.199 24.504 -55.649 1.00 77.19 829 LYS A O 1
ATOM 6738 N N . ILE A 1 830 ? 33.677 22.797 -57.002 1.00 76.00 830 ILE A N 1
ATOM 6739 C CA . ILE A 1 830 ? 34.255 23.404 -58.209 1.00 76.00 830 ILE A CA 1
ATOM 6740 C C . ILE A 1 830 ? 33.449 24.646 -58.619 1.00 76.00 830 ILE A C 1
ATOM 6742 O O . ILE A 1 830 ? 34.045 25.672 -58.940 1.00 76.00 830 ILE A O 1
ATOM 6746 N N . ASP 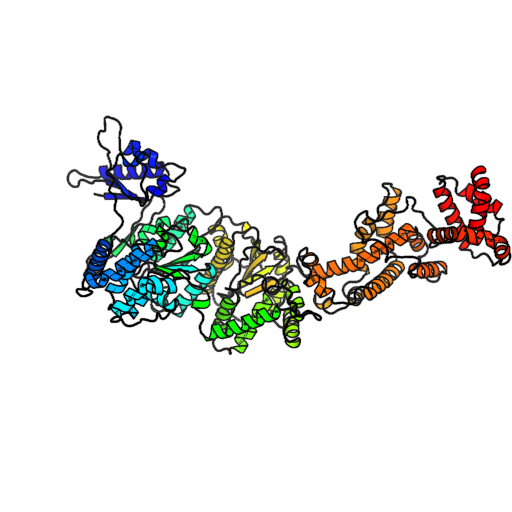A 1 831 ? 32.115 24.587 -58.545 1.00 75.25 831 ASP A N 1
ATOM 6747 C CA . ASP A 1 831 ? 31.238 25.740 -58.789 1.00 75.25 831 ASP A CA 1
ATOM 6748 C C . ASP A 1 831 ? 31.501 26.901 -57.806 1.00 75.25 831 ASP A C 1
ATOM 6750 O O . ASP A 1 831 ? 31.509 28.055 -58.236 1.00 75.25 831 ASP A O 1
ATOM 6754 N N . ASP A 1 832 ? 31.796 26.629 -56.528 1.00 76.00 832 ASP A N 1
ATOM 6755 C CA . ASP A 1 832 ? 32.147 27.662 -55.534 1.00 76.00 832 ASP A CA 1
ATOM 6756 C C . ASP A 1 832 ? 33.445 28.422 -55.901 1.00 76.00 832 ASP A C 1
ATOM 6758 O O . ASP A 1 832 ? 33.604 29.589 -55.545 1.00 76.00 832 ASP A O 1
ATOM 6762 N N . PHE A 1 833 ? 34.369 27.792 -56.641 1.00 73.88 833 PHE A N 1
ATOM 6763 C CA . PHE A 1 833 ? 35.639 28.391 -57.088 1.00 73.88 833 PHE A CA 1
ATOM 6764 C C . PHE A 1 833 ? 35.604 28.916 -58.530 1.00 73.88 833 PHE A C 1
ATOM 6766 O O . PHE A 1 833 ? 36.656 29.215 -59.106 1.00 73.88 833 PHE A O 1
ATOM 6773 N N . LYS A 1 834 ? 34.411 29.056 -59.120 1.00 72.75 834 LYS A N 1
ATOM 6774 C CA . LYS A 1 834 ? 34.214 29.439 -60.524 1.00 72.75 834 LYS A CA 1
ATOM 6775 C C . LYS A 1 834 ? 35.046 30.644 -60.962 1.00 72.75 834 LYS A C 1
ATOM 6777 O O . LYS A 1 834 ? 35.735 30.562 -61.979 1.00 72.75 834 LYS A O 1
ATOM 6782 N N . ASP A 1 835 ? 35.025 31.730 -60.195 1.00 67.38 835 ASP A N 1
ATOM 6783 C CA . ASP A 1 835 ? 35.721 32.970 -60.560 1.00 67.38 835 ASP A CA 1
ATOM 6784 C C . ASP A 1 835 ? 37.250 32.782 -60.565 1.00 67.38 835 ASP A C 1
ATOM 6786 O O . ASP A 1 835 ? 37.931 33.181 -61.508 1.00 67.38 835 ASP A O 1
ATOM 6790 N N . THR A 1 836 ? 37.794 32.053 -59.586 1.00 67.00 836 THR A N 1
ATOM 6791 C CA . THR A 1 836 ? 39.234 31.752 -59.492 1.00 67.00 836 THR A CA 1
ATOM 6792 C C . THR A 1 836 ? 39.706 30.776 -60.576 1.00 67.00 836 THR A C 1
ATOM 6794 O O . THR A 1 836 ? 40.819 30.902 -61.094 1.00 67.00 836 THR A O 1
ATOM 6797 N N . CYS A 1 837 ? 38.875 29.796 -60.938 1.00 62.12 837 CYS A N 1
ATOM 6798 C CA . CYS A 1 837 ? 39.163 28.851 -62.018 1.00 62.12 837 CYS A CA 1
ATOM 6799 C C . CYS A 1 837 ? 39.155 29.534 -63.396 1.00 62.12 837 CYS A C 1
ATOM 6801 O O . CYS A 1 837 ? 39.979 29.192 -64.246 1.00 62.12 837 CYS A O 1
ATOM 6803 N N . LEU A 1 838 ? 38.274 30.519 -63.609 1.00 62.06 838 LEU A N 1
ATOM 6804 C CA . LEU A 1 838 ? 38.216 31.305 -64.845 1.00 62.06 838 LEU A CA 1
ATOM 6805 C C . LEU A 1 838 ? 39.405 32.271 -64.988 1.00 62.06 838 LEU A C 1
ATOM 6807 O O . LEU A 1 838 ? 39.881 32.472 -66.102 1.00 62.06 838 LEU A O 1
ATOM 6811 N N . GLU A 1 839 ? 39.936 32.812 -63.888 1.00 62.16 839 GLU A N 1
ATOM 6812 C CA . GLU A 1 839 ? 41.132 33.673 -63.899 1.00 62.16 839 GLU A CA 1
ATOM 6813 C C . GLU A 1 839 ? 42.438 32.912 -64.202 1.00 62.16 839 GLU A C 1
ATOM 6815 O O . GLU A 1 839 ? 43.362 33.473 -64.789 1.00 62.16 839 GLU A O 1
ATOM 6820 N N . LYS A 1 840 ? 42.531 31.624 -63.840 1.00 59.81 840 LYS A N 1
ATOM 6821 C CA . LYS A 1 840 ? 43.743 30.786 -64.009 1.00 59.81 840 LYS A CA 1
ATOM 6822 C C . LYS A 1 840 ? 43.725 29.864 -65.235 1.00 59.81 840 LYS A C 1
ATOM 6824 O O . LYS A 1 840 ? 44.576 28.975 -65.355 1.00 59.81 840 LYS A O 1
ATOM 6829 N N . LEU A 1 841 ? 42.795 30.093 -66.159 1.00 59.25 841 LEU A N 1
ATOM 6830 C CA . LEU A 1 841 ? 42.489 29.239 -67.315 1.00 59.25 841 LEU A CA 1
ATOM 6831 C C . LEU A 1 841 ? 43.716 28.879 -68.177 1.00 59.25 841 LEU A C 1
ATOM 6833 O O . LEU A 1 841 ? 43.824 27.748 -68.652 1.00 59.25 841 LEU A O 1
ATOM 6837 N N . ASP A 1 842 ? 44.661 29.808 -68.347 1.00 55.25 842 ASP A N 1
ATOM 6838 C CA . ASP A 1 842 ? 45.851 29.602 -69.187 1.00 55.25 842 ASP A CA 1
ATOM 6839 C C . ASP A 1 842 ? 46.959 28.785 -68.500 1.00 55.25 842 ASP A C 1
ATOM 6841 O O . ASP A 1 842 ? 47.705 28.077 -69.177 1.00 55.25 842 ASP A O 1
ATOM 6845 N N . SER A 1 843 ? 47.030 28.804 -67.162 1.00 55.56 843 SER A N 1
ATOM 6846 C CA . SER A 1 843 ? 47.976 27.978 -66.391 1.00 55.56 843 SER A CA 1
ATOM 6847 C C . SER A 1 843 ? 47.542 26.512 -66.274 1.00 55.56 843 SER A C 1
ATOM 6849 O O . SER A 1 843 ? 48.381 25.619 -66.298 1.00 55.56 843 SER A O 1
ATOM 6851 N N . LEU A 1 844 ? 46.231 26.246 -66.228 1.00 52.59 844 LEU A N 1
ATOM 6852 C CA . LEU A 1 844 ? 45.675 24.894 -66.069 1.00 52.59 844 LEU A CA 1
ATOM 6853 C C . LEU A 1 844 ? 45.733 24.054 -67.356 1.00 52.59 844 LEU A C 1
ATOM 6855 O O . LEU A 1 844 ? 45.765 22.831 -67.295 1.00 52.59 844 LEU A O 1
ATOM 6859 N N . LYS A 1 845 ? 45.806 24.687 -68.535 1.00 52.91 845 LYS A N 1
ATOM 6860 C CA . LYS A 1 845 ? 45.935 23.985 -69.828 1.00 52.91 845 LYS A CA 1
ATOM 6861 C C . LYS A 1 845 ? 47.309 23.336 -70.056 1.00 52.91 845 LYS A C 1
ATOM 6863 O O . LYS A 1 845 ? 47.443 22.542 -70.992 1.00 52.91 845 LYS A O 1
ATOM 6868 N N . GLN A 1 846 ? 48.325 23.702 -69.266 1.00 47.66 846 GLN A N 1
ATOM 6869 C CA . GLN A 1 846 ? 49.710 23.251 -69.453 1.00 47.66 846 GLN A CA 1
ATOM 6870 C C . GLN A 1 846 ? 50.041 21.949 -68.702 1.00 47.66 846 GLN A C 1
ATOM 6872 O O . GLN A 1 846 ? 50.879 21.188 -69.185 1.00 47.66 846 GLN A O 1
ATOM 6877 N N . ASP A 1 847 ? 49.343 21.627 -67.608 1.00 44.97 847 ASP A N 1
ATOM 6878 C CA . ASP A 1 847 ? 49.526 20.372 -66.863 1.00 44.97 847 ASP A CA 1
ATOM 6879 C C . ASP A 1 847 ? 48.623 19.259 -67.421 1.00 44.97 847 ASP A C 1
ATOM 6881 O O . ASP A 1 847 ? 47.557 18.943 -66.897 1.00 44.97 847 ASP A O 1
ATOM 6885 N N . ARG A 1 848 ? 49.047 18.640 -68.527 1.00 50.88 848 ARG A N 1
ATOM 6886 C CA . ARG A 1 848 ? 48.366 17.464 -69.095 1.00 50.88 848 ARG A CA 1
ATOM 6887 C C . ARG A 1 848 ? 48.869 16.191 -68.419 1.00 50.88 848 ARG A C 1
ATOM 6889 O O . ARG A 1 848 ? 49.952 15.710 -68.750 1.00 50.88 848 ARG A O 1
ATOM 6896 N N . LYS A 1 849 ? 48.089 15.620 -67.498 1.00 48.84 849 LYS A N 1
ATOM 6897 C CA . LYS A 1 849 ? 48.318 14.257 -66.989 1.00 48.84 849 LYS A CA 1
ATOM 6898 C C . LYS A 1 849 ? 47.352 13.254 -67.614 1.00 48.84 849 LYS A C 1
ATOM 6900 O O . LYS A 1 849 ? 46.226 13.591 -67.963 1.00 48.84 849 LYS A O 1
ATOM 6905 N N . THR A 1 850 ? 47.855 12.033 -67.778 1.00 45.16 850 THR A N 1
ATOM 6906 C CA . THR A 1 850 ? 47.198 10.878 -68.395 1.00 45.16 850 THR A CA 1
ATOM 6907 C C . THR A 1 850 ? 45.824 10.607 -67.780 1.00 45.16 850 THR A C 1
ATOM 6909 O O . THR A 1 850 ? 45.675 10.619 -66.561 1.00 45.16 850 THR A O 1
ATOM 6912 N N . ILE A 1 851 ? 44.840 10.351 -68.644 1.00 49.84 851 ILE A N 1
ATOM 6913 C CA . ILE A 1 851 ? 43.442 10.079 -68.296 1.00 49.84 851 ILE A CA 1
ATOM 6914 C C . ILE A 1 851 ? 43.367 8.771 -67.510 1.00 49.84 851 ILE A C 1
ATOM 6916 O O . ILE A 1 851 ? 43.692 7.706 -68.036 1.00 49.84 851 ILE A O 1
ATOM 6920 N N . GLU A 1 852 ? 42.905 8.841 -66.266 1.00 58.19 852 GLU A N 1
ATOM 6921 C CA . GLU A 1 852 ? 42.581 7.640 -65.510 1.00 58.19 852 GLU A CA 1
ATOM 6922 C C . GLU A 1 852 ? 41.127 7.214 -65.812 1.00 58.19 852 GLU A C 1
ATOM 6924 O O . GLU A 1 852 ? 40.226 8.058 -65.843 1.00 58.19 852 GLU A O 1
ATOM 6929 N N . PRO A 1 853 ? 40.859 5.915 -66.053 1.00 59.38 853 PRO A N 1
ATOM 6930 C CA . PRO A 1 853 ? 39.591 5.419 -66.616 1.00 59.38 853 PRO A CA 1
ATOM 6931 C C . PRO A 1 853 ? 38.344 5.702 -65.761 1.00 59.38 853 PRO A C 1
ATOM 6933 O O . PRO A 1 853 ? 37.215 5.559 -66.221 1.00 59.38 853 PRO A O 1
ATOM 6936 N N . TYR A 1 854 ? 38.512 6.122 -64.511 1.00 65.50 854 TYR A N 1
ATOM 6937 C CA . TYR A 1 854 ? 37.407 6.517 -63.644 1.00 65.50 854 TYR A CA 1
ATOM 6938 C C . TYR A 1 854 ? 36.898 7.947 -63.879 1.00 65.50 854 TYR A C 1
ATOM 6940 O O . TYR A 1 854 ? 35.790 8.263 -63.450 1.00 65.50 854 TYR A O 1
ATOM 6948 N N . LEU A 1 855 ? 37.656 8.802 -64.570 1.00 68.88 855 LEU A N 1
ATOM 6949 C CA . LEU A 1 855 ? 37.241 10.173 -64.886 1.00 68.88 855 LEU A CA 1
ATOM 6950 C C . LEU A 1 855 ? 36.095 10.215 -65.909 1.00 68.88 855 LEU A C 1
ATOM 6952 O O . LEU A 1 855 ? 35.260 11.118 -65.870 1.00 68.88 855 LEU A O 1
ATOM 6956 N N . GLU A 1 856 ? 35.978 9.191 -66.759 1.00 71.62 856 GLU A N 1
ATOM 6957 C CA . GLU A 1 856 ? 34.825 9.032 -67.652 1.00 71.62 856 GLU A CA 1
ATOM 6958 C C . GLU A 1 856 ? 33.518 8.820 -66.863 1.00 71.62 856 GLU A C 1
ATOM 6960 O O . GLU A 1 856 ? 32.468 9.338 -67.248 1.00 71.62 856 GLU A O 1
ATOM 6965 N N . LYS A 1 857 ? 33.579 8.149 -65.700 1.00 72.88 857 LYS A N 1
ATOM 6966 C CA . LYS A 1 857 ? 32.417 7.996 -64.807 1.00 72.88 857 LYS A CA 1
ATOM 6967 C C . LYS A 1 857 ? 31.965 9.342 -64.233 1.00 72.88 857 LYS A C 1
ATOM 6969 O O . LYS A 1 857 ? 30.769 9.609 -64.197 1.00 72.88 857 LYS A O 1
ATOM 6974 N N . TYR A 1 858 ? 32.905 10.212 -63.851 1.00 76.31 858 TYR A N 1
ATOM 6975 C CA . TYR A 1 858 ? 32.586 11.569 -63.390 1.00 76.31 858 TYR A CA 1
ATOM 6976 C C . TYR A 1 858 ? 31.961 12.423 -64.503 1.00 76.31 858 TYR A C 1
ATOM 6978 O O . TYR A 1 858 ? 31.004 13.155 -64.262 1.00 76.31 858 TYR A O 1
ATOM 6986 N N . PHE A 1 859 ? 32.452 12.304 -65.740 1.00 74.44 859 PHE A N 1
ATOM 6987 C CA . PHE A 1 859 ? 31.861 12.996 -66.887 1.00 74.44 859 PHE A CA 1
ATOM 6988 C C . PHE A 1 859 ? 30.404 12.575 -67.130 1.00 74.44 859 PHE A C 1
ATOM 6990 O O . PHE A 1 859 ? 29.536 13.431 -67.307 1.00 74.44 859 PHE A O 1
ATOM 6997 N N . ASN A 1 860 ? 30.109 11.274 -67.078 1.00 76.00 860 ASN A N 1
ATOM 6998 C CA . ASN A 1 860 ? 28.741 10.766 -67.227 1.00 76.00 860 ASN A CA 1
ATOM 6999 C C . ASN A 1 860 ? 27.814 11.261 -66.100 1.00 76.00 860 ASN A C 1
ATOM 7001 O O . ASN A 1 860 ? 26.660 11.628 -66.350 1.00 76.00 860 ASN A O 1
ATOM 7005 N N . ASP A 1 861 ? 28.329 11.345 -64.872 1.00 78.31 861 ASP A N 1
ATOM 7006 C CA . ASP A 1 861 ? 27.607 11.925 -63.737 1.00 78.31 861 ASP A CA 1
ATOM 7007 C C . ASP A 1 861 ? 27.325 13.416 -63.932 1.00 78.31 861 ASP A C 1
ATOM 7009 O O . ASP A 1 861 ? 26.197 13.864 -63.721 1.00 78.31 861 ASP A O 1
ATOM 7013 N N . PHE A 1 862 ? 28.319 14.184 -64.384 1.00 76.88 862 PHE A N 1
ATOM 7014 C CA . PHE A 1 862 ? 28.185 15.614 -64.667 1.00 76.88 862 PHE A CA 1
ATOM 7015 C C . PHE A 1 862 ? 27.093 15.880 -65.714 1.00 76.88 862 PHE A C 1
ATOM 7017 O O . PHE A 1 862 ? 26.208 16.714 -65.501 1.00 76.88 862 PHE A O 1
ATOM 7024 N N . VAL A 1 863 ? 27.092 15.113 -66.810 1.00 75.62 863 VAL A N 1
ATOM 7025 C CA . VAL A 1 863 ? 26.050 15.151 -67.852 1.00 75.62 863 VAL A CA 1
ATOM 7026 C C . VAL A 1 863 ? 24.668 14.888 -67.246 1.00 75.62 863 VAL A C 1
ATOM 7028 O O . VAL A 1 863 ? 23.722 15.627 -67.530 1.00 75.62 863 VAL A O 1
ATOM 7031 N N . THR A 1 864 ? 24.547 13.881 -66.380 1.00 76.00 864 THR A N 1
ATOM 7032 C CA . THR A 1 864 ? 23.277 13.476 -65.751 1.00 76.00 864 THR A CA 1
ATOM 7033 C C . THR A 1 864 ? 22.734 14.545 -64.797 1.00 76.00 864 THR A C 1
ATOM 7035 O O . THR A 1 864 ? 21.542 14.880 -64.842 1.00 76.00 864 THR A O 1
ATOM 7038 N N . ILE A 1 865 ? 23.597 15.126 -63.959 1.00 74.94 865 ILE A N 1
ATOM 7039 C CA . ILE A 1 865 ? 23.209 16.157 -62.987 1.00 74.94 865 ILE A CA 1
ATOM 7040 C C . ILE A 1 865 ? 22.775 17.439 -63.712 1.00 74.94 865 ILE A C 1
ATOM 7042 O O . ILE A 1 865 ? 21.717 18.001 -63.409 1.00 74.94 865 ILE A O 1
ATOM 7046 N N . ILE A 1 866 ? 23.547 17.895 -64.702 1.00 74.75 866 ILE A N 1
ATOM 7047 C CA . ILE A 1 866 ? 23.248 19.122 -65.451 1.00 74.75 866 ILE A CA 1
ATOM 7048 C C . ILE A 1 866 ? 21.989 18.957 -66.316 1.00 74.75 866 ILE A C 1
ATOM 7050 O O . ILE A 1 866 ? 21.114 19.825 -66.277 1.00 74.75 866 ILE A O 1
ATOM 7054 N N . SER A 1 867 ? 21.821 17.827 -67.010 1.00 71.81 867 SER A N 1
ATOM 7055 C CA . SER A 1 867 ? 20.613 17.554 -67.814 1.00 71.81 867 SER A CA 1
ATOM 7056 C C . SER A 1 867 ? 19.342 17.544 -66.966 1.00 71.81 867 SER A C 1
ATOM 7058 O O . SER A 1 867 ? 18.290 18.025 -67.398 1.00 71.81 867 SER A O 1
ATOM 7060 N N . THR A 1 868 ? 19.442 17.059 -65.724 1.00 71.06 868 THR A N 1
ATOM 7061 C CA . THR A 1 868 ? 18.318 17.087 -64.785 1.00 71.06 868 THR A CA 1
ATOM 7062 C C . THR A 1 868 ? 18.040 18.496 -64.261 1.00 71.06 868 THR A C 1
ATOM 7064 O O . THR A 1 868 ? 16.875 18.883 -64.202 1.00 71.06 868 THR A O 1
ATOM 7067 N N . ARG A 1 869 ? 19.071 19.308 -63.965 1.00 69.88 869 ARG A N 1
ATOM 7068 C CA . ARG A 1 869 ? 18.902 20.735 -63.604 1.00 69.88 869 ARG A CA 1
ATOM 7069 C C . ARG A 1 869 ? 18.206 21.544 -64.707 1.00 69.88 869 ARG A C 1
ATOM 7071 O O . ARG A 1 869 ? 17.476 22.478 -64.397 1.00 69.88 869 ARG A O 1
ATOM 7078 N N . ILE A 1 870 ? 18.412 21.182 -65.974 1.00 69.06 870 ILE A N 1
ATOM 7079 C CA . ILE A 1 870 ? 17.811 21.839 -67.151 1.00 69.06 870 ILE A CA 1
ATOM 7080 C C . ILE A 1 870 ? 16.405 21.276 -67.475 1.00 69.06 870 ILE A C 1
ATOM 7082 O O . ILE A 1 870 ? 15.703 21.804 -68.335 1.00 69.06 870 ILE A O 1
ATOM 7086 N N . GLY A 1 871 ? 15.954 20.220 -66.784 1.00 59.00 871 GLY A N 1
ATOM 7087 C CA . GLY A 1 871 ? 14.632 19.612 -66.985 1.00 59.00 871 GLY A CA 1
ATOM 7088 C C . GLY A 1 871 ? 14.515 18.724 -68.232 1.00 59.00 871 GLY A C 1
ATOM 7089 O O . GLY A 1 871 ? 13.405 18.436 -68.671 1.00 59.00 871 GLY A O 1
ATOM 7090 N N . ARG A 1 872 ? 15.636 18.269 -68.815 1.00 59.94 872 ARG A N 1
ATOM 7091 C CA . ARG A 1 872 ? 15.683 17.467 -70.056 1.00 59.94 872 ARG A CA 1
ATOM 7092 C C . ARG A 1 872 ? 16.296 16.076 -69.827 1.00 59.94 872 ARG A C 1
ATOM 7094 O O . ARG A 1 872 ? 17.272 15.714 -70.477 1.00 59.94 872 ARG A O 1
ATOM 7101 N N . LYS A 1 873 ? 15.708 15.274 -68.925 1.00 54.12 873 LYS A N 1
ATOM 7102 C CA . LYS A 1 873 ? 16.209 13.926 -68.554 1.00 54.12 873 LYS A CA 1
ATOM 7103 C C . LYS A 1 873 ? 16.395 12.950 -69.739 1.00 54.12 873 LYS A C 1
ATOM 7105 O O . LYS A 1 873 ? 17.208 12.041 -69.632 1.00 54.12 873 LYS A O 1
ATOM 7110 N N . ASN A 1 874 ? 15.686 13.136 -70.858 1.00 52.62 874 ASN A N 1
ATOM 7111 C CA . ASN A 1 874 ? 15.683 12.189 -71.985 1.00 52.62 874 ASN A CA 1
ATOM 7112 C C . ASN A 1 874 ? 16.754 12.458 -73.066 1.00 52.62 874 ASN A C 1
ATOM 7114 O O . ASN A 1 874 ? 16.861 11.669 -73.998 1.00 52.62 874 ASN A O 1
ATOM 7118 N N . ASN A 1 875 ? 17.554 13.530 -72.952 1.00 59.38 875 ASN A N 1
ATOM 7119 C CA . ASN A 1 875 ? 18.543 13.924 -73.975 1.00 59.38 875 ASN A CA 1
ATOM 7120 C C . ASN A 1 875 ? 20.007 13.738 -73.521 1.00 59.38 875 ASN A C 1
ATOM 7122 O O . ASN A 1 875 ? 20.908 14.353 -74.094 1.00 59.38 875 ASN A O 1
ATOM 7126 N N . ASN A 1 876 ? 20.265 12.902 -72.505 1.00 63.94 876 ASN A N 1
ATOM 7127 C CA . ASN A 1 876 ? 21.607 12.724 -71.928 1.00 63.94 876 ASN A CA 1
ATOM 7128 C C . ASN A 1 876 ? 22.663 12.294 -72.970 1.00 63.94 876 ASN A C 1
ATOM 7130 O O . ASN A 1 876 ? 23.802 12.751 -72.898 1.00 63.94 876 ASN A O 1
ATOM 7134 N N . GLU A 1 877 ? 22.295 11.473 -73.963 1.00 63.47 877 GLU A N 1
ATOM 7135 C CA . GLU A 1 877 ? 23.197 11.045 -75.049 1.00 63.47 877 GLU A CA 1
ATOM 7136 C C . GLU A 1 877 ? 23.524 12.178 -76.033 1.00 63.47 877 GLU A C 1
ATOM 7138 O O . GLU A 1 877 ? 24.673 12.357 -76.432 1.00 63.47 877 GLU A O 1
ATOM 7143 N N . SER A 1 878 ? 22.534 12.994 -76.401 1.00 63.34 878 SER A N 1
ATOM 7144 C CA . SER A 1 878 ? 22.759 14.160 -77.264 1.00 63.34 878 SER A CA 1
ATOM 7145 C C . SER A 1 878 ? 23.590 15.229 -76.549 1.00 63.34 878 SER A C 1
ATOM 7147 O O . SER A 1 878 ? 24.453 15.859 -77.160 1.00 63.34 878 SER A O 1
ATOM 7149 N N . PHE A 1 879 ? 23.374 15.405 -75.243 1.00 69.56 879 PHE A N 1
ATOM 7150 C CA . PHE A 1 879 ? 24.141 16.340 -74.424 1.00 69.56 879 PHE A CA 1
ATOM 7151 C C . PHE A 1 879 ? 25.594 15.893 -74.230 1.00 69.56 879 PHE A C 1
ATOM 7153 O O . PHE A 1 879 ? 26.502 16.717 -74.349 1.00 69.56 879 PHE A O 1
ATOM 7160 N N . SER A 1 880 ? 25.835 14.600 -73.988 1.00 67.81 880 SER A N 1
ATOM 7161 C CA . SER A 1 880 ? 27.192 14.063 -73.847 1.00 67.81 880 SER A CA 1
ATOM 7162 C C . SER A 1 880 ? 27.993 14.182 -75.148 1.00 67.81 880 SER A C 1
ATOM 7164 O O . SER A 1 880 ? 29.158 14.578 -75.102 1.00 67.81 880 SER A O 1
ATOM 7166 N N . LEU A 1 881 ? 27.369 13.935 -76.308 1.00 68.00 881 LEU A N 1
ATOM 7167 C CA . LEU A 1 881 ? 27.983 14.110 -77.632 1.00 68.00 881 LEU A CA 1
ATOM 7168 C C . LEU A 1 881 ? 28.354 15.572 -77.919 1.00 68.00 881 LEU A C 1
ATOM 7170 O O . LEU A 1 881 ? 29.465 15.844 -78.376 1.00 68.00 881 LEU A O 1
ATOM 7174 N N . LEU A 1 882 ? 27.459 16.518 -77.613 1.00 68.62 882 LEU A N 1
ATOM 7175 C CA . LEU A 1 882 ? 27.722 17.950 -77.787 1.00 68.62 882 LEU A CA 1
ATOM 7176 C C . LEU A 1 882 ? 28.849 18.431 -76.864 1.00 68.62 882 LEU A C 1
ATOM 7178 O O . LEU A 1 882 ? 29.769 19.106 -77.321 1.00 68.62 882 LEU A O 1
ATOM 7182 N N . LEU A 1 883 ? 28.836 18.046 -75.585 1.00 68.69 883 LEU A N 1
ATOM 7183 C CA . LEU A 1 883 ? 29.920 18.374 -74.652 1.00 68.69 883 LEU A CA 1
ATOM 7184 C C . LEU A 1 883 ? 31.270 17.798 -75.107 1.00 68.69 883 LEU A C 1
ATOM 7186 O O . LEU A 1 883 ? 32.271 18.513 -75.072 1.00 68.69 883 LEU A O 1
ATOM 7190 N N . ARG A 1 884 ? 31.302 16.550 -75.597 1.00 70.50 884 ARG A N 1
ATOM 7191 C CA . ARG A 1 884 ? 32.518 15.925 -76.152 1.00 70.50 884 ARG A CA 1
ATOM 7192 C C . ARG A 1 884 ? 33.047 16.681 -77.380 1.00 70.50 884 ARG A C 1
ATOM 7194 O O . ARG A 1 884 ? 34.255 16.886 -77.481 1.00 70.50 884 ARG A O 1
ATOM 7201 N N . GLN A 1 885 ? 32.171 17.184 -78.256 1.00 67.69 885 GLN A N 1
ATOM 7202 C CA . GLN A 1 885 ? 32.570 18.017 -79.404 1.00 67.69 885 GLN A CA 1
ATOM 7203 C C . GLN A 1 885 ? 33.220 19.347 -78.997 1.00 67.69 885 GLN A C 1
ATOM 7205 O O . GLN A 1 885 ? 34.174 19.776 -79.644 1.00 67.69 885 GLN A O 1
ATOM 7210 N N . PHE A 1 886 ? 32.731 20.002 -77.940 1.00 62.25 886 PHE A N 1
ATOM 7211 C CA . PHE A 1 886 ? 33.298 21.274 -77.471 1.00 62.25 886 PHE A CA 1
ATOM 7212 C C . PHE A 1 886 ? 34.589 21.109 -76.649 1.00 62.25 886 PHE A C 1
ATOM 7214 O O . PHE A 1 886 ? 35.361 22.064 -76.564 1.00 62.25 886 PHE A O 1
ATOM 7221 N N . MET A 1 887 ? 34.843 19.934 -76.058 1.00 62.41 887 MET A N 1
ATOM 7222 C CA . MET A 1 887 ? 36.063 19.652 -75.280 1.00 62.41 887 MET A CA 1
ATOM 7223 C C . MET A 1 887 ? 37.218 19.050 -76.102 1.00 62.41 887 MET A C 1
ATOM 7225 O O . MET A 1 887 ? 38.377 19.261 -75.746 1.00 62.41 887 MET A O 1
ATOM 7229 N N . GLY A 1 888 ? 36.924 18.338 -77.198 1.00 58.84 888 GLY A N 1
ATOM 7230 C CA . GLY A 1 888 ? 37.890 17.482 -77.903 1.00 58.84 888 GLY A CA 1
ATOM 7231 C C . GLY A 1 888 ? 38.014 16.106 -77.230 1.00 58.84 888 GLY A C 1
ATOM 7232 O O . GLY A 1 888 ? 37.863 16.000 -76.016 1.00 58.84 888 GLY A O 1
ATOM 7233 N N . GLU A 1 889 ? 38.257 15.042 -78.004 1.00 51.56 889 GLU A N 1
ATOM 7234 C CA . GLU A 1 889 ? 38.054 13.629 -77.600 1.00 51.56 889 GLU A CA 1
ATOM 7235 C C . GLU A 1 889 ? 38.895 13.099 -76.408 1.00 51.56 889 GLU A C 1
ATOM 7237 O O . GLU A 1 889 ? 38.744 11.940 -76.035 1.00 51.56 889 GLU A O 1
ATOM 7242 N N . GLU A 1 890 ? 39.727 13.912 -75.747 1.00 52.69 890 GLU A N 1
ATOM 7243 C CA . GLU A 1 890 ? 40.686 13.444 -74.726 1.00 52.69 890 GLU A CA 1
ATOM 7244 C C . GLU A 1 890 ? 40.752 14.302 -73.439 1.00 52.69 890 GLU A C 1
ATOM 7246 O O . GLU A 1 890 ? 41.785 14.351 -72.772 1.00 52.69 890 GLU A O 1
ATOM 7251 N N . MET A 1 891 ? 39.677 14.995 -73.041 1.00 57.09 891 MET A N 1
ATOM 7252 C CA . MET A 1 891 ? 39.662 15.788 -71.794 1.00 57.09 891 MET A CA 1
ATOM 7253 C C . MET A 1 891 ? 38.548 15.358 -70.834 1.00 57.09 891 MET A C 1
ATOM 7255 O O . MET A 1 891 ? 37.400 15.762 -70.987 1.00 57.09 891 MET A O 1
ATOM 7259 N N . TYR A 1 892 ? 38.904 14.583 -69.803 1.00 61.72 892 TYR A N 1
ATOM 7260 C CA . TYR A 1 892 ? 37.992 14.177 -68.720 1.00 61.72 892 TYR A CA 1
ATOM 7261 C C . TYR A 1 892 ? 38.352 14.782 -67.349 1.00 61.72 892 TYR A C 1
ATOM 7263 O O . TYR A 1 892 ? 37.899 14.294 -66.318 1.00 61.72 892 TYR A O 1
ATOM 7271 N N . ASP A 1 893 ? 39.161 15.846 -67.310 1.00 67.75 893 ASP A N 1
ATOM 7272 C CA . ASP A 1 893 ? 39.452 16.556 -66.058 1.00 67.75 893 ASP A CA 1
ATOM 7273 C C . ASP A 1 893 ? 38.178 17.260 -65.533 1.00 67.75 893 ASP A C 1
ATOM 7275 O O . ASP A 1 893 ? 37.613 18.093 -66.255 1.00 67.75 893 ASP A O 1
ATOM 7279 N N . PRO A 1 894 ? 37.734 16.980 -64.289 1.00 68.31 894 PRO A N 1
ATOM 7280 C CA . PRO A 1 894 ? 36.578 17.618 -63.664 1.00 68.31 894 PRO A CA 1
ATOM 7281 C C . PRO A 1 894 ? 36.566 19.146 -63.776 1.00 68.31 894 PRO A C 1
ATOM 7283 O O . PRO A 1 894 ? 35.533 19.736 -64.084 1.00 68.31 894 PRO A O 1
ATOM 7286 N N . VAL A 1 895 ? 37.706 19.814 -63.586 1.00 69.19 895 VAL A N 1
ATOM 7287 C CA . VAL A 1 895 ? 37.778 21.284 -63.604 1.00 69.19 895 VAL A CA 1
ATOM 7288 C C . VAL A 1 895 ? 37.625 21.821 -65.030 1.00 69.19 895 VAL A C 1
ATOM 7290 O O . VAL A 1 895 ? 36.913 22.803 -65.253 1.00 69.19 895 VAL A O 1
ATOM 7293 N N . LEU A 1 896 ? 38.232 21.159 -66.020 1.00 69.44 896 LEU A N 1
ATOM 7294 C CA . LEU A 1 896 ? 38.118 21.553 -67.430 1.00 69.44 896 LEU A CA 1
ATOM 7295 C C . LEU A 1 896 ? 36.704 21.318 -67.981 1.00 69.44 896 LEU A C 1
ATOM 7297 O O . LEU A 1 896 ? 36.215 22.146 -68.754 1.00 69.44 896 LEU A O 1
ATOM 7301 N N . ILE A 1 897 ? 36.026 20.251 -67.541 1.00 73.06 897 ILE A N 1
ATOM 7302 C CA . ILE A 1 897 ? 34.622 19.968 -67.884 1.00 73.06 897 ILE A CA 1
ATOM 7303 C C . ILE A 1 897 ? 33.719 21.124 -67.431 1.00 73.06 897 ILE A C 1
ATOM 7305 O O . ILE A 1 897 ? 32.934 21.657 -68.222 1.00 73.06 897 ILE A O 1
ATOM 7309 N N . HIS A 1 898 ? 33.871 21.566 -66.180 1.00 74.00 898 HIS A N 1
ATOM 7310 C CA . HIS A 1 898 ? 33.117 22.692 -65.628 1.00 74.00 898 HIS A CA 1
ATOM 7311 C C . HIS A 1 898 ? 33.392 24.009 -66.360 1.00 74.00 898 HIS A C 1
ATOM 7313 O O . HIS A 1 898 ? 32.452 24.727 -66.704 1.00 74.00 898 HIS A O 1
ATOM 7319 N N . ILE A 1 899 ? 34.660 24.314 -66.655 1.00 70.62 899 ILE A N 1
ATOM 7320 C CA . ILE A 1 899 ? 35.040 25.521 -67.403 1.00 70.62 899 ILE A CA 1
ATOM 7321 C C . ILE A 1 899 ? 34.421 25.508 -68.806 1.00 70.62 899 ILE A C 1
ATOM 7323 O O . ILE A 1 899 ? 33.870 26.521 -69.245 1.00 70.62 899 ILE A O 1
ATOM 7327 N N . CYS A 1 900 ? 34.456 24.367 -69.502 1.00 71.19 900 CYS A N 1
ATOM 7328 C CA . CYS A 1 900 ? 33.843 24.233 -70.822 1.00 71.19 900 CYS A CA 1
ATOM 7329 C C . CYS A 1 900 ? 32.329 24.478 -70.767 1.00 71.19 900 CYS A C 1
ATOM 7331 O O . CYS A 1 900 ? 31.793 25.220 -71.596 1.00 71.19 900 CYS A O 1
ATOM 7333 N N . TRP A 1 901 ? 31.652 23.936 -69.753 1.00 74.56 901 TRP A N 1
ATOM 7334 C CA . TRP A 1 901 ? 30.239 24.211 -69.514 1.00 74.56 901 TRP A CA 1
ATOM 7335 C C . TRP A 1 901 ? 29.978 25.694 -69.221 1.00 74.56 901 TRP A C 1
ATOM 7337 O O . TRP A 1 901 ? 29.119 26.295 -69.862 1.00 74.56 901 TRP A O 1
ATOM 7347 N N . TRP A 1 902 ? 30.723 26.336 -68.317 1.00 77.88 902 TRP A N 1
ATOM 7348 C CA . TRP A 1 902 ? 30.499 27.749 -67.987 1.00 77.88 902 TRP A CA 1
ATOM 7349 C C . TRP A 1 902 ? 30.683 28.677 -69.194 1.00 77.88 902 TRP A C 1
ATOM 7351 O O . TRP A 1 902 ? 29.897 29.610 -69.355 1.00 77.88 902 TRP A O 1
ATOM 7361 N N . VAL A 1 903 ? 31.667 28.406 -70.057 1.00 72.31 903 VAL A N 1
ATOM 7362 C CA . VAL A 1 903 ? 31.971 29.227 -71.243 1.00 72.31 903 VAL A CA 1
ATOM 7363 C C . VAL A 1 903 ? 30.992 28.971 -72.393 1.00 72.31 903 VAL A C 1
ATOM 7365 O O . VAL A 1 903 ? 30.617 29.907 -73.100 1.00 72.31 903 VAL A O 1
ATOM 7368 N N . ASN A 1 904 ? 30.560 27.721 -72.592 1.00 71.81 904 ASN A N 1
ATOM 7369 C CA . ASN A 1 904 ? 29.790 27.315 -73.773 1.00 71.81 904 ASN A CA 1
ATOM 7370 C C . ASN A 1 904 ? 28.323 26.956 -73.486 1.00 71.81 904 ASN A C 1
ATOM 7372 O O . ASN A 1 904 ? 27.602 26.628 -74.426 1.00 71.81 904 ASN A O 1
ATOM 7376 N N . SER A 1 905 ? 27.851 27.048 -72.237 1.00 72.00 905 SER A N 1
ATOM 7377 C CA . SER A 1 905 ? 26.485 26.666 -71.829 1.00 72.00 905 SER A CA 1
ATOM 7378 C C . SER A 1 905 ? 25.393 27.273 -72.708 1.00 72.00 905 SER A C 1
ATOM 7380 O O . SER A 1 905 ? 24.494 26.557 -73.128 1.00 72.00 905 SER A O 1
ATOM 7382 N N . SER A 1 906 ? 25.486 28.556 -73.068 1.00 66.31 906 SER A N 1
ATOM 7383 C CA . SER A 1 906 ? 24.507 29.224 -73.940 1.00 66.31 906 SER A CA 1
ATOM 7384 C C . SER A 1 906 ? 24.468 28.651 -75.361 1.00 66.31 906 SER A C 1
ATOM 7386 O O . SER A 1 906 ? 23.392 28.521 -75.940 1.00 66.31 906 SER A O 1
ATOM 7388 N N . LYS A 1 907 ? 25.623 28.262 -75.915 1.00 69.75 907 LYS A N 1
ATOM 7389 C CA . LYS A 1 907 ? 25.730 27.633 -77.242 1.00 69.75 907 LYS A CA 1
ATOM 7390 C C . LYS A 1 907 ? 25.259 26.183 -77.215 1.00 69.75 907 LYS A C 1
ATOM 7392 O O . LYS A 1 907 ? 24.562 25.755 -78.127 1.00 69.75 907 LYS A O 1
ATOM 7397 N N . ILE A 1 908 ? 25.612 25.449 -76.161 1.00 68.38 908 ILE A N 1
ATOM 7398 C CA . ILE A 1 908 ? 25.222 24.048 -75.976 1.00 68.38 908 ILE A CA 1
ATOM 7399 C C . ILE A 1 908 ? 23.708 23.946 -75.743 1.00 68.38 908 ILE A C 1
ATOM 7401 O O . ILE A 1 908 ? 23.061 23.106 -76.356 1.00 68.38 908 ILE A O 1
ATOM 7405 N N . LEU A 1 909 ? 23.122 24.841 -74.939 1.00 68.31 909 LEU A N 1
ATOM 7406 C CA . LEU A 1 909 ? 21.674 24.911 -74.705 1.00 68.31 909 LEU A CA 1
ATOM 7407 C C . LEU A 1 909 ? 20.873 25.341 -75.939 1.00 68.31 909 LEU A C 1
ATOM 7409 O O . LEU A 1 909 ? 19.711 24.971 -76.047 1.00 68.31 909 LEU A O 1
ATOM 7413 N N . ALA A 1 910 ? 21.463 26.135 -76.837 1.00 66.81 910 ALA A N 1
ATOM 7414 C CA . ALA A 1 910 ? 20.831 26.513 -78.101 1.00 66.81 910 ALA A CA 1
ATOM 7415 C C . ALA A 1 910 ? 20.899 25.398 -79.163 1.00 66.81 910 ALA A C 1
ATOM 7417 O O . ALA A 1 910 ? 20.075 25.382 -80.074 1.00 66.81 910 ALA A O 1
ATOM 7418 N N . ALA A 1 911 ? 21.890 24.503 -79.068 1.00 63.06 911 ALA A N 1
ATOM 7419 C CA . ALA A 1 911 ? 22.070 23.360 -79.966 1.00 63.06 911 ALA A CA 1
ATOM 7420 C C . ALA A 1 911 ? 21.294 22.103 -79.523 1.00 63.06 911 ALA A C 1
ATOM 7422 O O . ALA A 1 911 ? 20.964 21.266 -80.362 1.00 63.06 911 ALA A O 1
ATOM 7423 N N . LEU A 1 912 ? 21.030 21.976 -78.218 1.00 60.72 912 LEU A N 1
ATOM 7424 C CA . LEU A 1 912 ? 20.165 20.969 -77.593 1.00 60.72 912 LEU A CA 1
ATOM 7425 C C . LEU A 1 912 ? 18.683 21.279 -77.788 1.00 60.72 912 LEU A C 1
ATOM 7427 O O . LEU A 1 912 ? 17.909 20.297 -77.825 1.00 60.72 912 LEU A O 1
#

Radius of gyration: 42.55 Å; chains: 1; bounding box: 115×69×130 Å

Organism: NCBI:txid94023